Protein AF-0000000065851166 (afdb_homodimer)

Solvent-accessible surface area (backbone atoms only — not comparable to full-atom values): 39689 Å² total; per-residue (Å²): 59,77,72,37,70,45,63,75,75,49,73,90,66,58,62,66,61,54,51,53,50,52,52,52,53,46,41,70,78,36,70,85,60,76,69,40,72,22,47,58,90,43,50,52,59,39,34,54,67,64,26,40,52,44,27,40,51,43,46,51,33,34,47,31,71,89,57,38,64,26,63,63,56,50,53,36,58,65,70,40,29,44,48,44,17,49,72,75,43,70,59,75,41,55,41,88,27,42,36,40,34,63,24,42,58,40,47,52,36,51,50,41,39,62,51,31,57,68,35,28,37,31,33,48,14,39,22,55,58,49,59,59,54,30,37,36,61,32,36,42,67,40,78,44,74,16,53,26,41,82,92,53,74,50,45,64,51,78,67,86,89,60,85,52,40,31,39,45,43,54,41,27,21,52,52,44,8,41,68,62,42,56,68,58,49,47,52,53,42,52,50,25,56,75,66,42,17,35,36,42,36,35,29,49,35,24,73,40,52,73,56,85,80,43,62,62,48,72,66,78,44,72,75,27,40,58,25,40,32,42,34,24,37,32,28,68,61,59,42,27,42,19,57,42,35,18,34,35,37,41,34,86,68,20,50,32,69,87,62,51,50,48,42,60,54,48,52,53,48,41,66,44,36,40,72,37,45,34,49,38,60,48,54,13,44,44,52,45,52,68,40,61,87,68,43,68,59,47,54,50,27,47,50,38,16,50,49,44,52,51,21,41,43,72,20,68,36,53,75,38,45,19,76,31,21,54,19,30,24,30,47,50,64,80,89,55,55,68,91,42,47,45,56,48,37,33,71,76,53,30,30,39,47,32,50,19,50,68,33,24,80,60,13,58,53,31,33,28,40,31,22,34,51,48,66,69,53,45,54,51,50,29,55,46,39,54,70,47,40,57,72,61,51,57,57,67,78,99,58,76,72,37,70,46,63,77,74,48,73,90,68,57,61,66,61,54,50,52,50,52,52,50,52,47,40,71,76,38,70,85,58,77,69,42,71,23,47,58,90,42,52,51,61,39,34,54,68,64,26,41,51,44,27,40,51,43,45,52,33,34,48,32,70,88,59,37,64,24,62,61,56,50,53,36,58,66,70,42,29,45,50,44,18,49,73,76,43,71,59,77,43,54,40,89,27,41,37,40,33,62,24,41,59,40,46,52,36,49,51,40,39,62,50,31,56,68,34,29,37,30,34,49,15,38,21,57,58,49,60,59,55,29,36,35,61,34,37,42,66,40,77,43,75,17,53,27,41,81,92,53,73,49,45,63,50,76,69,87,90,56,83,53,38,32,38,46,43,53,42,27,22,50,51,44,7,41,67,62,41,58,68,59,48,47,53,53,42,52,50,25,57,75,67,40,16,35,35,43,36,35,29,48,36,25,75,42,54,73,55,84,82,42,61,60,48,72,68,78,43,73,74,27,42,58,27,40,33,42,35,25,36,32,28,68,60,60,40,28,41,19,56,42,35,18,35,34,38,41,32,86,68,20,49,31,70,87,63,50,50,48,42,60,54,48,53,52,48,40,68,43,37,40,71,37,45,32,49,36,59,48,54,14,44,44,52,46,52,69,40,61,87,69,42,68,59,48,54,52,27,46,51,37,16,50,50,45,51,51,22,40,43,70,20,69,35,51,76,38,45,19,76,30,22,52,20,30,24,30,47,52,64,81,87,56,55,66,90,40,46,44,56,49,36,33,71,74,54,30,30,40,48,34,50,19,50,68,33,26,80,60,14,58,51,31,33,28,41,31,22,33,52,47,66,69,53,46,54,52,50,27,53,48,38,55,71,46,40,57,72,61,51,59,55,68,76,101

Organism: Chlamydia felis (strain Fe/C-56) (NCBI:txid264202)

pLDDT: mean 94.86, std 7.56, range [35.22, 98.94]

Radius of gyration: 27.45 Å; Cα contacts (8 Å, |Δi|>4): 1729; chains: 2; bounding box: 53×73×80 Å

InterPro domains:
  IPR004839 Aminotransferase, class I/classII, large domain [PF00155] (35-385)
  IPR015421 Pyridoxal phosphate-dependent transferase, major domain [G3DSA:3.40.640.10] (44-289)
  IPR015422 Pyridoxal phosphate-dependent transferase, small domain [G3DSA:3.90.1150.10] (28-384)
  IPR015424 Pyridoxal phosphate-dependent transferase [SSF53383] (14-385)
  IPR019942 LL-diaminopimelate aminotransferase/aminotransferase ALD1 [MF_01642] (2-388)
  IPR019942 LL-diaminopimelate aminotransferase/aminotransferase ALD1 [PTHR43144] (2-387)
  IPR019942 LL-diaminopimelate aminotransferase/aminotransferase ALD1 [TIGR03542] (1-388)

Sequence (796 aa):
MRRNSNFSSLETNYLFSSIRQKIRSFREKHPEISIIDLSIGDTTQPLHASVIDTFSTSVRKLGNPKTYRGYGPELGLPALKEKLSEVCYRGKVSPEEIFISDGAKTDIFRLFSLFGPGKTIAVQDPSYPAYIDAAILAGARKIVKLPCTKETDFFPVIPQEENIDIFCLCSPNNPTGTVLNREQLKELIDYANSHGSIILFDAAYSAFISDPSLPTSIFEIPEARFCAIEINSFSKSLGFAGVRLGWNIVPKDLKYSDGSLIIRDWERFLCTTFNGASLPVQEAAIAGASLFPNLEAISKYRYNSSLLREALQKAEFVVHGGEHAPYLWVEVPSMIPDEDFFDFFLYQYHIAITPGKGFGSCGTGYVRFSSLGKSENIVAACQRLSQTSVYDRTVLSLMRRNSNFSSLETNYLFSSIRQKIRSFREKHPEISIIDLSIGDTTQPLHASVIDTFSTSVRKLGNPKTYRGYGPELGLPALKEKLSEVCYRGKVSPEEIFISDGAKTDIFRLFSLFGPGKTIAVQDPSYPAYIDAAILAGARKIVKLPCTKETDFFPVIPQEENIDIFCLCSPNNPTGTVLNREQLKELIDYANSHGSIILFDAAYSAFISDPSLPTSIFEIPEARFCAIEINSFSKSLGFAGVRLGWNIVPKDLKYSDGSLIIRDWERFLCTTFNGASLPVQEAAIAGASLFPNLEAISKYRYNSSLLREALQKAEFVVHGGEHAPYLWVEVPSMIPDEDFFDFFLYQYHIAITPGKGFGSCGTGYVRFSSLGKSENIVAACQRLSQTSVYDRTVLSL

Structure (mmCIF, N/CA/C/O backbone):
data_AF-0000000065851166-model_v1
#
loop_
_entity.id
_entity.type
_entity.pdbx_description
1 polymer 'LL-diaminopimelate aminotransferase'
#
loop_
_atom_site.group_PDB
_atom_site.id
_atom_site.type_symbol
_atom_site.label_atom_id
_atom_site.label_alt_id
_atom_site.label_comp_id
_atom_site.label_asym_id
_atom_site.label_entity_id
_atom_site.label_seq_id
_atom_site.pdbx_PDB_ins_code
_atom_site.Cartn_x
_atom_site.Cartn_y
_atom_site.Cartn_z
_atom_site.occupancy
_atom_site.B_iso_or_equiv
_atom_site.auth_seq_id
_atom_site.auth_comp_id
_atom_site.auth_asym_id
_atom_site.auth_atom_id
_atom_site.pdbx_PDB_model_num
ATOM 1 N N . MET A 1 1 ? 21 -13.086 10.359 1 92.12 1 MET A N 1
ATOM 2 C CA . MET A 1 1 ? 20.953 -11.938 9.461 1 92.12 1 MET A CA 1
ATOM 3 C C . MET A 1 1 ? 21.234 -10.648 10.211 1 92.12 1 MET A C 1
ATOM 5 O O . MET A 1 1 ? 20.766 -10.453 11.336 1 92.12 1 MET A O 1
ATOM 9 N N . ARG A 1 2 ? 22 -9.766 9.57 1 94.56 2 ARG A N 1
ATOM 10 C CA . ARG A 1 2 ? 22.312 -8.469 10.164 1 94.56 2 ARG A CA 1
ATOM 11 C C . ARG A 1 2 ? 21.125 -7.512 10.031 1 94.56 2 ARG A C 1
ATOM 13 O O . ARG A 1 2 ? 20.469 -7.469 8.992 1 94.56 2 ARG A O 1
ATOM 20 N N . ARG A 1 3 ? 20.875 -6.723 11.047 1 97.06 3 ARG A N 1
ATOM 21 C CA . ARG A 1 3 ? 19.812 -5.723 11.078 1 97.06 3 ARG A CA 1
ATOM 22 C C . ARG A 1 3 ? 20.141 -4.562 10.133 1 97.06 3 ARG A C 1
ATOM 24 O O . ARG A 1 3 ? 21.297 -4.172 9.992 1 97.06 3 ARG A O 1
ATOM 31 N N . ASN A 1 4 ? 19.156 -4.082 9.422 1 96.25 4 ASN A N 1
ATOM 32 C CA . ASN A 1 4 ? 19.266 -2.881 8.602 1 96.25 4 ASN A CA 1
ATOM 33 C C . ASN A 1 4 ? 19.719 -1.681 9.422 1 96.25 4 ASN A C 1
ATOM 35 O O . ASN A 1 4 ? 19 -1.229 10.32 1 96.25 4 ASN A O 1
ATOM 39 N N . SER A 1 5 ? 20.812 -1.098 9.117 1 94.25 5 SER A N 1
ATOM 40 C CA . SER A 1 5 ? 21.438 -0.049 9.914 1 94.25 5 SER A CA 1
ATOM 41 C C . SER A 1 5 ? 20.625 1.241 9.867 1 94.25 5 SER A C 1
ATOM 43 O O . SER A 1 5 ? 20.812 2.127 10.703 1 94.25 5 SER A O 1
ATOM 45 N N . ASN A 1 6 ? 19.734 1.383 8.906 1 94.06 6 ASN A N 1
ATOM 46 C CA . ASN A 1 6 ? 18.922 2.59 8.797 1 94.06 6 ASN A CA 1
ATOM 47 C C . ASN A 1 6 ? 18.047 2.787 10.031 1 94.06 6 ASN A C 1
ATOM 49 O O . ASN A 1 6 ? 17.703 3.918 10.383 1 94.06 6 ASN A O 1
ATOM 53 N N . PHE A 1 7 ? 17.656 1.714 10.719 1 93.5 7 PHE A N 1
ATOM 54 C CA . PHE A 1 7 ? 16.766 1.79 11.867 1 93.5 7 PHE A CA 1
ATOM 55 C C . PHE A 1 7 ? 17.469 2.471 13.047 1 93.5 7 PHE A C 1
ATOM 57 O O . PHE A 1 7 ? 16.812 3.012 13.938 1 93.5 7 PHE A O 1
ATOM 64 N N . SER A 1 8 ? 18.766 2.387 13.062 1 90.81 8 SER A N 1
ATOM 65 C CA . SER A 1 8 ? 19.531 2.992 14.148 1 90.81 8 SER A CA 1
ATOM 66 C C . SER A 1 8 ? 19.438 4.512 14.109 1 90.81 8 SER A C 1
ATOM 68 O O . SER A 1 8 ? 19.688 5.184 15.109 1 90.81 8 SER A O 1
ATOM 70 N N . SER A 1 9 ? 19.047 5.043 12.945 1 89.44 9 SER A N 1
ATOM 71 C CA . SER A 1 9 ? 18.969 6.492 12.773 1 89.44 9 SER A CA 1
ATOM 72 C C . SER A 1 9 ? 17.578 7.016 13.062 1 89.44 9 SER A C 1
ATOM 74 O O . SER A 1 9 ? 17.328 8.227 13 1 89.44 9 SER A O 1
ATOM 76 N N . LEU A 1 10 ? 16.641 6.168 13.414 1 90.44 10 LEU A N 1
ATOM 77 C CA . LEU A 1 10 ? 15.273 6.582 13.703 1 90.44 10 LEU A CA 1
ATOM 78 C C . LEU A 1 10 ? 15.133 7.004 15.156 1 90.44 10 LEU A C 1
ATOM 80 O O . LEU A 1 10 ? 15.742 6.41 16.047 1 90.44 10 LEU A O 1
ATOM 84 N N . GLU A 1 11 ? 14.305 8.047 15.305 1 81.12 11 GLU A N 1
ATOM 85 C CA . GLU 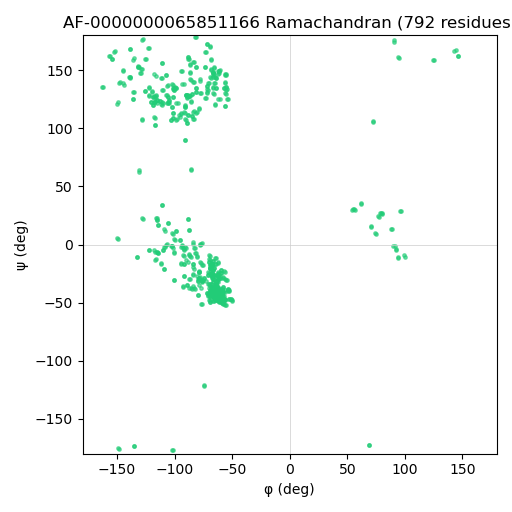A 1 11 ? 13.914 8.359 16.672 1 81.12 11 GLU A CA 1
ATOM 86 C C . GLU A 1 11 ? 13.07 7.242 17.281 1 81.12 11 GLU A C 1
ATOM 88 O O . GLU A 1 11 ? 12.375 6.523 16.547 1 81.12 11 GLU A O 1
ATOM 93 N N . THR A 1 12 ? 13.109 7.125 18.484 1 72 12 THR A N 1
ATOM 94 C CA . THR A 1 12 ? 12.531 5.984 19.188 1 72 12 THR A CA 1
ATOM 95 C C . THR A 1 12 ? 11.016 5.965 19.031 1 72 12 THR A C 1
ATOM 97 O O . THR A 1 12 ? 10.422 4.902 18.812 1 72 12 THR A O 1
ATOM 100 N N . ASN A 1 13 ? 10.484 7.148 19.25 1 67.62 13 ASN A N 1
ATOM 101 C CA . ASN A 1 13 ? 9.023 7.109 19.188 1 67.62 13 ASN A CA 1
ATOM 102 C C . ASN A 1 13 ? 8.492 8 18.062 1 67.62 13 ASN A C 1
ATOM 104 O O . ASN A 1 13 ? 9.07 9.039 17.766 1 67.62 13 ASN A O 1
ATOM 108 N N . TYR A 1 14 ? 7.43 7.379 17.641 1 72.5 14 TYR A N 1
ATOM 109 C CA . TYR A 1 14 ? 6.688 8.172 16.656 1 72.5 14 TYR A CA 1
ATOM 110 C C . TYR A 1 14 ? 5.812 9.203 17.359 1 72.5 14 TYR A C 1
ATOM 112 O O . TYR A 1 14 ? 5.102 8.891 18.312 1 72.5 14 TYR A O 1
ATOM 120 N N . LEU A 1 15 ? 5.832 10.398 16.984 1 75.5 15 LEU A N 1
ATOM 121 C CA . LEU A 1 15 ? 5.234 11.57 17.625 1 75.5 15 LEU A CA 1
ATOM 122 C C . LEU A 1 15 ? 3.771 11.312 17.969 1 75.5 15 LEU A C 1
ATOM 124 O O . LEU A 1 15 ? 3.375 11.414 19.125 1 75.5 15 LEU A O 1
ATOM 128 N N . PHE A 1 16 ? 3.025 10.812 17.062 1 76.88 16 PHE A N 1
ATOM 129 C CA . PHE A 1 16 ? 1.581 10.711 17.234 1 76.88 16 PHE A CA 1
ATOM 130 C C . PHE A 1 16 ? 1.224 9.523 18.109 1 76.88 16 PHE A C 1
ATOM 132 O O . PHE A 1 16 ? 0.216 9.547 18.828 1 76.88 16 PHE A O 1
ATOM 139 N N . SER A 1 17 ? 2.047 8.539 18.062 1 74.81 17 SER A N 1
ATOM 140 C CA . SER A 1 17 ? 1.85 7.422 18.984 1 74.81 17 SER A CA 1
ATOM 141 C C . SER A 1 17 ? 2.053 7.855 20.438 1 74.81 17 SER A C 1
ATOM 143 O O . SER A 1 17 ? 1.299 7.449 21.328 1 74.81 17 SER A O 1
ATOM 145 N N . SER A 1 18 ? 2.988 8.711 20.656 1 78.31 18 SER A N 1
ATOM 146 C CA . SER A 1 18 ? 3.264 9.227 22 1 78.31 18 SER A CA 1
ATOM 147 C C . SER A 1 18 ? 2.117 10.102 22.5 1 78.31 18 SER A C 1
ATOM 149 O O . SER A 1 18 ? 1.749 10.031 23.672 1 78.31 18 SER A O 1
ATOM 151 N N . ILE A 1 19 ? 1.548 10.82 21.625 1 83.75 19 ILE A N 1
ATOM 152 C CA . ILE A 1 19 ? 0.436 11.695 21.969 1 83.75 19 ILE A CA 1
ATOM 153 C C . ILE A 1 19 ? -0.783 10.859 22.344 1 83.75 19 ILE A C 1
ATOM 155 O O . ILE A 1 19 ? -1.428 11.117 23.375 1 83.75 19 ILE A O 1
ATOM 159 N N . ARG A 1 20 ? -1.018 9.836 21.594 1 81.38 20 ARG A N 1
ATOM 160 C CA . ARG A 1 20 ? -2.145 8.953 21.875 1 81.38 20 ARG A CA 1
ATOM 161 C C . ARG A 1 20 ? -1.987 8.273 23.234 1 81.38 20 ARG A C 1
ATOM 163 O O . ARG A 1 20 ? -2.959 8.133 23.984 1 81.38 20 ARG A O 1
ATOM 170 N N . GLN A 1 21 ? -0.791 7.949 23.531 1 81.56 21 GLN A N 1
ATOM 171 C CA . GLN A 1 21 ? -0.518 7.301 24.812 1 81.56 21 GLN A CA 1
ATOM 172 C C . GLN A 1 21 ? -0.736 8.266 25.969 1 81.56 21 GLN A C 1
ATOM 174 O O . GLN A 1 21 ? -1.275 7.875 27.016 1 81.56 21 GLN A O 1
ATOM 179 N N . LYS A 1 22 ? -0.372 9.445 25.812 1 85.12 22 LYS A N 1
ATOM 180 C CA . LYS A 1 22 ? -0.544 10.445 26.859 1 85.12 22 LYS A CA 1
ATOM 181 C C . LYS A 1 22 ? -2.021 10.742 27.094 1 85.12 22 LYS A C 1
ATOM 183 O O . LYS A 1 22 ? -2.453 10.883 28.234 1 85.12 22 LYS A O 1
ATOM 188 N N . ILE A 1 23 ? -2.746 10.805 26.031 1 89.44 23 ILE A N 1
ATOM 189 C CA . ILE A 1 23 ? -4.18 11.055 26.125 1 89.44 23 ILE A CA 1
ATOM 190 C C . ILE A 1 23 ? -4.859 9.891 26.844 1 89.44 23 ILE A C 1
ATOM 192 O O . ILE A 1 23 ? -5.672 10.102 27.75 1 89.44 23 ILE A O 1
ATOM 196 N N . ARG A 1 24 ? -4.469 8.695 26.453 1 88.94 24 ARG A N 1
ATOM 197 C CA . ARG A 1 24 ? -5.039 7.5 27.078 1 88.94 24 ARG A CA 1
ATOM 198 C C . ARG A 1 24 ? -4.742 7.473 28.562 1 88.94 24 ARG A C 1
ATOM 200 O O . ARG A 1 24 ? -5.633 7.211 29.375 1 88.94 24 ARG A O 1
ATOM 207 N N . SER A 1 25 ? -3.539 7.727 28.938 1 89.94 25 SER A N 1
ATOM 208 C CA . SER A 1 25 ? -3.127 7.75 30.328 1 89.94 25 SER A CA 1
ATOM 209 C C . SER A 1 25 ? -3.906 8.797 31.125 1 89.94 25 SER A C 1
ATOM 211 O O . SER A 1 25 ? -4.32 8.547 32.25 1 89.94 25 SER A O 1
ATOM 213 N N . PHE A 1 26 ? -4.078 9.914 30.594 1 90.56 26 PHE A N 1
ATOM 214 C CA . PHE A 1 26 ? -4.824 10.984 31.25 1 90.56 26 PHE A CA 1
ATOM 215 C C . PHE A 1 26 ? -6.277 10.586 31.469 1 90.56 26 PHE A C 1
ATOM 217 O O . PHE A 1 26 ? -6.832 10.797 32.562 1 90.56 26 PHE A O 1
ATOM 224 N N . ARG A 1 27 ? -6.836 9.984 30.422 1 92.06 27 ARG A N 1
ATOM 225 C CA . ARG A 1 27 ? -8.227 9.547 30.516 1 92.06 27 ARG A CA 1
ATOM 226 C C . ARG A 1 27 ? -8.398 8.5 31.609 1 92.06 27 ARG A C 1
ATOM 228 O O . ARG A 1 27 ? -9.406 8.484 32.312 1 92.06 27 ARG A O 1
ATOM 235 N N . GLU A 1 28 ? -7.48 7.652 31.703 1 93.12 28 GLU A N 1
ATOM 236 C CA . GLU A 1 28 ? -7.523 6.609 32.719 1 93.12 28 GLU A CA 1
ATOM 237 C C . GLU A 1 28 ? -7.434 7.207 34.125 1 93.12 28 GLU A C 1
ATOM 239 O O . GLU A 1 28 ? -8.117 6.75 35.062 1 93.12 28 GLU A O 1
ATOM 244 N N . LYS A 1 29 ? -6.621 8.188 34.312 1 92.38 29 LYS A N 1
ATOM 245 C CA . LYS A 1 29 ? -6.391 8.812 35.594 1 92.38 29 LYS A CA 1
ATOM 246 C C . LYS A 1 29 ? -7.52 9.781 35.969 1 92.38 29 LYS A C 1
ATOM 248 O O . LYS A 1 29 ? -7.805 10.016 37.125 1 92.38 29 LYS A O 1
ATOM 253 N N . HIS A 1 30 ? -8.141 10.32 34.906 1 92.75 30 HIS A N 1
ATOM 254 C CA . HIS A 1 30 ? -9.188 11.312 35.094 1 92.75 30 HIS A CA 1
ATOM 255 C C . HIS A 1 30 ? -10.43 10.984 34.281 1 92.75 30 HIS A C 1
ATOM 257 O O . HIS A 1 30 ? -10.844 11.773 33.406 1 92.75 30 HIS A O 1
ATOM 263 N N . PRO A 1 31 ? -11.086 9.883 34.531 1 91.81 31 PRO A N 1
ATOM 264 C CA . PRO A 1 31 ? -12.219 9.422 33.719 1 91.81 31 PRO A CA 1
ATOM 265 C C . PRO A 1 31 ? -13.391 10.398 33.75 1 91.81 31 PRO A C 1
ATOM 267 O O . PRO A 1 31 ? -14.25 10.359 32.875 1 91.81 31 PRO A O 1
ATOM 270 N N . GLU A 1 32 ? -13.414 11.281 34.656 1 90.94 32 GLU A N 1
ATOM 271 C CA . GLU A 1 32 ? -14.516 12.227 34.781 1 90.94 32 GLU A CA 1
ATOM 272 C C . GLU A 1 32 ? -14.336 13.422 33.844 1 90.94 32 GLU A C 1
ATOM 274 O O . GLU A 1 32 ? -15.289 14.172 33.594 1 90.94 32 GLU A O 1
ATOM 279 N N . ILE A 1 33 ? -13.18 13.648 33.438 1 90.94 33 ILE A N 1
ATOM 280 C CA . ILE A 1 33 ? -12.875 14.797 32.594 1 90.94 33 ILE A CA 1
ATOM 281 C C . ILE A 1 33 ? -13.062 14.422 31.109 1 90.94 33 ILE A C 1
ATOM 283 O O . ILE A 1 33 ? -12.531 13.406 30.656 1 90.94 33 ILE A O 1
ATOM 287 N N . SER A 1 34 ? -13.836 15.234 30.406 1 92.75 34 SER A N 1
ATOM 288 C CA . SER A 1 34 ? -14.016 15.047 28.984 1 92.75 34 SER A CA 1
ATOM 289 C C . SER A 1 34 ? -12.938 15.781 28.188 1 92.75 34 SER A C 1
ATOM 291 O O . SER A 1 34 ? -12.914 17.016 28.156 1 92.75 34 SER A O 1
ATOM 293 N N . ILE A 1 35 ? -12.109 15.023 27.594 1 94.81 35 ILE A N 1
ATOM 294 C CA . ILE A 1 35 ? -11.016 15.602 26.812 1 94.81 35 ILE A CA 1
ATOM 295 C C . ILE A 1 35 ? -11.469 15.812 25.375 1 94.81 35 ILE A C 1
ATOM 297 O O . ILE A 1 35 ? -12.117 14.945 24.781 1 94.81 35 ILE A O 1
ATOM 301 N N . ILE A 1 36 ? -11.266 17 24.891 1 95.88 36 ILE A N 1
ATOM 302 C CA . ILE A 1 36 ? -11.453 17.281 23.469 1 95.88 36 ILE A CA 1
ATOM 303 C C . ILE A 1 36 ? -10.133 17.062 22.719 1 95.88 36 ILE A C 1
ATOM 305 O O . ILE A 1 36 ? -9.164 17.797 22.953 1 95.88 36 ILE A O 1
ATOM 309 N N . ASP A 1 37 ? -10.062 16.078 21.859 1 95.44 37 ASP A N 1
ATOM 310 C CA . ASP A 1 37 ? -8.828 15.727 21.156 1 95.44 37 ASP A CA 1
ATOM 311 C C . ASP A 1 37 ? -8.711 16.5 19.844 1 95.44 37 ASP A C 1
ATOM 313 O O . ASP A 1 37 ? -9.367 16.156 18.859 1 95.44 37 ASP A O 1
ATOM 317 N N . LEU A 1 38 ? -7.891 17.469 19.812 1 97.12 38 LEU A N 1
ATOM 318 C CA . LEU A 1 38 ? -7.594 18.234 18.609 1 97.12 38 LEU A CA 1
ATOM 319 C C . LEU A 1 38 ? -6.141 18.062 18.188 1 97.12 38 LEU A C 1
ATOM 321 O O . LEU A 1 38 ? -5.551 18.953 17.562 1 97.12 38 LEU A O 1
ATOM 325 N N . SER A 1 39 ? -5.527 16.922 18.641 1 94.25 39 SER A N 1
ATOM 326 C CA . SER A 1 39 ? -4.105 16.688 18.406 1 94.25 39 SER A CA 1
ATOM 327 C C . SER A 1 39 ? -3.879 16 17.062 1 94.25 39 SER A C 1
ATOM 329 O O . SER A 1 39 ? -2.809 16.141 16.453 1 94.25 39 SER A O 1
ATOM 331 N N . ILE A 1 40 ? -4.82 15.188 16.562 1 87.12 40 ILE A N 1
ATOM 332 C CA . ILE A 1 40 ? -4.57 14.344 15.398 1 87.12 40 ILE A CA 1
ATOM 333 C C . ILE A 1 40 ? -5.395 14.844 14.211 1 87.12 40 ILE A C 1
ATOM 335 O O . ILE A 1 40 ? -6.523 15.312 14.383 1 87.12 40 ILE A O 1
ATOM 339 N N . GLY A 1 41 ? -4.812 14.758 13.102 1 91.31 41 GLY A N 1
ATOM 340 C CA . GLY A 1 41 ? -5.465 15.164 11.859 1 91.31 41 GLY A CA 1
ATOM 341 C C . GLY A 1 41 ? -6.316 14.07 11.25 1 91.31 41 GLY A C 1
ATOM 342 O O . GLY A 1 41 ? -6.062 13.633 10.125 1 91.31 41 GLY A O 1
ATOM 343 N N . ASP A 1 42 ? -7.379 13.656 11.961 1 94.19 42 ASP A N 1
ATOM 344 C CA . ASP A 1 42 ? -8.297 12.641 11.453 1 94.19 42 ASP A CA 1
ATOM 345 C C . ASP A 1 42 ? -9.633 13.266 11.047 1 94.19 42 ASP A C 1
ATOM 347 O O . ASP A 1 42 ? -10.078 14.242 11.656 1 94.19 42 ASP A O 1
ATOM 351 N N . THR A 1 43 ? -10.242 12.781 10.07 1 97.5 43 THR A N 1
ATOM 352 C CA . THR A 1 43 ? -11.492 13.336 9.57 1 97.5 43 THR A CA 1
ATOM 353 C C . THR A 1 43 ? -12.672 12.844 10.406 1 97.5 43 THR A C 1
ATOM 355 O O . THR A 1 43 ? -12.609 11.773 11 1 97.5 43 THR A O 1
ATOM 358 N N . THR A 1 44 ? -13.734 13.656 10.453 1 97.38 44 THR A N 1
ATOM 359 C CA . THR A 1 44 ? -14.867 13.328 11.312 1 97.38 44 THR A CA 1
ATOM 360 C C . THR A 1 44 ? -16.188 13.484 10.555 1 97.38 44 THR A C 1
ATOM 362 O O . THR A 1 44 ? -17.25 13.117 11.062 1 97.38 44 THR A O 1
ATOM 365 N N . GLN A 1 45 ? -16.141 14.078 9.367 1 97.69 45 GLN A N 1
ATOM 366 C CA . GLN A 1 45 ? -17.344 14.227 8.562 1 97.69 45 GLN A CA 1
ATOM 367 C C . GLN A 1 45 ? -17.625 12.969 7.754 1 97.69 45 GLN A C 1
ATOM 369 O O . GLN A 1 45 ? -16.703 12.352 7.207 1 97.69 45 GLN A O 1
ATOM 374 N N . PRO A 1 46 ? -18.922 12.578 7.66 1 97.94 46 PRO A N 1
ATOM 375 C CA . PRO A 1 46 ? -19.266 11.398 6.871 1 97.94 46 PRO A CA 1
ATOM 376 C C . PRO A 1 46 ? -19.047 11.602 5.375 1 97.94 46 PRO A C 1
ATOM 378 O O . PRO A 1 46 ? -18.969 12.742 4.91 1 97.94 46 PRO A O 1
ATOM 381 N N . LEU A 1 47 ? -18.906 10.508 4.652 1 98.5 47 LEU A N 1
ATOM 382 C CA . LEU A 1 47 ? -18.797 10.586 3.201 1 98.5 47 LEU A CA 1
ATOM 383 C C . LEU A 1 47 ? -20.109 11.086 2.582 1 98.5 47 LEU A C 1
ATOM 385 O O . LEU A 1 47 ? -21.188 10.828 3.113 1 98.5 47 LEU A O 1
ATOM 389 N N . HIS A 1 48 ? -19.984 11.781 1.514 1 98.25 48 HIS A N 1
ATOM 390 C CA . HIS A 1 48 ? -21.141 12.297 0.791 1 98.25 48 HIS A CA 1
ATOM 391 C C . HIS A 1 48 ? -22.031 11.164 0.302 1 98.25 48 HIS A C 1
ATOM 393 O O . HIS A 1 48 ? -21.547 10.094 -0.075 1 98.25 48 HIS A O 1
ATOM 399 N N . ALA A 1 49 ? -23.344 11.383 0.189 1 98.06 49 ALA A N 1
ATOM 400 C CA . ALA A 1 49 ? -24.328 10.375 -0.171 1 98.06 49 ALA A CA 1
ATOM 401 C C . ALA A 1 49 ? -24.031 9.773 -1.54 1 98.06 49 ALA A C 1
ATOM 403 O O . ALA A 1 49 ? -24.172 8.562 -1.736 1 98.06 49 ALA A O 1
ATOM 404 N N . SER A 1 50 ? -23.656 10.586 -2.51 1 98.25 50 SER A N 1
ATOM 405 C CA . SER A 1 50 ? -23.359 10.094 -3.852 1 98.25 50 SER A CA 1
ATOM 406 C C . SER A 1 50 ? -22.156 9.148 -3.846 1 98.25 50 SER A C 1
ATOM 408 O O . SER A 1 50 ? -22.109 8.203 -4.629 1 98.25 50 SER A O 1
ATOM 410 N N . VAL A 1 51 ? -21.172 9.406 -3.014 1 98.75 51 VAL A N 1
ATOM 411 C CA . VAL A 1 51 ? -20 8.555 -2.859 1 98.75 51 VAL A CA 1
ATOM 412 C C . VAL A 1 51 ? -20.406 7.207 -2.271 1 98.75 51 VAL A C 1
ATOM 414 O O . VAL A 1 51 ? -20.031 6.156 -2.787 1 98.75 51 VAL A O 1
ATOM 417 N N . ILE A 1 52 ? -21.25 7.258 -1.227 1 98.81 52 ILE A N 1
ATOM 418 C CA . ILE A 1 52 ? -21.719 6.051 -0.556 1 98.81 52 ILE A CA 1
ATOM 419 C C . ILE A 1 52 ? -22.516 5.191 -1.532 1 98.81 52 ILE A C 1
ATOM 421 O O . ILE A 1 52 ? -22.344 3.975 -1.597 1 98.81 52 ILE A O 1
ATOM 425 N N . ASP A 1 53 ? -23.391 5.816 -2.287 1 98.69 53 ASP A N 1
ATOM 426 C CA . ASP A 1 53 ? -24.234 5.102 -3.238 1 98.69 53 ASP A CA 1
ATOM 427 C C . ASP A 1 53 ? -23.391 4.395 -4.297 1 98.69 53 ASP A C 1
ATOM 429 O O . ASP A 1 53 ? -23.594 3.211 -4.574 1 98.69 53 ASP A O 1
ATOM 433 N N . THR A 1 54 ? -22.469 5.102 -4.875 1 98.81 54 THR A N 1
ATOM 434 C CA . THR A 1 54 ? -21.594 4.535 -5.902 1 98.81 54 THR A CA 1
ATOM 435 C C . THR A 1 54 ? -20.703 3.44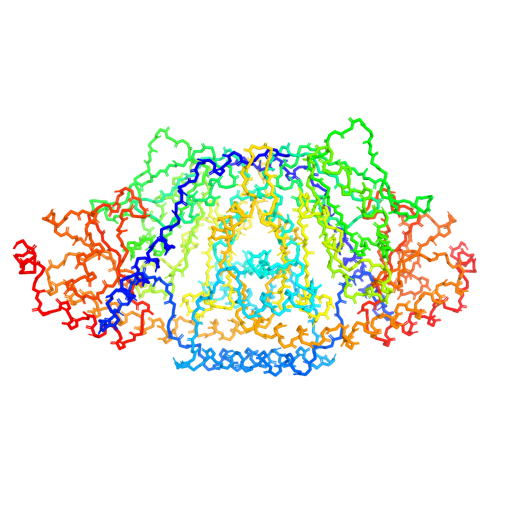1 -5.312 1 98.81 54 THR A C 1
ATOM 437 O O . THR A 1 54 ? -20.5 2.4 -5.941 1 98.81 54 THR A O 1
ATOM 440 N N . PHE A 1 55 ? -20.188 3.695 -4.125 1 98.81 55 PHE A N 1
ATOM 441 C CA . PHE A 1 55 ? -19.375 2.715 -3.42 1 98.81 55 PHE A CA 1
ATOM 442 C C . PHE A 1 55 ? -20.141 1.418 -3.209 1 98.81 55 PHE A C 1
ATOM 444 O O . PHE A 1 55 ? -19.672 0.34 -3.574 1 98.81 55 PHE A O 1
ATOM 451 N N . SER A 1 56 ? -21.328 1.527 -2.664 1 98.62 56 SER A N 1
ATOM 452 C CA . SER A 1 56 ? -22.188 0.372 -2.385 1 98.62 56 SER A CA 1
ATOM 453 C C . SER A 1 56 ? -22.531 -0.378 -3.666 1 98.62 56 SER A C 1
ATOM 455 O O . SER A 1 56 ? -22.531 -1.611 -3.689 1 98.62 56 SER A O 1
ATOM 457 N N . THR A 1 57 ? -22.844 0.363 -4.703 1 98.62 57 THR A N 1
ATOM 458 C CA . THR A 1 57 ? -23.156 -0.247 -5.992 1 98.62 57 THR A CA 1
ATOM 459 C C . THR A 1 57 ? -21.953 -1.026 -6.523 1 98.62 57 THR A C 1
ATOM 461 O O . THR A 1 57 ? -22.109 -2.143 -7.023 1 98.62 57 THR A O 1
ATOM 464 N N . SER A 1 58 ? -20.812 -0.447 -6.426 1 98.69 58 SER A N 1
ATOM 465 C CA . SER A 1 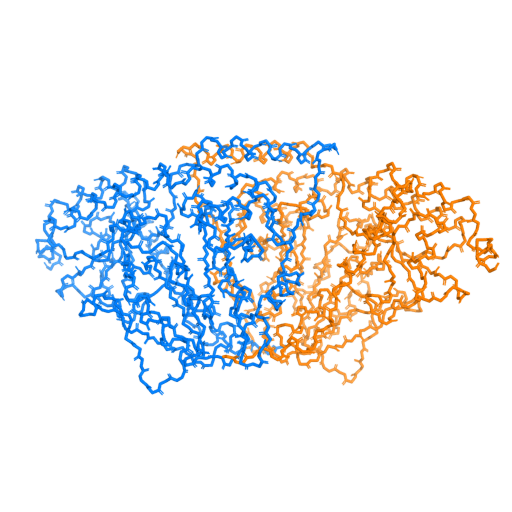58 ? -19.594 -1.092 -6.898 1 98.69 58 SER A CA 1
ATOM 466 C C . SER A 1 58 ? -19.312 -2.373 -6.121 1 98.69 58 SER A C 1
ATOM 468 O O . SER A 1 58 ? -18.859 -3.365 -6.695 1 98.69 58 SER A O 1
ATOM 470 N N . VAL A 1 59 ? -19.531 -2.348 -4.82 1 98.75 59 VAL A N 1
ATOM 471 C CA . VAL A 1 59 ? -19.359 -3.535 -3.992 1 98.75 59 VAL A CA 1
ATOM 472 C C . VAL A 1 59 ? -20.328 -4.629 -4.445 1 98.75 59 VAL A C 1
ATOM 474 O O . VAL A 1 59 ? -19.938 -5.789 -4.586 1 98.75 59 VAL A O 1
ATOM 477 N N . ARG A 1 60 ? -21.531 -4.289 -4.727 1 98.44 60 ARG A N 1
ATOM 478 C CA . ARG A 1 60 ? -22.531 -5.262 -5.137 1 98.44 60 ARG A CA 1
ATOM 479 C C . ARG A 1 60 ? -22.172 -5.914 -6.465 1 98.44 60 ARG A C 1
ATOM 481 O O . ARG A 1 60 ? -22.453 -7.094 -6.684 1 98.44 60 ARG A O 1
ATOM 488 N N . LYS A 1 61 ? -21.547 -5.156 -7.348 1 98.38 61 LYS A N 1
ATOM 489 C CA . LYS A 1 61 ? -21.078 -5.703 -8.625 1 98.38 61 LYS A CA 1
ATOM 490 C C . LYS A 1 61 ? -20.141 -6.887 -8.406 1 98.38 61 LYS A C 1
ATOM 492 O O . LYS A 1 61 ? -20.094 -7.809 -9.219 1 98.38 61 LYS A O 1
ATOM 497 N N . LEU A 1 62 ? -19.422 -6.926 -7.316 1 98.56 62 LEU A N 1
ATOM 498 C CA . LEU A 1 62 ? -18.422 -7.957 -7.043 1 98.56 62 LEU A CA 1
ATOM 499 C C . LEU A 1 62 ? -19.094 -9.266 -6.641 1 98.56 62 LEU A C 1
ATOM 501 O O . LEU A 1 62 ? -18.453 -10.32 -6.648 1 98.56 62 LEU A O 1
ATOM 505 N N . GLY A 1 63 ? -20.359 -9.188 -6.25 1 98.06 63 GLY A N 1
ATOM 506 C CA . GLY A 1 63 ? -21.094 -10.375 -5.832 1 98.06 63 GLY A CA 1
ATOM 507 C C . GLY A 1 63 ? -21.875 -11.023 -6.957 1 98.06 63 GLY A C 1
ATOM 508 O O . GLY A 1 63 ? -22.5 -12.07 -6.766 1 98.06 63 GLY A O 1
ATOM 509 N N . ASN A 1 64 ? -21.859 -10.414 -8.141 1 97.44 64 ASN A N 1
ATOM 510 C CA . ASN A 1 64 ? -22.578 -10.883 -9.32 1 97.44 64 ASN A CA 1
ATOM 511 C C . ASN A 1 64 ? -21.625 -11.508 -10.344 1 97.44 64 ASN A C 1
ATOM 513 O O . ASN A 1 64 ? -20.703 -10.844 -10.836 1 97.44 64 ASN A O 1
ATOM 517 N N . PRO A 1 65 ? -21.859 -12.797 -10.719 1 95.25 65 PRO A N 1
ATOM 518 C CA . PRO A 1 65 ? -20.969 -13.469 -11.656 1 95.25 65 PRO A CA 1
ATOM 519 C C . PRO A 1 65 ? -20.828 -12.727 -12.984 1 95.25 65 PRO A C 1
ATOM 521 O O . PRO A 1 65 ? -19.797 -12.812 -13.648 1 95.25 65 PRO A O 1
ATOM 524 N N . LYS A 1 66 ? -21.781 -11.883 -13.383 1 95.75 66 LYS A N 1
ATOM 525 C CA . LYS A 1 66 ? -21.781 -11.195 -14.664 1 95.75 66 LYS A CA 1
ATOM 526 C C . LYS A 1 66 ? -20.938 -9.922 -14.602 1 95.75 66 LYS A C 1
ATOM 528 O O . LYS A 1 66 ? -20.422 -9.469 -15.625 1 95.75 66 LYS A O 1
ATOM 533 N N . THR A 1 67 ? -20.797 -9.367 -13.383 1 97.12 67 THR A N 1
ATOM 534 C CA . THR A 1 67 ? -20.125 -8.07 -13.297 1 97.12 67 THR A CA 1
ATOM 535 C C . THR A 1 67 ? -18.859 -8.172 -12.461 1 97.12 67 THR A C 1
ATOM 537 O O . THR A 1 67 ? -18.078 -7.223 -12.391 1 97.12 67 THR A O 1
ATOM 540 N N . TYR A 1 68 ? -18.641 -9.32 -11.906 1 97.12 68 TYR A N 1
ATOM 541 C CA . TYR A 1 68 ? -17.453 -9.523 -11.086 1 97.12 68 TYR A CA 1
ATOM 542 C C . TYR A 1 68 ? -16.188 -9.203 -11.867 1 97.12 68 TYR A C 1
ATOM 544 O O . TYR A 1 68 ? -16.094 -9.516 -13.062 1 97.12 68 TYR A O 1
ATOM 552 N N . ARG A 1 69 ? -15.266 -8.547 -11.133 1 94.25 69 ARG A N 1
ATOM 553 C CA . ARG A 1 69 ? -13.938 -8.273 -11.672 1 94.25 69 ARG A CA 1
ATOM 554 C C . ARG A 1 69 ? -12.859 -8.57 -10.633 1 94.25 69 ARG A C 1
ATOM 556 O O . ARG A 1 69 ? -12.977 -8.156 -9.477 1 94.25 69 ARG A O 1
ATOM 563 N N . GLY A 1 70 ? -11.82 -9.336 -11.086 1 95.5 70 GLY A N 1
ATOM 564 C CA . GLY A 1 70 ? -10.641 -9.516 -10.258 1 95.5 70 GLY A CA 1
ATOM 565 C C . GLY A 1 70 ? -9.742 -8.289 -10.219 1 95.5 70 GLY A C 1
ATOM 566 O O . GLY A 1 70 ? -10.211 -7.188 -9.93 1 95.5 70 GLY A O 1
ATOM 567 N N . TYR A 1 71 ? -8.531 -8.484 -10.625 1 93.25 71 TYR A N 1
ATOM 568 C CA . TYR A 1 71 ? -7.574 -7.383 -10.641 1 93.25 71 TYR A CA 1
ATOM 569 C C . TYR A 1 71 ? -8 -6.297 -11.617 1 93.25 71 TYR A C 1
ATOM 571 O O . TYR A 1 71 ? -8.586 -6.586 -12.664 1 93.25 71 TYR A O 1
ATOM 579 N N . GLY A 1 72 ? -7.789 -5.07 -11.336 1 89.75 72 GLY A N 1
ATOM 580 C CA . GLY A 1 72 ? -7.961 -3.938 -12.227 1 89.75 72 GLY A CA 1
ATOM 581 C C . GLY A 1 72 ? -6.652 -3.432 -12.805 1 89.75 72 GLY A C 1
ATOM 582 O O . GLY A 1 72 ? -5.605 -4.059 -12.633 1 89.75 72 GLY A O 1
ATOM 583 N N . PRO A 1 73 ? -6.793 -2.377 -13.547 1 91.12 73 PRO A N 1
ATOM 584 C CA . PRO A 1 73 ? -5.551 -1.776 -14.039 1 91.12 73 PRO A CA 1
ATOM 585 C C . PRO A 1 73 ? -4.598 -1.38 -12.914 1 91.12 73 PRO A C 1
ATOM 587 O O . PRO A 1 73 ? -5.008 -0.726 -11.953 1 91.12 73 PRO A O 1
ATOM 590 N N . GLU A 1 74 ? -3.361 -1.69 -13.062 1 89.5 74 GLU A N 1
ATOM 591 C CA . GLU A 1 74 ? -2.367 -1.554 -12 1 89.5 74 GLU A CA 1
ATOM 592 C C . GLU A 1 74 ? -2.123 -0.087 -11.656 1 89.5 74 GLU A C 1
ATOM 594 O O . GLU A 1 74 ? -1.818 0.245 -10.508 1 89.5 74 GLU A O 1
ATOM 599 N N . LEU A 1 75 ? -2.309 0.78 -12.641 1 96.62 75 LEU A N 1
ATOM 600 C CA . LEU A 1 75 ? -1.915 2.168 -12.422 1 96.62 75 LEU A CA 1
ATOM 601 C C . LEU A 1 75 ? -3.135 3.041 -12.141 1 96.62 75 LEU A C 1
ATOM 603 O O . LEU A 1 75 ? -3.01 4.258 -12 1 96.62 75 LEU A O 1
ATOM 607 N N . GLY A 1 76 ? -4.324 2.439 -12.172 1 98.06 76 GLY A N 1
ATOM 608 C CA . GLY A 1 76 ? -5.555 3.146 -11.844 1 98.06 76 GLY A CA 1
ATOM 609 C C . GLY A 1 76 ? -6.602 3.07 -12.938 1 98.06 76 GLY A C 1
ATOM 610 O O . GLY A 1 76 ? -6.27 2.854 -14.102 1 98.06 76 GLY A O 1
ATOM 611 N N . LEU A 1 77 ? -7.836 3.277 -12.594 1 98.5 77 LEU A N 1
ATOM 612 C CA . LEU A 1 77 ? -8.93 3.32 -13.562 1 98.5 77 LEU A CA 1
ATOM 613 C C . LEU A 1 77 ? -8.781 4.523 -14.492 1 98.5 77 LEU A C 1
ATOM 615 O O . LEU A 1 77 ? -8.625 5.656 -14.031 1 98.5 77 LEU A O 1
ATOM 619 N N . PRO A 1 78 ? -8.867 4.277 -15.781 1 98.31 78 PRO A N 1
ATOM 620 C CA . PRO A 1 78 ? -8.758 5.395 -16.719 1 98.31 78 PRO A CA 1
ATOM 621 C C . PRO A 1 78 ? -9.781 6.492 -16.453 1 98.31 78 PRO A C 1
ATOM 623 O O . PRO A 1 78 ? -9.453 7.68 -16.5 1 98.31 78 PRO A O 1
ATOM 626 N N . ALA A 1 79 ? -10.969 6.129 -16.109 1 98.69 79 ALA A N 1
ATOM 627 C CA . ALA A 1 79 ? -12.031 7.102 -15.859 1 98.69 79 ALA A CA 1
ATOM 628 C C . ALA A 1 79 ? -11.664 8.016 -14.688 1 98.69 79 ALA A C 1
ATOM 630 O O . ALA A 1 79 ? -11.961 9.211 -14.719 1 98.69 79 ALA A O 1
ATOM 631 N N . LEU A 1 80 ? -11.062 7.477 -13.648 1 98.81 80 LEU A N 1
ATOM 632 C CA . LEU A 1 80 ? -10.656 8.289 -12.508 1 98.81 80 LEU A CA 1
ATOM 633 C C . LEU A 1 80 ? -9.523 9.234 -12.891 1 98.81 80 LEU A C 1
ATOM 635 O O . LEU A 1 80 ? -9.539 10.414 -12.516 1 98.81 80 LEU A O 1
ATOM 639 N N . LYS A 1 81 ? -8.531 8.727 -13.641 1 98.88 81 LYS A N 1
ATOM 640 C CA . LYS A 1 81 ? -7.418 9.555 -14.094 1 98.88 81 LYS A CA 1
ATOM 641 C C . LYS A 1 81 ? -7.914 10.719 -14.945 1 98.88 81 LYS A C 1
ATOM 643 O O . LYS A 1 81 ? -7.469 11.859 -14.773 1 98.88 81 LYS A O 1
ATOM 648 N N . GLU A 1 82 ? -8.844 10.43 -15.812 1 98.81 82 GLU A N 1
ATOM 649 C CA . GLU A 1 82 ? -9.422 11.461 -16.672 1 98.81 82 GLU A CA 1
ATOM 650 C C . GLU A 1 82 ? -10.164 12.508 -15.844 1 98.81 82 GLU A C 1
ATOM 652 O O . GLU A 1 82 ? -10.031 13.711 -16.078 1 98.81 82 GLU A O 1
ATOM 657 N N . LYS A 1 83 ? -10.961 12.055 -14.938 1 98.69 83 LYS A N 1
ATOM 658 C CA . LYS A 1 83 ? -11.719 12.969 -14.078 1 98.69 83 LYS A CA 1
ATOM 659 C C . LYS A 1 83 ? -10.789 13.883 -13.289 1 98.69 83 LYS A C 1
ATOM 661 O O . LYS A 1 83 ? -11.031 15.086 -13.195 1 98.69 83 LYS A O 1
ATOM 666 N N . LEU A 1 84 ? -9.727 13.336 -12.734 1 98.62 84 LEU A N 1
ATOM 667 C CA . LEU A 1 84 ? -8.773 14.125 -11.969 1 98.62 84 LEU A CA 1
ATOM 668 C C . LEU A 1 84 ? -8.07 15.148 -12.867 1 98.62 84 LEU A C 1
ATOM 670 O O . LEU A 1 84 ? -7.883 16.297 -12.469 1 98.62 84 LEU A O 1
ATOM 674 N N . SER A 1 85 ? -7.648 14.711 -14.055 1 98.75 85 SER A N 1
ATOM 675 C CA . SER A 1 85 ? -7.035 15.625 -15.008 1 98.75 85 SER A CA 1
ATOM 676 C C . SER A 1 85 ? -7.922 16.844 -15.258 1 98.75 85 SER A C 1
ATOM 678 O O . SER A 1 85 ? -7.434 17.969 -15.312 1 98.75 85 SER A O 1
ATOM 680 N N . GLU A 1 86 ? -9.172 16.578 -15.328 1 98.06 86 GLU A N 1
ATOM 681 C CA . GLU A 1 86 ? -10.148 17.625 -15.633 1 98.06 86 GLU A CA 1
ATOM 682 C C . GLU A 1 86 ? -10.398 18.516 -14.422 1 98.06 86 GLU A C 1
ATOM 684 O O . GLU A 1 86 ? -10.211 19.734 -14.484 1 98.06 86 GLU A O 1
ATOM 689 N N . VAL A 1 87 ? -10.695 17.953 -13.266 1 97.12 87 VAL A N 1
ATOM 690 C CA . VAL A 1 87 ? -11.289 18.734 -12.18 1 97.12 87 VAL A CA 1
ATOM 691 C C . VAL A 1 87 ? -10.195 19.281 -11.273 1 97.12 87 VAL A C 1
ATOM 693 O O . VAL A 1 87 ? -10.352 20.359 -10.672 1 97.12 87 VAL A O 1
ATOM 696 N N . CYS A 1 88 ? -9.055 18.609 -11.203 1 97 88 CYS A N 1
ATOM 697 C CA . CYS A 1 88 ? -8.008 19.031 -10.289 1 97 88 CYS A CA 1
ATOM 698 C C . CYS A 1 88 ? -6.922 19.812 -11.023 1 97 88 CYS A C 1
ATOM 700 O O . CYS A 1 88 ? -6.285 20.688 -10.445 1 97 88 CYS A O 1
ATOM 702 N N . TYR A 1 89 ? -6.73 19.453 -12.297 1 97.81 89 TYR A N 1
ATOM 703 C CA . TYR A 1 89 ? -5.555 20 -12.961 1 97.81 89 TYR A CA 1
ATOM 704 C C . TYR A 1 89 ? -5.949 20.781 -14.203 1 97.81 89 TYR A C 1
ATOM 706 O O . TYR A 1 89 ? -5.094 21.344 -14.891 1 97.81 89 TYR A O 1
ATOM 714 N N . ARG A 1 90 ? -7.234 20.812 -14.609 1 96.56 90 ARG A N 1
ATOM 715 C CA . ARG A 1 90 ? -7.797 21.594 -15.703 1 96.56 90 ARG A CA 1
ATOM 716 C C . ARG A 1 90 ? -7.059 21.312 -17.016 1 96.56 90 ARG A C 1
ATOM 718 O O . ARG A 1 90 ? -6.715 22.25 -17.75 1 96.56 90 ARG A O 1
ATOM 725 N N . GLY A 1 91 ? -6.586 20.109 -17.109 1 96.19 91 GLY A N 1
ATOM 726 C CA . GLY A 1 91 ? -5.969 19.672 -18.359 1 96.19 91 GLY A CA 1
ATOM 727 C C . GLY A 1 91 ? -4.469 19.906 -18.391 1 96.19 91 GLY A C 1
ATOM 728 O O . GLY A 1 91 ? -3.797 19.516 -19.359 1 96.19 91 GLY A O 1
ATOM 729 N N . LYS A 1 92 ? -3.865 20.531 -17.422 1 97.19 92 LYS A N 1
ATOM 730 C CA . LYS A 1 92 ? -2.432 20.812 -17.391 1 97.19 92 LYS A CA 1
ATOM 731 C C . LYS A 1 92 ? -1.624 19.531 -17.172 1 97.19 92 LYS A C 1
ATOM 733 O O . LYS A 1 92 ? -0.43 19.484 -17.484 1 97.19 92 LYS A O 1
ATOM 738 N N . VAL A 1 93 ? -2.252 18.578 -16.547 1 98.38 93 VAL A N 1
ATOM 739 C CA . VAL A 1 93 ? -1.688 17.234 -16.359 1 98.38 93 VAL A CA 1
ATOM 740 C C . VAL A 1 93 ? -2.494 16.219 -17.156 1 98.38 93 VAL A C 1
ATOM 742 O O . VAL A 1 93 ? -3.717 16.141 -17.016 1 98.38 93 VAL A O 1
ATOM 745 N N . SER A 1 94 ? -1.858 15.469 -18.031 1 98.62 94 SER A N 1
ATOM 746 C CA . SER A 1 94 ? -2.566 14.445 -18.797 1 98.62 94 SER A CA 1
ATOM 747 C C . SER A 1 94 ? -2.906 13.242 -17.938 1 98.62 94 SER A C 1
ATOM 749 O O . SER A 1 94 ? -2.191 12.938 -16.969 1 98.62 94 SER A O 1
ATOM 751 N N . PRO A 1 95 ? -3.982 12.508 -18.281 1 98.75 95 PRO A N 1
ATOM 752 C CA . PRO A 1 95 ? -4.332 11.305 -17.516 1 98.75 95 PRO A CA 1
ATOM 753 C C . PRO A 1 95 ? -3.18 10.305 -17.438 1 98.75 95 PRO A C 1
ATOM 755 O O . PRO A 1 95 ? -3.047 9.586 -16.438 1 98.75 95 PRO A O 1
ATOM 758 N N . GLU A 1 96 ? -2.307 10.242 -18.438 1 98.38 96 GLU A N 1
ATOM 759 C CA . GLU A 1 96 ? -1.188 9.305 -18.469 1 98.38 96 GLU A CA 1
ATOM 760 C C . GLU A 1 96 ? -0.146 9.641 -17.406 1 98.38 96 GLU A C 1
ATOM 762 O O . GLU A 1 96 ? 0.675 8.797 -17.047 1 98.38 96 GLU A O 1
ATOM 767 N N . GLU A 1 97 ? -0.181 10.875 -16.922 1 98.88 97 GLU A N 1
ATOM 768 C CA . GLU A 1 97 ? 0.779 11.336 -15.922 1 98.88 97 GLU A CA 1
ATOM 769 C C . GLU A 1 97 ? 0.249 11.117 -14.508 1 98.88 97 GLU A C 1
ATOM 771 O O . GLU A 1 97 ? 0.944 11.398 -13.531 1 98.88 97 GLU A O 1
ATOM 776 N N . ILE A 1 98 ? -1.01 10.641 -14.43 1 98.94 98 ILE A N 1
ATOM 777 C CA . ILE A 1 98 ? -1.667 10.453 -13.141 1 98.94 98 ILE A CA 1
ATOM 778 C C . ILE A 1 98 ? -1.625 8.984 -12.75 1 98.94 98 ILE A C 1
ATOM 780 O O . ILE A 1 98 ? -2.021 8.117 -13.523 1 98.94 98 ILE A O 1
ATOM 784 N N . PHE A 1 99 ? -1.146 8.664 -11.57 1 98.94 99 PHE A N 1
ATOM 785 C CA . PHE A 1 99 ? -1.063 7.309 -11.031 1 98.94 99 PHE A CA 1
ATOM 786 C C . PHE A 1 99 ? -1.889 7.184 -9.758 1 98.94 99 PHE A C 1
ATOM 788 O O . PHE A 1 99 ? -1.638 7.887 -8.781 1 98.94 99 PHE A O 1
ATOM 795 N N . ILE A 1 100 ? -2.895 6.266 -9.781 1 98.88 100 ILE A N 1
ATOM 796 C CA . ILE A 1 100 ? -3.744 6.051 -8.609 1 98.88 100 ILE A CA 1
ATOM 797 C C . ILE A 1 100 ? -3.041 5.125 -7.625 1 98.88 100 ILE A C 1
ATOM 799 O O . ILE A 1 100 ? -2.42 4.137 -8.023 1 98.88 100 ILE A O 1
ATOM 803 N N . SER A 1 101 ? -3.088 5.512 -6.359 1 98.12 101 SER A N 1
ATOM 804 C CA . SER A 1 101 ? -2.381 4.758 -5.332 1 98.12 101 SER A CA 1
ATOM 805 C C . SER A 1 101 ? -3.252 4.562 -4.094 1 98.12 101 SER A C 1
ATOM 807 O O . SER A 1 101 ? -4.453 4.828 -4.125 1 98.12 101 SER A O 1
ATOM 809 N N . ASP A 1 102 ? -2.65 4 -3.016 1 97.19 102 ASP A N 1
ATOM 810 C CA . ASP A 1 102 ? -3.393 3.705 -1.794 1 97.19 102 ASP A CA 1
ATOM 811 C C . ASP A 1 102 ? -3.125 4.758 -0.722 1 97.19 102 ASP A C 1
ATOM 813 O O . ASP A 1 102 ? -3.459 4.562 0.448 1 97.19 102 ASP A O 1
ATOM 817 N N . GLY A 1 103 ? -2.416 5.883 -1.147 1 97.31 103 GLY A N 1
ATOM 818 C CA . GLY A 1 103 ? -2.279 6.965 -0.188 1 97.31 103 GLY A CA 1
ATOM 819 C C . GLY A 1 103 ? -0.958 7.703 -0.305 1 97.31 103 GLY A C 1
ATOM 820 O O . GLY A 1 103 ? 0.027 7.145 -0.797 1 97.31 103 GLY A O 1
ATOM 821 N N . ALA A 1 104 ? -0.93 8.883 0.264 1 97.81 104 ALA A N 1
ATOM 822 C CA . ALA A 1 104 ? 0.218 9.773 0.141 1 97.81 104 ALA A CA 1
ATOM 823 C C . ALA A 1 104 ? 1.413 9.25 0.928 1 97.81 104 ALA A C 1
ATOM 825 O O . ALA A 1 104 ? 2.549 9.297 0.45 1 97.81 104 ALA A O 1
ATOM 826 N N . LYS A 1 105 ? 1.223 8.758 2.18 1 96.81 105 LYS A N 1
ATOM 827 C CA . LYS A 1 105 ? 2.322 8.25 2.992 1 96.81 105 LYS A CA 1
ATOM 828 C C . LYS A 1 105 ? 3.051 7.109 2.281 1 96.81 105 LYS A C 1
ATOM 830 O O . LYS A 1 105 ? 4.281 7.082 2.248 1 96.81 105 LYS A O 1
ATOM 835 N N . THR A 1 106 ? 2.271 6.18 1.69 1 97.94 106 THR A N 1
ATOM 836 C CA . THR A 1 106 ? 2.857 5.066 0.951 1 97.94 106 THR A CA 1
ATOM 837 C C . THR A 1 106 ? 3.611 5.57 -0.277 1 97.94 106 THR A C 1
ATOM 839 O O . THR A 1 106 ? 4.695 5.074 -0.592 1 97.94 106 THR A O 1
ATOM 842 N N . ASP A 1 107 ? 3.062 6.555 -0.948 1 98.44 107 ASP A N 1
ATOM 8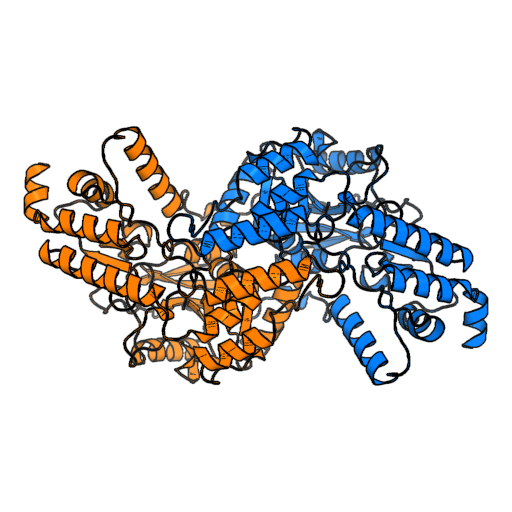43 C CA . ASP A 1 107 ? 3.697 7.105 -2.143 1 98.44 107 ASP A CA 1
ATOM 844 C C . ASP A 1 107 ? 5.031 7.766 -1.8 1 98.44 107 ASP A C 1
ATOM 846 O O . ASP A 1 107 ? 5.988 7.684 -2.57 1 98.44 107 ASP A O 1
ATOM 850 N N . ILE A 1 108 ? 5.09 8.43 -0.668 1 98.62 108 ILE A N 1
ATOM 851 C CA . ILE A 1 108 ? 6.324 9.078 -0.239 1 98.62 108 ILE A CA 1
ATOM 852 C C . ILE A 1 108 ? 7.434 8.047 -0.089 1 98.62 108 ILE A C 1
ATOM 854 O O . ILE A 1 108 ? 8.523 8.211 -0.643 1 98.62 108 ILE A O 1
ATOM 858 N N . PHE A 1 109 ? 7.113 6.957 0.599 1 98.62 109 PHE A N 1
ATOM 859 C CA . PHE A 1 109 ? 8.117 5.914 0.768 1 98.62 109 PHE A CA 1
ATOM 860 C C . PHE A 1 109 ? 8.477 5.289 -0.574 1 98.62 109 PHE A C 1
ATOM 862 O O . PHE A 1 109 ? 9.656 5.031 -0.846 1 98.62 109 PHE A O 1
ATOM 869 N N . ARG A 1 110 ? 7.492 5.027 -1.444 1 98.56 110 ARG A N 1
ATOM 870 C CA . ARG A 1 110 ? 7.742 4.426 -2.75 1 98.56 110 ARG A CA 1
ATOM 871 C C . ARG A 1 110 ? 8.617 5.328 -3.611 1 98.56 110 ARG A C 1
ATOM 873 O O . ARG A 1 110 ? 9.516 4.852 -4.312 1 98.56 110 ARG A O 1
ATOM 880 N N . LEU A 1 111 ? 8.367 6.613 -3.566 1 98.81 111 LEU A N 1
ATOM 881 C CA . LEU A 1 111 ? 9.133 7.543 -4.379 1 98.81 111 LEU A CA 1
ATOM 882 C C . LEU A 1 111 ? 10.57 7.66 -3.865 1 98.81 111 LEU A C 1
ATOM 884 O O . LEU A 1 111 ? 11.516 7.707 -4.652 1 98.81 111 LEU A O 1
ATOM 888 N N . PHE A 1 112 ? 10.75 7.719 -2.504 1 98.62 112 PHE A N 1
ATOM 889 C CA . PHE A 1 112 ? 12.102 7.676 -1.969 1 98.62 112 PHE A CA 1
ATOM 890 C C . PHE A 1 112 ? 12.82 6.406 -2.412 1 98.62 112 PHE A C 1
ATOM 892 O O . PHE A 1 112 ? 14 6.449 -2.775 1 98.62 112 PHE A O 1
ATOM 899 N N . SER A 1 113 ? 12.109 5.285 -2.408 1 98.38 113 SER A N 1
ATOM 900 C CA . SER A 1 113 ? 12.688 4.008 -2.828 1 98.38 113 SER A CA 1
ATOM 901 C C . SER A 1 113 ? 13.016 4.012 -4.316 1 98.38 113 SER A C 1
ATOM 903 O O . SER A 1 113 ? 14.023 3.439 -4.738 1 98.38 113 SER A O 1
ATOM 905 N N . LEU A 1 114 ? 12.133 4.629 -5.145 1 98.44 114 LEU A N 1
ATOM 906 C CA . LEU A 1 114 ? 12.375 4.785 -6.574 1 98.44 114 LEU A CA 1
ATOM 907 C C . LEU A 1 114 ? 13.734 5.422 -6.828 1 98.44 114 LEU A C 1
ATOM 909 O O . LEU A 1 114 ? 14.508 4.938 -7.664 1 98.44 114 LEU A O 1
ATOM 913 N N . PHE A 1 115 ? 14 6.477 -6.094 1 98.31 115 PHE A N 1
ATOM 914 C CA . PHE A 1 115 ? 15.219 7.242 -6.328 1 98.31 115 PHE A CA 1
ATOM 915 C C . PHE A 1 115 ? 16.422 6.543 -5.711 1 98.31 115 PHE A C 1
ATOM 917 O O . PHE A 1 115 ? 17.562 6.789 -6.117 1 98.31 115 PHE A O 1
ATOM 924 N N . GLY A 1 116 ? 16.219 5.695 -4.695 1 96.75 116 GLY A N 1
ATOM 925 C CA . GLY A 1 116 ? 17.266 4.84 -4.176 1 96.75 116 GLY A CA 1
ATOM 926 C C . GLY A 1 116 ? 18.047 5.48 -3.047 1 96.75 116 GLY A C 1
ATOM 927 O O . GLY A 1 116 ? 17.812 6.641 -2.695 1 96.75 116 GLY A O 1
ATOM 928 N N . PRO A 1 117 ? 18.969 4.754 -2.439 1 96.44 117 PRO A N 1
ATOM 929 C CA . PRO A 1 117 ? 19.75 5.227 -1.297 1 96.44 117 PRO A CA 1
ATOM 930 C C . PRO A 1 117 ? 20.812 6.254 -1.691 1 96.44 117 PRO A C 1
ATOM 932 O O . PRO A 1 117 ? 21.062 6.465 -2.881 1 96.44 117 PRO A O 1
ATOM 935 N N . GLY A 1 118 ? 21.344 6.922 -0.757 1 96.5 118 GLY A N 1
ATOM 936 C CA . GLY A 1 118 ? 22.5 7.785 -0.97 1 96.5 118 GLY A CA 1
ATOM 937 C C . GLY A 1 118 ? 22.109 9.195 -1.382 1 96.5 118 GLY A C 1
ATOM 938 O O . GLY A 1 118 ? 22.969 9.969 -1.829 1 96.5 118 GLY A O 1
ATOM 939 N N . LYS A 1 119 ? 20.844 9.562 -1.238 1 97.81 119 LYS A N 1
ATOM 940 C CA . LYS A 1 119 ? 20.391 10.883 -1.645 1 97.81 119 LYS A CA 1
ATOM 941 C C . LYS A 1 119 ? 20.422 11.859 -0.475 1 97.81 119 LYS A C 1
ATOM 943 O O . LYS A 1 119 ? 20.312 11.461 0.685 1 97.81 119 LYS A O 1
ATOM 948 N N . THR A 1 120 ? 20.641 13.086 -0.772 1 98.19 120 THR A N 1
ATOM 949 C CA . THR A 1 120 ? 20.422 14.18 0.167 1 98.19 120 THR A CA 1
ATOM 950 C C . THR A 1 120 ? 19 14.727 0.037 1 98.19 120 THR A C 1
ATOM 952 O O . THR A 1 120 ? 18.609 15.219 -1.024 1 98.19 120 THR A O 1
ATOM 955 N N . ILE A 1 121 ? 18.25 14.625 1.1 1 98.31 121 ILE A N 1
ATOM 956 C CA . ILE A 1 121 ? 16.844 14.992 1.089 1 98.31 121 ILE A CA 1
ATOM 957 C C . ILE A 1 121 ? 16.609 16.188 2.014 1 98.31 121 ILE A C 1
ATOM 959 O O . ILE A 1 121 ? 17.031 16.172 3.176 1 98.31 121 ILE A O 1
ATOM 963 N N . ALA A 1 122 ? 16.047 17.234 1.473 1 98.56 122 ALA A N 1
ATOM 964 C CA . ALA A 1 122 ? 15.688 18.406 2.266 1 98.56 122 ALA A CA 1
ATOM 965 C C . ALA A 1 122 ? 14.203 18.391 2.631 1 98.56 122 ALA A C 1
ATOM 967 O O . ALA A 1 122 ? 13.359 18.078 1.797 1 98.56 122 ALA A O 1
ATOM 968 N N . VAL A 1 123 ? 13.906 18.672 3.855 1 98.38 123 VAL A N 1
ATOM 969 C CA . VAL A 1 123 ? 12.531 18.75 4.336 1 98.38 123 VAL A CA 1
ATOM 970 C C . VAL A 1 123 ? 12.312 20.062 5.07 1 98.38 123 VAL A C 1
ATOM 972 O O . VAL A 1 123 ? 13.25 20.641 5.633 1 98.38 123 VAL A O 1
ATOM 975 N N . GLN A 1 124 ? 11.109 20.547 5.039 1 98.5 124 GLN A N 1
ATOM 976 C CA . GLN A 1 124 ? 10.758 21.703 5.844 1 98.5 124 GLN A CA 1
ATOM 977 C C . GLN A 1 124 ? 10.93 21.422 7.332 1 98.5 124 GLN A C 1
ATOM 979 O O . GLN A 1 124 ? 10.805 20.266 7.766 1 98.5 124 GLN A O 1
ATOM 984 N N . ASP A 1 125 ? 11.25 22.406 8.062 1 98.38 125 ASP A N 1
ATOM 985 C CA . ASP A 1 125 ? 11.266 22.375 9.516 1 98.38 125 ASP A CA 1
ATOM 986 C C . ASP A 1 125 ? 10.469 23.547 10.094 1 98.38 125 ASP A C 1
ATOM 988 O O . ASP A 1 125 ? 10.914 24.703 10.039 1 98.38 125 ASP A O 1
ATOM 992 N N . PRO A 1 126 ? 9.273 23.297 10.68 1 97.62 126 PRO A N 1
ATOM 993 C CA . PRO A 1 126 ? 8.711 22 11.055 1 97.62 126 PRO A CA 1
ATOM 994 C C . PRO A 1 126 ? 8.023 21.297 9.883 1 97.62 126 PRO A C 1
ATOM 996 O O . PRO A 1 126 ? 7.695 21.938 8.883 1 97.62 126 PRO A O 1
ATOM 999 N N . SER A 1 127 ? 7.91 20 9.961 1 96 127 SER A N 1
ATOM 1000 C CA . SER A 1 127 ? 7.246 19.234 8.914 1 96 127 SER A CA 1
ATOM 1001 C C . SER A 1 127 ? 6.629 17.953 9.469 1 96 127 SER A C 1
ATOM 1003 O O . SER A 1 127 ? 6.879 17.594 10.625 1 96 127 SER A O 1
ATOM 1005 N N . TYR A 1 128 ? 5.805 17.344 8.719 1 94.88 128 TYR A N 1
ATOM 1006 C CA . TYR A 1 128 ? 5.258 16.016 8.992 1 94.88 128 TYR A CA 1
ATOM 1007 C C . TYR A 1 128 ? 6.371 15.008 9.219 1 94.88 128 TYR A C 1
ATOM 1009 O O . TYR A 1 128 ? 7.246 14.828 8.367 1 94.88 128 TYR A O 1
ATOM 1017 N N . PRO A 1 129 ? 6.41 14.289 10.305 1 92.75 129 PRO A N 1
ATOM 1018 C CA . PRO A 1 129 ? 7.551 13.461 10.703 1 92.75 129 PRO A CA 1
ATOM 1019 C C . PRO A 1 129 ? 7.789 12.297 9.742 1 92.75 129 PRO A C 1
ATOM 1021 O O . PRO A 1 129 ? 8.922 11.82 9.609 1 92.75 129 PRO A O 1
ATOM 1024 N N . ALA A 1 130 ? 6.832 11.852 9.086 1 92.06 130 ALA A N 1
ATOM 1025 C CA . ALA A 1 130 ? 6.957 10.688 8.219 1 92.06 130 ALA A CA 1
ATOM 1026 C C . ALA A 1 130 ? 7.953 10.945 7.09 1 92.06 130 ALA A C 1
ATOM 1028 O O . ALA A 1 130 ? 8.562 10.008 6.566 1 92.06 130 ALA A O 1
ATOM 1029 N N . TYR A 1 131 ? 8.141 12.211 6.695 1 97.31 131 TYR A N 1
ATOM 1030 C CA . TYR A 1 131 ? 9.102 12.523 5.641 1 97.31 131 TYR A CA 1
ATOM 1031 C C . TYR A 1 131 ? 10.508 12.086 6.039 1 97.31 131 TYR A C 1
ATOM 1033 O O . TYR A 1 131 ? 11.195 11.406 5.273 1 97.31 131 TYR A O 1
ATOM 1041 N N . ILE A 1 132 ? 10.852 12.453 7.262 1 96.62 132 ILE A N 1
ATOM 1042 C CA . ILE A 1 132 ? 12.195 12.18 7.754 1 96.62 132 ILE A CA 1
ATOM 1043 C C . ILE A 1 132 ? 12.375 10.68 7.961 1 96.62 132 ILE A C 1
ATOM 1045 O O . ILE A 1 132 ? 13.352 10.094 7.484 1 96.62 132 ILE A O 1
ATOM 1049 N N . ASP A 1 133 ? 11.453 10.062 8.625 1 96.06 133 ASP A N 1
ATOM 1050 C CA . ASP A 1 133 ? 11.555 8.641 8.93 1 96.06 133 ASP A CA 1
ATOM 1051 C C . ASP A 1 133 ? 11.586 7.805 7.648 1 96.06 133 ASP A C 1
ATOM 1053 O O . ASP A 1 133 ? 12.367 6.855 7.535 1 96.06 133 ASP A O 1
ATOM 1057 N N . ALA A 1 134 ? 10.719 8.109 6.68 1 97.44 134 ALA A N 1
ATOM 1058 C CA . ALA A 1 134 ? 10.688 7.375 5.414 1 97.44 134 ALA A CA 1
ATOM 1059 C C . ALA A 1 134 ? 11.984 7.559 4.637 1 97.44 134 ALA A C 1
ATOM 1061 O O . ALA A 1 134 ? 12.477 6.621 4.008 1 97.44 134 ALA A O 1
ATOM 1062 N N . ALA A 1 135 ? 12.523 8.766 4.645 1 97.94 135 ALA A N 1
ATOM 1063 C CA . ALA A 1 135 ? 13.789 9.031 3.975 1 97.94 135 ALA A CA 1
ATOM 1064 C C . ALA A 1 135 ? 14.914 8.188 4.562 1 97.94 135 ALA A C 1
ATOM 1066 O O . ALA A 1 135 ? 15.727 7.617 3.826 1 97.94 135 ALA A O 1
ATOM 1067 N N . ILE A 1 136 ? 14.922 8.133 5.895 1 97.38 136 ILE A N 1
ATOM 1068 C CA . ILE A 1 136 ? 15.93 7.336 6.59 1 97.38 136 ILE A CA 1
ATOM 1069 C C . ILE A 1 136 ? 15.797 5.867 6.195 1 97.38 136 ILE A C 1
ATOM 1071 O O . ILE A 1 136 ? 16.781 5.223 5.836 1 97.38 136 ILE A O 1
ATOM 1075 N N . LEU A 1 137 ? 14.617 5.367 6.18 1 97.06 137 LEU A N 1
ATOM 1076 C CA . LEU A 1 137 ? 14.367 3.963 5.871 1 97.06 137 LEU A CA 1
ATOM 1077 C C . LEU A 1 137 ? 14.719 3.652 4.418 1 97.06 137 LEU A C 1
ATOM 1079 O O . LEU A 1 137 ? 15.117 2.531 4.098 1 97.06 137 LEU A O 1
ATOM 1083 N N . ALA A 1 138 ? 14.586 4.664 3.52 1 97.19 138 ALA A N 1
ATOM 1084 C CA . ALA A 1 138 ? 14.914 4.48 2.107 1 97.19 138 ALA A CA 1
ATOM 1085 C C . ALA A 1 138 ? 16.406 4.621 1.869 1 97.19 138 ALA A C 1
ATOM 1087 O O . ALA A 1 138 ? 16.891 4.438 0.746 1 97.19 138 ALA A O 1
ATOM 1088 N N . GLY A 1 139 ? 17.172 5.035 2.92 1 97.06 139 GLY A N 1
ATOM 1089 C CA . GLY A 1 139 ? 18.625 5.047 2.828 1 97.06 139 GLY A CA 1
ATOM 1090 C C . GLY A 1 139 ? 19.188 6.406 2.463 1 97.06 139 GLY A C 1
ATOM 1091 O O . GLY A 1 139 ? 20.25 6.5 1.845 1 97.06 139 GLY A O 1
ATOM 1092 N N . ALA A 1 140 ? 18.5 7.48 2.834 1 97.31 140 ALA A N 1
ATOM 1093 C CA . ALA A 1 140 ? 19.031 8.82 2.594 1 97.31 140 ALA A CA 1
ATOM 1094 C C . ALA A 1 140 ? 20.406 8.977 3.211 1 97.31 140 ALA A C 1
ATOM 1096 O O . ALA A 1 140 ? 20.656 8.523 4.332 1 97.31 140 ALA A O 1
ATOM 1097 N N . ARG A 1 141 ? 21.297 9.547 2.506 1 96.31 141 ARG A N 1
ATOM 1098 C CA . ARG A 1 141 ? 22.641 9.828 3.014 1 96.31 141 ARG A CA 1
ATOM 1099 C C . ARG A 1 141 ? 22.609 10.961 4.035 1 96.31 141 ARG A C 1
ATOM 1101 O O . ARG A 1 141 ? 23.328 10.914 5.039 1 96.31 141 ARG A O 1
ATOM 1108 N N . LYS A 1 142 ? 21.812 11.961 3.705 1 96.94 142 LYS A N 1
ATOM 1109 C CA . LYS A 1 142 ? 21.734 13.156 4.535 1 96.94 142 LYS A CA 1
ATOM 1110 C C . LYS A 1 142 ? 20.328 13.766 4.473 1 96.94 142 LYS A C 1
ATOM 1112 O O . LYS A 1 142 ? 19.703 13.789 3.41 1 96.94 142 LYS A O 1
ATOM 1117 N N . ILE A 1 143 ? 19.859 14.203 5.609 1 97.12 143 ILE A N 1
ATOM 1118 C CA . ILE A 1 143 ? 18.625 14.961 5.695 1 97.12 143 ILE A CA 1
ATOM 1119 C C . ILE A 1 143 ? 18.922 16.406 6.074 1 97.12 143 ILE A C 1
ATOM 1121 O O . ILE A 1 143 ? 19.547 16.672 7.105 1 97.12 143 ILE A O 1
ATOM 1125 N N . VAL A 1 144 ? 18.547 17.312 5.234 1 97.88 144 VAL A N 1
ATOM 1126 C CA . VAL A 1 144 ? 18.719 18.734 5.477 1 97.88 144 VAL A CA 1
ATOM 1127 C C . VAL A 1 144 ? 17.391 19.359 5.914 1 97.88 144 VAL A C 1
ATOM 1129 O O . VAL A 1 144 ? 16.406 19.312 5.176 1 97.88 144 VAL A O 1
ATOM 1132 N N . LYS A 1 145 ? 17.391 19.891 7.117 1 97.5 145 LYS A N 1
ATOM 1133 C CA . LYS A 1 145 ? 16.203 20.594 7.605 1 97.5 145 LYS A CA 1
ATOM 1134 C C . LYS A 1 145 ? 16.203 22.062 7.164 1 97.5 145 LYS A C 1
ATOM 1136 O O . LYS A 1 145 ? 17.188 22.781 7.391 1 97.5 145 LYS A O 1
ATOM 1141 N N . LEU A 1 146 ? 15.172 22.453 6.484 1 98.44 146 LEU A N 1
ATOM 1142 C CA . LEU A 1 146 ? 15.023 23.828 6.012 1 98.44 146 LEU A CA 1
ATOM 1143 C C . LEU A 1 146 ? 14.188 24.656 6.98 1 98.44 146 LEU A C 1
ATOM 1145 O O . LEU A 1 146 ? 12.969 24.484 7.051 1 98.44 146 LEU A O 1
ATOM 1149 N N . PRO A 1 147 ? 14.758 25.578 7.672 1 98.38 147 PRO A N 1
ATOM 1150 C CA . PRO A 1 147 ? 13.984 26.375 8.633 1 98.38 147 PRO A CA 1
ATOM 1151 C C . PRO A 1 147 ? 12.852 27.156 7.969 1 98.38 147 PRO A C 1
ATOM 1153 O O . PRO A 1 147 ? 13.078 27.844 6.969 1 98.38 147 PRO A O 1
ATOM 1156 N N . CYS A 1 148 ? 11.719 26.984 8.414 1 98.25 148 CYS A N 1
ATOM 1157 C CA . CYS A 1 148 ? 10.523 27.75 8.078 1 98.25 148 CYS A CA 1
ATOM 1158 C C . CYS A 1 148 ? 9.969 28.469 9.297 1 98.25 148 CYS A C 1
ATOM 1160 O O . CYS A 1 148 ? 9.234 27.875 10.094 1 98.25 148 CYS A O 1
ATOM 1162 N N . THR A 1 149 ? 10.203 29.75 9.398 1 97.56 149 THR A N 1
ATOM 1163 C CA . THR A 1 149 ? 9.867 30.516 10.594 1 97.56 149 THR A CA 1
ATOM 1164 C C . THR A 1 149 ? 8.93 31.672 10.258 1 97.56 149 THR A C 1
ATOM 1166 O O . THR A 1 149 ? 8.688 31.953 9.078 1 97.56 149 THR A O 1
ATOM 1169 N N . LYS A 1 150 ? 8.398 32.281 11.328 1 96.69 150 LYS A N 1
ATOM 1170 C CA . LYS A 1 150 ? 7.527 33.438 11.133 1 96.69 150 LYS A CA 1
ATOM 1171 C C . LYS A 1 150 ? 8.281 34.562 10.461 1 96.69 150 LYS A C 1
ATOM 1173 O O . LYS A 1 150 ? 7.699 35.344 9.695 1 96.69 150 LYS A O 1
ATOM 1178 N N . GLU A 1 151 ? 9.594 34.656 10.672 1 97 151 GLU A N 1
ATOM 1179 C CA . GLU A 1 151 ? 10.414 35.719 10.102 1 97 151 GLU A CA 1
ATOM 1180 C C . GLU A 1 151 ? 10.516 35.594 8.586 1 97 151 GLU A C 1
ATOM 1182 O O . GLU A 1 151 ? 10.703 36.562 7.883 1 97 151 GLU A O 1
ATOM 1187 N N . THR A 1 152 ? 10.328 34.406 8.047 1 96.88 152 THR A N 1
ATOM 1188 C CA . THR A 1 152 ? 10.406 34.156 6.613 1 96.88 152 THR A CA 1
ATOM 1189 C C . THR A 1 152 ? 9.023 33.875 6.031 1 96.88 152 THR A C 1
ATOM 1191 O O . THR A 1 152 ? 8.906 33.312 4.945 1 96.88 152 THR A O 1
ATOM 1194 N N . ASP A 1 153 ? 8 34.156 6.801 1 95.94 153 ASP A N 1
ATOM 1195 C CA . ASP A 1 153 ? 6.633 33.781 6.43 1 95.94 153 ASP A CA 1
ATOM 1196 C C . ASP A 1 153 ? 6.516 32.281 6.129 1 95.94 153 ASP A C 1
ATOM 1198 O O . ASP A 1 153 ? 5.832 31.891 5.184 1 95.94 153 ASP A O 1
ATOM 1202 N N . PHE A 1 154 ? 7.367 31.531 6.801 1 97.12 154 PHE A N 1
ATOM 1203 C CA . PHE A 1 154 ? 7.395 30.078 6.797 1 97.12 154 PHE A CA 1
ATOM 1204 C C . PHE A 1 154 ? 7.871 29.547 5.445 1 97.12 154 PHE A C 1
ATOM 1206 O O . PHE A 1 154 ? 7.617 28.391 5.102 1 97.12 154 PHE A O 1
ATOM 1213 N N . PHE A 1 155 ? 8.5 30.422 4.609 1 97.81 155 PHE A N 1
ATOM 1214 C CA . PHE A 1 155 ? 9.234 29.969 3.434 1 97.81 155 PHE A CA 1
ATOM 1215 C C . PHE A 1 155 ? 10.531 29.281 3.836 1 97.81 155 PHE A C 1
ATOM 1217 O O . PHE A 1 155 ? 11.234 29.75 4.734 1 97.81 155 PHE A O 1
ATOM 1224 N N . PRO A 1 156 ? 10.82 28.109 3.225 1 98 156 PRO A N 1
ATOM 1225 C CA . PRO A 1 156 ? 12.023 27.391 3.639 1 98 156 PRO A CA 1
ATOM 1226 C C . PRO A 1 156 ? 13.305 28.141 3.283 1 98 156 PRO A C 1
ATOM 1228 O O . PRO A 1 156 ? 13.438 28.656 2.17 1 98 156 PRO A O 1
ATOM 1231 N N . VAL A 1 157 ? 14.227 28.203 4.195 1 97.19 157 VAL A N 1
ATOM 1232 C CA . VAL A 1 157 ? 15.555 28.75 3.943 1 97.19 157 VAL A CA 1
ATOM 1233 C C . VAL A 1 157 ? 16.453 27.672 3.334 1 97.19 157 VAL A C 1
ATOM 1235 O O . VAL A 1 157 ? 16.781 26.688 3.996 1 97.19 157 VAL A O 1
ATOM 1238 N N . ILE A 1 158 ? 16.844 27.875 2.104 1 94.25 158 ILE A N 1
ATOM 1239 C CA . ILE A 1 158 ? 17.672 26.891 1.397 1 94.25 158 ILE A CA 1
ATOM 1240 C C . ILE A 1 158 ? 19.141 27.188 1.66 1 94.25 158 ILE A C 1
ATOM 1242 O O . ILE A 1 158 ? 19.625 28.297 1.432 1 94.25 158 ILE A O 1
ATOM 1246 N N . PRO A 1 159 ? 19.828 26.156 2.115 1 93.06 159 PRO A N 1
ATOM 1247 C CA . PRO A 1 159 ? 21.25 26.391 2.348 1 93.06 159 PRO A CA 1
ATOM 1248 C C . PRO A 1 159 ? 22.031 26.594 1.053 1 93.06 159 PRO A C 1
ATOM 1250 O O . PRO A 1 159 ? 21.75 25.938 0.048 1 93.06 159 PRO A O 1
ATOM 1253 N N . GLN A 1 160 ? 23 27.422 1.01 1 88.62 160 GLN A N 1
ATOM 1254 C CA . GLN A 1 160 ? 23.766 27.781 -0.185 1 88.62 160 GLN A CA 1
ATOM 1255 C C . GLN A 1 160 ? 24.812 26.719 -0.503 1 88.62 160 GLN A C 1
ATOM 1257 O O . GLN A 1 160 ? 25.125 26.484 -1.671 1 88.62 160 GLN A O 1
ATOM 1262 N N . GLU A 1 161 ? 25.344 26.062 0.443 1 88.88 161 GLU A N 1
ATOM 1263 C CA . GLU A 1 161 ? 26.516 25.203 0.217 1 88.88 161 GLU A CA 1
ATOM 1264 C C . GLU A 1 161 ? 26.125 23.734 0.23 1 88.88 161 GLU A C 1
ATOM 1266 O O . GLU A 1 161 ? 26.984 22.859 0.341 1 88.88 161 GLU A O 1
ATOM 1271 N N . GLU A 1 162 ? 24.891 23.469 0.059 1 91.44 162 GLU A N 1
ATOM 1272 C CA . GLU A 1 162 ? 24.453 22.078 0.123 1 91.44 162 GLU A CA 1
ATOM 1273 C C . GLU A 1 162 ? 23.797 21.641 -1.182 1 91.44 162 GLU A C 1
ATOM 1275 O O . GLU A 1 162 ? 22.906 22.328 -1.691 1 91.44 162 GLU A O 1
ATOM 1280 N N . ASN A 1 163 ? 24.359 20.594 -1.745 1 94 163 ASN A N 1
ATOM 1281 C CA . ASN A 1 163 ? 23.688 20 -2.893 1 94 163 ASN A CA 1
ATOM 1282 C C . ASN A 1 163 ? 22.516 19.125 -2.461 1 94 163 ASN A C 1
ATOM 1284 O O . ASN A 1 163 ? 22.719 18.109 -1.773 1 94 163 ASN A O 1
ATOM 1288 N N . ILE A 1 164 ? 21.344 19.469 -2.84 1 97.56 164 ILE A N 1
ATOM 1289 C CA . ILE A 1 164 ? 20.109 18.766 -2.467 1 97.56 164 ILE A CA 1
ATOM 1290 C C . ILE A 1 164 ? 19.594 17.953 -3.66 1 97.56 164 ILE A C 1
ATOM 1292 O O . ILE A 1 164 ? 19.422 18.5 -4.75 1 97.56 164 ILE A O 1
ATOM 1296 N N . ASP A 1 165 ? 19.406 16.609 -3.457 1 98.25 165 ASP A N 1
ATOM 1297 C CA . ASP A 1 165 ? 18.859 15.781 -4.52 1 98.25 165 ASP A CA 1
ATOM 1298 C C . ASP A 1 165 ? 17.344 15.922 -4.598 1 98.25 165 ASP A C 1
ATOM 1300 O O . ASP A 1 165 ? 16.781 16.016 -5.691 1 98.25 165 ASP A O 1
ATOM 1304 N N . ILE A 1 166 ? 16.672 15.922 -3.443 1 98.69 166 ILE A N 1
ATOM 1305 C CA . ILE A 1 166 ? 15.211 15.914 -3.385 1 98.69 166 ILE A CA 1
ATOM 1306 C C . ILE A 1 166 ? 14.727 16.906 -2.33 1 98.69 166 ILE A C 1
ATOM 1308 O O . ILE A 1 166 ? 15.219 16.906 -1.198 1 98.69 166 ILE A O 1
ATOM 1312 N N . PHE A 1 167 ? 13.875 17.828 -2.701 1 98.5 167 PHE A N 1
ATOM 1313 C CA . PHE A 1 167 ? 13.094 18.641 -1.772 1 98.5 167 PHE A CA 1
ATOM 1314 C C . PHE A 1 167 ? 11.758 17.969 -1.475 1 98.5 167 PHE A C 1
ATOM 1316 O O . PHE A 1 167 ? 10.977 17.688 -2.391 1 98.5 167 PHE A O 1
ATOM 1323 N N . CYS A 1 168 ? 11.484 17.656 -0.263 1 98.19 168 CYS A N 1
ATOM 1324 C CA . CYS A 1 168 ? 10.156 17.234 0.158 1 98.19 168 CYS A CA 1
ATOM 1325 C C . CYS A 1 168 ? 9.391 18.391 0.789 1 98.19 168 CYS A C 1
ATOM 1327 O O . CYS A 1 168 ? 9.672 18.781 1.921 1 98.19 168 CYS A O 1
ATOM 1329 N N . LEU A 1 169 ? 8.414 18.906 0.073 1 98 169 LEU A N 1
ATOM 1330 C CA . LEU A 1 169 ? 7.68 20.094 0.473 1 98 169 LEU A CA 1
ATOM 1331 C C . LEU A 1 169 ? 6.188 19.812 0.587 1 98 169 LEU A C 1
ATOM 1333 O O . LEU A 1 169 ? 5.625 19.078 -0.24 1 98 169 LEU A O 1
ATOM 1337 N N . CYS A 1 170 ? 5.672 20.266 1.595 1 98.56 170 CYS A N 1
ATOM 1338 C CA . CYS A 1 170 ? 4.238 20.141 1.824 1 98.56 170 CYS A CA 1
ATOM 1339 C C . CYS A 1 170 ? 3.572 21.516 1.877 1 98.56 170 CYS A C 1
ATOM 1341 O O . CYS A 1 170 ? 3.977 22.375 2.658 1 98.56 170 CYS A O 1
ATOM 1343 N N . SER A 1 171 ? 2.615 21.75 1.058 1 98.38 171 SER A N 1
ATOM 1344 C CA . SER A 1 171 ? 1.846 23 1.013 1 98.38 171 SER A CA 1
ATOM 1345 C C . SER A 1 171 ? 0.418 22.75 0.539 1 98.38 171 SER A C 1
ATOM 1347 O O . SER A 1 171 ? 0.205 22.266 -0.577 1 98.38 171 SER A O 1
ATOM 1349 N N . PRO A 1 172 ? -0.609 23.078 1.313 1 98.25 172 PRO A N 1
ATOM 1350 C CA . PRO A 1 172 ? -0.526 23.625 2.672 1 98.25 172 PRO A CA 1
ATOM 1351 C C . PRO A 1 172 ? 0.278 22.719 3.613 1 98.25 172 PRO A C 1
ATOM 1353 O O . PRO A 1 172 ? 0.21 21.5 3.514 1 98.25 172 PRO A O 1
ATOM 1356 N N . ASN A 1 173 ? 0.979 23.359 4.523 1 98.5 173 ASN A N 1
ATOM 1357 C CA . ASN A 1 173 ? 1.978 22.656 5.32 1 98.5 173 ASN A CA 1
ATOM 1358 C C . ASN A 1 173 ? 1.361 22.047 6.574 1 98.5 173 ASN A C 1
ATOM 1360 O O . ASN A 1 173 ? 0.526 22.672 7.23 1 98.5 173 ASN A O 1
ATOM 1364 N N . ASN A 1 174 ? 1.553 20.828 6.84 1 97.81 174 ASN A N 1
ATOM 1365 C CA . ASN A 1 174 ? 1.465 20.219 8.156 1 97.81 174 ASN A CA 1
ATOM 1366 C C . ASN A 1 174 ? 2.811 20.234 8.875 1 97.81 174 ASN A C 1
ATOM 1368 O O . ASN A 1 174 ? 3.758 19.562 8.453 1 97.81 174 ASN A O 1
ATOM 1372 N N . PRO A 1 175 ? 2.973 21.031 9.867 1 97.94 175 PRO A N 1
ATOM 1373 C CA . PRO A 1 175 ? 1.93 21.328 10.852 1 97.94 175 PRO A CA 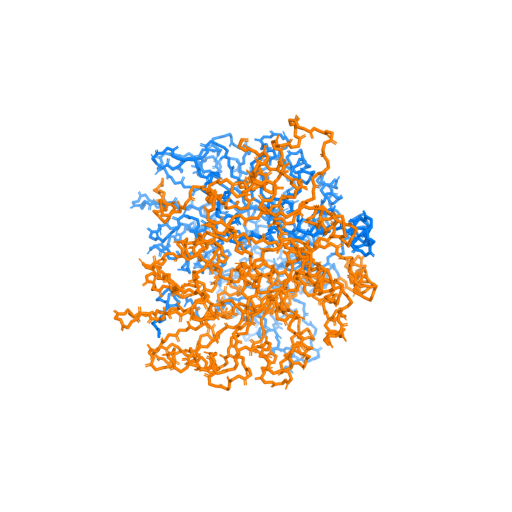1
ATOM 1374 C C . PRO A 1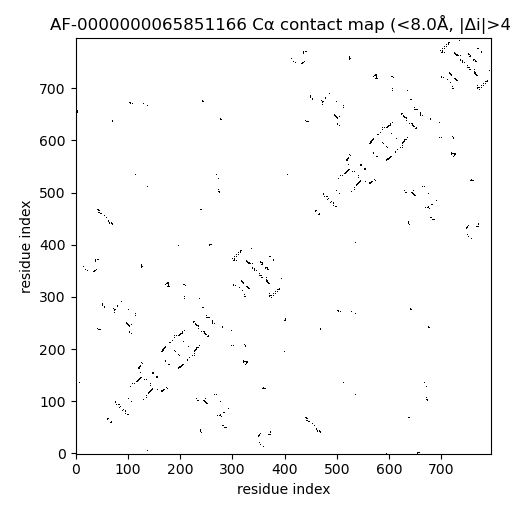 175 ? 1.473 22.797 10.789 1 97.94 175 PRO A C 1
ATOM 1376 O O . PRO A 1 175 ? 0.471 23.156 11.406 1 97.94 175 PRO A O 1
ATOM 1379 N N . THR A 1 176 ? 2.074 23.656 10.047 1 98.31 176 THR A N 1
ATOM 1380 C CA . THR A 1 176 ? 1.932 25.094 10.25 1 98.31 176 THR A CA 1
ATOM 1381 C C . THR A 1 176 ? 0.61 25.594 9.672 1 98.31 176 THR A C 1
ATOM 1383 O O . THR A 1 176 ? 0.146 26.688 10.023 1 98.31 176 THR A O 1
ATOM 1386 N N . GLY A 1 177 ? 0.109 24.844 8.734 1 98 177 GLY A N 1
ATOM 1387 C CA . GLY A 1 177 ? -1.117 25.266 8.078 1 98 177 GLY A CA 1
ATOM 1388 C C . GLY A 1 177 ? -0.905 26.406 7.105 1 98 177 GLY A C 1
ATOM 1389 O O . GLY A 1 177 ? -1.868 26.969 6.57 1 98 177 GLY A O 1
ATOM 1390 N N . THR A 1 178 ? 0.306 26.75 6.824 1 97.56 178 THR A N 1
ATOM 1391 C CA . THR A 1 178 ? 0.619 27.828 5.898 1 97.56 178 THR A CA 1
ATOM 1392 C C . THR A 1 178 ? 0.694 27.312 4.465 1 97.56 178 THR A C 1
ATOM 1394 O O . THR A 1 178 ? 0.835 26.109 4.242 1 97.56 178 THR A O 1
ATOM 1397 N N . VAL A 1 179 ? 0.55 28.25 3.494 1 98 179 VAL A N 1
ATOM 1398 C CA . VAL A 1 179 ? 0.547 27.906 2.074 1 98 179 VAL A CA 1
ATOM 1399 C C . VAL A 1 179 ? 1.597 28.734 1.34 1 98 179 VAL A C 1
ATOM 1401 O O . VAL A 1 179 ? 1.739 29.938 1.596 1 98 179 VAL A O 1
ATOM 1404 N N . LEU A 1 180 ? 2.379 28.094 0.559 1 98 180 LEU A N 1
ATOM 1405 C CA . LEU A 1 180 ? 3.299 28.812 -0.319 1 98 180 LEU A CA 1
ATOM 1406 C C . LEU A 1 180 ? 2.545 29.5 -1.457 1 98 180 LEU A C 1
ATOM 1408 O O . LEU A 1 180 ? 1.71 28.875 -2.115 1 98 180 LEU A O 1
ATOM 1412 N N . ASN A 1 181 ? 2.795 30.75 -1.685 1 97.75 181 ASN A N 1
ATOM 1413 C CA . ASN A 1 181 ? 2.166 31.438 -2.809 1 97.75 181 ASN A CA 1
ATOM 1414 C C . ASN A 1 181 ? 2.898 31.156 -4.117 1 97.75 181 ASN A C 1
ATOM 1416 O O . ASN A 1 181 ? 3.887 30.422 -4.137 1 97.75 181 ASN A O 1
ATOM 1420 N N . ARG A 1 182 ? 2.4 31.703 -5.191 1 97.94 182 ARG A N 1
ATOM 1421 C CA . ARG A 1 182 ? 2.91 31.422 -6.531 1 97.94 182 ARG A CA 1
ATOM 1422 C C . ARG A 1 182 ? 4.375 31.828 -6.652 1 97.94 182 ARG A C 1
ATOM 1424 O O . ARG A 1 182 ? 5.184 31.094 -7.215 1 97.94 182 ARG A O 1
ATOM 1431 N N . GLU A 1 183 ? 4.75 32.969 -6.152 1 97.88 183 GLU A N 1
ATOM 1432 C CA . GLU A 1 183 ? 6.117 33.5 -6.25 1 97.88 183 GLU A CA 1
ATOM 1433 C C . GLU A 1 183 ? 7.086 32.625 -5.453 1 97.88 183 GLU A C 1
ATOM 1435 O O . GLU A 1 183 ? 8.188 32.344 -5.918 1 97.88 183 GLU A O 1
ATOM 1440 N N . GLN A 1 184 ? 6.66 32.281 -4.312 1 97.5 184 GLN A N 1
ATOM 1441 C CA . GLN A 1 184 ? 7.477 31.422 -3.457 1 97.5 184 GLN A CA 1
ATOM 1442 C C . GLN A 1 184 ? 7.719 30.062 -4.113 1 97.5 184 GLN A C 1
ATOM 1444 O O . GLN A 1 184 ? 8.852 29.578 -4.137 1 97.5 184 GLN A O 1
ATOM 1449 N N . LEU A 1 185 ? 6.684 29.453 -4.664 1 98.12 185 LEU A N 1
ATOM 1450 C CA . LEU A 1 185 ? 6.828 28.172 -5.348 1 98.12 185 LEU A CA 1
ATOM 1451 C C . LEU A 1 185 ? 7.746 28.297 -6.555 1 98.12 185 LEU A C 1
ATOM 1453 O O . LEU A 1 185 ? 8.57 27.406 -6.816 1 98.12 185 LEU A O 1
ATOM 1457 N N . LYS A 1 186 ? 7.574 29.375 -7.262 1 98.31 186 LYS A N 1
ATOM 1458 C CA . LYS A 1 186 ? 8.414 29.594 -8.43 1 98.31 186 LYS A CA 1
ATOM 1459 C C . LYS A 1 186 ? 9.891 29.672 -8.047 1 98.31 186 LYS A C 1
ATOM 1461 O O . LYS A 1 186 ? 10.75 29.156 -8.75 1 98.31 186 LYS A O 1
ATOM 1466 N N . GLU A 1 187 ? 10.164 30.344 -6.957 1 97.62 187 GLU A N 1
ATOM 1467 C CA . GLU A 1 187 ? 11.539 30.438 -6.48 1 97.62 187 GLU A CA 1
ATOM 1468 C C . GLU A 1 187 ? 12.125 29.047 -6.215 1 97.62 187 GLU A C 1
ATOM 1470 O O . GLU A 1 187 ? 13.266 28.781 -6.602 1 97.62 187 GLU A O 1
ATOM 1475 N N . LEU A 1 188 ? 11.359 28.188 -5.602 1 98 188 LEU A N 1
ATOM 1476 C CA . LEU A 1 188 ? 11.797 26.828 -5.309 1 98 188 LEU A CA 1
ATOM 1477 C C . LEU A 1 188 ? 11.984 26.031 -6.594 1 98 188 LEU A C 1
ATOM 1479 O O . LEU A 1 188 ? 12.953 25.281 -6.73 1 98 188 LEU A O 1
ATOM 1483 N N . ILE A 1 189 ? 11.078 26.188 -7.539 1 98.62 189 ILE A N 1
ATOM 1484 C CA . ILE A 1 189 ? 11.109 25.5 -8.82 1 98.62 189 ILE A CA 1
ATOM 1485 C C . ILE A 1 189 ? 12.344 25.922 -9.609 1 98.62 189 ILE A C 1
ATOM 1487 O O . ILE A 1 189 ? 13.07 25.078 -10.148 1 98.62 189 ILE A O 1
ATOM 1491 N N . ASP A 1 190 ? 12.57 27.234 -9.602 1 98.12 190 ASP A N 1
ATOM 1492 C CA . ASP A 1 190 ? 13.742 27.75 -10.305 1 98.12 190 ASP A CA 1
ATOM 1493 C C . ASP A 1 190 ? 15.031 27.203 -9.695 1 98.12 190 ASP A C 1
ATOM 1495 O O . ASP A 1 190 ? 15.945 26.812 -10.422 1 98.12 190 ASP A O 1
ATOM 1499 N N . TYR A 1 191 ? 15.102 27.172 -8.406 1 97 191 TYR A N 1
ATOM 1500 C CA . TYR A 1 191 ? 16.266 26.609 -7.73 1 97 191 TYR A CA 1
ATOM 1501 C C . TYR A 1 191 ? 16.469 25.156 -8.125 1 97 191 TYR A C 1
ATOM 1503 O O . TYR A 1 191 ? 17.562 24.75 -8.492 1 97 191 TYR A O 1
ATOM 1511 N N . ALA A 1 192 ? 15.398 24.344 -8.031 1 98.06 192 ALA A N 1
ATOM 1512 C CA . ALA A 1 192 ? 15.477 22.906 -8.312 1 98.06 192 ALA A CA 1
ATOM 1513 C C . ALA A 1 192 ? 15.93 22.656 -9.75 1 98.06 192 ALA A C 1
ATOM 1515 O O . ALA A 1 192 ? 16.812 21.828 -9.992 1 98.06 192 ALA A O 1
ATOM 1516 N N . ASN A 1 193 ? 15.367 23.406 -10.672 1 98.19 193 ASN A N 1
ATOM 1517 C CA . ASN A 1 193 ? 15.734 23.25 -12.078 1 98.19 193 ASN A CA 1
ATOM 1518 C C . ASN A 1 193 ? 17.203 23.609 -12.312 1 98.19 193 ASN A C 1
ATOM 1520 O O . ASN A 1 193 ? 17.891 22.922 -13.055 1 98.19 193 ASN A O 1
ATOM 1524 N N . SER A 1 194 ? 17.641 24.656 -11.688 1 96.81 194 SER A N 1
ATOM 1525 C CA . SER A 1 194 ? 19 25.125 -11.898 1 96.81 194 SER A CA 1
ATOM 1526 C C . SER A 1 194 ? 20.031 24.188 -11.273 1 96.81 194 SER A C 1
ATOM 1528 O O . SER A 1 194 ? 21.172 24.094 -11.734 1 96.81 194 SER A O 1
ATOM 1530 N N . HIS A 1 195 ? 19.609 23.422 -10.273 1 96.69 195 HIS A N 1
ATOM 1531 C CA . HIS A 1 195 ? 20.562 22.609 -9.531 1 96.69 195 HIS A CA 1
ATOM 1532 C C . HIS A 1 195 ? 20.359 21.125 -9.828 1 96.69 195 HIS A C 1
ATOM 1534 O O . HIS A 1 195 ? 21.094 20.281 -9.312 1 96.69 195 HIS A O 1
ATOM 1540 N N . GLY A 1 196 ? 19.312 20.812 -10.609 1 96.94 196 GLY A N 1
ATOM 1541 C CA . GLY A 1 196 ? 19.047 19.422 -10.945 1 96.94 196 GLY A CA 1
ATOM 1542 C C . GLY A 1 196 ? 18.391 18.656 -9.812 1 96.94 196 GLY A C 1
ATOM 1543 O O . GLY A 1 196 ? 18.594 17.438 -9.68 1 96.94 196 GLY A O 1
ATOM 1544 N N . SER A 1 197 ? 17.688 19.359 -8.883 1 98.12 197 SER A N 1
ATOM 1545 C CA . SER A 1 197 ? 16.953 18.734 -7.781 1 98.12 197 SER A CA 1
ATOM 1546 C C . SER A 1 197 ? 15.547 18.344 -8.203 1 98.12 197 SER A C 1
ATOM 1548 O O . SER A 1 197 ? 15.008 18.891 -9.164 1 98.12 197 SER A O 1
ATOM 1550 N N . ILE A 1 198 ? 15 17.406 -7.539 1 98.75 198 ILE A N 1
ATOM 1551 C CA . ILE A 1 198 ? 13.602 17.031 -7.715 1 98.75 198 ILE A CA 1
ATOM 1552 C C . ILE A 1 198 ? 12.789 17.5 -6.516 1 98.75 198 ILE A C 1
ATOM 1554 O O . ILE A 1 198 ? 13.227 17.391 -5.371 1 98.75 198 ILE A O 1
ATOM 1558 N N . ILE A 1 199 ? 11.617 18.062 -6.785 1 98.81 199 ILE A N 1
ATOM 1559 C CA . ILE A 1 199 ? 10.688 18.453 -5.73 1 98.81 199 ILE A CA 1
ATOM 1560 C C . ILE A 1 199 ? 9.578 17.406 -5.605 1 98.81 199 ILE A C 1
ATOM 1562 O O . ILE A 1 199 ? 8.82 17.188 -6.555 1 98.81 199 ILE A O 1
ATOM 1566 N N . LEU A 1 200 ? 9.539 16.719 -4.539 1 98.88 200 LEU A N 1
ATOM 1567 C CA . LEU A 1 200 ? 8.344 15.984 -4.145 1 98.88 200 LEU A CA 1
ATOM 1568 C C . LEU A 1 200 ? 7.367 16.906 -3.41 1 98.88 200 LEU A C 1
ATOM 1570 O O . LEU A 1 200 ? 7.621 17.297 -2.27 1 98.88 200 LEU A O 1
ATOM 1574 N N . PHE A 1 201 ? 6.301 17.25 -4.039 1 98.88 201 PHE A N 1
ATOM 1575 C CA . PHE A 1 201 ? 5.348 18.234 -3.537 1 98.88 201 PHE A CA 1
ATOM 1576 C C . PHE A 1 201 ? 4.105 17.547 -2.98 1 98.88 201 PHE A C 1
ATOM 1578 O O . PHE A 1 201 ? 3.285 17.031 -3.738 1 98.88 201 PHE A O 1
ATOM 1585 N N . ASP A 1 202 ? 3.967 17.531 -1.68 1 98.75 202 ASP A N 1
ATOM 1586 C CA . ASP A 1 202 ? 2.816 16.938 -0.998 1 98.75 202 ASP A CA 1
ATOM 1587 C C . ASP A 1 202 ? 1.662 17.938 -0.918 1 98.75 202 ASP A C 1
ATOM 1589 O O . ASP A 1 202 ? 1.721 18.906 -0.156 1 98.75 202 ASP A O 1
ATOM 1593 N N . ALA A 1 203 ? 0.633 17.656 -1.661 1 98.69 203 ALA A N 1
ATOM 1594 C CA . ALA A 1 203 ? -0.526 18.547 -1.763 1 98.69 203 ALA A CA 1
ATOM 1595 C C . ALA A 1 203 ? -1.748 17.922 -1.09 1 98.69 203 ALA A C 1
ATOM 1597 O O . ALA A 1 203 ? -2.881 18.141 -1.521 1 98.69 203 ALA A O 1
ATOM 1598 N N . ALA A 1 204 ? -1.557 17.188 -0.031 1 97.81 204 ALA A N 1
ATOM 1599 C CA . ALA A 1 204 ? -2.609 16.438 0.643 1 97.81 204 ALA A CA 1
ATOM 1600 C C . ALA A 1 204 ? -3.723 17.359 1.129 1 97.81 204 ALA A C 1
ATOM 1602 O O . ALA A 1 204 ? -4.867 16.922 1.293 1 97.81 204 ALA A O 1
ATOM 1603 N N . TYR A 1 205 ? -3.432 18.672 1.311 1 98.19 205 TYR A N 1
ATOM 1604 C CA . TYR A 1 205 ? -4.406 19.578 1.899 1 98.19 205 TYR A CA 1
ATOM 1605 C C . TYR A 1 205 ? -4.855 20.625 0.884 1 98.19 205 TYR A C 1
ATOM 1607 O O . TYR A 1 205 ? -5.477 21.625 1.249 1 98.19 205 TYR A O 1
ATOM 1615 N N . SER A 1 206 ? -4.602 20.391 -0.392 1 97.88 206 SER A N 1
ATOM 1616 C CA . SER A 1 206 ? -4.855 21.391 -1.426 1 97.88 206 SER A CA 1
ATOM 1617 C C . SER A 1 206 ? -6.34 21.75 -1.5 1 97.88 206 SER A C 1
ATOM 1619 O O . SER A 1 206 ? -6.695 22.875 -1.846 1 97.88 206 SER A O 1
ATOM 1621 N N . ALA A 1 207 ? -7.195 20.875 -1.092 1 97.44 207 ALA A N 1
ATOM 1622 C CA . ALA A 1 207 ? -8.641 21.078 -1.165 1 97.44 207 ALA A CA 1
ATOM 1623 C C . ALA A 1 207 ? -9.078 22.188 -0.199 1 97.44 207 ALA A C 1
ATOM 1625 O O . ALA A 1 207 ? -10.172 22.734 -0.332 1 97.44 207 ALA A O 1
ATOM 1626 N N . PHE A 1 208 ? -8.258 22.5 0.754 1 97.94 208 PHE A N 1
ATOM 1627 C CA . PHE A 1 208 ? -8.625 23.484 1.769 1 97.94 208 PHE A CA 1
ATOM 1628 C C . PHE A 1 208 ? -8.359 24.906 1.273 1 97.94 208 PHE A C 1
ATOM 1630 O O . PHE A 1 208 ? -8.82 25.875 1.873 1 97.94 208 PHE A O 1
ATOM 1637 N N . ILE A 1 209 ? -7.566 25.031 0.222 1 97.81 209 ILE A N 1
ATOM 1638 C CA . ILE A 1 209 ? -7.227 26.344 -0.29 1 97.81 209 ILE A CA 1
ATOM 1639 C C . ILE A 1 209 ? -8.477 27.031 -0.835 1 97.81 209 ILE A C 1
ATOM 1641 O O . ILE A 1 209 ? -9.125 26.516 -1.746 1 97.81 209 ILE A O 1
ATOM 1645 N N . SER A 1 210 ? -8.797 28.125 -0.296 1 91.62 210 SER A N 1
ATOM 1646 C CA . SER A 1 210 ? -10.008 28.828 -0.693 1 91.62 210 SER A CA 1
ATOM 1647 C C . SER A 1 210 ? -9.672 30.094 -1.477 1 91.62 210 SER A C 1
ATOM 1649 O O . SER A 1 210 ? -10.516 30.625 -2.213 1 91.62 210 SER A O 1
ATOM 1651 N N . ASP A 1 211 ? -8.477 30.609 -1.329 1 95.88 211 ASP A N 1
ATOM 1652 C CA . ASP A 1 211 ? -8.008 31.781 -2.049 1 95.88 211 ASP A CA 1
ATOM 1653 C C . ASP A 1 211 ? -7.559 31.422 -3.463 1 95.88 211 ASP A C 1
ATOM 1655 O O . ASP A 1 211 ? -6.562 30.719 -3.643 1 95.88 211 ASP A O 1
ATOM 1659 N N . PRO A 1 212 ? -8.242 31.906 -4.43 1 94.62 212 PRO A N 1
ATOM 1660 C CA . PRO A 1 212 ? -7.934 31.531 -5.809 1 94.62 212 PRO A CA 1
ATOM 1661 C C . PRO A 1 212 ? -6.551 32 -6.254 1 94.62 212 PRO A C 1
ATOM 1663 O O . PRO A 1 212 ? -6.039 31.547 -7.281 1 94.62 212 PRO A O 1
ATOM 1666 N N . SER A 1 213 ? -5.957 32.938 -5.535 1 96.81 213 SER A N 1
ATOM 1667 C CA . SER A 1 213 ? -4.637 33.438 -5.902 1 96.81 213 SER A CA 1
ATOM 1668 C C . SER A 1 213 ? -3.541 32.469 -5.484 1 96.81 213 SER A C 1
ATOM 1670 O O . SER A 1 213 ? -2.402 32.562 -5.941 1 96.81 213 SER A O 1
ATOM 1672 N N . LEU A 1 214 ? -3.855 31.531 -4.629 1 97.94 214 LEU A N 1
ATOM 1673 C CA . LEU A 1 214 ? -2.896 30.547 -4.148 1 97.94 214 LEU A CA 1
ATOM 1674 C C . LEU A 1 214 ? -2.945 29.281 -5 1 97.94 214 LEU A C 1
ATOM 1676 O O . LEU A 1 214 ? -4.023 28.828 -5.391 1 97.94 214 LEU A O 1
ATOM 1680 N N . PRO A 1 215 ? -1.813 28.734 -5.309 1 97.88 215 PRO A N 1
ATOM 1681 C CA . PRO A 1 215 ? -1.816 27.531 -6.125 1 97.88 215 PRO A CA 1
ATOM 1682 C C . PRO A 1 215 ? -2.312 26.297 -5.355 1 97.88 215 PRO A C 1
ATOM 1684 O O . PRO A 1 215 ? -1.912 26.078 -4.211 1 97.88 215 PRO A O 1
ATOM 1687 N N . THR A 1 216 ? -3.143 25.531 -6.004 1 97.5 216 THR A N 1
ATOM 1688 C CA . THR A 1 216 ? -3.604 24.266 -5.422 1 97.5 216 THR A CA 1
ATOM 1689 C C . THR A 1 216 ? -2.74 23.109 -5.895 1 97.5 216 THR A C 1
ATOM 1691 O O . THR A 1 216 ? -2.789 22.016 -5.32 1 97.5 216 THR A O 1
ATOM 1694 N N . SER A 1 217 ? -1.979 23.312 -6.949 1 98.44 217 SER A N 1
ATOM 1695 C CA . SER A 1 217 ? -1.039 22.344 -7.5 1 98.44 217 SER A CA 1
ATOM 1696 C C . SER A 1 217 ? 0.268 23.016 -7.914 1 98.44 217 SER A C 1
ATOM 1698 O O . SER A 1 217 ? 0.264 24.141 -8.414 1 98.44 217 SER A O 1
ATOM 1700 N N . ILE A 1 218 ? 1.352 22.328 -7.73 1 98.81 218 ILE A N 1
ATOM 1701 C CA . ILE A 1 218 ? 2.646 22.859 -8.125 1 98.81 218 ILE A CA 1
ATOM 1702 C C . ILE A 1 218 ? 2.699 23 -9.648 1 98.81 218 ILE A C 1
ATOM 1704 O O . ILE A 1 218 ? 3.428 23.859 -10.172 1 98.81 218 ILE A O 1
ATOM 1708 N N . PHE A 1 219 ? 1.851 22.297 -10.375 1 98.75 219 PHE A N 1
ATOM 1709 C CA . PHE A 1 219 ? 1.885 22.266 -11.836 1 98.75 219 PHE A CA 1
ATOM 1710 C C . PHE A 1 219 ? 1.13 23.469 -12.406 1 98.75 219 PHE A C 1
ATOM 1712 O O . PHE A 1 219 ? 1.041 23.609 -13.625 1 98.75 219 PHE A O 1
ATOM 1719 N N . GLU A 1 220 ? 0.607 24.312 -11.57 1 98.06 220 GLU A N 1
ATOM 1720 C CA . GLU A 1 220 ? 0.128 25.625 -12.023 1 98.06 220 GLU A CA 1
ATOM 1721 C C . GLU A 1 220 ? 1.287 26.516 -12.445 1 98.06 220 GLU A C 1
ATOM 1723 O O . GLU A 1 220 ? 1.082 27.531 -13.125 1 98.06 220 GLU A O 1
ATOM 1728 N N . ILE A 1 221 ? 2.477 26.234 -11.984 1 98.25 221 ILE A N 1
ATOM 1729 C CA . ILE A 1 221 ? 3.695 26.859 -12.484 1 98.25 221 ILE A CA 1
ATOM 1730 C C . ILE A 1 221 ? 4.328 25.984 -13.562 1 98.25 221 ILE A C 1
ATOM 1732 O O . ILE A 1 221 ? 4.852 24.906 -13.266 1 98.25 221 ILE A O 1
ATOM 1736 N N . PRO A 1 222 ? 4.383 26.359 -14.75 1 97.38 222 PRO A N 1
ATOM 1737 C CA . PRO A 1 222 ? 4.711 25.5 -15.898 1 97.38 222 PRO A CA 1
ATOM 1738 C C . PRO A 1 222 ? 6.074 24.828 -15.758 1 97.38 222 PRO A C 1
ATOM 1740 O O . PRO A 1 222 ? 6.234 23.656 -16.125 1 97.38 222 PRO A O 1
ATOM 1743 N N . GLU A 1 223 ? 7.062 25.516 -15.188 1 98.56 223 GLU A N 1
ATOM 1744 C CA . GLU A 1 223 ? 8.43 25.016 -15.109 1 98.56 223 GLU A CA 1
ATOM 1745 C C . GLU A 1 223 ? 8.523 23.844 -14.141 1 98.56 223 GLU A C 1
ATOM 1747 O O . GLU A 1 223 ? 9.516 23.109 -14.141 1 98.56 223 GLU A O 1
ATOM 1752 N N . ALA A 1 224 ? 7.434 23.625 -13.398 1 98.88 224 ALA A N 1
ATOM 1753 C CA . ALA A 1 224 ? 7.43 22.562 -12.398 1 98.88 224 ALA A CA 1
ATOM 1754 C C . ALA A 1 224 ? 7.504 21.188 -13.062 1 98.88 224 ALA A C 1
ATOM 1756 O O . ALA A 1 224 ? 8.023 20.234 -12.477 1 98.88 224 ALA A O 1
ATOM 1757 N N . ARG A 1 225 ? 7.004 21.047 -14.336 1 98.62 225 ARG A N 1
ATOM 1758 C CA . ARG A 1 225 ? 6.918 19.75 -15.008 1 98.62 225 ARG A CA 1
ATOM 1759 C C . ARG A 1 225 ? 8.305 19.172 -15.25 1 98.62 225 ARG A C 1
ATOM 1761 O O . ARG A 1 225 ? 8.445 17.969 -15.484 1 98.62 225 ARG A O 1
ATOM 1768 N N . PHE A 1 226 ? 9.391 19.969 -15.07 1 98.75 226 PHE A N 1
ATOM 1769 C CA . PHE A 1 226 ? 10.75 19.516 -15.359 1 98.75 226 PHE A CA 1
ATOM 1770 C C . PHE A 1 226 ? 11.477 19.141 -14.07 1 98.75 226 PHE A C 1
ATOM 1772 O O . PHE A 1 226 ? 12.602 18.656 -14.109 1 98.75 226 PHE A O 1
ATOM 1779 N N . CYS A 1 227 ? 10.789 19.344 -12.867 1 98.81 227 CYS A N 1
ATOM 1780 C CA . CYS A 1 227 ? 11.562 19.078 -11.656 1 98.81 227 CYS A CA 1
ATOM 1781 C C . CYS A 1 227 ? 10.664 18.578 -10.531 1 98.81 227 CYS A C 1
ATOM 1783 O O . CYS A 1 227 ? 11.133 18.359 -9.414 1 98.81 227 CYS A O 1
ATOM 1785 N N . ALA A 1 228 ? 9.328 18.344 -10.789 1 98.94 228 ALA A N 1
ATOM 1786 C CA . ALA A 1 228 ? 8.469 18.078 -9.641 1 98.94 228 ALA A CA 1
ATOM 1787 C C . ALA A 1 228 ? 7.641 16.812 -9.852 1 98.94 228 ALA A C 1
ATOM 1789 O O . ALA A 1 228 ? 7.312 16.453 -10.984 1 98.94 228 ALA A O 1
ATOM 1790 N N . ILE A 1 229 ? 7.375 16.141 -8.812 1 98.94 229 ILE A N 1
ATOM 1791 C CA . ILE A 1 229 ? 6.348 15.117 -8.633 1 98.94 229 ILE A CA 1
ATOM 1792 C C . ILE A 1 229 ? 5.359 15.562 -7.555 1 98.94 229 ILE A C 1
ATOM 1794 O O . ILE A 1 229 ? 5.766 16.016 -6.48 1 98.94 229 ILE A O 1
ATOM 1798 N N . GLU A 1 230 ? 4.105 15.562 -7.863 1 98.94 230 GLU A N 1
ATOM 1799 C CA . GLU A 1 230 ? 3.096 15.938 -6.879 1 98.94 230 GLU A CA 1
ATOM 1800 C C . GLU A 1 230 ? 2.43 14.711 -6.273 1 98.94 230 GLU A C 1
ATOM 1802 O O . GLU A 1 230 ? 2.1 13.758 -6.984 1 98.94 230 GLU A O 1
ATOM 1807 N N . ILE A 1 231 ? 2.297 14.672 -4.992 1 98.88 231 ILE A N 1
ATOM 1808 C CA . ILE A 1 231 ? 1.629 13.617 -4.23 1 98.88 231 ILE A CA 1
ATOM 1809 C C . ILE A 1 231 ? 0.332 14.164 -3.633 1 98.88 231 ILE A C 1
ATOM 1811 O O . ILE A 1 231 ? 0.315 15.25 -3.057 1 98.88 231 ILE A O 1
ATOM 1815 N N . ASN A 1 232 ? -0.726 13.422 -3.787 1 98.62 232 ASN A N 1
ATOM 1816 C CA . ASN A 1 232 ? -2.018 13.852 -3.256 1 98.62 232 ASN A CA 1
ATOM 1817 C C . ASN A 1 232 ? -2.77 12.688 -2.615 1 98.62 232 ASN A C 1
ATOM 1819 O O . ASN A 1 232 ? -2.32 11.539 -2.676 1 98.62 232 ASN A O 1
ATOM 1823 N N . SER A 1 233 ? -3.838 13.023 -1.902 1 97.38 233 SER A N 1
ATOM 1824 C CA . SER A 1 233 ? -4.629 12.062 -1.139 1 97.38 233 SER A CA 1
ATOM 1825 C C . SER A 1 233 ? -6.109 12.43 -1.151 1 97.38 233 SER A C 1
ATOM 1827 O O . SER A 1 233 ? -6.461 13.609 -1.208 1 97.38 233 SER A O 1
ATOM 1829 N N . PHE A 1 234 ? -6.973 11.422 -1.062 1 98.38 234 PHE A N 1
ATOM 1830 C CA . PHE A 1 234 ? -8.406 11.664 -0.901 1 98.38 234 PHE A CA 1
ATOM 1831 C C . PHE A 1 234 ? -8.797 11.609 0.571 1 98.38 234 PHE A C 1
ATOM 1833 O O . PHE A 1 234 ? -9.977 11.742 0.908 1 98.38 234 PHE A O 1
ATOM 1840 N N . SER A 1 235 ? -7.832 11.438 1.462 1 97.94 235 SER A N 1
ATOM 1841 C CA . SER A 1 235 ? -8.133 11.242 2.877 1 97.94 235 SER A CA 1
ATOM 1842 C C . SER A 1 235 ? -8.883 12.438 3.453 1 97.94 235 SER A C 1
ATOM 1844 O O . SER A 1 235 ? -9.883 12.266 4.156 1 97.94 235 SER A O 1
ATOM 1846 N N . LYS A 1 236 ? -8.359 13.648 3.133 1 97.44 236 LYS A N 1
ATOM 1847 C CA . LYS A 1 236 ? -8.961 14.828 3.746 1 97.44 236 LYS A CA 1
ATOM 1848 C C . LYS A 1 236 ? -10.055 15.414 2.855 1 97.44 236 LYS A C 1
ATOM 1850 O O . LYS A 1 236 ? -11.094 15.859 3.35 1 97.44 236 LYS A O 1
ATOM 1855 N N . SER A 1 237 ? -9.867 15.359 1.574 1 97.19 237 SER A N 1
ATOM 1856 C CA . SER A 1 237 ? -10.812 15.977 0.65 1 97.19 237 SER A CA 1
ATOM 1857 C C . SER A 1 237 ? -12.133 15.219 0.626 1 97.19 237 SER A C 1
ATOM 1859 O O . SER A 1 237 ? -13.203 15.805 0.802 1 97.19 237 SER A O 1
ATOM 1861 N N . LEU A 1 238 ? -12.07 13.891 0.51 1 98.06 238 LEU A N 1
ATOM 1862 C CA . LEU A 1 238 ? -13.289 13.109 0.371 1 98.06 238 LEU A CA 1
ATOM 1863 C C . LEU A 1 238 ? -13.57 12.305 1.637 1 98.06 238 LEU A C 1
ATOM 1865 O O . LEU A 1 238 ? -14.57 11.586 1.717 1 98.06 238 LEU A O 1
ATOM 1869 N N . GLY A 1 239 ? -12.664 12.398 2.635 1 98.12 239 GLY A N 1
ATOM 1870 C CA . GLY A 1 239 ? -12.836 11.617 3.846 1 98.12 239 GLY A CA 1
ATOM 1871 C C . GLY A 1 239 ? -12.422 10.164 3.684 1 98.12 239 GLY A C 1
ATOM 1872 O O . GLY A 1 239 ? -12.914 9.289 4.395 1 98.12 239 GLY A O 1
ATOM 1873 N N . PHE A 1 240 ? -11.5 9.852 2.771 1 98.5 240 PHE A N 1
ATOM 1874 C CA . PHE A 1 240 ? -11.109 8.477 2.469 1 98.5 240 PHE A CA 1
ATOM 1875 C C . PHE A 1 240 ? -9.984 8.016 3.389 1 98.5 240 PHE A C 1
ATOM 1877 O O . PHE A 1 240 ? -9.211 7.129 3.033 1 98.5 240 PHE A O 1
ATOM 1884 N N . ALA A 1 241 ? -9.852 8.688 4.555 1 97.19 241 ALA A N 1
ATOM 1885 C CA . ALA A 1 241 ? -8.797 8.297 5.488 1 97.19 241 ALA A CA 1
ATOM 1886 C C . ALA A 1 241 ? -8.875 6.812 5.816 1 97.19 241 ALA A C 1
ATOM 1888 O O . ALA A 1 241 ? -7.855 6.121 5.848 1 97.19 241 ALA A O 1
ATOM 1889 N N . GLY A 1 242 ? -10.086 6.266 5.977 1 97.44 242 GLY A N 1
ATOM 1890 C CA . GLY A 1 242 ? -10.266 4.883 6.383 1 97.44 242 GLY A CA 1
ATOM 1891 C C . GLY A 1 242 ? -10.414 3.93 5.211 1 97.44 242 GLY A C 1
ATOM 1892 O O . GLY A 1 242 ? -10.438 2.711 5.395 1 97.44 242 GLY A O 1
ATOM 1893 N N . VAL A 1 243 ? -10.562 4.418 3.963 1 97.75 243 VAL A N 1
ATOM 1894 C CA . VAL A 1 243 ? -10.773 3.514 2.838 1 97.75 243 VAL A CA 1
ATOM 1895 C C . VAL A 1 243 ? -9.555 3.525 1.928 1 97.75 243 VAL A C 1
ATOM 1897 O O . VAL A 1 243 ? -9.367 2.621 1.11 1 97.75 243 VAL A O 1
ATOM 1900 N N . ARG A 1 244 ? -8.68 4.496 2.035 1 97.88 244 ARG A N 1
ATOM 1901 C CA . ARG A 1 244 ? -7.32 4.566 1.502 1 97.88 244 ARG A CA 1
ATOM 1902 C C . ARG A 1 244 ? -7.336 4.75 -0.012 1 97.88 244 ARG A C 1
ATOM 1904 O O . ARG A 1 244 ? -7.527 3.787 -0.757 1 97.88 244 ARG A O 1
ATOM 1911 N N . LEU A 1 245 ? -7.035 5.859 -0.503 1 98.75 245 LEU A N 1
ATOM 1912 C CA . LEU A 1 245 ? -6.859 6.168 -1.919 1 98.75 245 LEU A CA 1
ATOM 1913 C C . LEU A 1 245 ? -6.113 7.484 -2.1 1 98.75 245 LEU A C 1
ATOM 1915 O O . LEU A 1 245 ? -6.348 8.445 -1.36 1 98.75 245 LEU A O 1
ATOM 1919 N N . GLY A 1 246 ? -5.207 7.535 -2.932 1 98.5 246 GLY A N 1
ATOM 1920 C CA . GLY A 1 246 ? -4.469 8.727 -3.312 1 98.5 246 GLY A CA 1
ATOM 1921 C C . GLY A 1 246 ? -4.012 8.711 -4.758 1 98.5 246 GLY A C 1
ATOM 1922 O O . GLY A 1 246 ? -4.453 7.867 -5.543 1 98.5 246 GLY A O 1
ATOM 1923 N N . TRP A 1 247 ? -3.283 9.688 -5.145 1 98.88 247 TRP A N 1
ATOM 1924 C CA . TRP A 1 247 ? -2.697 9.711 -6.484 1 98.88 247 TRP A CA 1
ATOM 1925 C C . TRP A 1 247 ? -1.437 10.57 -6.512 1 98.88 247 TRP A C 1
ATOM 1927 O O . TRP A 1 247 ? -1.168 11.32 -5.574 1 98.88 247 TRP A O 1
ATOM 1937 N N . ASN A 1 248 ? -0.627 10.375 -7.441 1 98.88 248 ASN A N 1
ATOM 1938 C CA . ASN A 1 248 ? 0.54 11.211 -7.691 1 98.88 248 ASN A CA 1
ATOM 1939 C C . ASN A 1 248 ? 0.699 11.523 -9.172 1 98.88 248 ASN A C 1
ATOM 1941 O O . ASN A 1 248 ? 0.065 10.891 -10.023 1 98.88 248 ASN A O 1
ATOM 1945 N N . ILE A 1 249 ? 1.423 12.57 -9.453 1 98.94 249 ILE A N 1
ATOM 1946 C CA . ILE A 1 249 ? 1.68 13.023 -10.812 1 98.94 249 ILE A CA 1
ATOM 1947 C C . ILE A 1 249 ? 3.17 12.906 -11.125 1 98.94 249 ILE A C 1
ATOM 1949 O O . ILE A 1 249 ? 4.004 13.492 -10.43 1 98.94 249 ILE A O 1
ATOM 1953 N N . VAL A 1 250 ? 3.529 12.18 -12.117 1 98.94 250 VAL A N 1
ATOM 1954 C CA . VAL A 1 250 ? 4.883 12.141 -12.664 1 98.94 250 VAL A CA 1
ATOM 1955 C C . VAL A 1 250 ? 4.867 12.633 -14.109 1 98.94 250 VAL A C 1
ATOM 1957 O O . VAL A 1 250 ? 4.402 11.922 -15.008 1 98.94 250 VAL A O 1
ATOM 1960 N N . PRO A 1 251 ? 5.395 13.781 -14.367 1 98.88 251 PRO A N 1
ATOM 1961 C CA . PRO A 1 251 ? 5.332 14.359 -15.711 1 98.88 251 PRO A CA 1
ATOM 1962 C C . PRO A 1 251 ? 6.137 13.555 -16.734 1 98.88 251 PRO A C 1
ATOM 1964 O O . PRO A 1 251 ? 7.211 13.047 -16.422 1 98.88 251 PRO A O 1
ATOM 1967 N N . LYS A 1 252 ? 5.68 13.555 -17.984 1 98.5 252 LYS A N 1
ATOM 1968 C CA . LYS A 1 252 ? 6.367 12.914 -19.109 1 98.5 252 LYS A CA 1
ATOM 1969 C C . LYS A 1 252 ? 7.676 13.625 -19.438 1 98.5 252 LYS A C 1
ATOM 1971 O O . LYS A 1 252 ? 8.555 13.055 -20.078 1 98.5 252 LYS A O 1
ATOM 1976 N N . ASP A 1 253 ? 7.828 14.852 -18.938 1 98.5 253 ASP A N 1
ATOM 1977 C CA . ASP A 1 253 ? 8.984 15.688 -19.25 1 98.5 253 ASP A CA 1
ATOM 1978 C C . ASP A 1 253 ? 10.094 15.492 -18.219 1 98.5 253 ASP A C 1
ATOM 1980 O O . ASP A 1 253 ? 11.227 15.922 -18.438 1 98.5 253 ASP A O 1
ATOM 1984 N N . LEU A 1 254 ? 9.812 14.945 -17.094 1 98.81 254 LEU A N 1
ATOM 1985 C CA . LEU A 1 254 ? 10.758 14.836 -15.992 1 98.81 254 LEU A CA 1
ATOM 1986 C C . LEU A 1 254 ? 11.82 13.773 -16.281 1 98.81 254 LEU A C 1
ATOM 1988 O O . LEU A 1 254 ? 11.484 12.625 -16.594 1 98.81 254 LEU A O 1
ATOM 1992 N N . LYS A 1 255 ? 13.086 14.164 -16.188 1 98.56 255 LYS A N 1
ATOM 1993 C CA . LYS A 1 255 ? 14.188 13.281 -16.578 1 98.56 255 LYS A CA 1
ATOM 1994 C C . LYS A 1 255 ? 15.258 13.234 -15.492 1 98.56 255 LYS A C 1
ATOM 1996 O O . LYS A 1 255 ? 15.406 14.188 -14.719 1 98.56 255 LYS A O 1
ATOM 2001 N N . TYR A 1 256 ? 15.953 12.133 -15.453 1 98.06 256 TYR A N 1
ATOM 2002 C CA . TYR A 1 256 ? 17.219 12.07 -14.727 1 98.06 256 TYR A CA 1
ATOM 2003 C C . TYR A 1 256 ? 18.312 12.844 -15.453 1 98.06 256 TYR A C 1
ATOM 2005 O O . TYR A 1 256 ? 18.094 13.32 -16.578 1 98.06 256 TYR A O 1
ATOM 2013 N N . SER A 1 257 ? 19.469 12.969 -14.773 1 97.25 257 SER A N 1
ATOM 2014 C CA . SER A 1 257 ? 20.594 13.688 -15.367 1 97.25 257 SER A CA 1
ATOM 2015 C C . SER A 1 257 ? 21.078 13.008 -16.641 1 97.25 257 SER A C 1
ATOM 2017 O O . SER A 1 257 ? 21.609 13.664 -17.531 1 97.25 257 SER A O 1
ATOM 2019 N N . ASP A 1 258 ? 20.828 11.68 -16.828 1 97.06 258 ASP A N 1
ATOM 2020 C CA . ASP A 1 258 ? 21.312 10.953 -18 1 97.06 258 ASP A CA 1
ATOM 2021 C C . ASP A 1 258 ? 20.281 10.992 -19.125 1 97.06 258 ASP A C 1
ATOM 2023 O O . ASP A 1 258 ? 20.469 10.359 -20.172 1 97.06 258 ASP A O 1
ATOM 2027 N N . GLY A 1 259 ? 19.172 11.594 -18.891 1 97.5 259 GLY A N 1
ATOM 2028 C CA . GLY A 1 259 ? 18.172 11.797 -19.922 1 97.5 259 GLY A CA 1
ATOM 2029 C C . GLY A 1 259 ? 17.047 10.789 -19.875 1 97.5 259 GLY A C 1
ATOM 2030 O O . GLY A 1 259 ? 16.016 10.969 -20.531 1 97.5 259 GLY A O 1
ATOM 2031 N N . SER A 1 260 ? 17.172 9.773 -19.078 1 97.25 260 SER A N 1
ATOM 2032 C CA . SER A 1 260 ? 16.109 8.781 -18.969 1 97.25 260 SER A CA 1
ATOM 2033 C C . SER A 1 260 ? 14.867 9.367 -18.297 1 97.25 260 SER A C 1
ATOM 2035 O O . SER A 1 260 ? 14.977 10.281 -17.469 1 97.25 260 SER A O 1
ATOM 2037 N N . LEU A 1 261 ? 13.75 8.859 -18.641 1 98.12 261 LEU A N 1
ATOM 2038 C CA . LEU A 1 261 ? 12.477 9.375 -18.156 1 98.12 261 LEU A CA 1
ATOM 2039 C C . LEU A 1 261 ? 12.117 8.758 -16.797 1 98.12 261 LEU A C 1
ATOM 2041 O O . LEU A 1 261 ? 12.078 7.535 -16.656 1 98.12 261 LEU A O 1
ATOM 2045 N N . ILE A 1 262 ? 11.797 9.57 -15.867 1 98.69 262 ILE A N 1
ATOM 2046 C CA . ILE A 1 262 ? 11.453 9.117 -14.523 1 98.69 262 ILE A CA 1
ATOM 2047 C C . ILE A 1 262 ? 10.117 8.367 -14.555 1 98.69 262 ILE A C 1
ATOM 2049 O O . ILE A 1 262 ? 9.938 7.379 -13.844 1 98.69 262 ILE A O 1
ATOM 2053 N N . ILE A 1 263 ? 9.188 8.797 -15.438 1 98.69 263 ILE A N 1
ATOM 2054 C CA . ILE A 1 263 ? 7.852 8.219 -15.516 1 98.69 263 ILE A CA 1
ATOM 2055 C C . ILE A 1 263 ? 7.949 6.746 -15.898 1 98.69 263 ILE A C 1
ATOM 2057 O O . ILE A 1 263 ? 7.152 5.922 -15.445 1 98.69 263 ILE A O 1
ATOM 2061 N N . ARG A 1 264 ? 8.898 6.312 -16.672 1 96.62 264 ARG A N 1
ATOM 2062 C CA . ARG A 1 264 ? 9.078 4.922 -17.078 1 96.62 264 ARG A CA 1
ATOM 2063 C C . ARG A 1 264 ? 9.516 4.062 -15.898 1 96.62 264 ARG A C 1
ATOM 2065 O O . ARG A 1 264 ? 9 2.959 -15.703 1 96.62 264 ARG A O 1
ATOM 2072 N N . ASP A 1 265 ? 10.461 4.59 -15.148 1 97.38 265 ASP A N 1
ATOM 2073 C CA . ASP A 1 265 ? 10.906 3.873 -13.961 1 97.38 265 ASP A CA 1
ATOM 2074 C C . ASP A 1 265 ? 9.789 3.779 -12.922 1 97.38 265 ASP A C 1
ATOM 2076 O O . ASP A 1 265 ? 9.656 2.764 -12.242 1 97.38 265 ASP A O 1
ATOM 2080 N N . TRP A 1 266 ? 9 4.836 -12.828 1 98.19 266 TRP A N 1
ATOM 2081 C CA . TRP A 1 266 ? 7.898 4.832 -11.875 1 98.19 266 TRP A CA 1
ATOM 2082 C C . TRP A 1 266 ? 6.863 3.773 -12.234 1 98.19 266 TRP A C 1
ATOM 2084 O O . TRP A 1 266 ? 6.402 3.021 -11.375 1 98.19 266 TRP A O 1
ATOM 2094 N N . GLU A 1 267 ? 6.492 3.699 -13.5 1 96 267 GLU A N 1
ATOM 2095 C CA . GLU A 1 267 ? 5.57 2.672 -13.977 1 96 267 GLU A CA 1
ATOM 2096 C C . GLU A 1 267 ? 6.094 1.273 -13.656 1 96 267 GLU A C 1
ATOM 2098 O O . GLU A 1 267 ? 5.355 0.432 -13.141 1 96 267 GLU A O 1
ATOM 2103 N N . ARG A 1 268 ? 7.371 1.057 -13.953 1 94 268 ARG A N 1
ATOM 2104 C CA . ARG A 1 268 ? 7.988 -0.237 -13.688 1 94 268 ARG A CA 1
ATOM 2105 C C . ARG A 1 268 ? 7.992 -0.548 -12.195 1 94 268 ARG A C 1
ATOM 2107 O O . ARG A 1 268 ? 7.684 -1.67 -11.789 1 94 268 ARG A O 1
ATOM 2114 N N . PHE A 1 269 ? 8.352 0.442 -11.398 1 96.75 269 PHE A N 1
ATOM 2115 C CA . PHE A 1 269 ? 8.398 0.291 -9.945 1 96.75 269 PHE A CA 1
ATOM 2116 C C . PHE A 1 269 ? 7.035 -0.115 -9.398 1 96.75 269 PHE A C 1
ATOM 2118 O O . PHE A 1 269 ? 6.93 -1.071 -8.633 1 96.75 269 PHE A O 1
ATOM 2125 N N . LEU A 1 270 ? 5.996 0.614 -9.828 1 96.19 270 LEU A N 1
ATOM 2126 C CA . LEU A 1 270 ? 4.648 0.339 -9.336 1 96.19 270 LEU A CA 1
ATOM 2127 C C . LEU A 1 270 ? 4.176 -1.037 -9.797 1 96.19 270 LEU A C 1
ATOM 2129 O O . LEU A 1 270 ? 3.643 -1.812 -8.992 1 96.19 270 LEU A O 1
ATOM 2133 N N . CYS A 1 271 ? 4.395 -1.397 -10.969 1 92.69 271 CYS A N 1
ATOM 2134 C CA . CYS A 1 271 ? 3.943 -2.68 -11.5 1 92.69 271 CYS A CA 1
ATOM 2135 C C . CYS A 1 271 ? 4.66 -3.836 -10.812 1 92.69 271 CYS A C 1
ATOM 2137 O O . CYS A 1 271 ? 4.152 -4.957 -10.781 1 92.69 271 CYS A O 1
ATOM 2139 N N . THR A 1 272 ? 5.812 -3.523 -10.242 1 93.81 272 THR A N 1
ATOM 2140 C CA . THR A 1 272 ? 6.594 -4.551 -9.555 1 93.81 272 THR A CA 1
ATOM 2141 C C . THR A 1 272 ? 6.195 -4.645 -8.086 1 93.81 272 THR A C 1
ATOM 2143 O O . THR A 1 272 ? 6.191 -5.734 -7.508 1 93.81 272 THR A O 1
ATOM 2146 N N . THR A 1 273 ? 5.844 -3.51 -7.473 1 95.81 273 THR A N 1
ATOM 2147 C CA . THR A 1 273 ? 5.77 -3.477 -6.016 1 95.81 273 THR A CA 1
ATOM 2148 C C . THR A 1 273 ? 4.336 -3.229 -5.555 1 95.81 273 THR A C 1
ATOM 2150 O O . THR A 1 273 ? 4.047 -3.268 -4.359 1 95.81 273 THR A O 1
ATOM 2153 N N . PHE A 1 274 ? 3.471 -2.971 -6.492 1 94.25 274 PHE A N 1
ATOM 2154 C CA . PHE A 1 274 ? 2.086 -2.592 -6.227 1 94.25 274 PHE A CA 1
ATOM 2155 C C . PHE A 1 274 ? 1.142 -3.279 -7.207 1 94.25 274 PHE A C 1
ATOM 2157 O O . PHE A 1 274 ? 1.504 -3.523 -8.359 1 94.25 274 PHE A O 1
ATOM 2164 N N . ASN A 1 275 ? -0.052 -3.688 -6.809 1 91.94 275 ASN A N 1
ATOM 2165 C CA . ASN A 1 275 ? -0.993 -4.402 -7.668 1 91.94 275 ASN A CA 1
ATOM 2166 C C . ASN A 1 275 ? -2.26 -3.584 -7.91 1 91.94 275 ASN A C 1
ATOM 2168 O O . ASN A 1 275 ? -3.318 -4.145 -8.195 1 91.94 275 ASN A O 1
ATOM 2172 N N . GLY A 1 276 ? -2.135 -2.275 -7.715 1 95.25 276 GLY A N 1
ATOM 2173 C CA . GLY A 1 276 ? -3.27 -1.406 -7.977 1 95.25 276 GLY A CA 1
ATOM 2174 C C . GLY A 1 276 ? -4.102 -1.12 -6.742 1 95.25 276 GLY A C 1
ATOM 2175 O O . GLY A 1 276 ? -4.027 -1.856 -5.754 1 95.25 276 GLY A O 1
ATOM 2176 N N . ALA A 1 277 ? -4.895 -0.044 -6.836 1 97.75 277 ALA A N 1
ATOM 2177 C CA . ALA A 1 277 ? -5.773 0.352 -5.738 1 97.75 277 ALA A CA 1
ATOM 2178 C C . ALA A 1 277 ? -7.125 -0.349 -5.836 1 97.75 277 ALA A C 1
ATOM 2180 O O . ALA A 1 277 ? -7.473 -0.89 -6.887 1 97.75 277 ALA A O 1
ATOM 2181 N N . SER A 1 278 ? -7.863 -0.392 -4.781 1 98.25 278 SER A N 1
ATOM 2182 C CA . SER A 1 278 ? -9.172 -1.029 -4.699 1 98.25 278 SER A CA 1
ATOM 2183 C C . SER A 1 278 ? -10.133 -0.469 -5.746 1 98.25 278 SER A C 1
ATOM 2185 O O . SER A 1 278 ? -10.336 0.745 -5.816 1 98.25 278 SER A O 1
ATOM 2187 N N . LEU A 1 279 ? -10.797 -1.35 -6.504 1 98.38 279 LEU A N 1
ATOM 2188 C CA . LEU A 1 279 ? -11.672 -0.946 -7.598 1 98.38 279 LEU A CA 1
ATOM 2189 C C . LEU A 1 279 ? -12.898 -0.205 -7.062 1 98.38 279 LEU A C 1
ATOM 2191 O O . LEU A 1 279 ? -13.211 0.894 -7.527 1 98.38 279 LEU A O 1
ATOM 2195 N N . PRO A 1 280 ? -13.578 -0.732 -6.059 1 98.69 280 PRO A N 1
ATOM 2196 C CA . PRO A 1 280 ? -14.766 -0.013 -5.594 1 98.69 280 PRO A CA 1
ATOM 2197 C C . PRO A 1 280 ? -14.43 1.354 -5 1 98.69 280 PRO A C 1
ATOM 2199 O O . PRO A 1 280 ? -15.227 2.289 -5.109 1 98.69 280 PRO A O 1
ATOM 2202 N N . VAL A 1 281 ? -13.281 1.481 -4.34 1 98.75 281 VAL A N 1
ATOM 2203 C CA . VAL A 1 281 ? -12.883 2.768 -3.777 1 98.75 281 VAL A CA 1
ATOM 2204 C C . VAL A 1 281 ? -12.625 3.768 -4.902 1 98.75 281 VAL A C 1
ATOM 2206 O O . VAL A 1 281 ? -12.984 4.941 -4.797 1 98.75 281 VAL A O 1
ATOM 2209 N N . GLN A 1 282 ? -11.977 3.322 -5.984 1 98.81 282 GLN A N 1
ATOM 2210 C CA . GLN A 1 282 ? -11.711 4.195 -7.121 1 98.81 282 GLN A CA 1
ATOM 2211 C C . GLN A 1 282 ? -13.008 4.668 -7.77 1 98.81 282 GLN A C 1
ATOM 2213 O O . GLN A 1 282 ? -13.133 5.836 -8.141 1 98.81 282 GLN A O 1
ATOM 2218 N N . GLU A 1 283 ? -13.953 3.746 -7.938 1 98.75 283 GLU A N 1
ATOM 2219 C CA . GLU A 1 283 ? -15.242 4.133 -8.508 1 98.75 283 GLU A CA 1
ATOM 2220 C C . GLU A 1 283 ? -15.945 5.16 -7.621 1 98.75 283 GLU A C 1
ATOM 2222 O O . GLU A 1 283 ? -16.531 6.125 -8.125 1 98.75 283 GLU A O 1
ATOM 2227 N N . ALA A 1 284 ? -15.883 4.93 -6.344 1 98.88 284 ALA A N 1
ATOM 2228 C CA . ALA A 1 284 ? -16.438 5.906 -5.406 1 98.88 284 ALA A CA 1
ATOM 2229 C C . ALA A 1 284 ? -15.75 7.258 -5.555 1 98.88 284 ALA A C 1
ATOM 2231 O O . ALA A 1 284 ? -16.406 8.305 -5.457 1 98.88 284 ALA A O 1
ATOM 2232 N N . ALA A 1 285 ? -14.484 7.23 -5.773 1 98.88 285 ALA A N 1
ATOM 2233 C CA . ALA A 1 285 ? -13.711 8.469 -5.914 1 98.88 285 ALA A CA 1
ATOM 2234 C C . ALA A 1 285 ? -14.117 9.227 -7.172 1 98.88 285 ALA A C 1
ATOM 2236 O O . ALA A 1 285 ? -14.055 10.453 -7.211 1 98.88 285 ALA A O 1
ATOM 2237 N N . ILE A 1 286 ? -14.516 8.492 -8.219 1 98.75 286 ILE A N 1
ATOM 2238 C CA . ILE A 1 286 ? -15.008 9.156 -9.422 1 98.75 286 ILE A CA 1
ATOM 2239 C C . ILE A 1 286 ? -16.234 10 -9.086 1 98.75 286 ILE A C 1
ATOM 2241 O O . ILE A 1 286 ? -16.312 11.164 -9.484 1 98.75 286 ILE A O 1
ATOM 2245 N N . ALA A 1 287 ? -17.156 9.422 -8.297 1 98.44 287 ALA A N 1
ATOM 2246 C CA . ALA A 1 287 ? -18.312 10.172 -7.84 1 98.44 287 ALA A CA 1
ATOM 2247 C C . ALA A 1 287 ? -17.906 11.359 -6.969 1 98.44 287 ALA A C 1
ATOM 2249 O O . ALA A 1 287 ? -18.438 12.461 -7.113 1 98.44 287 ALA A O 1
ATOM 2250 N N . GLY A 1 288 ? -16.953 11.117 -6.098 1 98.38 288 GLY A N 1
ATOM 2251 C CA . GLY A 1 288 ? -16.469 12.18 -5.223 1 98.38 288 GLY A CA 1
ATOM 2252 C C . GLY A 1 288 ? -15.805 13.312 -5.973 1 98.38 288 GLY A C 1
ATOM 2253 O O . GLY A 1 288 ? -15.992 14.484 -5.633 1 98.38 288 GLY A O 1
ATOM 2254 N N . ALA A 1 289 ? -15.031 12.938 -6.945 1 97.5 289 ALA A N 1
ATOM 2255 C CA . ALA A 1 289 ? -14.297 13.93 -7.723 1 97.5 289 ALA A CA 1
ATOM 2256 C C . ALA A 1 289 ? -15.25 14.875 -8.453 1 97.5 289 ALA A C 1
ATOM 2258 O O . ALA A 1 289 ? -14.914 16.031 -8.703 1 97.5 289 ALA A O 1
ATOM 2259 N N . SER A 1 290 ? -16.375 14.438 -8.719 1 96.31 290 SER A N 1
ATOM 2260 C CA . SER A 1 290 ? -17.359 15.25 -9.414 1 96.31 290 SER A CA 1
ATOM 2261 C C . SER A 1 290 ? -17.875 16.375 -8.523 1 96.31 290 SER A C 1
ATOM 2263 O O . SER A 1 290 ? -18.516 17.312 -9 1 96.31 290 SER A O 1
ATOM 2265 N N . LEU A 1 291 ? -17.594 16.312 -7.25 1 96.5 291 LEU A N 1
ATOM 2266 C CA . LEU A 1 291 ? -18.062 17.312 -6.289 1 96.5 291 LEU A CA 1
ATOM 2267 C C . LEU A 1 291 ? -17.047 18.438 -6.164 1 96.5 291 LEU A C 1
ATOM 2269 O O . LEU A 1 291 ? -17.344 19.484 -5.574 1 96.5 291 LEU A O 1
ATOM 2273 N N . PHE A 1 292 ? -15.836 18.266 -6.668 1 93.62 292 PHE A N 1
ATOM 2274 C CA . PHE A 1 292 ? -14.812 19.297 -6.609 1 93.62 292 PHE A CA 1
ATOM 2275 C C . PHE A 1 292 ? -15.211 20.5 -7.449 1 93.62 292 PHE A C 1
ATOM 2277 O O . PHE A 1 292 ? -15.844 20.359 -8.5 1 93.62 292 PHE A O 1
ATOM 2284 N N . PRO A 1 293 ? -14.969 21.641 -6.969 1 90.56 293 PRO A N 1
ATOM 2285 C CA . PRO A 1 293 ? -14.172 21.922 -5.773 1 90.56 293 PRO A CA 1
ATOM 2286 C C . PRO A 1 293 ? -15.031 22.188 -4.543 1 90.56 293 PRO A C 1
ATOM 2288 O O . PRO A 1 293 ? -14.516 22.609 -3.502 1 90.56 293 PRO A O 1
ATOM 2291 N N . ASN A 1 294 ? -16.375 22.047 -4.691 1 91.88 294 ASN A N 1
ATOM 2292 C CA . ASN A 1 294 ? -17.297 22.375 -3.6 1 91.88 294 ASN A CA 1
ATOM 2293 C C . ASN A 1 294 ? -17.562 21.141 -2.729 1 91.88 294 ASN A C 1
ATOM 2295 O O . ASN A 1 294 ? -18.594 20.469 -2.896 1 91.88 294 ASN A O 1
ATOM 2299 N N . LEU A 1 295 ? -16.781 20.953 -1.755 1 95.69 295 LEU A N 1
ATOM 2300 C CA . LEU A 1 295 ? -16.906 19.828 -0.851 1 95.69 295 LEU A CA 1
ATOM 2301 C C . LEU A 1 295 ? -17.484 20.266 0.492 1 95.69 295 LEU A C 1
ATOM 2303 O O . LEU A 1 295 ? -16.875 21.047 1.208 1 95.69 295 LEU A O 1
ATOM 2307 N N . GLU A 1 296 ? -18.562 19.688 0.841 1 96.19 296 GLU A N 1
ATOM 2308 C CA . GLU A 1 296 ? -19.266 20.078 2.061 1 96.19 296 GLU A CA 1
ATOM 2309 C C . GLU A 1 296 ? -18.406 19.844 3.295 1 96.19 296 GLU A C 1
ATOM 2311 O O . GLU A 1 296 ? -18.359 20.688 4.195 1 96.19 296 GLU A O 1
ATOM 2316 N N . ALA A 1 297 ? -17.766 18.734 3.344 1 97 297 ALA A N 1
ATOM 2317 C CA . ALA A 1 297 ? -16.922 18.422 4.492 1 97 297 ALA A CA 1
ATOM 2318 C C . ALA A 1 297 ? -15.82 19.453 4.668 1 97 297 ALA A C 1
ATOM 2320 O O . ALA A 1 297 ? -15.523 19.891 5.785 1 97 297 ALA A O 1
ATOM 2321 N N . ILE A 1 298 ? -15.234 19.906 3.574 1 97.75 298 ILE A N 1
ATOM 2322 C CA . ILE A 1 298 ? -14.156 20.891 3.609 1 97.75 298 ILE A CA 1
ATOM 2323 C C . ILE A 1 298 ? -14.695 22.219 4.113 1 97.75 298 ILE A C 1
ATOM 2325 O O . ILE A 1 298 ? -14.039 22.891 4.918 1 97.75 298 ILE A O 1
ATOM 2329 N N . SER A 1 299 ? -15.844 22.547 3.633 1 97 299 SER A N 1
ATOM 2330 C CA . SER A 1 299 ? -16.469 23.781 4.098 1 97 299 SER A CA 1
ATOM 2331 C C . SER A 1 299 ? -16.703 23.75 5.605 1 97 299 SER A C 1
ATOM 2333 O O . SER A 1 299 ? -16.484 24.75 6.293 1 97 299 SER A O 1
ATOM 2335 N N . LYS A 1 300 ? -17.109 22.688 6.105 1 97.44 300 LYS A N 1
ATOM 2336 C CA . LYS A 1 300 ? -17.344 22.531 7.539 1 97.44 300 LYS A CA 1
ATOM 2337 C C . LYS A 1 300 ? -16.047 22.625 8.32 1 97.44 300 LYS A C 1
ATOM 2339 O O . LYS A 1 300 ? -15.984 23.281 9.367 1 97.44 300 LYS A O 1
ATOM 2344 N N . TYR A 1 301 ? -15.023 21.969 7.836 1 98.06 301 TYR A N 1
ATOM 2345 C CA . TYR A 1 301 ? -13.727 22.016 8.508 1 98.06 301 TYR A CA 1
ATOM 2346 C C . TYR A 1 301 ? -13.148 23.422 8.477 1 98.06 301 TYR A C 1
ATOM 2348 O O . TYR A 1 301 ? -12.508 23.859 9.438 1 98.06 301 TYR A O 1
ATOM 2356 N N . ARG A 1 302 ? -13.367 24.141 7.375 1 97.5 302 ARG A N 1
ATOM 2357 C CA . ARG A 1 302 ? -12.922 25.531 7.297 1 97.5 302 ARG A CA 1
ATOM 2358 C C . ARG A 1 302 ? -13.648 26.391 8.32 1 97.5 302 ARG A C 1
ATOM 2360 O O . ARG A 1 302 ? -13.039 27.281 8.93 1 97.5 302 ARG A O 1
ATOM 2367 N N . TYR A 1 303 ? -14.883 26.141 8.453 1 97.94 303 TYR A N 1
ATOM 2368 C CA . TYR A 1 303 ? -15.648 26.875 9.453 1 97.94 303 TYR A CA 1
ATOM 2369 C C . TYR A 1 303 ? -15.141 26.562 10.859 1 97.94 303 TYR A C 1
ATOM 2371 O O . TYR A 1 303 ? -14.945 27.469 11.664 1 97.94 303 TYR A O 1
ATOM 2379 N N . ASN A 1 304 ? -14.906 25.266 11.148 1 98.5 304 ASN A N 1
ATOM 2380 C CA . ASN A 1 304 ? -14.289 24.875 12.406 1 98.5 304 ASN A CA 1
ATOM 2381 C C . ASN A 1 304 ? -13 25.656 12.664 1 98.5 304 ASN A C 1
ATOM 2383 O O . ASN A 1 304 ? -12.773 26.141 13.773 1 98.5 304 ASN A O 1
ATOM 2387 N N . SER A 1 305 ? -12.227 25.703 11.633 1 98.44 305 SER A N 1
ATOM 2388 C CA . SER A 1 305 ? -10.93 26.359 11.742 1 98.44 305 SER A CA 1
ATOM 2389 C C . SER A 1 305 ? -11.086 27.844 12.055 1 98.44 305 SER A C 1
ATOM 2391 O O . SER A 1 305 ? -10.336 28.391 12.859 1 98.44 305 SER A O 1
ATOM 2393 N N . SER A 1 306 ? -12.016 28.469 11.414 1 98.06 306 SER A N 1
ATOM 2394 C CA . SER A 1 306 ? -12.266 29.875 11.648 1 98.06 306 SER A CA 1
ATOM 2395 C C . SER A 1 306 ? -12.711 30.141 13.086 1 98.06 306 SER A C 1
ATOM 2397 O O . SER A 1 306 ? -12.297 31.109 13.711 1 98.06 306 SER A O 1
ATOM 2399 N N . LEU A 1 307 ? -13.531 29.281 13.625 1 98.19 307 LEU A N 1
ATOM 2400 C CA . LEU A 1 307 ? -13.992 29.391 15 1 98.19 307 LEU A CA 1
ATOM 2401 C C . LEU A 1 307 ? -12.828 29.25 15.977 1 98.19 307 LEU A C 1
ATOM 2403 O O . LEU A 1 307 ? -12.688 30.031 16.906 1 98.19 307 LEU A O 1
ATOM 2407 N N . LEU A 1 308 ? -12.039 28.25 15.742 1 98.06 308 LEU A N 1
ATOM 2408 C CA . LEU A 1 308 ? -10.898 27.984 16.609 1 98.06 308 LEU A CA 1
ATOM 2409 C C . LEU A 1 308 ? -9.906 29.141 16.578 1 98.06 308 LEU A C 1
ATOM 2411 O O . LEU A 1 308 ? -9.359 29.531 17.609 1 98.06 308 LEU A O 1
ATOM 2415 N N . ARG A 1 309 ? -9.648 29.594 15.383 1 97.69 309 ARG A N 1
ATOM 2416 C CA . ARG A 1 309 ? -8.727 30.719 15.211 1 97.69 309 ARG A CA 1
ATOM 2417 C C . ARG A 1 309 ? -9.195 31.938 15.992 1 97.69 309 ARG A C 1
ATOM 2419 O O . ARG A 1 309 ? -8.406 32.562 16.703 1 97.69 309 ARG A O 1
ATOM 2426 N N . GLU A 1 310 ? -10.438 32.281 15.898 1 97.06 310 GLU A N 1
ATOM 2427 C CA . GLU A 1 310 ? -11.008 33.406 16.609 1 97.06 310 GLU A CA 1
ATOM 2428 C C . GLU A 1 310 ? -10.914 33.219 18.125 1 97.06 310 GLU A C 1
ATOM 2430 O O . GLU A 1 310 ? -10.531 34.156 18.844 1 97.06 310 GLU A O 1
ATOM 2435 N N . ALA A 1 311 ? -11.25 32.062 18.578 1 97 311 ALA A N 1
ATOM 2436 C CA . ALA A 1 311 ? -11.211 31.766 20 1 97 311 ALA A CA 1
ATOM 2437 C C . ALA A 1 311 ? -9.789 31.875 20.547 1 97 311 ALA A C 1
ATOM 2439 O O . ALA A 1 311 ? -9.57 32.406 21.641 1 97 311 ALA A O 1
ATOM 2440 N N . LEU A 1 312 ? -8.859 31.328 19.828 1 96.94 312 LEU A N 1
ATOM 2441 C CA . LEU A 1 312 ? -7.457 31.391 20.234 1 96.94 312 LEU A CA 1
ATOM 2442 C C . LEU A 1 312 ? -6.965 32.844 20.266 1 96.94 312 LEU A C 1
ATOM 2444 O O . LEU A 1 312 ? -6.25 33.219 21.203 1 96.94 312 LEU A O 1
ATOM 2448 N N . GLN A 1 313 ? -7.352 33.594 19.312 1 95.19 313 GLN A N 1
ATOM 2449 C CA . GLN A 1 313 ? -6.965 35 19.281 1 95.19 313 GLN A CA 1
ATOM 2450 C C . GLN A 1 313 ? -7.598 35.781 20.438 1 95.19 313 GLN A C 1
ATOM 2452 O O . GLN A 1 313 ? -6.949 36.625 21.062 1 95.19 313 GLN A O 1
ATOM 2457 N N . LYS A 1 314 ? -8.812 35.469 20.719 1 93.88 314 LYS A N 1
ATOM 2458 C CA . LYS A 1 314 ? -9.484 36.094 21.859 1 93.88 314 LYS A CA 1
ATOM 2459 C C . LYS A 1 314 ? -8.773 35.75 23.172 1 93.88 314 LYS A C 1
ATOM 2461 O O . LYS A 1 314 ? -8.734 36.562 24.094 1 93.88 314 LYS A O 1
ATOM 2466 N N . ALA A 1 315 ? -8.312 34.562 23.203 1 92.5 315 ALA A N 1
ATOM 2467 C CA . ALA A 1 315 ? -7.562 34.125 24.375 1 92.5 315 ALA A CA 1
ATOM 2468 C C . ALA A 1 315 ? -6.148 34.688 24.375 1 92.5 315 ALA A C 1
ATOM 2470 O O . ALA A 1 315 ? -5.324 34.344 25.219 1 92.5 315 ALA A O 1
ATOM 2471 N N . GLU A 1 316 ? -5.805 35.469 23.359 1 91.75 316 GLU A N 1
ATOM 2472 C CA . GLU A 1 316 ? -4.578 36.25 23.234 1 91.75 316 GLU A CA 1
ATOM 2473 C C . GLU A 1 316 ? -3.408 35.375 22.781 1 91.75 316 GLU A C 1
ATOM 2475 O O . GLU A 1 316 ? -2.258 35.656 23.141 1 91.75 316 GLU A O 1
ATOM 2480 N N . PHE A 1 317 ? -3.707 34.344 22.094 1 94.44 317 PHE A N 1
ATOM 2481 C CA . PHE A 1 317 ? -2.668 33.594 21.406 1 94.44 317 PHE A CA 1
ATOM 2482 C C . PHE A 1 317 ? -2.406 34.188 20.031 1 94.44 317 PHE A C 1
ATOM 2484 O O . PHE A 1 317 ? -3.303 34.781 19.422 1 94.44 317 PHE A O 1
ATOM 2491 N N . VAL A 1 318 ? -1.171 34.094 19.609 1 96.06 318 VAL A N 1
ATOM 2492 C CA . VAL A 1 318 ? -0.842 34.406 18.219 1 96.06 318 VAL A CA 1
ATOM 2493 C C . VAL A 1 318 ? -1.027 33.156 17.359 1 96.06 318 VAL A C 1
ATOM 2495 O O . VAL A 1 318 ? -0.488 32.094 17.672 1 96.06 318 VAL A O 1
ATOM 2498 N N . VAL A 1 319 ? -1.804 33.281 16.25 1 97.88 319 VAL A N 1
ATOM 2499 C CA . VAL A 1 319 ? -2.184 32.125 15.469 1 97.88 319 VAL A CA 1
ATOM 2500 C C . VAL A 1 319 ? -1.712 32.281 14.031 1 97.88 319 VAL A C 1
ATOM 2502 O O . VAL A 1 319 ? -1.938 33.344 13.414 1 97.88 319 VAL A O 1
ATOM 2505 N N . HIS A 1 320 ? -1.013 31.312 13.5 1 97.81 320 HIS A N 1
ATOM 2506 C CA . HIS A 1 320 ? -0.659 31.188 12.094 1 97.81 320 HIS A CA 1
ATOM 2507 C C . HIS A 1 320 ? -1.399 30.016 11.445 1 97.81 320 HIS A C 1
ATOM 2509 O O . HIS A 1 320 ? -1.807 29.078 12.133 1 97.81 320 HIS A O 1
ATOM 2515 N N . GLY A 1 321 ? -1.561 30.094 10.125 1 96.62 321 GLY A N 1
ATOM 2516 C CA . GLY A 1 321 ? -2.264 29.016 9.438 1 96.62 321 GLY A CA 1
ATOM 2517 C C . GLY A 1 321 ? -3.746 28.969 9.766 1 96.62 321 GLY A C 1
ATOM 2518 O O . GLY A 1 321 ? -4.289 29.922 10.336 1 96.62 321 GLY A O 1
ATOM 2519 N N . GLY A 1 322 ? -4.422 27.953 9.312 1 96.44 322 GLY A N 1
ATOM 2520 C CA . GLY A 1 322 ? -5.824 27.703 9.625 1 96.44 322 GLY A CA 1
ATOM 2521 C C . GLY A 1 322 ? -6.77 28.266 8.578 1 96.44 322 GLY A C 1
ATOM 2522 O O . GLY A 1 322 ? -7.945 27.891 8.531 1 96.44 322 GLY A O 1
ATOM 2523 N N . GLU A 1 323 ? -6.258 29.062 7.715 1 95.94 323 GLU A N 1
ATOM 2524 C CA . GLU A 1 323 ? -7.121 29.672 6.707 1 95.94 323 GLU A CA 1
ATOM 2525 C C . GLU A 1 323 ? -7.285 28.766 5.492 1 95.94 323 GLU A C 1
ATOM 2527 O O . GLU A 1 323 ? -8.367 28.688 4.906 1 95.94 323 GLU A O 1
ATOM 2532 N N . HIS A 1 324 ? -6.23 28.078 5.117 1 96.88 324 HIS A N 1
ATOM 2533 C CA . HIS A 1 324 ? -6.215 27.266 3.906 1 96.88 324 HIS A CA 1
ATOM 2534 C C . HIS A 1 324 ? -5.754 25.828 4.203 1 96.88 324 HIS A C 1
ATOM 2536 O O . HIS A 1 324 ? -5.246 25.141 3.316 1 96.88 324 HIS A O 1
ATOM 2542 N N . ALA A 1 325 ? -5.871 25.422 5.422 1 97.44 325 ALA A N 1
ATOM 2543 C CA . ALA A 1 325 ? -5.52 24.109 5.953 1 97.44 325 ALA A CA 1
ATOM 2544 C C . ALA A 1 325 ? -6.301 23.797 7.227 1 97.44 325 ALA A C 1
ATOM 2546 O O . ALA A 1 325 ? -6.848 24.703 7.859 1 97.44 325 ALA A O 1
ATOM 2547 N N . PRO A 1 326 ? -6.359 22.609 7.598 1 98.12 326 PRO A N 1
ATOM 2548 C CA . PRO A 1 326 ? -7.105 22.281 8.82 1 98.12 326 PRO A CA 1
ATOM 2549 C C . PRO A 1 326 ? -6.254 22.391 10.078 1 98.12 326 PRO A C 1
ATOM 2551 O O . PRO A 1 326 ? -6.629 21.875 11.133 1 98.12 326 PRO A O 1
ATOM 2554 N N . TYR A 1 327 ? -5.082 22.984 9.992 1 98.56 327 TYR A N 1
ATOM 2555 C CA . TYR A 1 327 ? -4.164 23.062 11.125 1 98.56 327 TYR A CA 1
ATOM 2556 C C . TYR A 1 327 ? -3.873 24.5 11.5 1 98.56 327 TYR A C 1
ATOM 2558 O O . TYR A 1 327 ? -3.676 25.359 10.617 1 98.56 327 TYR A O 1
ATOM 2566 N N . LEU A 1 328 ? -3.98 24.766 12.742 1 98.69 328 LEU A N 1
ATOM 2567 C CA . LEU A 1 328 ? -3.615 26.062 13.305 1 98.69 328 LEU A CA 1
ATOM 2568 C C . LEU A 1 328 ? -2.305 25.969 14.078 1 98.69 328 LEU A C 1
ATOM 2570 O O . LEU A 1 328 ? -2.143 25.094 14.93 1 98.69 328 LEU A O 1
ATOM 2574 N N . TRP A 1 329 ? -1.424 26.797 13.734 1 98.62 329 TRP A N 1
ATOM 2575 C CA . TRP A 1 329 ? -0.096 26.891 14.328 1 98.62 329 TRP A CA 1
ATOM 2576 C C . TRP A 1 329 ? -0.025 28.047 15.328 1 98.62 329 TRP A C 1
ATOM 2578 O O . TRP A 1 329 ? 0.005 29.203 14.93 1 98.62 329 TRP A O 1
ATOM 2588 N N . VAL A 1 330 ? 0.051 27.719 16.641 1 98.06 330 VAL A N 1
ATOM 2589 C CA . VAL A 1 330 ? -0.219 28.688 17.688 1 98.06 330 VAL A CA 1
ATOM 2590 C C . VAL A 1 330 ? 1.047 28.922 18.516 1 98.06 330 VAL A C 1
ATOM 2592 O O . VAL A 1 330 ? 1.662 27.969 19 1 98.06 330 VAL A O 1
ATOM 2595 N N . GLU A 1 331 ? 1.426 30.188 18.688 1 96.38 331 GLU A N 1
ATOM 2596 C CA . GLU A 1 331 ? 2.533 30.547 19.562 1 96.38 331 GLU A CA 1
ATOM 2597 C C . GLU A 1 331 ? 2.115 30.516 21.016 1 96.38 331 GLU A C 1
ATOM 2599 O O . GLU A 1 331 ? 1.081 31.062 21.391 1 96.38 331 GLU A O 1
ATOM 2604 N N . VAL A 1 332 ? 2.9 29.875 21.75 1 92.44 332 VAL A N 1
ATOM 2605 C CA . VAL A 1 332 ? 2.648 29.828 23.188 1 92.44 332 VAL A CA 1
ATOM 2606 C C . VAL A 1 332 ? 3.576 30.797 23.906 1 92.44 332 VAL A C 1
ATOM 2608 O O . VAL A 1 332 ? 4.77 30.859 23.609 1 92.44 332 VAL A O 1
ATOM 2611 N N . PRO A 1 333 ? 2.988 31.516 24.797 1 89.38 333 PRO A N 1
ATOM 2612 C CA . PRO A 1 333 ? 3.812 32.5 25.516 1 89.38 333 PRO A CA 1
ATOM 2613 C C . PRO A 1 333 ? 5.016 31.844 26.203 1 89.38 333 PRO A C 1
ATOM 2615 O O . PRO A 1 333 ? 4.91 30.734 26.734 1 89.38 333 PRO A O 1
ATOM 2618 N N . SER A 1 334 ? 6.121 32.531 26.297 1 86.62 334 SER A N 1
ATOM 2619 C CA . SER A 1 334 ? 7.422 32.031 26.734 1 86.62 334 SER A CA 1
ATOM 2620 C C . SER A 1 334 ? 7.406 31.656 28.203 1 86.62 334 SER A C 1
ATOM 2622 O O . SER A 1 334 ? 8.289 30.938 28.672 1 86.62 334 SER A O 1
ATOM 2624 N N . MET A 1 335 ? 6.469 32.094 28.906 1 84.81 335 MET A N 1
ATOM 2625 C CA . MET A 1 335 ? 6.402 31.781 30.328 1 84.81 335 MET A CA 1
ATOM 2626 C C . MET A 1 335 ? 6.082 30.312 30.562 1 84.81 335 MET A C 1
ATOM 2628 O O . MET A 1 335 ? 6.289 29.781 31.656 1 84.81 335 MET A O 1
ATOM 2632 N N . ILE A 1 336 ? 5.535 29.688 29.594 1 86.62 336 ILE A N 1
ATOM 2633 C CA . ILE A 1 336 ? 5.27 28.25 29.656 1 86.62 336 ILE A CA 1
ATOM 2634 C C . ILE A 1 336 ? 6.379 27.484 28.953 1 86.62 336 ILE A C 1
ATOM 2636 O O . ILE A 1 336 ? 6.625 27.703 27.766 1 86.62 336 ILE A O 1
ATOM 2640 N N . PRO A 1 337 ? 7.062 26.578 29.656 1 88.81 337 PRO A N 1
ATOM 2641 C CA . PRO A 1 337 ? 8.102 25.797 29 1 88.81 337 PRO A CA 1
ATOM 2642 C C . PRO A 1 337 ? 7.543 24.844 27.938 1 88.81 337 PRO A C 1
ATOM 2644 O O . PRO A 1 337 ? 6.473 24.266 28.125 1 88.81 337 PRO A O 1
ATOM 2647 N N . ASP A 1 338 ? 8.273 24.656 26.844 1 88.19 338 ASP A N 1
ATOM 2648 C CA . ASP A 1 338 ? 7.859 23.859 25.703 1 88.19 338 ASP A CA 1
ATOM 2649 C C . ASP A 1 338 ? 7.445 22.453 26.141 1 88.19 338 ASP A C 1
ATOM 2651 O O . ASP A 1 338 ? 6.469 21.891 25.625 1 88.19 338 ASP A O 1
ATOM 2655 N N . GLU A 1 339 ? 8.18 21.938 27.109 1 86.69 339 GLU A N 1
ATOM 2656 C CA . GLU A 1 339 ? 7.949 20.562 27.578 1 86.69 339 GLU A CA 1
ATOM 2657 C C . GLU A 1 339 ? 6.594 20.438 28.266 1 86.69 339 GLU A C 1
ATOM 2659 O O . GLU A 1 339 ? 6.062 19.328 28.391 1 86.69 339 GLU A O 1
ATOM 2664 N N . ASP A 1 340 ? 6.012 21.594 28.594 1 90.31 340 ASP A N 1
ATOM 2665 C CA . ASP A 1 340 ? 4.777 21.578 29.375 1 90.31 340 ASP A CA 1
ATOM 2666 C C . ASP A 1 340 ? 3.576 21.938 28.5 1 90.31 340 ASP A C 1
ATOM 2668 O O . ASP A 1 340 ? 2.441 21.969 28.984 1 90.31 340 ASP A O 1
ATOM 2672 N N . PHE A 1 341 ? 3.814 22.188 27.25 1 90.31 341 PHE A N 1
ATOM 2673 C CA . PHE A 1 341 ? 2.744 22.688 26.406 1 90.31 341 PHE A CA 1
ATOM 2674 C C . PHE A 1 341 ? 1.557 21.734 26.391 1 90.31 341 PHE A C 1
ATOM 2676 O O . PHE A 1 341 ? 0.412 22.172 26.562 1 90.31 341 PHE A O 1
ATOM 2683 N N . PHE A 1 342 ? 1.854 20.5 26.203 1 90.19 342 PHE A N 1
ATOM 2684 C CA . PHE A 1 342 ? 0.786 19.516 26.125 1 90.19 342 PHE A CA 1
ATOM 2685 C C . PHE A 1 342 ? -0.009 19.484 27.438 1 90.19 342 PHE A C 1
ATOM 2687 O O . PHE A 1 342 ? -1.239 19.562 27.406 1 90.19 342 PHE A O 1
ATOM 2694 N N . ASP A 1 343 ? 0.702 19.391 28.531 1 89.5 343 ASP A N 1
ATOM 2695 C CA . ASP A 1 343 ? 0.063 19.328 29.844 1 89.5 343 ASP A CA 1
ATOM 2696 C C . ASP A 1 343 ? -0.717 20.594 30.141 1 89.5 343 ASP A C 1
ATOM 2698 O O . ASP A 1 343 ? -1.793 20.547 30.734 1 89.5 343 ASP A O 1
ATOM 2702 N N . PHE A 1 344 ? -0.152 21.672 29.797 1 90.25 344 PHE A N 1
ATOM 2703 C CA . PHE A 1 344 ? -0.81 22.953 30.016 1 90.25 344 PHE A CA 1
ATOM 2704 C C . PHE A 1 344 ? -2.191 22.984 29.375 1 90.25 344 PHE A C 1
ATOM 2706 O O . PHE A 1 344 ? -3.191 23.25 30.047 1 90.25 344 PHE A O 1
ATOM 2713 N N . PHE A 1 345 ? -2.299 22.656 28.109 1 93 345 PHE A N 1
ATOM 2714 C CA . PHE A 1 345 ? -3.572 22.703 27.406 1 93 345 PHE A CA 1
ATOM 2715 C C . PHE A 1 345 ? -4.504 21.594 27.906 1 93 345 PHE A C 1
ATOM 2717 O O . PHE A 1 345 ? -5.719 21.797 27.984 1 93 345 PHE A O 1
ATOM 2724 N N . LEU A 1 346 ? -3.924 20.438 28.188 1 91.88 346 LEU A N 1
ATOM 2725 C CA . LEU A 1 346 ? -4.723 19.312 28.656 1 91.88 346 LEU A CA 1
ATOM 2726 C C . LEU A 1 346 ? -5.328 19.609 30.031 1 91.88 346 LEU A C 1
ATOM 2728 O O . LEU A 1 346 ? -6.516 19.359 30.25 1 91.88 346 LEU A O 1
ATOM 2732 N N . TYR A 1 347 ? -4.562 20.172 30.938 1 88.06 347 TYR A N 1
ATOM 2733 C CA . TYR A 1 347 ? -5.016 20.375 32.312 1 88.06 347 TYR A CA 1
ATOM 2734 C C . TYR A 1 347 ? -5.828 21.656 32.438 1 88.06 347 TYR A C 1
ATOM 2736 O O . TYR A 1 347 ? -6.793 21.719 33.188 1 88.06 347 TYR A O 1
ATOM 2744 N N . GLN A 1 348 ? -5.453 22.672 31.703 1 87.88 348 GLN A N 1
ATOM 2745 C CA . GLN A 1 348 ? -6.102 23.969 31.859 1 87.88 348 GLN A CA 1
ATOM 2746 C C . GLN A 1 348 ? -7.375 24.047 31.016 1 87.88 348 GLN A C 1
ATOM 2748 O O . GLN A 1 348 ? -8.359 24.672 31.438 1 87.88 348 GLN A O 1
ATOM 2753 N N . TYR A 1 349 ? -7.281 23.453 29.844 1 91.19 349 TYR A N 1
ATOM 2754 C CA . TYR A 1 349 ? -8.406 23.609 28.938 1 91.19 349 TYR A CA 1
ATOM 2755 C C . TYR A 1 349 ? -9.07 22.266 28.656 1 91.19 349 TYR A C 1
ATOM 2757 O O . TYR A 1 349 ? -10.156 22.219 28.078 1 91.19 349 TYR A O 1
ATOM 2765 N N . HIS A 1 350 ? -8.484 21.172 29 1 93.81 350 HIS A N 1
ATOM 2766 C CA . HIS A 1 350 ? -8.945 19.828 28.688 1 93.81 350 HIS A CA 1
ATOM 2767 C C . HIS A 1 350 ? -8.992 19.594 27.172 1 93.81 350 HIS A C 1
ATOM 2769 O O . HIS A 1 350 ? -9.953 19.016 26.656 1 93.81 350 HIS A O 1
ATOM 2775 N N . ILE A 1 351 ? -8.039 20.203 26.562 1 95.56 351 ILE A N 1
ATOM 2776 C CA . ILE A 1 351 ? -7.852 20.062 25.109 1 95.56 351 ILE A CA 1
ATOM 2777 C C . ILE A 1 351 ? -6.5 19.406 24.828 1 95.56 351 ILE A C 1
ATOM 2779 O O . ILE A 1 351 ? -5.477 19.812 25.375 1 95.56 351 ILE A O 1
ATOM 2783 N N . ALA A 1 352 ? -6.527 18.344 24.062 1 95.94 352 ALA A N 1
ATOM 2784 C CA . ALA A 1 352 ? -5.277 17.734 23.609 1 95.94 352 ALA A CA 1
ATOM 2785 C C . ALA A 1 352 ? -4.789 18.359 22.312 1 95.94 352 ALA A C 1
ATOM 2787 O O . ALA A 1 352 ? -5.559 18.531 21.359 1 95.94 352 ALA A O 1
ATOM 2788 N N . ILE A 1 353 ? -3.574 18.781 22.312 1 96.5 353 ILE A N 1
ATOM 2789 C CA . ILE A 1 353 ? -2.934 19.375 21.141 1 96.5 353 ILE A CA 1
ATOM 2790 C C . ILE A 1 353 ? -1.612 18.656 20.859 1 96.5 353 ILE A C 1
ATOM 2792 O O . ILE A 1 353 ? -1.252 17.703 21.562 1 96.5 353 ILE A O 1
ATOM 2796 N N . THR A 1 354 ? -0.91 19 19.797 1 95.94 354 THR A N 1
ATOM 2797 C CA . THR A 1 354 ? 0.407 18.453 19.5 1 95.94 354 THR A CA 1
ATOM 2798 C C . THR A 1 354 ? 1.489 19.516 19.672 1 95.94 354 THR A C 1
ATOM 2800 O O . THR A 1 354 ? 1.46 20.547 19 1 95.94 354 THR A O 1
ATOM 2803 N N . PRO A 1 355 ? 2.447 19.266 20.531 1 95.62 355 PRO A N 1
ATOM 2804 C CA . PRO A 1 355 ? 3.557 20.219 20.672 1 95.62 355 PRO A CA 1
ATOM 2805 C C . PRO A 1 355 ? 4.387 20.344 19.391 1 95.62 355 PRO A C 1
ATOM 2807 O O . PRO A 1 355 ? 4.723 19.344 18.766 1 95.62 355 PRO A O 1
ATOM 2810 N N . GLY A 1 356 ? 4.68 21.531 19.047 1 96.44 356 GLY A N 1
ATOM 2811 C CA . GLY A 1 356 ? 5.352 21.828 17.781 1 96.44 356 GLY A CA 1
ATOM 2812 C C . GLY A 1 356 ? 6.738 21.219 17.688 1 96.44 356 GLY A C 1
ATOM 2813 O O . GLY A 1 356 ? 7.199 20.875 16.609 1 96.44 356 GLY A O 1
ATOM 2814 N N . LYS A 1 357 ? 7.41 21.047 18.844 1 93.31 357 LYS A N 1
ATOM 2815 C CA . LYS A 1 357 ? 8.758 20.5 18.875 1 93.31 357 LYS A CA 1
ATOM 2816 C C . LYS A 1 357 ? 8.805 19.109 18.266 1 93.31 357 LYS A C 1
ATOM 2818 O O . LYS A 1 357 ? 9.844 18.688 17.75 1 93.31 357 LYS A O 1
ATOM 2823 N N . GLY A 1 358 ? 7.684 18.422 18.281 1 92.62 358 GLY A N 1
ATOM 2824 C CA . GLY A 1 358 ? 7.602 17.094 17.719 1 92.62 358 GLY A CA 1
ATOM 2825 C C . GLY A 1 358 ? 7.699 17.078 16.203 1 92.62 358 GLY A C 1
ATOM 2826 O O . GLY A 1 358 ? 7.957 16.031 15.602 1 92.62 358 GLY A O 1
ATOM 2827 N N . PHE A 1 359 ? 7.547 18.219 15.539 1 96.06 359 PHE A N 1
ATOM 2828 C CA . PHE A 1 359 ? 7.562 18.312 14.086 1 96.06 359 PHE A CA 1
ATOM 2829 C C . PHE A 1 359 ? 8.914 18.797 13.586 1 96.06 359 PHE A C 1
ATOM 2831 O O . PHE A 1 359 ? 9.156 18.859 12.383 1 96.06 359 PHE A O 1
ATOM 2838 N N . GLY A 1 360 ? 9.781 19.188 14.492 1 95.38 360 GLY A N 1
ATOM 2839 C CA . GLY A 1 360 ? 11.086 19.734 14.164 1 95.38 360 GLY A CA 1
ATOM 2840 C C . GLY A 1 360 ? 11.531 20.828 15.102 1 95.38 360 GLY A C 1
ATOM 2841 O O . GLY A 1 360 ? 10.719 21.359 15.867 1 95.38 360 GLY A O 1
ATOM 2842 N N . SER A 1 361 ? 12.758 21.203 15.062 1 95.75 361 SER A N 1
ATOM 2843 C CA . SER A 1 361 ? 13.336 22.172 15.992 1 95.75 361 SER A CA 1
ATOM 2844 C C . SER A 1 361 ? 12.688 23.547 15.844 1 95.75 361 SER A C 1
ATOM 2846 O O . SER A 1 361 ? 12.523 24.266 16.828 1 95.75 361 SER A O 1
ATOM 2848 N N . CYS A 1 362 ? 12.258 23.859 14.641 1 97.31 362 CYS A N 1
ATOM 2849 C CA . CYS A 1 362 ? 11.625 25.156 14.414 1 97.31 362 CYS A CA 1
ATOM 2850 C C . CYS A 1 362 ? 10.188 25.156 14.914 1 97.31 362 CYS A C 1
ATOM 2852 O O . CYS A 1 362 ? 9.492 26.172 14.836 1 97.31 362 CYS A O 1
ATOM 2854 N N . GLY A 1 363 ? 9.758 24.062 15.438 1 96.94 363 GLY A N 1
ATOM 2855 C CA . GLY A 1 363 ? 8.445 23.984 16.062 1 96.94 363 GLY A CA 1
ATOM 2856 C C . GLY A 1 363 ? 8.453 24.375 17.516 1 96.94 363 GLY A C 1
ATOM 2857 O O . GLY A 1 363 ? 7.395 24.484 18.141 1 96.94 363 GLY A O 1
ATOM 2858 N N . THR A 1 364 ? 9.617 24.578 18.109 1 95.88 364 THR A N 1
ATOM 2859 C CA . THR A 1 364 ? 9.719 25.047 19.484 1 95.88 364 THR A CA 1
ATOM 2860 C C . THR A 1 364 ? 8.953 26.344 19.688 1 95.88 364 THR A C 1
ATOM 2862 O O . THR A 1 364 ? 9.047 27.25 18.859 1 95.88 364 THR A O 1
ATOM 2865 N N . GLY A 1 365 ? 8.195 26.359 20.75 1 96.25 365 GLY A N 1
ATOM 2866 C CA . GLY A 1 365 ? 7.422 27.562 21.047 1 96.25 365 GLY A CA 1
ATOM 2867 C C . GLY A 1 365 ? 6.035 27.547 20.438 1 96.25 365 GLY A C 1
ATOM 2868 O O . GLY A 1 365 ? 5.246 28.469 20.656 1 96.25 365 GLY A O 1
ATOM 2869 N N . TYR A 1 366 ? 5.75 26.469 19.719 1 97.94 366 TYR A N 1
ATOM 2870 C CA . TYR A 1 366 ? 4.465 26.391 19.031 1 97.94 366 TYR A CA 1
ATOM 2871 C C . TYR A 1 366 ? 3.711 25.125 19.406 1 97.94 366 TYR A C 1
ATOM 2873 O O . TYR A 1 366 ? 4.309 24.172 19.906 1 97.94 366 TYR A O 1
ATOM 2881 N N . VAL A 1 367 ? 2.375 25.109 19.203 1 97.62 367 VAL A N 1
ATOM 2882 C CA . VAL A 1 367 ? 1.534 23.906 19.234 1 97.62 367 VAL A CA 1
ATOM 2883 C C . VAL A 1 367 ? 0.627 23.891 18 1 97.62 367 VAL A C 1
ATOM 2885 O O . VAL A 1 367 ? 0.351 24.938 17.406 1 97.62 367 VAL A O 1
ATOM 2888 N N . ARG A 1 368 ? 0.236 22.719 17.594 1 98.31 368 ARG A N 1
ATOM 2889 C CA . ARG A 1 368 ? -0.692 22.578 16.484 1 98.31 368 ARG A CA 1
ATOM 2890 C C . ARG A 1 368 ? -2.076 22.156 16.969 1 98.31 368 ARG A C 1
ATOM 2892 O O . ARG A 1 368 ? -2.207 21.219 17.766 1 98.31 368 ARG A O 1
ATOM 2899 N N . PHE A 1 369 ? -3.102 22.859 16.562 1 98.25 369 PHE A N 1
ATOM 2900 C CA . PHE A 1 369 ? -4.5 22.484 16.703 1 98.25 369 PHE A CA 1
ATOM 2901 C C . PHE A 1 369 ? -5.055 21.938 15.391 1 98.25 369 PHE A C 1
ATOM 2903 O O . PHE A 1 369 ? -4.773 22.5 14.328 1 98.25 369 PHE A O 1
ATOM 2910 N N . SER A 1 370 ? -5.805 20.906 15.438 1 98.25 370 SER A N 1
ATOM 2911 C CA . SER A 1 370 ? -6.504 20.391 14.266 1 98.25 370 SER A CA 1
ATOM 2912 C C . SER A 1 370 ? -7.965 20.844 14.258 1 98.25 370 SER A C 1
ATOM 2914 O O . SER A 1 370 ? -8.633 20.812 15.289 1 98.25 370 SER A O 1
ATOM 2916 N N . SER A 1 371 ? -8.461 21.281 13.164 1 98.38 371 SER A N 1
ATOM 2917 C CA . SER A 1 371 ? -9.859 21.688 13.031 1 98.38 371 SER A CA 1
ATOM 2918 C C . SER A 1 371 ? -10.703 20.578 12.414 1 98.38 371 SER A C 1
ATOM 2920 O O . SER A 1 371 ? -11.844 20.812 12.008 1 98.38 371 SER A O 1
ATOM 2922 N N . LEU A 1 372 ? -10.156 19.359 12.305 1 98.06 372 LEU A N 1
ATOM 2923 C CA . LEU A 1 372 ? -10.82 18.234 11.648 1 98.06 372 LEU A CA 1
ATOM 2924 C C . LEU A 1 372 ? -11.797 17.562 12.602 1 98.06 372 LEU A C 1
ATOM 2926 O O . LEU A 1 372 ? -12.508 16.625 12.203 1 98.06 372 LEU A O 1
ATOM 2930 N N . GLY A 1 373 ? -11.875 18.016 13.852 1 95.81 373 GLY A N 1
ATOM 2931 C CA . GLY A 1 373 ? -12.766 17.422 14.828 1 95.81 373 GLY A CA 1
ATOM 2932 C C . GLY A 1 373 ? -14.234 17.672 14.531 1 95.81 373 GLY A C 1
ATOM 2933 O O . GLY A 1 373 ? -14.562 18.469 13.641 1 95.81 373 GLY A O 1
ATOM 2934 N N . LYS A 1 374 ? -15.094 17 15.258 1 95.19 374 LYS A N 1
ATOM 2935 C CA . LYS A 1 374 ? -16.531 17.234 15.156 1 95.19 374 LYS A CA 1
ATOM 2936 C C . LYS A 1 374 ? -16.859 18.672 15.547 1 95.19 374 LYS A C 1
ATOM 2938 O O . LYS A 1 374 ? -16.25 19.234 16.453 1 95.19 374 LYS A O 1
ATOM 2943 N N . SER A 1 375 ? -17.875 19.188 14.906 1 94.88 375 SER A N 1
ATOM 2944 C CA . SER A 1 375 ? -18.266 20.562 15.133 1 94.88 375 SER A CA 1
ATOM 2945 C C . SER A 1 375 ? -18.609 20.812 16.594 1 94.88 375 SER A C 1
ATOM 2947 O O . SER A 1 375 ? -18.25 21.859 17.156 1 94.88 375 SER A O 1
ATOM 2949 N N . GLU A 1 376 ? -19.219 19.906 17.219 1 96.06 376 GLU A N 1
ATOM 2950 C CA . GLU A 1 376 ? -19.594 20.062 18.625 1 96.06 376 GLU A CA 1
ATOM 2951 C C . GLU A 1 376 ? -18.375 20.156 19.516 1 96.06 376 GLU A C 1
ATOM 2953 O O . GLU A 1 376 ? -18.359 20.922 20.484 1 96.06 376 GLU A O 1
ATOM 2958 N N . ASN A 1 377 ? -17.375 19.375 19.188 1 96.25 377 ASN A N 1
ATOM 2959 C CA . ASN A 1 377 ? -16.141 19.422 19.953 1 96.25 377 ASN A CA 1
ATOM 2960 C C . ASN A 1 377 ? -15.391 20.734 19.734 1 96.25 377 ASN A C 1
ATOM 2962 O O . ASN A 1 377 ? -14.805 21.281 20.672 1 96.25 377 ASN A O 1
ATOM 2966 N N . ILE A 1 378 ? -15.453 21.25 18.531 1 97.75 378 ILE A N 1
ATOM 2967 C CA . ILE A 1 378 ? -14.805 22.516 18.203 1 97.75 378 ILE A CA 1
ATOM 2968 C C . ILE A 1 378 ? -15.469 23.641 18.969 1 97.75 378 ILE A C 1
ATOM 2970 O O . ILE A 1 378 ? -14.781 24.469 19.578 1 97.75 378 ILE A O 1
ATOM 2974 N N . VAL A 1 379 ? -16.734 23.656 18.969 1 97.5 379 VAL A N 1
ATOM 2975 C CA . VAL A 1 379 ? -17.484 24.688 19.672 1 97.5 379 VAL A CA 1
ATOM 2976 C C . VAL A 1 379 ? -17.172 24.625 21.172 1 97.5 379 VAL A C 1
ATOM 2978 O O . VAL A 1 379 ? -16.938 25.656 21.812 1 97.5 379 VAL A O 1
ATOM 2981 N N . ALA A 1 380 ? -17.141 23.422 21.703 1 96.81 380 ALA A N 1
ATOM 2982 C CA . ALA A 1 380 ? -16.812 23.234 23.109 1 96.81 380 ALA A CA 1
ATOM 2983 C C . ALA A 1 380 ? -15.398 23.719 23.406 1 96.81 380 ALA A C 1
ATOM 2985 O O . ALA A 1 380 ? -15.156 24.344 24.453 1 96.81 380 ALA A O 1
ATOM 2986 N N . ALA A 1 381 ? -14.484 23.422 22.562 1 97.38 381 ALA A N 1
ATOM 2987 C CA . ALA A 1 381 ? -13.109 23.875 22.719 1 97.38 381 ALA A CA 1
ATOM 2988 C C . ALA A 1 381 ? -13.031 25.391 22.719 1 97.38 381 ALA A C 1
ATOM 2990 O O . ALA A 1 381 ? -12.305 25.984 23.516 1 97.38 381 ALA A O 1
ATOM 2991 N N . CYS A 1 382 ? -13.742 26 21.828 1 97.38 382 CYS A N 1
ATOM 2992 C CA . CYS A 1 382 ? -13.766 27.453 21.734 1 97.38 382 CYS A CA 1
ATOM 2993 C C . CYS A 1 382 ? -14.289 28.078 23.031 1 97.38 382 CYS A C 1
ATOM 2995 O O . CYS A 1 382 ? -13.758 29.078 23.5 1 97.38 382 CYS A O 1
ATOM 2997 N N . GLN A 1 383 ? -15.266 27.453 23.562 1 95.62 383 GLN A N 1
ATOM 2998 C CA . GLN A 1 383 ? -15.828 27.922 24.828 1 95.62 383 GLN A CA 1
ATOM 2999 C C . GLN A 1 383 ? -14.797 27.844 25.953 1 95.62 383 GLN A C 1
ATOM 3001 O O . GLN A 1 383 ? -14.672 28.766 26.75 1 95.62 383 GLN A O 1
ATOM 3006 N N . ARG A 1 384 ? -14.086 26.828 25.969 1 94.19 384 ARG A N 1
ATOM 3007 C CA . ARG A 1 384 ? -13.086 26.641 27 1 94.19 384 ARG A CA 1
ATOM 3008 C C . ARG A 1 384 ? -11.945 27.641 26.859 1 94.19 384 ARG A C 1
ATOM 3010 O O . ARG A 1 384 ? -11.438 28.156 27.844 1 94.19 384 ARG A O 1
ATOM 3017 N N . LEU A 1 385 ? -11.578 27.859 25.672 1 93.81 385 LEU A N 1
ATOM 3018 C CA . LEU A 1 385 ? -10.461 28.75 25.391 1 93.81 385 LEU A CA 1
ATOM 3019 C C . LEU A 1 385 ? -10.828 30.203 25.688 1 93.81 385 LEU A C 1
ATOM 3021 O O . LEU A 1 385 ? -9.984 30.984 26.141 1 93.81 385 LEU A O 1
ATOM 3025 N N . SER A 1 386 ? -12.047 30.516 25.453 1 88.12 386 SER A N 1
ATOM 3026 C CA . SER A 1 386 ? -12.477 31.906 25.547 1 88.12 386 SER A CA 1
ATOM 3027 C C . SER A 1 386 ? -12.742 32.312 27 1 88.12 386 SER A C 1
ATOM 3029 O O . SER A 1 386 ? -12.867 33.5 27.297 1 88.12 386 SER A O 1
ATOM 3031 N N . GLN A 1 387 ? -12.75 31.391 27.859 1 81.81 387 GLN A N 1
ATOM 3032 C CA . GLN A 1 387 ? -13.109 31.703 29.234 1 81.81 387 GLN A CA 1
ATOM 3033 C C . GLN A 1 387 ? -11.969 32.406 29.969 1 81.81 387 GLN A C 1
ATOM 3035 O O . GLN A 1 387 ? -12.203 33.188 30.891 1 81.81 387 GLN A O 1
ATOM 3040 N N . THR A 1 388 ? -10.828 32.125 29.656 1 75.5 388 THR A N 1
ATOM 3041 C CA . THR A 1 388 ? -9.719 32.719 30.391 1 75.5 388 THR A CA 1
ATOM 3042 C C . THR A 1 388 ? -8.539 33 29.453 1 75.5 388 THR A C 1
ATOM 3044 O O . THR A 1 388 ? -8.219 32.156 28.609 1 75.5 388 THR A O 1
ATOM 3047 N N . SER A 1 389 ? -8.039 34.125 29.75 1 76.69 389 SER A N 1
ATOM 3048 C CA . SER A 1 389 ? -6.812 34.469 29.031 1 76.69 389 SER A CA 1
ATOM 3049 C C . SER A 1 389 ? -5.672 33.531 29.438 1 76.69 389 SER A C 1
ATOM 3051 O O . SER A 1 389 ? -5.641 33.031 30.562 1 76.69 389 SER A O 1
ATOM 3053 N N . VAL A 1 390 ? -4.812 33.219 28.516 1 77.19 390 VAL A N 1
ATOM 3054 C CA . VAL A 1 390 ? -3.668 32.344 28.781 1 77.19 390 VAL A CA 1
ATOM 3055 C C . VAL A 1 390 ? -2.826 32.938 29.906 1 77.19 390 VAL A C 1
ATOM 3057 O O . VAL A 1 390 ? -2.24 32.219 30.703 1 77.19 390 VAL A O 1
ATOM 3060 N N . TYR A 1 391 ? -2.811 34.219 30.062 1 74.44 391 TYR A N 1
ATOM 3061 C CA . TYR A 1 391 ? -2.014 34.875 31.094 1 74.44 391 TYR A CA 1
ATOM 3062 C C . TYR A 1 391 ? -2.664 34.719 32.469 1 74.44 391 TYR A C 1
ATOM 3064 O O . TYR A 1 391 ? -1.979 34.75 33.469 1 74.44 391 TYR A O 1
ATOM 3072 N N . ASP A 1 392 ? -3.971 34.688 32.406 1 69.38 392 ASP A N 1
ATOM 3073 C CA . ASP A 1 392 ? -4.684 34.469 33.656 1 69.38 392 ASP A CA 1
ATOM 3074 C C . ASP A 1 392 ? -4.562 33.031 34.156 1 69.38 392 ASP A C 1
ATOM 3076 O O . ASP A 1 392 ? -4.578 32.781 35.344 1 69.38 392 ASP A O 1
ATOM 3080 N N . ARG A 1 393 ? -4.449 32.125 33.281 1 63.59 393 ARG A N 1
ATOM 3081 C CA . ARG A 1 393 ? -4.355 30.719 33.625 1 63.59 393 ARG A CA 1
ATOM 3082 C C . ARG A 1 393 ? -2.957 30.359 34.094 1 63.59 393 ARG A C 1
ATOM 3084 O O . ARG A 1 393 ? -2.797 29.469 34.969 1 63.59 393 ARG A O 1
ATOM 3091 N N . THR A 1 394 ? -1.969 30.938 33.562 1 57.84 394 THR A N 1
ATOM 3092 C CA . THR A 1 394 ? -0.595 30.641 33.969 1 57.84 394 THR A CA 1
ATOM 3093 C C . THR A 1 394 ? -0.324 31.109 35.406 1 57.84 394 THR A C 1
ATOM 3095 O O . THR A 1 394 ? 0.5 30.531 36.094 1 57.84 394 THR A O 1
ATOM 3098 N N . VAL A 1 395 ? -1.113 32.094 35.781 1 50 395 VAL A N 1
ATOM 3099 C CA . VAL A 1 395 ? -0.99 32.625 37.156 1 50 395 VAL A CA 1
ATOM 3100 C C . VAL A 1 395 ? -1.602 31.625 38.156 1 50 395 VAL A C 1
ATOM 3102 O O . VAL A 1 395 ? -1.08 31.453 39.25 1 50 395 VAL A O 1
ATOM 3105 N N . LEU A 1 396 ? -2.527 30.922 37.656 1 44.94 396 LEU A N 1
ATOM 3106 C CA . LEU A 1 396 ? -3.209 30.031 38.594 1 44.94 396 LEU A CA 1
ATOM 3107 C C . LEU A 1 396 ? -2.396 28.766 38.844 1 44.94 396 LEU A C 1
ATOM 3109 O O . LEU A 1 396 ? -2.58 28.078 39.844 1 44.94 396 LEU A O 1
ATOM 3113 N N . SER A 1 397 ? -1.622 28.328 37.875 1 43.19 397 SER A N 1
ATOM 3114 C CA . SER A 1 397 ? -0.873 27.094 38 1 43.19 397 SER A CA 1
ATOM 3115 C C . SER A 1 397 ? 0.458 27.312 38.688 1 43.19 397 SER A C 1
ATOM 3117 O O . SER A 1 397 ? 1.202 26.359 38.938 1 43.19 397 SER A O 1
ATOM 3119 N N . LEU A 1 398 ? 0.899 28.547 38.906 1 35.22 398 LEU A N 1
ATOM 3120 C CA . LEU A 1 398 ? 2.008 28.828 39.812 1 35.22 398 LEU A CA 1
ATOM 3121 C C . LEU A 1 398 ? 1.512 28.984 41.25 1 35.22 398 LEU A C 1
ATOM 3123 O O . LEU A 1 398 ? 0.455 29.578 41.5 1 35.22 398 LEU A O 1
ATOM 3127 N N . MET B 1 1 ? 19.5 14.914 -10.992 1 92.19 1 MET B N 1
ATOM 3128 C CA . MET B 1 1 ? 19.578 13.773 -10.086 1 92.19 1 MET B CA 1
ATOM 3129 C C . MET B 1 1 ? 20 12.516 -10.836 1 92.19 1 MET B C 1
ATOM 3131 O O . MET B 1 1 ? 19.547 12.273 -11.953 1 92.19 1 MET B O 1
ATOM 3135 N N . ARG B 1 2 ? 20.844 11.719 -10.188 1 94.56 2 ARG B N 1
ATOM 3136 C CA . ARG B 1 2 ? 21.281 10.461 -10.781 1 94.56 2 ARG B CA 1
ATOM 3137 C C . ARG B 1 2 ? 20.203 9.391 -10.641 1 94.56 2 ARG B C 1
ATOM 3139 O O . ARG B 1 2 ? 19.562 9.281 -9.602 1 94.56 2 ARG B O 1
ATOM 3146 N N . ARG B 1 3 ? 20.047 8.562 -11.656 1 97.19 3 ARG B N 1
ATOM 3147 C CA . ARG B 1 3 ? 19.094 7.461 -11.68 1 97.19 3 ARG B CA 1
ATOM 3148 C C . ARG B 1 3 ? 19.531 6.344 -10.742 1 97.19 3 ARG B C 1
ATOM 3150 O O . ARG B 1 3 ? 20.719 6.074 -10.594 1 97.19 3 ARG B O 1
ATOM 3157 N N . ASN B 1 4 ? 18.578 5.77 -10.016 1 96.31 4 ASN B N 1
ATOM 3158 C CA . ASN B 1 4 ? 18.828 4.59 -9.195 1 96.31 4 ASN B CA 1
ATOM 3159 C C . ASN B 1 4 ? 19.406 3.441 -10.016 1 96.31 4 ASN B C 1
ATOM 3161 O O . ASN B 1 4 ? 18.734 2.916 -10.914 1 96.31 4 ASN B O 1
ATOM 3165 N N . SER B 1 5 ? 20.562 2.98 -9.711 1 94.38 5 SER B N 1
ATOM 3166 C CA . SER B 1 5 ? 21.297 2.006 -10.508 1 94.38 5 SER B CA 1
ATOM 3167 C C . SER B 1 5 ? 20.625 0.635 -10.461 1 94.38 5 SER B C 1
ATOM 3169 O O . SER B 1 5 ? 20.906 -0.227 -11.297 1 94.38 5 SER B O 1
ATOM 3171 N N . ASN B 1 6 ? 19.75 0.397 -9.5 1 94.19 6 ASN B N 1
ATOM 3172 C CA . ASN B 1 6 ? 19.062 -0.889 -9.391 1 94.19 6 ASN B CA 1
ATOM 3173 C C . ASN B 1 6 ? 18.219 -1.178 -10.625 1 94.19 6 ASN B C 1
ATOM 3175 O O . ASN B 1 6 ? 18 -2.338 -10.977 1 94.19 6 ASN B O 1
ATOM 3179 N N . PHE B 1 7 ? 17.719 -0.148 -11.305 1 93.62 7 PHE B N 1
ATOM 3180 C CA . PHE B 1 7 ? 16.844 -0.316 -12.453 1 93.62 7 PHE B CA 1
ATOM 3181 C C . PHE B 1 7 ? 17.594 -0.923 -13.625 1 93.62 7 PHE B C 1
ATOM 3183 O O . PHE B 1 7 ? 17 -1.536 -14.516 1 93.62 7 PHE B O 1
ATOM 3190 N N . SER B 1 8 ? 18.891 -0.71 -13.648 1 90.88 8 SER B N 1
ATOM 3191 C CA . SER B 1 8 ? 19.703 -1.235 -14.742 1 90.88 8 SER B CA 1
ATOM 3192 C C . SER B 1 8 ? 19.766 -2.758 -14.695 1 90.88 8 SER B C 1
ATOM 3194 O O . SER B 1 8 ? 20.078 -3.4 -15.703 1 90.88 8 SER B O 1
ATOM 3196 N N . SER B 1 9 ? 19.438 -3.336 -13.539 1 89.5 9 SER B N 1
ATOM 3197 C CA . SER B 1 9 ? 19.516 -4.781 -13.367 1 89.5 9 SER B CA 1
ATOM 3198 C C . SER B 1 9 ? 18.188 -5.449 -13.656 1 89.5 9 SER B C 1
ATOM 3200 O O . SER B 1 9 ? 18.062 -6.676 -13.594 1 89.5 9 SER B O 1
ATOM 3202 N N . LEU B 1 10 ? 17.156 -4.703 -13.984 1 90.5 10 LEU B N 1
ATOM 3203 C CA . LEU B 1 10 ? 15.844 -5.254 -14.266 1 90.5 10 LEU B CA 1
ATOM 3204 C C . LEU B 1 10 ? 15.734 -5.688 -15.727 1 90.5 10 LEU B C 1
ATOM 3206 O O . LEU B 1 10 ? 16.281 -5.027 -16.609 1 90.5 10 LEU B O 1
ATOM 3210 N N . GLU B 1 11 ? 15.039 -6.809 -15.875 1 81.12 11 GLU B N 1
ATOM 3211 C CA . GLU B 1 11 ? 14.68 -7.156 -17.25 1 81.12 11 GLU B CA 1
ATOM 3212 C C . GLU B 1 11 ? 13.711 -6.137 -17.844 1 81.12 11 GLU B C 1
ATOM 3214 O O . GLU B 1 11 ? 12.938 -5.512 -17.109 1 81.12 11 GLU B O 1
ATOM 3219 N N . THR B 1 12 ? 13.75 -6 -19.047 1 71.44 12 THR B N 1
ATOM 3220 C CA . THR B 1 12 ? 13.047 -4.93 -19.75 1 71.44 12 THR B CA 1
ATOM 3221 C C . THR B 1 12 ? 11.539 -5.086 -19.609 1 71.44 12 THR B C 1
ATOM 3223 O O . THR B 1 12 ? 10.82 -4.105 -19.391 1 71.44 12 THR B O 1
ATOM 3226 N N . ASN B 1 13 ? 11.164 -6.328 -19.859 1 66.81 13 ASN B N 1
ATOM 3227 C CA . ASN B 1 13 ? 9.711 -6.457 -19.812 1 66.81 13 ASN B CA 1
ATOM 3228 C C . ASN B 1 13 ? 9.266 -7.387 -18.688 1 66.81 13 ASN B C 1
ATOM 3230 O O . ASN B 1 13 ? 9.953 -8.359 -18.359 1 66.81 13 ASN B O 1
ATOM 3234 N N . TYR B 1 14 ? 8.141 -6.875 -18.266 1 72.31 14 TYR B N 1
ATOM 3235 C CA . TYR B 1 14 ? 7.484 -7.73 -17.281 1 72.31 14 TYR B CA 1
ATOM 3236 C C . TYR B 1 14 ? 6.715 -8.852 -17.969 1 72.31 14 TYR B C 1
ATOM 3238 O O . TYR B 1 14 ? 5.973 -8.617 -18.922 1 72.31 14 TYR B O 1
AT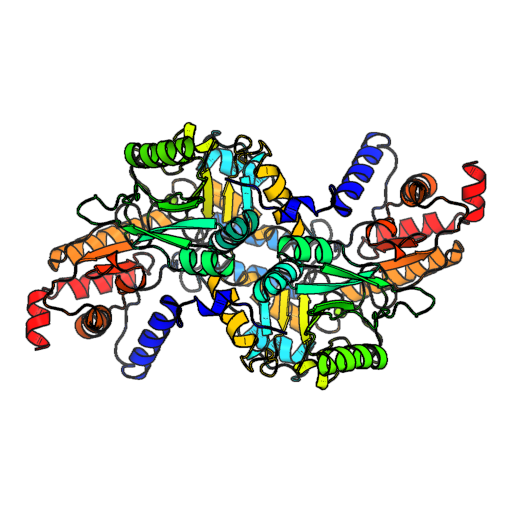OM 3246 N N . LEU B 1 15 ? 6.852 -10.039 -17.578 1 75.5 15 LEU B N 1
ATOM 3247 C CA . LEU B 1 15 ? 6.375 -11.266 -18.203 1 75.5 15 LEU B CA 1
ATOM 3248 C C . LEU B 1 15 ? 4.891 -11.156 -18.547 1 75.5 15 LEU B C 1
ATOM 3250 O O . LEU B 1 15 ? 4.508 -11.297 -19.703 1 75.5 15 LEU B O 1
ATOM 3254 N N . PHE B 1 16 ? 4.102 -10.734 -17.641 1 76.56 16 PHE B N 1
ATOM 3255 C CA . PHE B 1 16 ? 2.654 -10.781 -17.812 1 76.56 16 PHE B CA 1
ATOM 3256 C C . PHE B 1 16 ? 2.178 -9.641 -18.703 1 76.56 16 PHE B C 1
ATOM 3258 O O . PHE B 1 16 ? 1.176 -9.766 -19.406 1 76.56 16 PHE B O 1
ATOM 3265 N N . SER B 1 17 ? 2.891 -8.57 -18.656 1 74.56 17 SER B N 1
ATOM 3266 C CA . SER B 1 17 ? 2.582 -7.48 -19.578 1 74.56 17 SER B CA 1
ATOM 3267 C C . SER B 1 17 ? 2.822 -7.895 -21.031 1 74.56 17 SER B C 1
ATOM 3269 O O . SER B 1 17 ? 2.025 -7.574 -21.906 1 74.56 17 SER B O 1
ATOM 3271 N N . SER B 1 18 ? 3.848 -8.656 -21.266 1 78.06 18 SER B N 1
ATOM 3272 C CA . SER B 1 18 ? 4.168 -9.148 -22.594 1 78.06 18 SER B CA 1
ATOM 3273 C C . SER B 1 18 ? 3.113 -10.133 -23.094 1 78.06 18 SER B C 1
ATOM 3275 O O . SER B 1 18 ? 2.732 -10.109 -24.266 1 78.06 18 SER B O 1
ATOM 3277 N N . ILE B 1 19 ? 2.617 -10.898 -22.203 1 83.81 19 ILE B N 1
ATOM 3278 C CA . ILE B 1 19 ? 1.597 -11.883 -22.531 1 83.81 19 ILE B CA 1
ATOM 3279 C C . ILE B 1 19 ? 0.299 -11.172 -22.922 1 83.81 19 ILE B C 1
ATOM 3281 O O . ILE B 1 19 ? -0.322 -11.5 -23.922 1 83.81 19 ILE B O 1
ATOM 3285 N N . ARG B 1 20 ? -0.027 -10.18 -22.156 1 81.56 20 ARG B N 1
ATOM 3286 C CA . ARG B 1 20 ? -1.239 -9.414 -22.438 1 81.56 20 ARG B CA 1
ATOM 3287 C C . ARG B 1 20 ? -1.157 -8.727 -23.797 1 81.56 20 ARG B C 1
ATOM 3289 O O . ARG B 1 20 ? -2.141 -8.688 -24.531 1 81.56 20 ARG B O 1
ATOM 3296 N N . GLN B 1 21 ? -0.006 -8.273 -24.094 1 81.5 21 GLN B N 1
ATOM 3297 C CA . GLN B 1 21 ? 0.194 -7.602 -25.375 1 81.5 21 GLN B CA 1
ATOM 3298 C C . GLN B 1 21 ? 0.067 -8.586 -26.547 1 81.5 21 GLN B C 1
ATOM 3300 O O . GLN B 1 21 ? -0.518 -8.258 -27.578 1 81.5 21 GLN B O 1
ATOM 3305 N N . LYS B 1 22 ? 0.553 -9.734 -26.375 1 85.25 22 LYS B N 1
ATOM 3306 C CA . LYS B 1 22 ? 0.478 -10.75 -27.422 1 85.25 22 LYS B CA 1
ATOM 3307 C C . LYS B 1 22 ? -0.964 -11.195 -27.656 1 85.25 22 LYS B C 1
ATOM 3309 O O . LYS B 1 22 ? -1.387 -11.375 -28.797 1 85.25 22 LYS B O 1
ATOM 3314 N N . ILE B 1 23 ? -1.672 -11.336 -26.578 1 89.56 23 ILE B N 1
ATOM 3315 C CA . ILE B 1 23 ? -3.074 -11.734 -26.672 1 89.56 23 ILE B CA 1
ATOM 3316 C C . ILE B 1 23 ? -3.869 -10.648 -27.391 1 89.56 23 ILE B C 1
ATOM 3318 O O . ILE B 1 23 ? -4.66 -10.938 -28.297 1 89.56 23 ILE B O 1
ATOM 3322 N N . ARG B 1 24 ? -3.611 -9.406 -26.984 1 89.12 24 ARG B N 1
ATOM 3323 C CA . ARG B 1 24 ? -4.305 -8.289 -27.609 1 89.12 24 ARG B CA 1
ATOM 3324 C C . ARG B 1 24 ? -4.02 -8.227 -29.109 1 89.12 24 ARG B C 1
ATOM 3326 O O . ARG B 1 24 ? -4.938 -8.062 -29.922 1 89.12 24 ARG B O 1
ATOM 3333 N N . SER B 1 25 ? -2.795 -8.359 -29.469 1 90.06 25 SER B N 1
ATOM 3334 C CA . SER B 1 25 ? -2.391 -8.344 -30.875 1 90.06 25 SER B CA 1
ATOM 3335 C C . SER B 1 25 ? -3.059 -9.469 -31.656 1 90.06 25 SER B C 1
ATOM 3337 O O . SER B 1 25 ? -3.506 -9.266 -32.781 1 90.06 25 SER B O 1
ATOM 3339 N N . PHE B 1 26 ? -3.119 -10.602 -31.141 1 90.75 26 PHE B N 1
ATOM 3340 C CA . PHE B 1 26 ? -3.75 -11.742 -31.781 1 90.75 26 PHE B CA 1
ATOM 3341 C C . PHE B 1 26 ? -5.238 -11.492 -31.984 1 90.75 26 PHE B C 1
ATOM 3343 O O . PHE B 1 26 ? -5.773 -11.773 -33.062 1 90.75 26 PHE B O 1
ATOM 3350 N N . ARG B 1 27 ? -5.848 -10.953 -30.953 1 92.19 27 ARG B N 1
ATOM 3351 C CA . ARG B 1 27 ? -7.273 -10.656 -31.031 1 92.19 27 ARG B CA 1
ATOM 3352 C C . ARG B 1 27 ? -7.562 -9.633 -32.125 1 92.19 27 ARG B C 1
ATOM 3354 O O . ARG B 1 27 ? -8.57 -9.734 -32.812 1 92.19 27 ARG B O 1
ATOM 3361 N N . GLU B 1 28 ? -6.738 -8.688 -32.219 1 93.06 28 GLU B N 1
ATOM 3362 C CA . GLU B 1 28 ? -6.898 -7.66 -33.25 1 93.06 28 GLU B CA 1
ATOM 3363 C C . GLU B 1 28 ? -6.754 -8.242 -34.656 1 93.06 28 GLU B C 1
ATOM 3365 O O . GLU B 1 28 ? -7.484 -7.863 -35.562 1 93.06 28 GLU B O 1
ATOM 3370 N N . LYS B 1 29 ? -5.844 -9.133 -34.844 1 92.69 29 LYS B N 1
ATOM 3371 C CA . LYS B 1 29 ? -5.559 -9.734 -36.156 1 92.69 29 LYS B CA 1
ATOM 3372 C C . LYS B 1 29 ? -6.582 -10.805 -36.5 1 92.69 29 LYS B C 1
ATOM 3374 O O . LYS B 1 29 ? -6.852 -11.062 -37.656 1 92.69 29 LYS B O 1
ATOM 3379 N N . HIS B 1 30 ? -7.133 -11.43 -35.406 1 92.81 30 HIS B N 1
ATOM 3380 C CA . HIS B 1 30 ? -8.07 -12.523 -35.625 1 92.81 30 HIS B CA 1
ATOM 3381 C C . HIS B 1 30 ? -9.336 -12.328 -34.781 1 92.81 30 HIS B C 1
ATOM 3383 O O . HIS B 1 30 ? -9.648 -13.156 -33.906 1 92.81 30 HIS B O 1
ATOM 3389 N N . PRO B 1 31 ? -10.094 -11.297 -35.031 1 91.94 31 PRO B N 1
ATOM 3390 C CA . PRO B 1 31 ? -11.266 -10.953 -34.219 1 91.94 31 PRO B CA 1
ATOM 3391 C C . PRO B 1 31 ? -12.336 -12.047 -34.25 1 91.94 31 PRO B C 1
ATOM 3393 O O . PRO B 1 31 ? -13.188 -12.094 -33.344 1 91.94 31 PRO B O 1
ATOM 3396 N N . GLU B 1 32 ? -12.266 -12.945 -35.156 1 91.06 32 GLU B N 1
ATOM 3397 C CA . GLU B 1 32 ? -13.266 -14 -35.281 1 91.06 32 GLU B CA 1
ATOM 3398 C C . GLU B 1 32 ? -12.961 -15.172 -34.344 1 91.06 32 GLU B C 1
ATOM 3400 O O . GLU B 1 32 ? -13.828 -16.016 -34.094 1 91.06 32 GLU B O 1
ATOM 3405 N N . ILE B 1 33 ? -11.789 -15.266 -33.906 1 91 33 ILE B N 1
ATOM 3406 C CA . ILE B 1 33 ? -11.359 -16.375 -33.062 1 91 33 ILE B CA 1
ATOM 3407 C C . ILE B 1 33 ? -11.586 -16.016 -31.609 1 91 33 ILE B C 1
ATOM 3409 O O . ILE B 1 33 ? -11.156 -14.953 -31.156 1 91 33 ILE B O 1
ATOM 3413 N N . SER B 1 34 ? -12.25 -16.906 -30.891 1 92.75 34 SER B N 1
ATOM 3414 C CA . SER B 1 34 ? -12.445 -16.734 -29.469 1 92.75 34 SER B CA 1
ATOM 3415 C C . SER B 1 34 ? -11.289 -17.344 -28.672 1 92.75 34 SER B C 1
ATOM 3417 O O . SER B 1 34 ? -11.125 -18.578 -28.641 1 92.75 34 SER B O 1
ATOM 3419 N N . ILE B 1 35 ? -10.547 -16.5 -28.078 1 94.81 35 ILE B N 1
ATOM 3420 C CA . ILE B 1 35 ? -9.398 -16.953 -27.312 1 94.81 35 ILE B CA 1
ATOM 3421 C C . ILE B 1 35 ? -9.82 -17.219 -25.859 1 94.81 35 ILE B C 1
ATOM 3423 O O . ILE B 1 35 ? -10.562 -16.422 -25.266 1 94.81 35 ILE B O 1
ATOM 3427 N N . ILE B 1 36 ? -9.492 -18.375 -25.375 1 96 36 ILE B N 1
ATOM 3428 C CA . ILE B 1 36 ? -9.641 -18.656 -23.953 1 96 36 ILE B CA 1
ATOM 3429 C C . ILE B 1 36 ? -8.344 -18.312 -23.219 1 96 36 ILE B C 1
ATOM 3431 O O . ILE B 1 36 ? -7.309 -18.953 -23.453 1 96 36 ILE B O 1
ATOM 3435 N N . ASP B 1 37 ? -8.375 -17.328 -22.359 1 95.5 37 ASP B N 1
ATOM 3436 C CA . ASP B 1 37 ? -7.188 -16.859 -21.656 1 95.5 37 ASP B CA 1
ATOM 3437 C C . ASP B 1 37 ? -6.984 -17.609 -20.344 1 95.5 37 ASP B C 1
ATOM 3439 O O . ASP B 1 37 ? -7.668 -17.328 -19.359 1 95.5 37 ASP B O 1
ATOM 3443 N N . LEU B 1 38 ? -6.059 -18.484 -20.328 1 97.19 38 LEU B N 1
ATOM 3444 C CA . LEU B 1 38 ? -5.684 -19.219 -19.125 1 97.19 38 LEU B CA 1
ATOM 3445 C C . LEU B 1 38 ? -4.254 -18.891 -18.703 1 97.19 38 LEU B C 1
ATOM 3447 O O . LEU B 1 38 ? -3.576 -19.719 -18.094 1 97.19 38 LEU B O 1
ATOM 3451 N N . SER B 1 39 ? -3.766 -17.703 -19.156 1 94.25 39 SER B N 1
ATOM 3452 C CA . SER B 1 39 ? -2.377 -17.312 -18.922 1 94.25 39 SER B CA 1
ATOM 3453 C C . SER B 1 39 ? -2.217 -16.609 -17.578 1 94.25 39 SER B C 1
ATOM 3455 O O . SER B 1 39 ? -1.14 -16.641 -16.969 1 94.25 39 SER B O 1
ATOM 3457 N N . ILE B 1 40 ? -3.24 -15.898 -17.078 1 87.19 40 ILE B N 1
ATOM 3458 C CA . ILE B 1 40 ? -3.072 -15.039 -15.906 1 87.19 40 ILE B CA 1
ATOM 3459 C C . ILE B 1 40 ? -3.84 -15.625 -14.719 1 87.19 40 ILE B C 1
ATOM 3461 O O . ILE B 1 40 ? -4.918 -16.203 -14.891 1 87.19 40 ILE B O 1
ATOM 3465 N N . GLY B 1 41 ? -3.264 -15.477 -13.617 1 91.38 41 GLY B N 1
ATOM 3466 C CA . GLY B 1 41 ? -3.865 -15.953 -12.383 1 91.38 41 GLY B CA 1
ATOM 3467 C C . GLY B 1 41 ? -4.82 -14.945 -11.766 1 91.38 41 GLY B C 1
ATOM 3468 O O . GLY B 1 41 ? -4.609 -14.492 -10.641 1 91.38 41 GLY B O 1
ATOM 3469 N N . ASP B 1 42 ? -5.926 -14.648 -12.469 1 94.19 42 ASP B N 1
ATOM 3470 C CA . ASP B 1 42 ? -6.949 -13.742 -11.961 1 94.19 42 ASP B CA 1
ATOM 3471 C C . ASP B 1 42 ? -8.211 -14.5 -11.555 1 94.19 42 ASP B C 1
ATOM 3473 O O . ASP B 1 42 ? -8.547 -15.516 -12.156 1 94.19 42 ASP B O 1
ATOM 3477 N N . THR B 1 43 ? -8.867 -14.078 -10.57 1 97.44 43 THR B N 1
ATOM 3478 C CA . THR B 1 43 ? -10.047 -14.766 -10.07 1 97.44 43 THR B CA 1
ATOM 3479 C C . THR B 1 43 ? -11.273 -14.398 -10.898 1 97.44 43 THR B C 1
ATOM 3481 O O . THR B 1 43 ? -11.328 -13.32 -11.5 1 97.44 43 THR B O 1
ATOM 3484 N N . THR B 1 44 ? -12.25 -15.312 -10.945 1 97.38 44 THR B N 1
ATOM 3485 C CA . THR B 1 44 ? -13.414 -15.102 -11.797 1 97.38 44 THR B CA 1
ATOM 3486 C C . THR B 1 44 ? -14.703 -15.391 -11.039 1 97.38 44 THR B C 1
ATOM 3488 O O . THR B 1 44 ? -15.797 -15.141 -11.547 1 97.38 44 THR B O 1
ATOM 3491 N N . GLN B 1 45 ? -14.594 -15.984 -9.852 1 97.62 45 GLN B N 1
ATOM 3492 C CA . GLN B 1 45 ? -15.773 -16.266 -9.047 1 97.62 45 GLN B CA 1
ATOM 3493 C C . GLN B 1 45 ? -16.188 -15.031 -8.242 1 97.62 45 GLN B C 1
ATOM 3495 O O . GLN B 1 45 ? -15.336 -14.328 -7.695 1 97.62 45 GLN B O 1
ATOM 3500 N N . PRO B 1 46 ? -17.516 -14.781 -8.141 1 97.94 46 PRO B N 1
ATOM 3501 C CA . PRO B 1 46 ? -17.969 -13.641 -7.352 1 97.94 46 PRO B CA 1
ATOM 3502 C C . PRO B 1 46 ? -17.734 -13.82 -5.855 1 97.94 46 PRO B C 1
ATOM 3504 O O . PRO B 1 46 ? -17.531 -14.953 -5.391 1 97.94 46 PRO B O 1
ATOM 3507 N N . LEU B 1 47 ? -17.719 -12.719 -5.141 1 98.5 47 LEU B N 1
ATOM 3508 C CA . LEU B 1 47 ? -17.594 -12.781 -3.688 1 98.5 47 LEU B CA 1
ATOM 3509 C C . LEU B 1 47 ? -18.828 -13.414 -3.062 1 98.5 47 LEU B C 1
ATOM 3511 O O . LEU B 1 47 ? -19.938 -13.273 -3.592 1 98.5 47 LEU B O 1
ATOM 3515 N N . HIS B 1 48 ? -18.641 -14.094 -2 1 98.25 48 HIS B N 1
ATOM 3516 C CA . HIS B 1 48 ? -19.734 -14.719 -1.271 1 98.25 48 HIS B CA 1
ATOM 3517 C C . HIS B 1 48 ? -20.734 -13.688 -0.779 1 98.25 48 HIS B C 1
ATOM 3519 O O . HIS B 1 48 ? -20.344 -12.578 -0.403 1 98.25 48 HIS B O 1
ATOM 3525 N N . ALA B 1 49 ? -22.016 -14.047 -0.651 1 98.12 49 ALA B N 1
ATOM 3526 C CA . ALA B 1 49 ? -23.109 -13.148 -0.285 1 98.12 49 ALA B CA 1
ATOM 3527 C C . ALA B 1 49 ? -22.859 -12.516 1.082 1 98.12 49 ALA B C 1
ATOM 3529 O O . ALA B 1 49 ? -23.125 -11.328 1.28 1 98.12 49 ALA B O 1
ATOM 3530 N N . SER B 1 50 ? -22.391 -13.273 2.041 1 98.25 50 SER B N 1
ATOM 3531 C CA . SER B 1 50 ? -22.141 -12.75 3.383 1 98.25 50 SER B CA 1
ATOM 3532 C C . SER B 1 50 ? -21.047 -11.688 3.371 1 98.25 50 SER B C 1
ATOM 3534 O O . SER B 1 50 ? -21.094 -10.742 4.156 1 98.25 50 SER B O 1
ATOM 3536 N N . VAL B 1 51 ? -20.047 -11.852 2.535 1 98.75 51 VAL B N 1
ATOM 3537 C CA . VAL B 1 51 ? -18.969 -10.883 2.375 1 98.75 51 VAL B CA 1
ATOM 3538 C C . VAL B 1 51 ? -19.516 -9.586 1.791 1 98.75 51 VAL B C 1
ATOM 3540 O O . VAL B 1 51 ? -19.25 -8.5 2.307 1 98.75 51 VAL B O 1
ATOM 3543 N N . ILE B 1 52 ? -20.359 -9.719 0.746 1 98.81 52 ILE B N 1
ATOM 3544 C CA . ILE B 1 52 ? -20.953 -8.562 0.077 1 98.81 52 ILE B CA 1
ATOM 3545 C C . ILE B 1 52 ? -21.844 -7.797 1.057 1 98.81 52 ILE B C 1
ATOM 3547 O O . ILE B 1 52 ? -21.781 -6.566 1.12 1 98.81 52 ILE B O 1
ATOM 3551 N N . ASP B 1 53 ? -22.625 -8.516 1.817 1 98.69 53 ASP B N 1
ATOM 3552 C CA . ASP B 1 53 ? -23.531 -7.887 2.77 1 98.69 53 ASP B CA 1
ATOM 3553 C C . ASP B 1 53 ? -22.766 -7.094 3.828 1 98.69 53 ASP B C 1
ATOM 3555 O O . ASP B 1 53 ? -23.094 -5.941 4.105 1 98.69 53 ASP B O 1
ATOM 3559 N N . THR B 1 54 ? -21.781 -7.703 4.398 1 98.81 54 THR B N 1
ATOM 3560 C CA . THR B 1 54 ? -20.969 -7.047 5.422 1 98.81 54 THR B CA 1
ATOM 3561 C C . THR B 1 54 ? -20.203 -5.867 4.832 1 98.81 54 THR B C 1
ATOM 3563 O O . THR B 1 54 ? -20.094 -4.809 5.461 1 98.81 54 THR B O 1
ATOM 3566 N N . PHE B 1 55 ? -19.656 -6.062 3.635 1 98.81 55 PHE B N 1
ATOM 3567 C CA . PHE B 1 55 ? -18.953 -5.004 2.928 1 98.81 55 PHE B CA 1
ATOM 3568 C C . PHE B 1 55 ? -19.859 -3.795 2.719 1 98.81 55 PHE B C 1
ATOM 3570 O O . PHE B 1 55 ? -19.5 -2.674 3.08 1 98.81 55 PHE B O 1
ATOM 3577 N N . SER B 1 56 ? -21.031 -4.023 2.184 1 98.62 56 SER B N 1
ATOM 3578 C CA . SER B 1 56 ? -22 -2.963 1.907 1 98.62 56 SER B CA 1
ATOM 3579 C C . SER B 1 56 ? -22.422 -2.254 3.189 1 98.62 56 SER B C 1
ATOM 3581 O O . SER B 1 56 ? -22.547 -1.028 3.213 1 98.62 56 SER B O 1
ATOM 3583 N N . THR B 1 57 ? -22.641 -3.023 4.227 1 98.62 57 THR B N 1
ATOM 3584 C CA . THR B 1 57 ? -23.016 -2.449 5.52 1 98.62 57 THR B CA 1
ATOM 3585 C C . THR B 1 57 ? -21.906 -1.549 6.047 1 98.62 57 THR B C 1
ATOM 3587 O O . THR B 1 57 ? -22.172 -0.455 6.547 1 98.62 57 THR B O 1
ATOM 3590 N N . SER B 1 58 ? -20.703 -2.006 5.945 1 98.69 58 SER B N 1
ATOM 3591 C CA . SER B 1 58 ? -19.562 -1.235 6.414 1 98.69 58 SER B CA 1
ATOM 3592 C C . SER B 1 58 ? -19.406 0.068 5.641 1 98.69 58 SER B C 1
ATOM 3594 O O . SER B 1 58 ? -19.062 1.102 6.211 1 98.69 58 SER B O 1
ATOM 3596 N N . VAL B 1 59 ? -19.641 0.016 4.336 1 98.75 59 VAL B N 1
ATOM 3597 C CA . VAL B 1 59 ? -19.594 1.216 3.508 1 98.75 59 VAL B CA 1
ATOM 3598 C C . VAL B 1 59 ? -20.672 2.201 3.963 1 98.75 59 VAL B C 1
ATOM 3600 O O . VAL B 1 59 ? -20.406 3.398 4.098 1 98.75 59 VAL B O 1
ATOM 3603 N N . ARG B 1 60 ? -21.828 1.737 4.254 1 98.44 60 ARG B N 1
ATOM 3604 C CA . ARG B 1 60 ? -22.938 2.6 4.668 1 98.44 60 ARG B CA 1
ATOM 3605 C C . ARG B 1 60 ? -22.625 3.283 5.996 1 98.44 60 ARG B C 1
ATOM 3607 O O . ARG B 1 60 ? -23.031 4.43 6.219 1 98.44 60 ARG B O 1
ATOM 3614 N N . LYS B 1 61 ? -21.906 2.598 6.879 1 98.38 61 LYS B N 1
ATOM 3615 C CA . LYS B 1 61 ? -21.5 3.189 8.148 1 98.38 61 LYS B CA 1
ATOM 3616 C C . LYS B 1 61 ? -20.688 4.461 7.926 1 98.38 61 LYS B C 1
ATOM 3618 O O . LYS B 1 61 ? -20.75 5.391 8.734 1 98.38 61 LYS B O 1
ATOM 3623 N N . LEU B 1 62 ? -20 4.57 6.836 1 98.56 62 LEU B N 1
ATOM 3624 C CA . LEU B 1 62 ? -19.109 5.699 6.555 1 98.56 62 LEU B CA 1
ATOM 3625 C C . LEU B 1 62 ? -19.922 6.93 6.156 1 98.56 62 LEU B C 1
ATOM 3627 O O . LEU B 1 62 ? -19.391 8.047 6.16 1 98.56 62 LEU B O 1
ATOM 3631 N N . GLY B 1 63 ? -21.172 6.723 5.77 1 98.06 63 GLY B N 1
ATOM 3632 C CA . GLY B 1 63 ? -22.016 7.832 5.352 1 98.06 63 GLY B CA 1
ATOM 3633 C C . GLY B 1 63 ? -22.875 8.391 6.477 1 98.06 63 GLY B C 1
ATOM 3634 O O . GLY B 1 63 ? -23.609 9.352 6.285 1 98.06 63 GLY B O 1
ATOM 3635 N N . ASN B 1 64 ? -22.781 7.773 7.656 1 97.5 64 ASN B N 1
ATOM 3636 C CA . ASN B 1 64 ? -23.531 8.164 8.836 1 97.5 64 ASN B CA 1
ATOM 3637 C C . ASN B 1 64 ? -22.656 8.883 9.859 1 97.5 64 ASN B C 1
ATOM 3639 O O . ASN B 1 64 ? -21.688 8.328 10.344 1 97.5 64 ASN B O 1
ATOM 3643 N N . PRO B 1 65 ? -23.031 10.148 10.227 1 95.31 65 PRO B N 1
ATOM 3644 C CA . PRO B 1 65 ? -22.219 10.922 11.164 1 95.31 65 PRO B CA 1
ATOM 3645 C C . PRO B 1 65 ? -22 10.195 12.492 1 95.31 65 PRO B C 1
ATOM 3647 O O . PRO B 1 65 ? -20.984 10.398 13.156 1 95.31 65 PRO B O 1
ATOM 3650 N N . LYS B 1 66 ? -22.859 9.258 12.883 1 95.81 66 LYS B N 1
ATOM 3651 C CA . LYS B 1 66 ? -22.781 8.578 14.172 1 95.81 66 LYS B CA 1
ATOM 3652 C C . LYS B 1 66 ? -21.797 7.406 14.109 1 95.81 66 LYS B C 1
ATOM 3654 O O . LYS B 1 66 ? -21.234 7.012 15.133 1 95.81 66 LYS B O 1
ATOM 3659 N N . THR B 1 67 ? -21.609 6.859 12.898 1 97.25 67 THR B N 1
ATOM 3660 C CA . THR B 1 67 ? -20.812 5.641 12.805 1 97.25 67 THR B CA 1
ATOM 3661 C C . THR B 1 67 ? -19.547 5.879 11.977 1 97.25 67 THR B C 1
ATOM 3663 O O . THR B 1 67 ? -18.672 5.016 11.906 1 97.25 67 THR B O 1
ATOM 3666 N N . TYR B 1 68 ? -19.453 7.035 11.406 1 97.19 68 TYR B N 1
ATOM 3667 C CA . TYR B 1 68 ? -18.297 7.355 10.586 1 97.19 68 TYR B CA 1
ATOM 3668 C C . TYR B 1 68 ? -17 7.176 11.367 1 97.19 68 TYR B C 1
ATOM 3670 O O . TYR B 1 68 ? -16.938 7.504 12.555 1 97.19 68 TYR B O 1
ATOM 3678 N N . ARG B 1 69 ? -16.016 6.602 10.641 1 94.38 69 ARG B N 1
ATOM 3679 C CA . ARG B 1 69 ? -14.672 6.477 11.172 1 94.38 69 ARG B CA 1
ATOM 3680 C C . ARG B 1 69 ? -13.633 6.879 10.125 1 94.38 69 ARG B C 1
ATOM 3682 O O . ARG B 1 69 ? -13.703 6.449 8.977 1 94.38 69 ARG B O 1
ATOM 3689 N N . GLY B 1 70 ? -12.68 7.766 10.578 1 95.56 70 GLY B N 1
ATOM 3690 C CA . GLY B 1 70 ? -11.531 8.062 9.742 1 95.56 70 GLY B CA 1
ATOM 3691 C C . GLY B 1 70 ? -10.508 6.938 9.711 1 95.56 70 GLY B C 1
ATOM 3692 O O . GLY B 1 70 ? -10.859 5.789 9.422 1 95.56 70 GLY B O 1
ATOM 3693 N N . TYR B 1 71 ? -9.32 7.254 10.109 1 93.31 71 TYR B N 1
ATOM 3694 C CA . TYR B 1 71 ? -8.25 6.266 10.117 1 93.31 71 TYR B CA 1
ATOM 3695 C C . TYR B 1 71 ? -8.555 5.141 11.102 1 93.31 71 TYR B C 1
ATOM 3697 O O . TYR B 1 71 ? -9.164 5.371 12.148 1 93.31 71 TYR B O 1
ATOM 3705 N N . GLY B 1 72 ? -8.219 3.953 10.82 1 89.81 72 GLY B N 1
ATOM 3706 C CA . GLY B 1 72 ? -8.266 2.811 11.719 1 89.81 72 GLY B CA 1
ATOM 3707 C C . GLY B 1 72 ? -6.91 2.441 12.281 1 89.81 72 GLY B C 1
ATOM 3708 O O . GLY B 1 72 ? -5.934 3.168 12.094 1 89.81 72 GLY B O 1
ATOM 3709 N N . PRO B 1 73 ? -6.93 1.378 13.031 1 91.19 73 PRO B N 1
ATOM 3710 C CA . PRO B 1 73 ? -5.633 0.909 13.516 1 91.19 73 PRO B CA 1
ATOM 3711 C C . PRO B 1 73 ? -4.648 0.614 12.391 1 91.19 73 PRO B C 1
ATOM 3713 O O . PRO B 1 73 ? -5 -0.07 11.422 1 91.19 73 PRO B O 1
ATOM 3716 N N . GLU B 1 74 ? -3.447 1.045 12.531 1 89.75 74 GLU B N 1
ATOM 3717 C CA . GLU B 1 74 ? -2.451 1.012 11.461 1 89.75 74 GLU B CA 1
ATOM 3718 C C . GLU B 1 74 ? -2.057 -0.422 11.117 1 89.75 74 GLU B C 1
ATOM 3720 O O . GLU B 1 74 ? -1.72 -0.723 9.977 1 89.75 74 GLU B O 1
ATOM 3725 N N . LEU B 1 75 ? -2.154 -1.306 12.102 1 96.62 75 LEU B N 1
ATOM 3726 C CA . LEU B 1 75 ? -1.62 -2.645 11.883 1 96.62 75 LEU B CA 1
ATOM 3727 C C . LEU B 1 75 ? -2.744 -3.639 11.609 1 96.62 75 LEU B C 1
ATOM 3729 O O . LEU B 1 75 ? -2.496 -4.84 11.469 1 96.62 75 LEU B O 1
ATOM 3733 N N . GLY B 1 76 ? -3.99 -3.162 11.641 1 98.06 76 GLY B N 1
ATOM 3734 C CA . GLY B 1 76 ? -5.141 -3.992 11.312 1 98.06 76 GLY B CA 1
ATOM 3735 C C . GLY B 1 76 ? -6.184 -4.02 12.414 1 98.06 76 GLY B C 1
ATOM 3736 O O . GLY B 1 76 ? -5.875 -3.773 13.578 1 98.06 76 GLY B O 1
ATOM 3737 N N . LEU B 1 77 ? -7.391 -4.355 12.078 1 98.5 77 LEU B N 1
ATOM 3738 C CA . LEU B 1 77 ? -8.469 -4.512 13.055 1 98.5 77 LEU B CA 1
ATOM 3739 C C . LEU B 1 77 ? -8.195 -5.691 13.977 1 98.5 77 LEU B C 1
ATOM 3741 O O . LEU B 1 77 ? -7.926 -6.801 13.516 1 98.5 77 LEU B O 1
ATOM 3745 N N . PRO B 1 78 ? -8.312 -5.457 15.273 1 98.31 78 PRO B N 1
ATOM 3746 C CA . PRO B 1 78 ? -8.086 -6.559 16.219 1 98.31 78 PRO B CA 1
ATOM 3747 C C . PRO B 1 78 ? -8.984 -7.762 15.938 1 98.31 78 PRO B C 1
ATOM 3749 O O . PRO B 1 78 ? -8.531 -8.906 15.992 1 98.31 78 PRO B O 1
ATOM 3752 N N . ALA B 1 79 ? -10.203 -7.523 15.609 1 98.69 79 ALA B N 1
ATOM 3753 C CA . ALA B 1 79 ? -11.156 -8.602 15.359 1 98.69 79 ALA B CA 1
ATOM 3754 C C . ALA B 1 79 ? -10.703 -9.477 14.195 1 98.69 79 ALA B C 1
ATOM 3756 O O . ALA B 1 79 ? -10.875 -10.695 14.219 1 98.69 79 ALA B O 1
ATOM 3757 N N . LEU B 1 80 ? -10.164 -8.875 13.141 1 98.81 80 LEU B N 1
ATOM 3758 C CA . LEU B 1 80 ? -9.68 -9.648 12 1 98.81 80 LEU B CA 1
ATOM 3759 C C . LEU B 1 80 ? -8.453 -10.469 12.383 1 98.81 80 LEU B C 1
ATOM 3761 O O . LEU B 1 80 ? -8.352 -11.641 12.016 1 98.81 80 LEU B O 1
ATOM 3765 N N . LYS B 1 81 ? -7.516 -9.859 13.125 1 98.88 81 LYS B N 1
ATOM 3766 C CA . LYS B 1 81 ? -6.32 -10.562 13.578 1 98.88 81 LYS B CA 1
ATOM 3767 C C . LYS B 1 81 ? -6.688 -11.773 14.43 1 98.88 81 LYS B C 1
ATOM 3769 O O . LYS B 1 81 ? -6.125 -12.859 14.258 1 98.88 81 LYS B O 1
ATOM 3774 N N . GLU B 1 82 ? -7.645 -11.57 15.305 1 98.81 82 GLU B N 1
ATOM 3775 C CA . GLU B 1 82 ? -8.109 -12.664 16.156 1 98.81 82 GLU B CA 1
ATOM 3776 C C . GLU B 1 82 ? -8.742 -13.781 15.336 1 98.81 82 GLU B C 1
ATOM 3778 O O . GLU B 1 82 ? -8.477 -14.961 15.57 1 98.81 82 GLU B O 1
ATOM 3783 N N . LYS B 1 83 ? -9.586 -13.414 14.43 1 98.69 83 LYS B N 1
ATOM 3784 C CA . LYS B 1 83 ? -10.25 -14.398 13.578 1 98.69 83 LYS B CA 1
ATOM 3785 C C . LYS B 1 83 ? -9.227 -15.211 12.789 1 98.69 83 LYS B C 1
ATOM 3787 O O . LYS B 1 83 ? -9.344 -16.438 12.688 1 98.69 83 LYS B O 1
ATOM 3792 N N . LEU B 1 84 ? -8.219 -14.562 12.227 1 98.56 84 LEU B N 1
ATOM 3793 C CA . LEU B 1 84 ? -7.191 -15.25 11.461 1 98.56 84 LEU B CA 1
ATOM 3794 C C . LEU B 1 84 ? -6.391 -16.188 12.352 1 98.56 84 LEU B C 1
ATOM 3796 O O . LEU B 1 84 ? -6.082 -17.328 11.953 1 98.56 84 LEU B O 1
ATOM 3800 N N . SER B 1 85 ? -6.012 -15.703 13.547 1 98.75 85 SER B N 1
ATOM 3801 C CA . SER B 1 85 ? -5.305 -16.562 14.5 1 98.75 85 SER B CA 1
ATOM 3802 C C . SER B 1 85 ? -6.059 -17.859 14.75 1 98.75 85 SER B C 1
ATOM 3804 O O . SER B 1 85 ? -5.457 -18.938 14.797 1 98.75 85 SER B O 1
ATOM 3806 N N . GLU B 1 86 ? -7.336 -17.734 14.812 1 98.06 86 GLU B N 1
ATOM 3807 C CA . GLU B 1 86 ? -8.195 -18.875 15.117 1 98.06 86 GLU B CA 1
ATOM 3808 C C . GLU B 1 86 ? -8.352 -19.781 13.906 1 98.06 86 GLU B C 1
ATOM 3810 O O . GLU B 1 86 ? -8.039 -20.969 13.977 1 98.06 86 GLU B O 1
ATOM 3815 N N . VAL B 1 87 ? -8.703 -19.25 12.758 1 97.06 87 VAL B N 1
ATOM 3816 C CA . VAL B 1 87 ? -9.219 -20.094 11.672 1 97.06 87 VAL B CA 1
ATOM 3817 C C . VAL B 1 87 ? -8.078 -20.531 10.766 1 97.06 87 VAL B C 1
ATOM 3819 O O . VAL B 1 87 ? -8.125 -21.609 10.164 1 97.06 87 VAL B O 1
ATOM 3822 N N . CYS B 1 88 ? -7.012 -19.734 10.703 1 96.94 88 CYS B N 1
ATOM 3823 C CA . CYS B 1 88 ? -5.926 -20.047 9.781 1 96.94 88 CYS B CA 1
ATOM 3824 C C . CYS B 1 88 ? -4.766 -20.703 10.516 1 96.94 88 CYS B C 1
ATOM 3826 O O . CYS B 1 88 ? -4.039 -21.516 9.938 1 96.94 88 CYS B O 1
ATOM 3828 N N . TYR B 1 89 ? -4.609 -20.328 11.789 1 97.81 89 TYR B N 1
ATOM 3829 C CA . TYR B 1 89 ? -3.381 -20.75 12.453 1 97.81 89 TYR B CA 1
ATOM 3830 C C . TYR B 1 89 ? -3.691 -21.562 13.695 1 97.81 89 TYR B C 1
ATOM 3832 O O . TYR B 1 89 ? -2.777 -22.016 14.391 1 97.81 89 TYR B O 1
ATOM 3840 N N . ARG B 1 90 ? -4.965 -21.719 14.109 1 96.5 90 ARG B N 1
ATOM 3841 C CA . ARG B 1 90 ? -5.445 -22.562 15.211 1 96.5 90 ARG B CA 1
ATOM 3842 C C . ARG B 1 90 ? -4.742 -22.203 16.516 1 96.5 90 ARG B C 1
ATOM 3844 O O . ARG B 1 90 ? -4.301 -23.094 17.25 1 96.5 90 ARG B O 1
ATOM 3851 N N . GLY B 1 91 ? -4.383 -20.953 16.609 1 96.06 91 GLY B N 1
ATOM 3852 C CA . GLY B 1 91 ? -3.812 -20.453 17.844 1 96.06 91 GLY B CA 1
ATOM 3853 C C . GLY B 1 91 ? -2.299 -20.531 17.891 1 96.06 91 GLY B C 1
ATOM 3854 O O . GLY B 1 91 ? -1.669 -20.078 18.844 1 96.06 91 GLY B O 1
ATOM 3855 N N . LYS B 1 92 ? -1.637 -21.094 16.906 1 97.19 92 LYS B N 1
ATOM 3856 C CA . LYS B 1 92 ? -0.182 -21.219 16.891 1 97.19 92 LYS B CA 1
ATOM 3857 C C . LYS B 1 92 ? 0.489 -19.875 16.672 1 97.19 92 LYS B C 1
ATOM 3859 O O . LYS B 1 92 ? 1.672 -19.703 16.969 1 97.19 92 LYS B O 1
ATOM 3864 N N . VAL B 1 93 ? -0.231 -18.984 16.031 1 98.38 93 VAL B N 1
ATOM 3865 C CA . VAL B 1 93 ? 0.19 -17.594 15.836 1 98.38 93 VAL B CA 1
ATOM 3866 C C . VAL B 1 93 ? -0.716 -16.672 16.625 1 98.38 93 VAL B C 1
ATOM 3868 O O . VAL B 1 93 ? -1.941 -16.703 16.5 1 98.38 93 VAL B O 1
ATOM 3871 N N . SER B 1 94 ? -0.165 -15.844 17.516 1 98.62 94 SER B N 1
ATOM 3872 C CA . SER B 1 94 ? -0.977 -14.906 18.266 1 98.62 94 SER B CA 1
ATOM 3873 C C . SER B 1 94 ? -1.442 -13.742 17.406 1 98.62 94 SER B C 1
ATOM 3875 O O . SER B 1 94 ? -0.766 -13.367 16.438 1 98.62 94 SER B O 1
ATOM 3877 N N . PRO B 1 95 ? -2.586 -13.133 17.75 1 98.75 95 PRO B N 1
ATOM 3878 C CA . PRO B 1 95 ? -3.061 -11.969 17 1 98.75 95 PRO B CA 1
ATOM 3879 C C . PRO B 1 95 ? -2.02 -10.859 16.906 1 98.75 95 PRO B C 1
ATOM 3881 O O . PRO B 1 95 ? -1.963 -10.133 15.906 1 98.75 95 PRO B O 1
ATOM 3884 N N . GLU B 1 96 ? -1.151 -10.711 17.891 1 98.38 96 GLU B N 1
ATOM 3885 C CA . GLU B 1 96 ? -0.137 -9.656 17.938 1 98.38 96 GLU B CA 1
ATOM 3886 C C . GLU B 1 96 ? 0.932 -9.891 16.859 1 98.38 96 GLU B C 1
ATOM 3888 O O . GLU B 1 96 ? 1.658 -8.969 16.5 1 98.38 96 GLU B O 1
ATOM 3893 N N . GLU B 1 97 ? 1.024 -11.125 16.375 1 98.88 97 GLU B N 1
ATOM 3894 C CA . GLU B 1 97 ? 2.023 -11.477 15.383 1 98.88 97 GLU B CA 1
ATOM 3895 C C . GLU B 1 97 ? 1.47 -11.32 13.969 1 98.88 97 GLU B C 1
ATOM 3897 O O . GLU B 1 97 ? 2.188 -11.523 12.984 1 98.88 97 GLU B O 1
ATOM 3902 N N . ILE B 1 98 ? 0.166 -10.977 13.883 1 98.94 98 ILE B N 1
ATOM 3903 C CA . ILE B 1 98 ? -0.511 -10.859 12.602 1 98.94 98 ILE B CA 1
ATOM 3904 C C . ILE B 1 98 ? -0.625 -9.391 12.203 1 98.94 98 ILE B C 1
ATOM 3906 O O . ILE B 1 98 ? -1.108 -8.57 12.984 1 98.94 98 ILE B O 1
ATOM 3910 N N . PHE B 1 99 ? -0.185 -9.023 11.031 1 98.94 99 PHE B N 1
ATOM 3911 C CA . PHE B 1 99 ? -0.244 -7.668 10.5 1 98.94 99 PHE B CA 1
ATOM 3912 C C . PHE B 1 99 ? -1.08 -7.625 9.219 1 98.94 99 PHE B C 1
ATOM 3914 O O . PHE B 1 99 ? -0.759 -8.305 8.242 1 98.94 99 PHE B O 1
ATOM 3921 N N . ILE B 1 100 ? -2.18 -6.82 9.242 1 98.88 100 ILE B N 1
ATOM 3922 C CA . ILE B 1 100 ? -3.051 -6.699 8.078 1 98.88 100 ILE B CA 1
ATOM 3923 C C . ILE B 1 100 ? -2.451 -5.707 7.086 1 98.88 100 ILE B C 1
ATOM 3925 O O . ILE B 1 100 ? -1.936 -4.656 7.484 1 98.88 100 ILE B O 1
ATOM 3929 N N . SER B 1 101 ? -2.461 -6.094 5.824 1 98.12 101 SER B N 1
ATOM 3930 C CA . SER B 1 101 ? -1.841 -5.27 4.789 1 98.12 101 SER B CA 1
ATOM 3931 C C . SER B 1 101 ? -2.732 -5.168 3.557 1 98.12 101 SER B C 1
ATOM 3933 O O . SER B 1 101 ? -3.902 -5.555 3.598 1 98.12 101 SER B O 1
ATOM 3935 N N . ASP B 1 102 ? -2.193 -4.543 2.48 1 97.19 102 ASP B N 1
ATOM 3936 C CA . ASP B 1 102 ? -2.971 -4.332 1.264 1 97.19 102 ASP B CA 1
ATOM 3937 C C . ASP B 1 102 ? -2.594 -5.348 0.188 1 97.19 102 ASP B C 1
ATOM 3939 O O . ASP B 1 102 ? -2.949 -5.184 -0.981 1 97.19 102 ASP B O 1
ATOM 3943 N N . GLY B 1 103 ? -1.778 -6.391 0.611 1 97.25 103 GLY B N 1
ATOM 3944 C CA . GLY B 1 103 ? -1.527 -7.453 -0.35 1 97.25 103 GLY B CA 1
ATOM 3945 C C . GLY B 1 103 ? -0.137 -8.047 -0.232 1 97.25 103 GLY B C 1
ATOM 3946 O O . GLY B 1 103 ? 0.784 -7.395 0.262 1 97.25 103 GLY B O 1
ATOM 3947 N N . ALA B 1 104 ? 0.018 -9.219 -0.81 1 97.81 104 ALA B N 1
ATOM 3948 C CA . ALA B 1 104 ? 1.252 -9.984 -0.687 1 97.81 104 ALA B CA 1
ATOM 3949 C C . ALA B 1 104 ? 2.387 -9.336 -1.474 1 97.81 104 ALA B C 1
ATOM 3951 O O . ALA B 1 104 ? 3.521 -9.266 -0.998 1 97.81 104 ALA B O 1
ATOM 3952 N N . LYS B 1 105 ? 2.145 -8.875 -2.723 1 96.88 105 LYS B N 1
ATOM 3953 C CA . LYS B 1 105 ? 3.186 -8.25 -3.537 1 96.88 105 LYS B CA 1
ATOM 3954 C C . LYS B 1 105 ? 3.791 -7.043 -2.826 1 96.88 105 LYS B C 1
ATOM 3956 O O . LYS B 1 105 ? 5.012 -6.883 -2.793 1 96.88 105 LYS B O 1
ATOM 3961 N N . THR B 1 106 ? 2.922 -6.195 -2.229 1 97.94 106 THR B N 1
ATOM 3962 C CA . THR B 1 106 ? 3.387 -5.031 -1.488 1 97.94 106 THR B CA 1
ATOM 3963 C C . THR B 1 106 ? 4.191 -5.453 -0.261 1 97.94 106 THR B C 1
ATOM 3965 O O . THR B 1 106 ? 5.215 -4.848 0.055 1 97.94 106 THR B O 1
ATOM 3968 N N . ASP B 1 107 ? 3.75 -6.484 0.402 1 98.44 107 ASP B N 1
ATOM 3969 C CA . ASP B 1 107 ? 4.441 -6.969 1.594 1 98.44 107 ASP B CA 1
ATOM 3970 C C . ASP B 1 107 ? 5.836 -7.488 1.248 1 98.44 107 ASP B C 1
ATOM 3972 O O . ASP B 1 107 ? 6.781 -7.305 2.018 1 98.44 107 ASP B O 1
ATOM 3976 N N . ILE B 1 108 ? 5.961 -8.141 0.118 1 98.62 108 ILE B N 1
ATOM 3977 C CA . ILE B 1 108 ? 7.25 -8.664 -0.313 1 98.62 108 ILE B CA 1
ATOM 3978 C C . ILE B 1 108 ? 8.25 -7.516 -0.465 1 98.62 108 ILE B C 1
ATOM 3980 O O . ILE B 1 108 ? 9.352 -7.566 0.085 1 98.62 108 ILE B O 1
ATOM 3984 N N . PHE B 1 109 ? 7.812 -6.469 -1.15 1 98.56 109 PHE B N 1
ATOM 3985 C CA . PHE B 1 109 ? 8.695 -5.324 -1.324 1 98.56 109 PHE B CA 1
ATOM 3986 C C . PHE B 1 109 ? 9 -4.664 0.016 1 98.56 109 PHE B C 1
ATOM 3988 O O . PHE B 1 109 ? 10.141 -4.281 0.284 1 98.56 109 PHE B O 1
ATOM 3995 N N . ARG B 1 110 ? 7.996 -4.508 0.888 1 98.56 110 ARG B N 1
ATOM 3996 C CA . ARG B 1 110 ? 8.188 -3.881 2.193 1 98.56 110 ARG B CA 1
ATOM 3997 C C . ARG B 1 110 ? 9.156 -4.688 3.051 1 98.56 110 ARG B C 1
ATOM 3999 O O . ARG B 1 110 ? 10 -4.121 3.748 1 98.56 110 ARG B O 1
ATOM 4006 N N . LEU B 1 111 ? 9.039 -5.992 3 1 98.81 111 LEU B N 1
ATOM 4007 C CA . LEU B 1 111 ? 9.906 -6.84 3.811 1 98.81 111 LEU B CA 1
ATOM 4008 C C . LEU B 1 111 ? 11.336 -6.805 3.291 1 98.81 111 LEU B C 1
ATOM 4010 O O . LEU B 1 111 ? 12.281 -6.75 4.078 1 98.81 111 LEU B O 1
ATOM 4014 N N . PHE B 1 112 ? 11.516 -6.844 1.934 1 98.62 112 PHE B N 1
ATOM 4015 C CA . PHE B 1 112 ? 12.859 -6.656 1.393 1 98.62 112 PHE B CA 1
ATOM 4016 C C . PHE B 1 112 ? 13.438 -5.32 1.835 1 98.62 112 PHE B C 1
ATOM 4018 O O . PHE B 1 112 ? 14.617 -5.238 2.197 1 98.62 112 PHE B O 1
ATOM 4025 N N . SER B 1 113 ? 12.625 -4.277 1.837 1 98.38 113 SER B N 1
ATOM 4026 C CA . SER B 1 113 ? 13.062 -2.949 2.254 1 98.38 113 SER B CA 1
ATOM 4027 C C . SER B 1 113 ? 13.391 -2.918 3.742 1 98.38 113 SER B C 1
ATOM 4029 O O . SER B 1 113 ? 14.336 -2.242 4.16 1 98.38 113 SER B O 1
ATOM 4031 N N . LEU B 1 114 ? 12.586 -3.629 4.574 1 98.44 114 LEU B N 1
ATOM 4032 C CA . LEU B 1 114 ? 12.852 -3.76 6 1 98.44 114 LEU B CA 1
ATOM 4033 C C . LEU B 1 114 ? 14.273 -4.25 6.25 1 98.44 114 LEU B C 1
ATOM 4035 O O . LEU B 1 114 ? 14.984 -3.693 7.082 1 98.44 114 LEU B O 1
ATOM 4039 N N . PHE B 1 115 ? 14.633 -5.266 5.508 1 98.31 115 PHE B N 1
ATOM 4040 C CA . PHE B 1 115 ? 15.93 -5.902 5.738 1 98.31 115 PHE B CA 1
ATOM 4041 C C . PHE B 1 115 ? 17.047 -5.082 5.121 1 98.31 115 PHE B C 1
ATOM 4043 O O . PHE B 1 115 ? 18.219 -5.211 5.52 1 98.31 115 PHE B O 1
ATOM 4050 N N . GLY B 1 116 ? 16.75 -4.258 4.105 1 96.75 116 GLY B N 1
ATOM 4051 C CA . GLY B 1 116 ? 17.719 -3.299 3.582 1 96.75 116 GLY B CA 1
ATOM 4052 C C . GLY B 1 116 ? 18.562 -3.855 2.449 1 96.75 116 GLY B C 1
ATOM 4053 O O . GLY B 1 116 ? 18.438 -5.035 2.104 1 96.75 116 GLY B O 1
ATOM 4054 N N . PRO B 1 117 ? 19.375 -3.039 1.845 1 96.44 117 PRO B N 1
ATOM 4055 C CA . PRO B 1 117 ? 20.203 -3.428 0.699 1 96.44 117 PRO B CA 1
ATOM 4056 C C . PRO B 1 117 ? 21.375 -4.336 1.092 1 96.44 117 PRO B C 1
ATOM 4058 O O . PRO B 1 117 ? 21.641 -4.516 2.281 1 96.44 117 PRO B O 1
ATOM 4061 N N . GLY B 1 118 ? 21.969 -4.949 0.16 1 96.5 118 GLY B N 1
ATOM 4062 C CA . GLY B 1 118 ? 23.203 -5.684 0.372 1 96.5 118 GLY B CA 1
ATOM 4063 C C . GLY B 1 118 ? 22.969 -7.129 0.786 1 96.5 118 GLY B C 1
ATOM 4064 O O . GLY B 1 118 ? 23.906 -7.805 1.232 1 96.5 118 GLY B O 1
ATOM 4065 N N . LYS B 1 119 ? 21.75 -7.629 0.642 1 97.81 119 LYS B N 1
ATOM 4066 C CA . LYS B 1 119 ? 21.438 -8.992 1.049 1 97.81 119 LYS B CA 1
ATOM 4067 C C . LYS B 1 119 ? 21.562 -9.961 -0.121 1 97.81 119 LYS B C 1
ATOM 4069 O O . LYS B 1 119 ? 21.422 -9.57 -1.28 1 97.81 119 LYS B O 1
ATOM 4074 N N . THR B 1 120 ? 21.906 -11.164 0.167 1 98.12 120 THR B N 1
ATOM 4075 C CA . THR B 1 120 ? 21.797 -12.273 -0.774 1 98.12 120 THR B CA 1
ATOM 4076 C C . THR B 1 120 ? 20.438 -12.961 -0.641 1 98.12 120 THR B C 1
ATOM 4078 O O . THR B 1 120 ? 20.109 -13.492 0.42 1 98.12 120 THR B O 1
ATOM 4081 N N . ILE B 1 121 ? 19.688 -12.938 -1.701 1 98.31 121 ILE B N 1
ATOM 4082 C CA . ILE B 1 121 ? 18.328 -13.453 -1.688 1 98.31 121 ILE B CA 1
ATOM 4083 C C . ILE B 1 121 ? 18.219 -14.664 -2.609 1 98.31 121 ILE B C 1
ATOM 4085 O O . ILE B 1 121 ? 18.625 -14.602 -3.771 1 98.31 121 ILE B O 1
ATOM 4089 N N . ALA B 1 122 ? 17.766 -15.758 -2.064 1 98.56 122 ALA B N 1
ATOM 4090 C CA . ALA B 1 122 ? 17.531 -16.969 -2.855 1 98.56 122 ALA B CA 1
ATOM 4091 C C . ALA B 1 122 ? 16.047 -17.109 -3.219 1 98.56 122 ALA B C 1
ATOM 4093 O O . ALA B 1 122 ? 15.172 -16.875 -2.383 1 98.56 122 ALA B O 1
ATOM 4094 N N . VAL B 1 123 ? 15.773 -17.422 -4.441 1 98.31 123 VAL B N 1
ATOM 4095 C CA . VAL B 1 123 ? 14.414 -17.641 -4.918 1 98.31 123 VAL B CA 1
ATOM 4096 C C . VAL B 1 123 ? 14.336 -18.969 -5.652 1 98.31 123 VAL B C 1
ATOM 4098 O O . VAL B 1 123 ? 15.328 -19.438 -6.219 1 98.31 123 VAL B O 1
ATOM 4101 N N . GLN B 1 124 ? 13.195 -19.562 -5.621 1 98.44 124 GLN B N 1
ATOM 4102 C CA . GLN B 1 124 ? 12.961 -20.766 -6.426 1 98.44 124 GLN B CA 1
ATOM 4103 C C . GLN B 1 124 ? 13.102 -20.453 -7.914 1 98.44 124 GLN B C 1
ATOM 4105 O O . GLN B 1 124 ? 12.859 -19.328 -8.352 1 98.44 124 GLN B O 1
ATOM 4110 N N . ASP B 1 125 ? 13.516 -21.391 -8.641 1 98.38 125 ASP B N 1
ATOM 4111 C CA . ASP B 1 125 ? 13.531 -21.375 -10.094 1 98.38 125 ASP B CA 1
ATOM 4112 C C . ASP B 1 125 ? 12.859 -22.625 -10.672 1 98.38 125 ASP B C 1
ATOM 4114 O O . ASP B 1 125 ? 13.422 -23.719 -10.617 1 98.38 125 ASP B O 1
ATOM 4118 N N . PRO B 1 126 ? 11.641 -22.5 -11.25 1 97.62 126 PRO B N 1
ATOM 4119 C CA . PRO B 1 126 ? 10.953 -21.266 -11.625 1 97.62 126 PRO B CA 1
ATOM 4120 C C . PRO B 1 126 ? 10.195 -20.641 -10.453 1 97.62 126 PRO B C 1
ATOM 4122 O O . PRO B 1 126 ? 9.938 -21.297 -9.453 1 97.62 126 PRO B O 1
ATOM 4125 N N . SER B 1 127 ? 9.938 -19.359 -10.523 1 95.94 127 SER B N 1
ATOM 4126 C CA . SER B 1 127 ? 9.195 -18.672 -9.477 1 95.94 127 SER B CA 1
ATOM 4127 C C . SER B 1 127 ? 8.453 -17.453 -10.039 1 95.94 127 SER B C 1
ATOM 4129 O O . SER B 1 127 ? 8.672 -17.062 -11.18 1 95.94 127 SER B O 1
ATOM 4131 N N . TYR B 1 128 ? 7.559 -16.938 -9.289 1 94.81 128 TYR B N 1
ATOM 4132 C CA . TYR B 1 128 ? 6.875 -15.68 -9.562 1 94.81 128 TYR B CA 1
ATOM 4133 C C . TYR B 1 128 ? 7.879 -14.555 -9.789 1 94.81 128 TYR B C 1
ATOM 4135 O O . TYR B 1 128 ? 8.734 -14.297 -8.938 1 94.81 128 TYR B O 1
ATOM 4143 N N . PRO B 1 129 ? 7.848 -13.836 -10.867 1 92.69 129 PRO B N 1
ATOM 4144 C CA . PRO B 1 129 ? 8.891 -12.891 -11.266 1 92.69 129 PRO B CA 1
ATOM 4145 C C . PRO B 1 129 ? 9.016 -11.711 -10.312 1 92.69 129 PRO B C 1
ATOM 4147 O O . PRO B 1 129 ? 10.086 -11.117 -10.188 1 92.69 129 PRO B O 1
ATOM 4150 N N . ALA B 1 130 ? 8.008 -11.375 -9.641 1 91.94 130 ALA B N 1
ATOM 4151 C CA . ALA B 1 130 ? 8.016 -10.203 -8.773 1 91.94 130 ALA B CA 1
ATOM 4152 C C . ALA B 1 130 ? 9.039 -10.359 -7.648 1 91.94 130 ALA B C 1
ATOM 4154 O O . ALA B 1 130 ? 9.539 -9.367 -7.121 1 91.94 130 ALA B O 1
ATOM 4155 N N . TYR B 1 131 ? 9.367 -11.602 -7.262 1 97.25 131 TYR B N 1
ATOM 4156 C CA . TYR B 1 131 ? 10.352 -11.805 -6.207 1 97.25 131 TYR B CA 1
ATOM 4157 C C . TYR B 1 131 ? 11.703 -11.227 -6.609 1 97.25 131 TYR B C 1
ATOM 4159 O O . TYR B 1 131 ? 12.32 -10.484 -5.844 1 97.25 131 TYR B O 1
ATOM 4167 N N . ILE B 1 132 ? 12.086 -11.555 -7.832 1 96.62 132 ILE B N 1
ATOM 4168 C CA . ILE B 1 132 ? 13.391 -11.133 -8.328 1 96.62 132 ILE B CA 1
ATOM 4169 C C . ILE B 1 132 ? 13.406 -9.625 -8.531 1 96.62 132 ILE B C 1
ATOM 4171 O O . ILE B 1 132 ? 14.312 -8.938 -8.062 1 96.62 132 ILE B O 1
ATOM 4175 N N . ASP B 1 133 ? 12.422 -9.109 -9.195 1 96.12 133 ASP B N 1
ATOM 4176 C CA . ASP B 1 133 ? 12.375 -7.68 -9.5 1 96.12 133 ASP B CA 1
ATOM 4177 C C . ASP B 1 133 ? 12.32 -6.844 -8.227 1 96.12 133 ASP B C 1
ATOM 4179 O O . ASP B 1 133 ? 13 -5.82 -8.117 1 96.12 133 ASP B O 1
ATOM 4183 N N . ALA B 1 134 ? 11.5 -7.246 -7.246 1 97.44 134 ALA B N 1
ATOM 4184 C CA . ALA B 1 134 ? 11.391 -6.52 -5.984 1 97.44 134 ALA B CA 1
ATOM 4185 C C . ALA B 1 134 ? 12.703 -6.57 -5.211 1 97.44 134 ALA B C 1
ATOM 4187 O O . ALA B 1 134 ? 13.102 -5.582 -4.582 1 97.44 134 ALA B O 1
ATOM 4188 N N . ALA B 1 135 ? 13.367 -7.699 -5.223 1 97.94 135 ALA B N 1
ATOM 4189 C CA . ALA B 1 135 ? 14.656 -7.836 -4.555 1 97.94 135 ALA B CA 1
ATOM 4190 C C . ALA B 1 135 ? 15.688 -6.879 -5.152 1 97.94 135 ALA B C 1
ATOM 4192 O O . ALA B 1 135 ? 16.438 -6.23 -4.418 1 97.94 135 ALA B O 1
ATOM 4193 N N . ILE B 1 136 ? 15.68 -6.82 -6.484 1 97.38 136 ILE B N 1
ATOM 4194 C CA . ILE B 1 136 ? 16.594 -5.926 -7.18 1 97.38 136 ILE B CA 1
ATOM 4195 C C . ILE B 1 136 ? 16.312 -4.48 -6.785 1 97.38 136 ILE B C 1
ATOM 4197 O O . ILE B 1 136 ? 17.234 -3.736 -6.43 1 97.38 136 ILE B O 1
ATOM 4201 N N . LEU B 1 137 ? 15.086 -4.105 -6.762 1 97.12 137 LEU B N 1
ATOM 4202 C CA . LEU B 1 137 ? 14.695 -2.734 -6.453 1 97.12 137 LEU B CA 1
ATOM 4203 C C . LEU B 1 137 ? 15.016 -2.391 -5.004 1 97.12 137 LEU B C 1
ATOM 4205 O O . LEU B 1 137 ? 15.289 -1.233 -4.684 1 97.12 137 LEU B O 1
ATOM 4209 N N . ALA B 1 138 ? 14.992 -3.41 -4.105 1 97.19 138 ALA B N 1
ATOM 4210 C CA . ALA B 1 138 ? 15.305 -3.197 -2.695 1 97.19 138 ALA B CA 1
ATOM 4211 C C . ALA B 1 138 ? 16.812 -3.178 -2.463 1 97.19 138 ALA B C 1
ATOM 4213 O O . ALA B 1 138 ? 17.266 -2.951 -1.341 1 97.19 138 ALA B O 1
ATOM 4214 N N . GLY B 1 139 ? 17.609 -3.498 -3.518 1 97.12 139 GLY B N 1
ATOM 4215 C CA . GLY B 1 139 ? 19.062 -3.357 -3.432 1 97.12 139 GLY B CA 1
ATOM 4216 C C . GLY B 1 139 ? 19.766 -4.648 -3.064 1 97.12 139 GLY B C 1
ATOM 4217 O O . GLY B 1 139 ? 20.828 -4.629 -2.447 1 97.12 139 GLY B O 1
ATOM 4218 N N . ALA B 1 140 ? 19.172 -5.801 -3.424 1 97.38 140 ALA B N 1
ATOM 4219 C CA . ALA B 1 140 ? 19.844 -7.078 -3.182 1 97.38 140 ALA B CA 1
ATOM 4220 C C . ALA B 1 140 ? 21.234 -7.094 -3.809 1 97.38 140 ALA B C 1
ATOM 4222 O O . ALA B 1 140 ? 21.422 -6.621 -4.934 1 97.38 140 ALA B O 1
ATOM 4223 N N . ARG B 1 141 ? 22.172 -7.562 -3.111 1 96.31 141 ARG B N 1
ATOM 4224 C CA . ARG B 1 141 ? 23.531 -7.699 -3.625 1 96.31 141 ARG B CA 1
ATOM 4225 C C . ARG B 1 141 ? 23.625 -8.828 -4.648 1 96.31 141 ARG B C 1
ATOM 4227 O O . ARG B 1 141 ? 24.328 -8.711 -5.652 1 96.31 141 ARG B O 1
ATOM 4234 N N . LYS B 1 142 ? 22.953 -9.906 -4.312 1 96.94 142 LYS B N 1
ATOM 4235 C CA . LYS B 1 142 ? 22.984 -11.109 -5.141 1 96.94 142 LYS B CA 1
ATOM 4236 C C . LYS B 1 142 ? 21.656 -11.859 -5.07 1 96.94 142 LYS B C 1
ATOM 4238 O O . LYS B 1 142 ? 21.031 -11.953 -4.008 1 96.94 142 LYS B O 1
ATOM 4243 N N . ILE B 1 143 ? 21.234 -12.352 -6.211 1 97.12 143 ILE B N 1
ATOM 4244 C CA . ILE B 1 143 ? 20.062 -13.234 -6.289 1 97.12 143 ILE B CA 1
ATOM 4245 C C . ILE B 1 143 ? 20.516 -14.641 -6.676 1 97.12 143 ILE B C 1
ATOM 4247 O O . ILE B 1 143 ? 21.156 -14.836 -7.711 1 97.12 143 ILE B O 1
ATOM 4251 N N . VAL B 1 144 ? 20.234 -15.57 -5.836 1 97.88 144 VAL B N 1
ATOM 4252 C CA . VAL B 1 144 ? 20.562 -16.969 -6.078 1 97.88 144 VAL B CA 1
ATOM 4253 C C . VAL B 1 144 ? 19.312 -17.734 -6.512 1 97.88 144 VAL B C 1
ATOM 4255 O O . VAL B 1 144 ? 18.328 -17.781 -5.77 1 97.88 144 VAL B O 1
ATOM 4258 N N . LYS B 1 145 ? 19.359 -18.266 -7.719 1 97.5 145 LYS B N 1
ATOM 4259 C CA . LYS B 1 145 ? 18.25 -19.078 -8.203 1 97.5 145 LYS B CA 1
ATOM 4260 C C . LYS B 1 145 ? 18.406 -20.531 -7.762 1 97.5 145 LYS B C 1
ATOM 4262 O O . LYS B 1 145 ? 19.453 -21.156 -8 1 97.5 145 LYS B O 1
ATOM 4267 N N . LEU B 1 146 ? 17.422 -21.047 -7.086 1 98.38 146 LEU B N 1
ATOM 4268 C CA . LEU B 1 146 ? 17.438 -22.422 -6.609 1 98.38 146 LEU B CA 1
ATOM 4269 C C . LEU B 1 146 ? 16.688 -23.328 -7.578 1 98.38 146 LEU B C 1
ATOM 4271 O O . LEU B 1 146 ? 15.453 -23.281 -7.648 1 98.38 146 LEU B O 1
ATOM 4275 N N . PRO B 1 147 ? 17.344 -24.203 -8.266 1 98.38 147 PRO B N 1
ATOM 4276 C CA . PRO B 1 147 ? 16.656 -25.062 -9.219 1 98.38 147 PRO B CA 1
ATOM 4277 C C . PRO B 1 147 ? 15.617 -25.969 -8.555 1 98.38 147 PRO B C 1
ATOM 4279 O O . PRO B 1 147 ? 15.906 -26.625 -7.555 1 98.38 147 PRO B O 1
ATOM 4282 N N . CYS B 1 148 ? 14.461 -25.906 -9 1 98.19 148 CYS B N 1
ATOM 4283 C CA . CYS B 1 148 ? 13.352 -26.781 -8.656 1 98.19 148 CYS B CA 1
ATOM 4284 C C . CYS B 1 148 ? 12.875 -27.562 -9.875 1 98.19 148 CYS B C 1
ATOM 4286 O O . CYS B 1 148 ? 12.094 -27.047 -10.68 1 98.19 148 CYS B O 1
ATOM 4288 N N . THR B 1 149 ? 13.242 -28.828 -9.969 1 97.56 149 THR B N 1
ATOM 4289 C CA . THR B 1 149 ? 12.977 -29.625 -11.164 1 97.56 149 THR B CA 1
ATOM 4290 C C . THR B 1 149 ? 12.172 -30.859 -10.82 1 97.56 149 THR B C 1
ATOM 4292 O O . THR B 1 149 ? 11.961 -31.172 -9.648 1 97.56 149 THR B O 1
ATOM 4295 N N . LYS B 1 150 ? 11.695 -31.5 -11.898 1 96.69 150 LYS B N 1
ATOM 4296 C CA . LYS B 1 150 ? 10.953 -32.75 -11.695 1 96.69 150 LYS B CA 1
ATOM 4297 C C . LYS B 1 150 ? 11.82 -33.812 -11.031 1 96.69 150 LYS B C 1
ATOM 4299 O O . LYS B 1 150 ? 11.32 -34.625 -10.258 1 96.69 150 LYS B O 1
ATOM 4304 N N . GLU B 1 151 ? 13.141 -33.75 -11.242 1 97 151 GLU B N 1
ATOM 4305 C CA . GLU B 1 151 ? 14.062 -34.719 -10.68 1 97 151 GLU B CA 1
ATOM 4306 C C . GLU B 1 151 ? 14.148 -34.594 -9.156 1 97 151 GLU B C 1
ATOM 4308 O O . GLU B 1 151 ? 14.445 -35.562 -8.453 1 97 151 GLU B O 1
ATOM 4313 N N . THR B 1 152 ? 13.844 -33.438 -8.625 1 96.88 152 THR B N 1
ATOM 4314 C CA . THR B 1 152 ? 13.906 -33.188 -7.191 1 96.88 152 THR B CA 1
ATOM 4315 C C . THR B 1 152 ? 12.5 -33.062 -6.609 1 96.88 152 THR B C 1
ATOM 4317 O O . THR B 1 152 ? 12.328 -32.5 -5.52 1 96.88 152 THR B O 1
ATOM 4320 N N . ASP B 1 153 ? 11.508 -33.406 -7.371 1 95.88 153 ASP B N 1
ATOM 4321 C CA . ASP B 1 153 ? 10.109 -33.188 -7 1 95.88 153 ASP B CA 1
ATOM 4322 C C . ASP B 1 153 ? 9.836 -31.719 -6.699 1 95.88 153 ASP B C 1
ATOM 4324 O O . ASP B 1 153 ? 9.109 -31.391 -5.762 1 95.88 153 ASP B O 1
ATOM 4328 N N . PHE B 1 154 ? 10.609 -30.875 -7.379 1 97.06 154 PHE B N 1
ATOM 4329 C CA . PHE B 1 154 ? 10.484 -29.422 -7.371 1 97.06 154 PHE B CA 1
ATOM 4330 C C . PHE B 1 154 ? 10.914 -28.844 -6.023 1 97.06 154 PHE B C 1
ATOM 4332 O O . PHE B 1 154 ? 10.539 -27.734 -5.676 1 97.06 154 PHE B O 1
ATOM 4339 N N . PHE B 1 155 ? 11.617 -29.641 -5.184 1 97.75 155 PHE B N 1
ATOM 4340 C CA . PHE B 1 155 ? 12.312 -29.125 -4.008 1 97.75 155 PHE B CA 1
ATOM 4341 C C . PHE B 1 155 ? 13.531 -28.312 -4.414 1 97.75 155 PHE B C 1
ATOM 4343 O O . PHE B 1 155 ? 14.281 -28.703 -5.305 1 97.75 155 PHE B O 1
ATOM 4350 N N . PRO B 1 156 ? 13.703 -27.125 -3.816 1 97.94 156 PRO B N 1
ATOM 4351 C CA . PRO B 1 156 ? 14.828 -26.281 -4.23 1 97.94 156 PRO B CA 1
ATOM 4352 C C . PRO B 1 156 ? 16.188 -26.891 -3.877 1 97.94 156 PRO B C 1
ATOM 4354 O O . PRO B 1 156 ? 16.359 -27.391 -2.764 1 97.94 156 PRO B O 1
ATOM 4357 N N . VAL B 1 157 ? 17.094 -26.859 -4.777 1 97.06 157 VAL B N 1
ATOM 4358 C CA . VAL B 1 157 ? 18.484 -27.25 -4.523 1 97.06 157 VAL B CA 1
ATOM 4359 C C . VAL B 1 157 ? 19.25 -26.094 -3.918 1 97.06 157 VAL B C 1
ATOM 4361 O O . VAL B 1 157 ? 19.484 -25.078 -4.578 1 97.06 157 VAL B O 1
ATOM 4364 N N . ILE B 1 158 ? 19.672 -26.266 -2.689 1 94.12 158 ILE B N 1
ATOM 4365 C CA . ILE B 1 158 ? 20.391 -25.203 -1.985 1 94.12 158 ILE B CA 1
ATOM 4366 C C . ILE B 1 158 ? 21.891 -25.328 -2.248 1 94.12 158 ILE B C 1
ATOM 4368 O O . ILE B 1 158 ? 22.484 -26.391 -2.02 1 94.12 158 ILE B O 1
ATOM 4372 N N . PRO B 1 159 ? 22.453 -24.234 -2.711 1 92.81 159 PRO B N 1
ATOM 4373 C CA . PRO B 1 159 ? 23.891 -24.312 -2.943 1 92.81 159 PRO B CA 1
ATOM 4374 C C . PRO B 1 159 ? 24.688 -24.422 -1.648 1 92.81 159 PRO B C 1
ATOM 4376 O O . PRO B 1 159 ? 24.344 -23.797 -0.645 1 92.81 159 PRO B O 1
ATOM 4379 N N . GLN B 1 160 ? 25.734 -25.156 -1.599 1 88.31 160 GLN B N 1
ATOM 4380 C CA . GLN B 1 160 ? 26.531 -25.438 -0.405 1 88.31 160 GLN B CA 1
ATOM 4381 C C . GLN B 1 160 ? 27.469 -24.266 -0.094 1 88.31 160 GLN B C 1
ATOM 4383 O O . GLN B 1 160 ? 27.766 -24 1.072 1 88.31 160 GLN B O 1
ATOM 4388 N N . GLU B 1 161 ? 27.922 -23.562 -1.057 1 88.75 161 GLU B N 1
ATOM 4389 C CA . GLU B 1 161 ? 29 -22.594 -0.839 1 88.75 161 GLU B CA 1
ATOM 4390 C C . GLU B 1 161 ? 28.453 -21.156 -0.851 1 88.75 161 GLU B C 1
ATOM 4392 O O . GLU B 1 161 ? 29.219 -20.203 -0.965 1 88.75 161 GLU B O 1
ATOM 4397 N N . GLU B 1 162 ? 27.219 -21.016 -0.679 1 91.31 162 GLU B N 1
ATOM 4398 C CA . GLU B 1 162 ? 26.625 -19.688 -0.74 1 91.31 162 GLU B CA 1
ATOM 4399 C C . GLU B 1 162 ? 25.938 -19.328 0.567 1 91.31 162 GLU B C 1
ATOM 4401 O O . GLU B 1 162 ? 25.125 -20.109 1.077 1 91.31 162 GLU B O 1
ATOM 4406 N N . ASN B 1 163 ? 26.391 -18.219 1.13 1 93.88 163 ASN B N 1
ATOM 4407 C CA . ASN B 1 163 ? 25.656 -17.703 2.281 1 93.88 163 ASN B CA 1
ATOM 4408 C C . ASN B 1 163 ? 24.406 -16.953 1.854 1 93.88 163 ASN B C 1
ATOM 4410 O O . ASN B 1 163 ? 24.5 -15.93 1.169 1 93.88 163 ASN B O 1
ATOM 4414 N N . ILE B 1 164 ? 23.266 -17.438 2.229 1 97.56 164 ILE B N 1
ATOM 4415 C CA . ILE B 1 164 ? 21.984 -16.859 1.861 1 97.56 164 ILE B CA 1
ATOM 4416 C C . ILE B 1 164 ? 21.391 -16.109 3.057 1 97.56 164 ILE B C 1
ATOM 4418 O O . ILE B 1 164 ? 21.281 -16.672 4.152 1 97.56 164 ILE B O 1
ATOM 4422 N N . ASP B 1 165 ? 21.062 -14.789 2.855 1 98.25 165 ASP B N 1
ATOM 4423 C CA . ASP B 1 165 ? 20.438 -14.016 3.924 1 98.25 165 ASP B CA 1
ATOM 4424 C C . ASP B 1 165 ? 18.938 -14.32 4.004 1 98.25 165 ASP B C 1
ATOM 4426 O O . ASP B 1 165 ? 18.391 -14.469 5.098 1 98.25 165 ASP B O 1
ATOM 4430 N N . ILE B 1 166 ? 18.266 -14.391 2.848 1 98.69 166 ILE B N 1
ATOM 4431 C CA . ILE B 1 166 ? 16.812 -14.539 2.795 1 98.69 166 ILE B CA 1
ATOM 4432 C C . ILE B 1 166 ? 16.438 -15.578 1.744 1 98.69 166 ILE B C 1
ATOM 4434 O O . ILE B 1 166 ? 16.922 -15.531 0.609 1 98.69 166 ILE B O 1
ATOM 4438 N N . PHE B 1 167 ? 15.688 -16.578 2.125 1 98.5 167 PHE B N 1
ATOM 4439 C CA . PHE B 1 167 ? 14.992 -17.469 1.199 1 98.5 167 PHE B CA 1
ATOM 4440 C C . PHE B 1 167 ? 13.586 -16.953 0.905 1 98.5 167 PHE B C 1
ATOM 4442 O O . PHE B 1 167 ? 12.789 -16.75 1.821 1 98.5 167 PHE B O 1
ATOM 4449 N N . CYS B 1 168 ? 13.289 -16.656 -0.312 1 98.12 168 CYS B N 1
ATOM 4450 C CA . CYS B 1 168 ? 11.914 -16.375 -0.73 1 98.12 168 CYS B CA 1
ATOM 4451 C C . CYS B 1 168 ? 11.273 -17.609 -1.361 1 98.12 168 CYS B C 1
ATOM 4453 O O . CYS B 1 168 ? 11.594 -17.969 -2.494 1 98.12 168 CYS B O 1
ATOM 4455 N N . LEU B 1 169 ? 10.352 -18.219 -0.641 1 98 169 LEU B N 1
ATOM 4456 C CA . LEU B 1 169 ? 9.75 -19.484 -1.04 1 98 169 LEU B CA 1
ATOM 4457 C C . LEU B 1 169 ? 8.234 -19.344 -1.153 1 98 169 LEU B C 1
ATOM 4459 O O . LEU B 1 169 ? 7.602 -18.688 -0.325 1 98 169 LEU B O 1
ATOM 4463 N N . CYS B 1 170 ? 7.773 -19.859 -2.158 1 98.5 170 CYS B N 1
ATOM 4464 C CA . CYS B 1 170 ? 6.332 -19.875 -2.385 1 98.5 170 CYS B CA 1
ATOM 4465 C C . CYS B 1 170 ? 5.812 -21.312 -2.436 1 98.5 170 CYS B C 1
ATOM 4467 O O . CYS B 1 170 ? 6.309 -22.125 -3.217 1 98.5 170 CYS B O 1
ATOM 4469 N N . SER B 1 171 ? 4.891 -21.656 -1.619 1 98.38 171 SER B N 1
ATOM 4470 C CA . SER B 1 171 ? 4.254 -22.969 -1.573 1 98.38 171 SER B CA 1
ATOM 4471 C C . SER B 1 171 ? 2.809 -22.859 -1.092 1 98.38 171 SER B C 1
ATOM 4473 O O . SER B 1 171 ? 2.553 -22.406 0.025 1 98.38 171 SER B O 1
ATOM 4475 N N . PRO B 1 172 ? 1.819 -23.312 -1.857 1 98.25 172 PRO B N 1
ATOM 4476 C CA . PRO B 1 172 ? 1.956 -23.844 -3.217 1 98.25 172 PRO B CA 1
ATOM 4477 C C . PRO B 1 172 ? 2.66 -22.859 -4.16 1 98.25 172 PRO B C 1
ATOM 4479 O O . PRO B 1 172 ? 2.469 -21.656 -4.055 1 98.25 172 PRO B O 1
ATOM 4482 N N . ASN B 1 173 ? 3.41 -23.422 -5.078 1 98.5 173 ASN B N 1
ATOM 4483 C CA . ASN B 1 173 ? 4.328 -22.625 -5.879 1 98.5 173 ASN B CA 1
ATOM 4484 C C . ASN B 1 173 ? 3.646 -22.062 -7.129 1 98.5 173 ASN B C 1
ATOM 4486 O O . ASN B 1 173 ? 2.879 -22.781 -7.785 1 98.5 173 ASN B O 1
ATOM 4490 N N . ASN B 1 174 ? 3.705 -20.844 -7.395 1 97.81 174 ASN B N 1
ATOM 4491 C CA . ASN B 1 174 ? 3.549 -20.234 -8.719 1 97.81 174 ASN B CA 1
ATOM 4492 C C . ASN B 1 174 ? 4.887 -20.109 -9.438 1 97.81 174 ASN B C 1
ATOM 4494 O O . ASN B 1 174 ? 5.758 -19.344 -9.016 1 97.81 174 ASN B O 1
ATOM 4498 N N . PRO B 1 175 ? 5.129 -20.891 -10.422 1 97.94 175 PRO B N 1
ATOM 4499 C CA . PRO B 1 175 ? 4.125 -21.297 -11.398 1 97.94 175 PRO B CA 1
ATOM 4500 C C . PRO B 1 175 ? 3.826 -22.797 -11.336 1 97.94 175 PRO B C 1
ATOM 4502 O O . PRO B 1 175 ? 2.865 -23.266 -11.953 1 97.94 175 PRO B O 1
ATOM 4505 N N . THR B 1 176 ? 4.523 -23.609 -10.594 1 98.31 176 THR B N 1
ATOM 4506 C CA . THR B 1 176 ? 4.531 -25.047 -10.805 1 98.31 176 THR B CA 1
ATOM 4507 C C . THR B 1 176 ? 3.271 -25.688 -10.219 1 98.31 176 THR B C 1
ATOM 4509 O O . THR B 1 176 ? 2.926 -26.828 -10.57 1 98.31 176 THR B O 1
ATOM 4512 N N . GLY B 1 177 ? 2.691 -24.984 -9.289 1 98 177 GLY B N 1
ATOM 4513 C CA . GLY B 1 177 ? 1.521 -25.531 -8.633 1 98 177 GLY B CA 1
ATOM 4514 C C . GLY B 1 177 ? 1.856 -26.656 -7.656 1 98 177 GLY B C 1
ATOM 4515 O O . GLY B 1 177 ? 0.96 -27.312 -7.121 1 98 177 GLY B O 1
ATOM 4516 N N . THR B 1 178 ? 3.096 -26.859 -7.379 1 97.5 178 THR B N 1
ATOM 4517 C CA . THR B 1 178 ? 3.525 -27.906 -6.449 1 97.5 178 THR B CA 1
ATOM 4518 C C . THR B 1 178 ? 3.547 -27.375 -5.02 1 97.5 178 THR B C 1
ATOM 4520 O O . THR B 1 178 ? 3.561 -26.156 -4.797 1 97.5 178 THR B O 1
ATOM 4523 N N . VAL B 1 179 ? 3.506 -28.312 -4.047 1 98 179 VAL B N 1
ATOM 4524 C CA . VAL B 1 179 ? 3.469 -27.969 -2.627 1 98 179 VAL B CA 1
ATOM 4525 C C . VAL B 1 179 ? 4.602 -28.688 -1.893 1 98 179 VAL B C 1
ATOM 4527 O O . VAL B 1 179 ? 4.863 -29.875 -2.146 1 98 179 VAL B O 1
ATOM 4530 N N . LEU B 1 180 ? 5.324 -27.984 -1.11 1 97.94 180 LEU B N 1
ATOM 4531 C CA . LEU B 1 180 ? 6.312 -28.594 -0.234 1 97.94 180 LEU B CA 1
ATOM 4532 C C . LEU B 1 180 ? 5.633 -29.344 0.904 1 97.94 180 LEU B C 1
ATOM 4534 O O . LEU B 1 180 ? 4.734 -28.812 1.559 1 97.94 180 LEU B O 1
ATOM 4538 N N . ASN B 1 181 ? 6.023 -30.562 1.14 1 97.69 181 ASN B N 1
ATOM 4539 C CA . ASN B 1 181 ? 5.473 -31.312 2.266 1 97.69 181 ASN B CA 1
ATOM 4540 C C . ASN B 1 181 ? 6.176 -30.969 3.572 1 97.69 181 ASN B C 1
ATOM 4542 O O . ASN B 1 181 ? 7.082 -30.125 3.588 1 97.69 181 ASN B O 1
ATOM 4546 N N . ARG B 1 182 ? 5.746 -31.562 4.645 1 97.94 182 ARG B N 1
ATOM 4547 C CA . ARG B 1 182 ? 6.227 -31.234 5.98 1 97.94 182 ARG B CA 1
ATOM 4548 C C . ARG B 1 182 ? 7.727 -31.484 6.102 1 97.94 182 ARG B C 1
ATOM 4550 O O . ARG B 1 182 ? 8.453 -30.656 6.66 1 97.94 182 ARG B O 1
ATOM 4557 N N . GLU B 1 183 ? 8.211 -32.594 5.594 1 97.81 183 GLU B N 1
ATOM 4558 C CA . GLU B 1 183 ? 9.617 -32.969 5.688 1 97.81 183 GLU B CA 1
ATOM 4559 C C . GLU B 1 183 ? 10.492 -32 4.891 1 97.81 183 GLU B C 1
ATOM 4561 O O . GLU B 1 183 ? 11.562 -31.594 5.352 1 97.81 183 GLU B O 1
ATOM 4566 N N . GLN B 1 184 ? 10.031 -31.688 3.754 1 97.5 184 GLN B N 1
ATOM 4567 C CA . GLN B 1 184 ? 10.742 -30.75 2.898 1 97.5 184 GLN B CA 1
ATOM 4568 C C . GLN B 1 184 ? 10.852 -29.375 3.553 1 97.5 184 GLN B C 1
ATOM 4570 O O . GLN B 1 184 ? 11.922 -28.766 3.576 1 97.5 184 GLN B O 1
ATOM 4575 N N . LEU B 1 185 ? 9.758 -28.875 4.109 1 98.06 185 LEU B N 1
ATOM 4576 C CA . LEU B 1 185 ? 9.766 -27.578 4.789 1 98.06 185 LEU B CA 1
ATOM 4577 C C . LEU B 1 185 ? 10.695 -27.609 5.996 1 98.06 185 LEU B C 1
ATOM 4579 O O . LEU B 1 185 ? 11.43 -26.656 6.254 1 98.06 185 LEU B O 1
ATOM 4583 N N . LYS B 1 186 ? 10.648 -28.703 6.703 1 98.25 186 LYS B N 1
ATOM 4584 C CA . LYS B 1 186 ? 11.508 -28.844 7.871 1 98.25 186 LYS B CA 1
ATOM 4585 C C . LYS B 1 186 ? 12.984 -28.766 7.477 1 98.25 186 LYS B C 1
ATOM 4587 O O . LYS B 1 186 ? 13.789 -28.156 8.18 1 98.25 186 LYS B O 1
ATOM 4592 N N . GLU B 1 187 ? 13.32 -29.391 6.391 1 97.56 187 GLU B N 1
ATOM 4593 C CA . GLU B 1 187 ? 14.695 -29.344 5.906 1 97.56 187 GLU B CA 1
ATOM 4594 C C . GLU B 1 187 ? 15.141 -27.906 5.641 1 97.56 187 GLU B C 1
ATOM 4596 O O . GLU B 1 187 ? 16.234 -27.516 6.023 1 97.56 187 GLU B O 1
ATOM 4601 N N . LEU B 1 188 ? 14.281 -27.141 5.027 1 97.94 188 LEU B N 1
ATOM 4602 C CA . LEU B 1 188 ? 14.578 -25.734 4.734 1 97.94 188 LEU B CA 1
ATOM 4603 C C . LEU B 1 188 ? 14.68 -24.922 6.02 1 97.94 188 LEU B C 1
ATOM 4605 O O . LEU B 1 188 ? 15.57 -24.078 6.156 1 97.94 188 LEU B O 1
ATOM 4609 N N . ILE B 1 189 ? 13.805 -25.172 6.969 1 98.62 189 ILE B N 1
ATOM 4610 C CA . ILE B 1 189 ? 13.766 -24.484 8.25 1 98.62 189 ILE B CA 1
ATOM 4611 C C . ILE B 1 189 ? 15.047 -24.781 9.031 1 98.62 189 ILE B C 1
ATOM 4613 O O . ILE B 1 189 ? 15.672 -23.875 9.578 1 98.62 189 ILE B O 1
ATOM 4617 N N . ASP B 1 190 ? 15.398 -26.062 9.016 1 98.12 190 ASP B N 1
ATOM 4618 C CA . ASP B 1 190 ? 16.625 -26.453 9.711 1 98.12 190 ASP B CA 1
ATOM 4619 C C . ASP B 1 190 ? 17.844 -25.766 9.102 1 98.12 190 ASP B C 1
ATOM 4621 O O . ASP B 1 190 ? 18.719 -25.297 9.828 1 98.12 190 ASP B O 1
ATOM 4625 N N . TYR B 1 191 ? 17.906 -25.734 7.82 1 96.94 191 TYR B N 1
ATOM 4626 C CA . TYR B 1 191 ? 19 -25.047 7.141 1 96.94 191 TYR B CA 1
ATOM 4627 C C . TYR B 1 191 ? 19.047 -23.578 7.535 1 96.94 191 TYR B C 1
ATOM 4629 O O . TYR B 1 191 ? 20.109 -23.062 7.906 1 96.94 191 TYR B O 1
ATOM 4637 N N . ALA B 1 192 ? 17.906 -22.891 7.445 1 98.06 192 ALA B N 1
ATOM 4638 C CA . ALA B 1 192 ? 17.828 -21.453 7.73 1 98.06 192 ALA B CA 1
ATOM 4639 C C . ALA B 1 192 ? 18.266 -21.156 9.164 1 98.06 192 ALA B C 1
ATOM 4641 O O . ALA B 1 192 ? 19.047 -20.234 9.406 1 98.06 192 ALA B O 1
ATOM 4642 N N . ASN B 1 193 ? 17.781 -21.953 10.086 1 98.19 193 ASN B N 1
ATOM 4643 C CA . ASN B 1 193 ? 18.141 -21.781 11.492 1 98.19 193 ASN B CA 1
ATOM 4644 C C . ASN B 1 193 ? 19.625 -21.969 11.719 1 98.19 193 ASN B C 1
ATOM 4646 O O . ASN B 1 193 ? 20.25 -21.203 12.461 1 98.19 193 ASN B O 1
ATOM 4650 N N . SER B 1 194 ? 20.188 -22.969 11.094 1 96.75 194 SER B N 1
ATOM 4651 C CA . SER B 1 194 ? 21.594 -23.297 11.297 1 96.75 194 SER B CA 1
ATOM 4652 C C . SER B 1 194 ? 22.5 -22.25 10.68 1 96.75 194 SER B C 1
ATOM 4654 O O . SER B 1 194 ? 23.625 -22.047 11.133 1 96.75 194 SER B O 1
ATOM 4656 N N . HIS B 1 195 ? 22 -21.531 9.672 1 96.62 195 HIS B N 1
ATOM 4657 C CA . HIS B 1 195 ? 22.859 -20.625 8.93 1 96.62 195 HIS B CA 1
ATOM 4658 C C . HIS B 1 195 ? 22.5 -19.172 9.227 1 96.62 195 HIS B C 1
ATOM 4660 O O . HIS B 1 195 ? 23.141 -18.25 8.711 1 96.62 195 HIS B O 1
ATOM 4666 N N . GLY B 1 196 ? 21.438 -18.953 10.008 1 96.88 196 GLY B N 1
ATOM 4667 C CA . GLY B 1 196 ? 21.016 -17.609 10.344 1 96.88 196 GLY B CA 1
ATOM 4668 C C . GLY B 1 196 ? 20.281 -16.906 9.211 1 96.88 196 GLY B C 1
ATOM 4669 O O . GLY B 1 196 ? 20.359 -15.688 9.086 1 96.88 196 GLY B O 1
ATOM 4670 N N . SER B 1 197 ? 19.656 -17.688 8.281 1 98.06 197 SER B N 1
ATOM 4671 C CA . SER B 1 197 ? 18.859 -17.156 7.184 1 98.06 197 SER B CA 1
ATOM 4672 C C . SER B 1 197 ? 17.422 -16.922 7.613 1 98.06 197 SER B C 1
ATOM 4674 O O . SER B 1 197 ? 16.938 -17.516 8.578 1 98.06 197 SER B O 1
ATOM 4676 N N . ILE B 1 198 ? 16.781 -16.031 6.957 1 98.75 198 ILE B N 1
ATOM 4677 C CA . ILE B 1 198 ? 15.344 -15.812 7.137 1 98.75 198 ILE B CA 1
ATOM 4678 C C . ILE B 1 198 ? 14.578 -16.375 5.941 1 98.75 198 ILE B C 1
ATOM 4680 O O . ILE B 1 198 ? 15 -16.203 4.793 1 98.75 198 ILE B O 1
ATOM 4684 N N . ILE B 1 199 ? 13.477 -17.047 6.207 1 98.81 199 ILE B N 1
ATOM 4685 C CA . ILE B 1 199 ? 12.594 -17.531 5.156 1 98.81 199 ILE B CA 1
ATOM 4686 C C . ILE B 1 199 ? 11.383 -16.609 5.035 1 98.81 199 ILE B C 1
ATOM 4688 O O . ILE B 1 199 ? 10.609 -16.469 5.984 1 98.81 199 ILE B O 1
ATOM 4692 N N . LEU B 1 200 ? 11.266 -15.922 3.967 1 98.88 200 LEU B N 1
ATOM 4693 C CA . LEU B 1 200 ? 9.992 -15.328 3.574 1 98.88 200 LEU B CA 1
ATOM 4694 C C . LEU B 1 200 ? 9.117 -16.344 2.844 1 98.88 200 LEU B C 1
ATOM 4696 O O . LEU B 1 200 ? 9.406 -16.703 1.703 1 98.88 200 LEU B O 1
ATOM 4700 N N . PHE B 1 201 ? 8.102 -16.797 3.475 1 98.88 201 PHE B N 1
ATOM 4701 C CA . PHE B 1 201 ? 7.25 -17.875 2.973 1 98.88 201 PHE B CA 1
ATOM 4702 C C . PHE B 1 201 ? 5.945 -17.312 2.42 1 98.88 201 PHE B C 1
ATOM 4704 O O . PHE B 1 201 ? 5.074 -16.891 3.182 1 98.88 201 PHE B O 1
ATOM 4711 N N . ASP B 1 202 ? 5.797 -17.312 1.127 1 98.75 202 ASP B N 1
ATOM 4712 C CA . ASP B 1 202 ? 4.59 -16.844 0.449 1 98.75 202 ASP B CA 1
ATOM 4713 C C . ASP B 1 202 ? 3.545 -17.953 0.371 1 98.75 202 ASP B C 1
ATOM 4715 O O . ASP B 1 202 ? 3.699 -18.906 -0.397 1 98.75 202 ASP B O 1
ATOM 4719 N N . ALA B 1 203 ? 2.498 -17.781 1.114 1 98.62 203 ALA B N 1
ATOM 4720 C CA . ALA B 1 203 ? 1.439 -18.781 1.219 1 98.62 203 ALA B CA 1
ATOM 4721 C C . ALA B 1 203 ? 0.156 -18.297 0.553 1 98.62 203 ALA B C 1
ATOM 4723 O O . ALA B 1 203 ? -0.946 -18.641 0.989 1 98.62 203 ALA B O 1
ATOM 4724 N N . ALA B 1 204 ? 0.262 -17.547 -0.506 1 97.81 204 ALA B N 1
ATOM 4725 C CA . ALA B 1 204 ? -0.866 -16.906 -1.176 1 97.81 204 ALA B CA 1
ATOM 4726 C C . ALA B 1 204 ? -1.879 -17.938 -1.655 1 97.81 204 ALA B C 1
ATOM 4728 O O . ALA B 1 204 ? -3.062 -17.625 -1.816 1 97.81 204 ALA B O 1
ATOM 4729 N N . TYR B 1 205 ? -1.458 -19.219 -1.837 1 98.12 205 TYR B N 1
ATOM 4730 C CA . TYR B 1 205 ? -2.334 -20.219 -2.422 1 98.12 205 TYR B CA 1
ATOM 4731 C C . TYR B 1 205 ? -2.666 -21.312 -1.405 1 98.12 205 TYR B C 1
ATOM 4733 O O . TYR B 1 205 ? -3.176 -22.375 -1.769 1 98.12 205 TYR B O 1
ATOM 4741 N N . SER B 1 206 ? -2.434 -21.047 -0.125 1 97.81 206 SER B N 1
ATOM 4742 C CA . SER B 1 206 ? -2.574 -22.078 0.909 1 97.81 206 SER B CA 1
ATOM 4743 C C . SER B 1 206 ? -4.008 -22.578 0.988 1 97.81 206 SER B C 1
ATOM 4745 O O . SER B 1 206 ? -4.242 -23.75 1.332 1 97.81 206 SER B O 1
ATOM 4747 N N . ALA B 1 207 ? -4.965 -21.797 0.592 1 97.38 207 ALA B N 1
ATOM 4748 C CA . ALA B 1 207 ? -6.375 -22.172 0.67 1 97.38 207 ALA B CA 1
ATOM 4749 C C . ALA B 1 207 ? -6.699 -23.312 -0.296 1 97.38 207 ALA B C 1
ATOM 4751 O O . ALA B 1 207 ? -7.73 -23.969 -0.162 1 97.38 207 ALA B O 1
ATOM 4752 N N . PHE B 1 208 ? -5.852 -23.547 -1.254 1 97.94 208 PHE B N 1
ATOM 4753 C CA . PHE B 1 208 ? -6.109 -24.547 -2.27 1 97.94 208 PHE B CA 1
ATOM 4754 C C . PHE B 1 208 ? -5.691 -25.938 -1.775 1 97.94 208 PHE B C 1
ATOM 4756 O O . PHE B 1 208 ? -6.055 -26.953 -2.375 1 97.94 208 PHE B O 1
ATOM 4763 N N . ILE B 1 209 ? -4.879 -25.984 -0.73 1 97.81 209 ILE B N 1
ATOM 4764 C CA . ILE B 1 209 ? -4.398 -27.266 -0.22 1 97.81 209 ILE B CA 1
ATOM 4765 C C . ILE B 1 209 ? -5.574 -28.062 0.326 1 97.81 209 ILE B C 1
ATOM 4767 O O . ILE B 1 209 ? -6.27 -27.625 1.241 1 97.81 209 ILE B O 1
ATOM 4771 N N . SER B 1 210 ? -5.777 -29.188 -0.216 1 91.44 210 SER B N 1
ATOM 4772 C CA . SER B 1 210 ? -6.906 -30.016 0.179 1 91.44 210 SER B CA 1
ATOM 4773 C C . SER B 1 210 ? -6.441 -31.234 0.962 1 91.44 210 SER B C 1
ATOM 4775 O O . SER B 1 210 ? -7.227 -31.859 1.688 1 91.44 210 SER B O 1
ATOM 4777 N N . ASP B 1 211 ? -5.199 -31.609 0.825 1 95.75 211 ASP B N 1
ATOM 4778 C CA . ASP B 1 211 ? -4.605 -32.75 1.542 1 95.75 211 ASP B CA 1
ATOM 4779 C C . ASP B 1 211 ? -4.191 -32.344 2.955 1 95.75 211 ASP B C 1
ATOM 4781 O O . ASP B 1 211 ? -3.275 -31.531 3.131 1 95.75 211 ASP B O 1
ATOM 4785 N N . PRO B 1 212 ? -4.824 -32.875 3.928 1 94.56 212 PRO B N 1
ATOM 4786 C CA . PRO B 1 212 ? -4.547 -32.469 5.305 1 94.56 212 PRO B CA 1
ATOM 4787 C C . PRO B 1 212 ? -3.123 -32.812 5.742 1 94.56 212 PRO B C 1
ATOM 4789 O O . PRO B 1 212 ? -2.658 -32.281 6.77 1 94.56 212 PRO B O 1
ATOM 4792 N N . SER B 1 213 ? -2.438 -33.688 5.02 1 96.81 213 SER B N 1
ATOM 4793 C CA . SER B 1 213 ? -1.068 -34.031 5.383 1 96.81 213 SER B CA 1
ATOM 4794 C C . SER B 1 213 ? -0.086 -32.938 4.957 1 96.81 213 SER B C 1
ATOM 4796 O O . SER B 1 213 ? 1.06 -32.938 5.414 1 96.81 213 SER B O 1
ATOM 4798 N N . LEU B 1 214 ? -0.498 -32.062 4.105 1 97.88 214 LEU B N 1
ATOM 4799 C CA . LEU B 1 214 ? 0.35 -30.969 3.623 1 97.88 214 LEU B CA 1
ATOM 4800 C C . LEU B 1 214 ? 0.171 -29.719 4.477 1 97.88 214 LEU B C 1
ATOM 4802 O O . LEU B 1 214 ? -0.948 -29.391 4.875 1 97.88 214 LEU B O 1
ATOM 4806 N N . PRO B 1 215 ? 1.23 -29.062 4.781 1 97.81 215 PRO B N 1
ATOM 4807 C CA . PRO B 1 215 ? 1.103 -27.844 5.602 1 97.81 215 PRO B CA 1
ATOM 4808 C C . PRO B 1 215 ? 0.479 -26.688 4.836 1 97.81 215 PRO B C 1
ATOM 4810 O O . PRO B 1 215 ? 0.849 -26.422 3.689 1 97.81 215 PRO B O 1
ATOM 4813 N N . THR B 1 216 ? -0.425 -26 5.488 1 97.44 216 THR B N 1
ATOM 4814 C CA . THR B 1 216 ? -1.02 -24.797 4.91 1 97.44 216 THR B CA 1
ATOM 4815 C C . THR B 1 216 ? -0.28 -23.547 5.379 1 97.44 216 THR B C 1
ATOM 4817 O O . THR B 1 216 ? -0.446 -22.469 4.805 1 97.44 216 THR B O 1
ATOM 4820 N N . SER B 1 217 ? 0.507 -23.688 6.43 1 98.44 217 SER B N 1
ATOM 4821 C CA . SER B 1 217 ? 1.341 -22.609 6.977 1 98.44 217 SER B CA 1
ATOM 4822 C C . SER B 1 217 ? 2.711 -23.141 7.387 1 98.44 217 SER B C 1
ATOM 4824 O O . SER B 1 217 ? 2.826 -24.266 7.891 1 98.44 217 SER B O 1
ATOM 4826 N N . ILE B 1 218 ? 3.723 -22.344 7.199 1 98.81 218 ILE B N 1
ATOM 4827 C CA . ILE B 1 218 ? 5.07 -22.75 7.594 1 98.81 218 ILE B CA 1
ATOM 4828 C C . ILE B 1 218 ? 5.141 -22.875 9.109 1 98.81 218 ILE B C 1
ATOM 4830 O O . ILE B 1 218 ? 5.957 -23.641 9.633 1 98.81 218 ILE B O 1
ATOM 4834 N N . PHE B 1 219 ? 4.219 -22.25 9.844 1 98.75 219 PHE B N 1
ATOM 4835 C CA . PHE B 1 219 ? 4.258 -22.219 11.297 1 98.75 219 PHE B CA 1
ATOM 4836 C C . PHE B 1 219 ? 3.633 -23.484 11.875 1 98.75 219 PHE B C 1
ATOM 4838 O O . PHE B 1 219 ? 3.566 -23.656 13.102 1 98.75 219 PHE B O 1
ATOM 4845 N N . GLU B 1 220 ? 3.197 -24.406 11.039 1 98.06 220 GLU B N 1
ATOM 4846 C CA . GLU B 1 220 ? 2.857 -25.75 11.5 1 98.06 220 GLU B CA 1
ATOM 4847 C C . GLU B 1 220 ? 4.105 -26.516 11.914 1 98.06 220 GLU B C 1
ATOM 4849 O O . GLU B 1 220 ? 4.008 -27.547 12.586 1 98.06 220 GLU B O 1
ATOM 4854 N N . ILE B 1 221 ? 5.258 -26.109 11.453 1 98.19 221 ILE B N 1
ATOM 4855 C CA . ILE B 1 221 ? 6.539 -26.609 11.938 1 98.19 221 ILE B CA 1
ATOM 4856 C C . ILE B 1 221 ? 7.082 -25.688 13.016 1 98.19 221 ILE B C 1
ATOM 4858 O O . ILE B 1 221 ? 7.488 -24.547 12.727 1 98.19 221 ILE B O 1
ATOM 4862 N N . PRO B 1 222 ? 7.18 -26.047 14.203 1 97.31 222 PRO B N 1
ATOM 4863 C CA . PRO B 1 222 ? 7.418 -25.156 15.352 1 97.31 222 PRO B CA 1
ATOM 4864 C C . PRO B 1 222 ? 8.703 -24.344 15.211 1 97.31 222 PRO B C 1
ATOM 4866 O O . PRO B 1 222 ? 8.742 -23.172 15.578 1 97.31 222 PRO B O 1
ATOM 4869 N N . GLU B 1 223 ? 9.758 -24.938 14.633 1 98.5 223 GLU B N 1
ATOM 4870 C CA . GLU B 1 223 ? 11.062 -24.281 14.547 1 98.5 223 GLU B CA 1
ATOM 4871 C C . GLU B 1 223 ? 11.031 -23.109 13.57 1 98.5 223 GLU B C 1
ATOM 4873 O O . GLU B 1 223 ? 11.945 -22.281 13.57 1 98.5 223 GLU B O 1
ATOM 4878 N N . ALA B 1 224 ? 9.914 -23.016 12.836 1 98.88 224 ALA B N 1
ATOM 4879 C CA . ALA B 1 224 ? 9.797 -21.953 11.844 1 98.88 224 ALA B CA 1
ATOM 4880 C C . ALA B 1 224 ? 9.734 -20.578 12.5 1 98.88 224 ALA B C 1
ATOM 4882 O O . ALA B 1 224 ? 10.148 -19.578 11.914 1 98.88 224 ALA B O 1
ATOM 4883 N N . ARG B 1 225 ? 9.219 -20.484 13.781 1 98.62 225 ARG B N 1
ATOM 4884 C CA . ARG B 1 225 ? 9.008 -19.203 14.461 1 98.62 225 ARG B CA 1
ATOM 4885 C C . ARG B 1 225 ? 10.328 -18.484 14.695 1 98.62 225 ARG B C 1
ATOM 4887 O O . ARG B 1 225 ? 10.336 -17.266 14.938 1 98.62 225 ARG B O 1
ATOM 4894 N N . PHE B 1 226 ? 11.5 -19.172 14.5 1 98.75 226 PHE B N 1
ATOM 4895 C CA . PHE B 1 226 ? 12.797 -18.578 14.781 1 98.75 226 PHE B CA 1
ATOM 4896 C C . PHE B 1 226 ? 13.477 -18.141 13.492 1 98.75 226 PHE B C 1
ATOM 4898 O O . PHE B 1 226 ? 14.555 -17.531 13.523 1 98.75 226 PHE B O 1
ATOM 4905 N N . CYS B 1 227 ? 12.812 -18.391 12.297 1 98.81 227 CYS B N 1
ATOM 4906 C CA . CYS B 1 227 ? 13.555 -18.047 11.086 1 98.81 227 CYS B CA 1
ATOM 4907 C C . CYS B 1 227 ? 12.602 -17.656 9.961 1 98.81 227 CYS B C 1
ATOM 4909 O O . CYS B 1 227 ? 13.039 -17.391 8.836 1 98.81 227 CYS B O 1
ATOM 4911 N N . ALA B 1 228 ? 11.242 -17.547 10.219 1 98.94 228 ALA B N 1
ATOM 4912 C CA . ALA B 1 228 ? 10.352 -17.375 9.07 1 98.94 228 ALA B CA 1
ATOM 4913 C C . ALA B 1 228 ? 9.398 -16.203 9.281 1 98.94 228 ALA B C 1
ATOM 4915 O O . ALA B 1 228 ? 9.039 -15.891 10.422 1 98.94 228 ALA B O 1
ATOM 4916 N N . ILE B 1 229 ? 9.062 -15.57 8.25 1 98.94 229 ILE B N 1
ATOM 4917 C CA . ILE B 1 229 ? 7.934 -14.664 8.07 1 98.94 229 ILE B CA 1
ATOM 4918 C C . ILE B 1 229 ? 6.996 -15.211 6.996 1 98.94 229 ILE B C 1
ATOM 4920 O O . ILE B 1 229 ? 7.441 -15.617 5.922 1 98.94 229 ILE B O 1
ATOM 4924 N N . GLU B 1 230 ? 5.742 -15.336 7.312 1 98.94 230 GLU B N 1
ATOM 4925 C CA . GLU B 1 230 ? 4.773 -15.812 6.332 1 98.94 230 GLU B CA 1
ATOM 4926 C C . GLU B 1 230 ? 3.98 -14.664 5.727 1 98.94 230 GLU B C 1
ATOM 4928 O O . GLU B 1 230 ? 3.555 -13.75 6.438 1 98.94 230 GLU B O 1
ATOM 4933 N N . ILE B 1 231 ? 3.844 -14.641 4.449 1 98.88 231 ILE B N 1
ATOM 4934 C CA . ILE B 1 231 ? 3.066 -13.664 3.689 1 98.88 231 ILE B CA 1
ATOM 4935 C C . ILE B 1 231 ? 1.831 -14.344 3.096 1 98.88 231 ILE B C 1
ATOM 4937 O O . ILE B 1 231 ? 1.927 -15.43 2.52 1 98.88 231 ILE B O 1
ATOM 4941 N N . ASN B 1 232 ? 0.702 -13.719 3.248 1 98.56 232 ASN B N 1
ATOM 4942 C CA . ASN B 1 232 ? -0.54 -14.273 2.723 1 98.56 232 ASN B CA 1
ATOM 4943 C C . ASN B 1 232 ? -1.411 -13.195 2.08 1 98.56 232 ASN B C 1
ATOM 4945 O O . ASN B 1 232 ? -1.084 -12.008 2.141 1 98.56 232 ASN B O 1
ATOM 4949 N N . SER B 1 233 ? -2.443 -13.648 1.373 1 97.38 233 SER B N 1
ATOM 4950 C CA . SER B 1 233 ? -3.33 -12.781 0.61 1 97.38 233 SER B CA 1
ATOM 4951 C C . SER B 1 233 ? -4.766 -13.297 0.629 1 97.38 233 SER B C 1
ATOM 4953 O O . SER B 1 233 ? -4.992 -14.508 0.691 1 97.38 233 SER B O 1
ATOM 4955 N N . PHE B 1 234 ? -5.734 -12.383 0.548 1 98.38 234 PHE B N 1
ATOM 4956 C CA . PHE B 1 234 ? -7.129 -12.766 0.393 1 98.38 234 PHE B CA 1
ATOM 4957 C C . PHE B 1 234 ? -7.535 -12.758 -1.076 1 98.38 234 PHE B C 1
ATOM 4959 O O . PHE B 1 234 ? -8.695 -13.016 -1.408 1 98.38 234 PHE B O 1
ATOM 4966 N N . SER B 1 235 ? -6.598 -12.5 -1.974 1 97.94 235 SER B N 1
ATOM 4967 C CA . SER B 1 235 ? -6.922 -12.328 -3.387 1 97.94 235 SER B CA 1
ATOM 4968 C C . SER B 1 235 ? -7.543 -13.602 -3.965 1 97.94 235 SER B C 1
ATOM 4970 O O . SER B 1 235 ? -8.555 -13.539 -4.668 1 97.94 235 SER B O 1
ATOM 4972 N N . LYS B 1 236 ? -6.895 -14.742 -3.643 1 97.44 236 LYS B N 1
ATOM 4973 C CA . LYS B 1 236 ? -7.371 -15.977 -4.258 1 97.44 236 LYS B CA 1
ATOM 4974 C C . LYS B 1 236 ? -8.398 -16.672 -3.365 1 97.44 236 LYS B C 1
ATOM 4976 O O . LYS B 1 236 ? -9.383 -17.219 -3.859 1 97.44 236 LYS B O 1
ATOM 4981 N N . SER B 1 237 ? -8.211 -16.609 -2.088 1 97.12 237 SER B N 1
ATOM 4982 C CA . SER B 1 237 ? -9.086 -17.312 -1.162 1 97.12 237 SER B CA 1
ATOM 4983 C C . SER B 1 237 ? -10.477 -16.688 -1.137 1 97.12 237 SER B C 1
ATOM 4985 O O . SER B 1 237 ? -11.477 -17.391 -1.314 1 97.12 237 SER B O 1
ATOM 4987 N N . LEU B 1 238 ? -10.547 -15.367 -1.017 1 98 238 LEU B N 1
ATOM 4988 C CA . LEU B 1 238 ? -11.844 -14.711 -0.873 1 98 238 LEU B CA 1
ATOM 4989 C C . LEU B 1 238 ? -12.203 -13.945 -2.137 1 98 238 LEU B C 1
ATOM 4991 O O . LEU B 1 238 ? -13.273 -13.336 -2.213 1 98 238 LEU B O 1
ATOM 4995 N N . GLY B 1 239 ? -11.297 -13.938 -3.137 1 98.12 239 GLY B N 1
ATOM 4996 C CA . GLY B 1 239 ? -11.555 -13.18 -4.348 1 98.12 239 GLY B CA 1
ATOM 4997 C C . GLY B 1 239 ? -11.289 -11.695 -4.184 1 98.12 239 GLY B C 1
ATOM 4998 O O . GLY B 1 239 ? -11.875 -10.867 -4.895 1 98.12 239 GLY B O 1
ATOM 4999 N N . PHE B 1 240 ? -10.398 -11.281 -3.275 1 98.5 240 PHE B N 1
ATOM 5000 C CA . PHE B 1 240 ? -10.156 -9.875 -2.971 1 98.5 240 PHE B CA 1
ATOM 5001 C C . PHE B 1 240 ? -9.086 -9.297 -3.896 1 98.5 240 PHE B C 1
ATOM 5003 O O . PHE B 1 240 ? -8.414 -8.32 -3.547 1 98.5 240 PHE B O 1
ATOM 5010 N N . ALA B 1 241 ? -8.891 -9.953 -5.059 1 97.19 241 ALA B N 1
ATOM 5011 C CA . ALA B 1 241 ? -7.891 -9.453 -5.996 1 97.19 241 ALA B CA 1
ATOM 5012 C C . ALA B 1 241 ? -8.133 -7.98 -6.324 1 97.19 241 ALA B C 1
ATOM 5014 O O . ALA B 1 241 ? -7.199 -7.18 -6.355 1 97.19 241 ALA B O 1
ATOM 5015 N N . GLY B 1 242 ? -9.391 -7.57 -6.488 1 97.38 242 GLY B N 1
ATOM 5016 C CA . GLY B 1 242 ? -9.727 -6.215 -6.895 1 97.38 242 GLY B CA 1
ATOM 5017 C C . GLY B 1 242 ? -9.961 -5.281 -5.719 1 97.38 242 GLY B C 1
ATOM 5018 O O . GLY B 1 242 ? -10.109 -4.07 -5.902 1 97.38 242 GLY B O 1
ATOM 5019 N N . VAL B 1 243 ? -10.039 -5.789 -4.473 1 97.75 243 VAL B N 1
ATOM 5020 C CA . VAL B 1 243 ? -10.344 -4.91 -3.346 1 97.75 243 VAL B CA 1
ATOM 5021 C C . VAL B 1 243 ? -9.117 -4.793 -2.439 1 97.75 243 VAL B C 1
ATOM 5023 O O . VAL B 1 243 ? -9.031 -3.875 -1.62 1 97.75 243 VAL B O 1
ATOM 5026 N N . ARG B 1 244 ? -8.148 -5.664 -2.549 1 97.88 244 ARG B N 1
ATOM 5027 C CA . ARG B 1 244 ? -6.789 -5.59 -2.023 1 97.88 244 ARG B CA 1
ATOM 5028 C C . ARG B 1 244 ? -6.773 -5.77 -0.509 1 97.88 244 ARG B C 1
ATOM 5030 O O . ARG B 1 244 ? -7.055 -4.828 0.236 1 97.88 244 ARG B O 1
ATOM 5037 N N . LEU B 1 245 ? -6.371 -6.852 -0.022 1 98.75 245 LEU B N 1
ATOM 5038 C CA . LEU B 1 245 ? -6.156 -7.133 1.393 1 98.75 245 LEU B CA 1
ATOM 5039 C C . LEU B 1 245 ? -5.277 -8.367 1.573 1 98.75 245 LEU B C 1
ATOM 5041 O O . LEU B 1 245 ? -5.41 -9.344 0.834 1 98.75 245 LEU B O 1
ATOM 5045 N N . GLY B 1 246 ? -4.375 -8.328 2.406 1 98.5 246 GLY B N 1
ATOM 5046 C CA . GLY B 1 246 ? -3.518 -9.438 2.787 1 98.5 246 GLY B CA 1
ATOM 5047 C C . GLY B 1 246 ? -3.059 -9.375 4.23 1 98.5 246 GLY B C 1
ATOM 5048 O O . GLY B 1 246 ? -3.582 -8.578 5.02 1 98.5 246 GLY B O 1
ATOM 5049 N N . TRP B 1 247 ? -2.219 -10.273 4.617 1 98.88 247 TRP B N 1
ATOM 5050 C CA . TRP B 1 247 ? -1.63 -10.234 5.953 1 98.88 247 TRP B CA 1
ATOM 5051 C C . TRP B 1 247 ? -0.286 -10.953 5.977 1 98.88 247 TRP B C 1
ATOM 5053 O O . TRP B 1 247 ? 0.056 -11.672 5.039 1 98.88 247 TRP B O 1
ATOM 5063 N N . ASN B 1 248 ? 0.504 -10.672 6.906 1 98.88 248 ASN B N 1
ATOM 5064 C CA . ASN B 1 248 ? 1.752 -11.391 7.152 1 98.88 248 ASN B CA 1
ATOM 5065 C C . ASN B 1 248 ? 1.944 -11.688 8.633 1 98.88 248 ASN B C 1
ATOM 5067 O O . ASN B 1 248 ? 1.249 -11.117 9.484 1 98.88 248 ASN B O 1
ATOM 5071 N N . ILE B 1 249 ? 2.779 -12.633 8.906 1 98.94 249 ILE B N 1
ATOM 5072 C CA . ILE B 1 249 ? 3.086 -13.055 10.273 1 98.94 249 ILE B CA 1
ATOM 5073 C C . ILE B 1 249 ? 4.559 -12.789 10.578 1 98.94 249 ILE B C 1
ATOM 5075 O O . ILE B 1 249 ? 5.445 -13.289 9.883 1 98.94 249 ILE B O 1
ATOM 5079 N N . VAL B 1 250 ? 4.84 -12.039 11.57 1 98.94 250 VAL B N 1
ATOM 5080 C CA . VAL B 1 250 ? 6.184 -11.859 12.109 1 98.94 250 VAL B CA 1
ATOM 5081 C C . VAL B 1 250 ? 6.223 -12.344 13.555 1 98.94 250 VAL B C 1
ATOM 5083 O O . VAL B 1 250 ? 5.688 -11.688 14.453 1 98.94 250 VAL B O 1
ATOM 5086 N N . PRO B 1 251 ? 6.871 -13.422 13.812 1 98.88 251 PRO B N 1
ATOM 5087 C CA . PRO B 1 251 ? 6.875 -14 15.164 1 98.88 251 PRO B CA 1
ATOM 5088 C C . PRO B 1 251 ? 7.594 -13.117 16.188 1 98.88 251 PRO B C 1
ATOM 5090 O O . PRO B 1 251 ? 8.609 -12.5 15.852 1 98.88 251 PRO B O 1
ATOM 5093 N N . LYS B 1 252 ? 7.145 -13.164 17.438 1 98.5 252 LYS B N 1
ATOM 5094 C CA . LYS B 1 252 ? 7.762 -12.453 18.547 1 98.5 252 LYS B CA 1
ATOM 5095 C C . LYS B 1 252 ? 9.141 -13.023 18.859 1 98.5 252 LYS B C 1
ATOM 5097 O O . LYS B 1 252 ? 9.961 -12.367 19.516 1 98.5 252 LYS B O 1
ATOM 5102 N N . ASP B 1 253 ? 9.414 -14.227 18.359 1 98.5 253 ASP B N 1
ATOM 5103 C CA . ASP B 1 253 ? 10.656 -14.938 18.672 1 98.5 253 ASP B CA 1
ATOM 5104 C C . ASP B 1 253 ? 11.734 -14.633 17.641 1 98.5 253 ASP B C 1
ATOM 5106 O O . ASP B 1 253 ? 12.906 -14.938 17.844 1 98.5 253 ASP B O 1
ATOM 5110 N N . LEU B 1 254 ? 11.398 -14.125 16.516 1 98.81 254 LEU B N 1
ATOM 5111 C CA . LEU B 1 254 ? 12.32 -13.914 15.414 1 98.81 254 LEU B CA 1
ATOM 5112 C C . LEU B 1 254 ? 13.266 -12.75 15.703 1 98.81 254 LEU B C 1
ATOM 5114 O O . LEU B 1 254 ? 12.812 -11.641 16 1 98.81 254 LEU B O 1
ATOM 5118 N N . LYS B 1 255 ? 14.562 -13 15.594 1 98.56 255 LYS B N 1
ATOM 5119 C CA . LYS B 1 255 ? 15.562 -12.016 15.977 1 98.56 255 LYS B CA 1
ATOM 5120 C C . LYS B 1 255 ? 16.625 -11.852 14.883 1 98.56 255 LYS B C 1
ATOM 5122 O O . LYS B 1 255 ? 16.859 -12.781 14.109 1 98.56 255 LYS B O 1
ATOM 5127 N N . TYR B 1 256 ? 17.188 -10.688 14.852 1 98.06 256 TYR B N 1
ATOM 5128 C CA . TYR B 1 256 ? 18.438 -10.492 14.117 1 98.06 256 TYR B CA 1
ATOM 5129 C C . TYR B 1 256 ? 19.609 -11.148 14.844 1 98.06 256 TYR B C 1
ATOM 5131 O O . TYR B 1 256 ? 19.453 -11.641 15.969 1 98.06 256 TYR B O 1
ATOM 5139 N N . SER B 1 257 ? 20.781 -11.148 14.164 1 97.25 257 SER B N 1
ATOM 5140 C CA . SER B 1 257 ? 21.984 -11.742 14.75 1 97.25 257 SER B CA 1
ATOM 5141 C C . SER B 1 257 ? 22.391 -11.023 16.031 1 97.25 257 SER B C 1
ATOM 5143 O O . SER B 1 257 ? 22.984 -11.617 16.922 1 97.25 257 SER B O 1
ATOM 5145 N N . ASP B 1 258 ? 22 -9.727 16.203 1 97.06 258 ASP B N 1
ATOM 5146 C CA . ASP B 1 258 ? 22.406 -8.945 17.375 1 97.06 258 ASP B CA 1
ATOM 5147 C C . ASP B 1 258 ? 21.406 -9.094 18.5 1 97.06 258 ASP B C 1
ATOM 5149 O O . ASP B 1 258 ? 21.531 -8.445 19.547 1 97.06 258 ASP B O 1
ATOM 5153 N N . GLY B 1 259 ? 20.344 -9.812 18.266 1 97.5 259 GLY B N 1
ATOM 5154 C CA . GLY B 1 259 ? 19.391 -10.109 19.312 1 97.5 259 GLY B CA 1
ATOM 5155 C C . GLY B 1 259 ? 18.156 -9.227 19.266 1 97.5 259 GLY B C 1
ATOM 5156 O O . GLY B 1 259 ? 17.156 -9.508 19.922 1 97.5 259 GLY B O 1
ATOM 5157 N N . SER B 1 260 ? 18.172 -8.203 18.469 1 97.25 260 SER B N 1
ATOM 5158 C CA . SER B 1 260 ? 17.016 -7.32 18.359 1 97.25 260 SER B CA 1
ATOM 5159 C C . SER B 1 260 ? 15.836 -8.039 17.688 1 97.25 260 SER B C 1
ATOM 5161 O O . SER B 1 260 ? 16.031 -8.93 16.859 1 97.25 260 SER B O 1
ATOM 5163 N N . LEU B 1 261 ? 14.68 -7.656 18.047 1 98.12 261 LEU B N 1
ATOM 5164 C CA . LEU B 1 261 ? 13.461 -8.305 17.562 1 98.12 261 LEU B CA 1
ATOM 5165 C C . LEU B 1 261 ? 13.039 -7.73 16.219 1 98.12 261 LEU B C 1
ATOM 5167 O O . LEU B 1 261 ? 12.867 -6.516 16.078 1 98.12 261 LEU B O 1
ATOM 5171 N N . ILE B 1 262 ? 12.797 -8.57 15.289 1 98.75 262 ILE B N 1
ATOM 5172 C CA . ILE B 1 262 ? 12.406 -8.156 13.945 1 98.75 262 ILE B CA 1
ATOM 5173 C C . ILE B 1 262 ? 11 -7.559 13.984 1 98.75 262 ILE B C 1
ATOM 5175 O O . ILE B 1 262 ? 10.711 -6.598 13.266 1 98.75 262 ILE B O 1
ATOM 5179 N N . ILE B 1 263 ? 10.125 -8.078 14.875 1 98.75 263 ILE B N 1
ATOM 5180 C CA . ILE B 1 263 ? 8.734 -7.641 14.945 1 98.75 263 ILE B CA 1
ATOM 5181 C C . ILE B 1 263 ? 8.68 -6.168 15.336 1 98.75 263 ILE B C 1
ATOM 5183 O O . ILE B 1 263 ? 7.805 -5.43 14.883 1 98.75 263 ILE B O 1
ATOM 5187 N N . ARG B 1 264 ? 9.578 -5.629 16.109 1 96.69 264 ARG B N 1
ATOM 5188 C CA . ARG B 1 264 ? 9.617 -4.227 16.5 1 96.69 264 ARG B CA 1
ATOM 5189 C C . ARG B 1 264 ? 9.961 -3.326 15.32 1 96.69 264 ARG B C 1
ATOM 5191 O O . ARG B 1 264 ? 9.336 -2.283 15.133 1 96.69 264 ARG B O 1
ATOM 5198 N N . ASP B 1 265 ? 10.961 -3.76 14.578 1 97.44 265 ASP B N 1
ATOM 5199 C CA . ASP B 1 265 ? 11.32 -3.002 13.383 1 97.44 265 ASP B CA 1
ATOM 5200 C C . ASP B 1 265 ? 10.195 -3.021 12.352 1 97.44 265 ASP B C 1
ATOM 5202 O O . ASP B 1 265 ? 9.953 -2.025 11.672 1 97.44 265 ASP B O 1
ATOM 5206 N N . TRP B 1 266 ? 9.516 -4.156 12.258 1 98.25 266 TRP B N 1
ATOM 5207 C CA . TRP B 1 266 ? 8.414 -4.27 11.312 1 98.25 266 TRP B CA 1
ATOM 5208 C C . TRP B 1 266 ? 7.273 -3.322 11.68 1 98.25 266 TRP B C 1
ATOM 5210 O O . TRP B 1 266 ? 6.734 -2.623 10.82 1 98.25 266 TRP B O 1
ATOM 5220 N N . GLU B 1 267 ? 6.906 -3.281 12.945 1 96.06 267 GLU B N 1
ATOM 5221 C CA . GLU B 1 267 ? 5.887 -2.354 13.43 1 96.06 267 GLU B CA 1
ATOM 5222 C C . GLU B 1 267 ? 6.258 -0.909 13.102 1 96.06 267 GLU B C 1
ATOM 5224 O O . GLU B 1 267 ? 5.438 -0.15 12.586 1 96.06 267 GLU B O 1
ATOM 5229 N N . ARG B 1 268 ? 7.5 -0.559 13.391 1 94.06 268 ARG B N 1
ATOM 5230 C CA . ARG B 1 268 ? 7.98 0.793 13.125 1 94.06 268 ARG B CA 1
ATOM 5231 C C . ARG B 1 268 ? 7.945 1.104 11.633 1 94.06 268 ARG B C 1
ATOM 5233 O O . ARG B 1 268 ? 7.52 2.188 11.234 1 94.06 268 ARG B O 1
ATOM 5240 N N . PHE B 1 269 ? 8.406 0.154 10.836 1 96.88 269 PHE B N 1
ATOM 5241 C CA . PHE B 1 269 ? 8.43 0.31 9.391 1 96.88 269 PHE B CA 1
ATOM 5242 C C . PHE B 1 269 ? 7.031 0.574 8.844 1 96.88 269 PHE B C 1
ATOM 5244 O O . PHE B 1 269 ? 6.824 1.513 8.078 1 96.88 269 PHE B O 1
ATOM 5251 N N . LEU B 1 270 ? 6.066 -0.267 9.273 1 96.25 270 LEU B N 1
ATOM 5252 C CA . LEU B 1 270 ? 4.695 -0.135 8.797 1 96.25 270 LEU B CA 1
ATOM 5253 C C . LEU B 1 270 ? 4.082 1.185 9.25 1 96.25 270 LEU B C 1
ATOM 5255 O O . LEU B 1 270 ? 3.467 1.897 8.461 1 96.25 270 LEU B O 1
ATOM 5259 N N . CYS B 1 271 ? 4.27 1.574 10.422 1 92.75 271 CYS B N 1
ATOM 5260 C CA . CYS B 1 271 ? 3.689 2.805 10.953 1 92.75 271 CYS B CA 1
ATOM 5261 C C . CYS B 1 271 ? 4.277 4.027 10.258 1 92.75 271 CYS B C 1
ATOM 5263 O O . CYS B 1 271 ? 3.645 5.082 10.219 1 92.75 271 CYS B O 1
ATOM 5265 N N . THR B 1 272 ? 5.457 3.84 9.688 1 93.88 272 THR B N 1
ATOM 5266 C CA . THR B 1 272 ? 6.125 4.938 8.992 1 93.88 272 THR B CA 1
ATOM 5267 C C . THR B 1 272 ? 5.711 4.988 7.527 1 93.88 272 THR B C 1
ATOM 5269 O O . THR B 1 272 ? 5.598 6.066 6.945 1 93.88 272 THR B O 1
ATOM 5272 N N . THR B 1 273 ? 5.48 3.816 6.922 1 95.88 273 THR B N 1
ATOM 5273 C CA . THR B 1 273 ? 5.402 3.768 5.469 1 95.88 273 THR B CA 1
ATOM 5274 C C . THR B 1 273 ? 4.004 3.363 5.016 1 95.88 273 THR B C 1
ATOM 5276 O O . THR B 1 273 ? 3.709 3.371 3.816 1 95.88 273 THR B O 1
ATOM 5279 N N . PHE B 1 274 ? 3.18 3.018 5.953 1 94.38 274 PHE B N 1
ATOM 5280 C CA . PHE B 1 274 ? 1.844 2.492 5.695 1 94.38 274 PHE B CA 1
ATOM 5281 C C . PHE B 1 274 ? 0.833 3.078 6.676 1 94.38 274 PHE B C 1
ATOM 5283 O O . PHE B 1 274 ? 1.169 3.355 7.828 1 94.38 274 PHE B O 1
ATOM 5290 N N . ASN B 1 275 ? -0.392 3.361 6.289 1 91.81 275 ASN B N 1
ATOM 5291 C CA . ASN B 1 275 ? -1.4 3.979 7.145 1 91.81 275 ASN B CA 1
ATOM 5292 C C . ASN B 1 275 ? -2.578 3.039 7.391 1 91.81 275 ASN B C 1
ATOM 5294 O O . ASN B 1 275 ? -3.686 3.49 7.684 1 91.81 275 ASN B O 1
ATOM 5298 N N . GLY B 1 276 ? -2.324 1.761 7.195 1 95.31 276 GLY B N 1
ATOM 5299 C CA . GLY B 1 276 ? -3.369 0.784 7.457 1 95.31 276 GLY B CA 1
ATOM 5300 C C . GLY B 1 276 ? -4.164 0.412 6.223 1 95.31 276 GLY B C 1
ATOM 5301 O O . GLY B 1 276 ? -4.164 1.15 5.234 1 95.31 276 GLY B O 1
ATOM 5302 N N . ALA B 1 277 ? -4.844 -0.75 6.309 1 97.81 277 ALA B N 1
ATOM 5303 C CA . ALA B 1 277 ? -5.676 -1.234 5.211 1 97.81 277 ALA B CA 1
ATOM 5304 C C . ALA B 1 277 ? -7.094 -0.685 5.316 1 97.81 277 ALA B C 1
ATOM 5306 O O . ALA B 1 277 ? -7.496 -0.185 6.367 1 97.81 277 ALA B O 1
ATOM 5307 N N . SER B 1 278 ? -7.832 -0.713 4.262 1 98.31 278 SER B N 1
ATOM 5308 C CA . SER B 1 278 ? -9.203 -0.217 4.18 1 98.31 278 SER B CA 1
ATOM 5309 C C . SER B 1 278 ? -10.094 -0.874 5.227 1 98.31 278 SER B C 1
ATOM 5311 O O . SER B 1 278 ? -10.172 -2.102 5.301 1 98.31 278 SER B O 1
ATOM 5313 N N . LEU B 1 279 ? -10.836 -0.07 5.992 1 98.44 279 LEU B N 1
ATOM 5314 C CA . LEU B 1 279 ? -11.672 -0.562 7.09 1 98.44 279 LEU B CA 1
ATOM 5315 C C . LEU B 1 279 ? -12.812 -1.424 6.559 1 98.44 279 LEU B C 1
ATOM 5317 O O . LEU B 1 279 ? -13.008 -2.549 7.023 1 98.44 279 LEU B O 1
ATOM 5321 N N . PRO B 1 280 ? -13.547 -0.964 5.555 1 98.69 280 PRO B N 1
ATOM 5322 C CA . PRO B 1 280 ? -14.656 -1.804 5.094 1 98.69 280 PRO B CA 1
ATOM 5323 C C . PRO B 1 280 ? -14.18 -3.129 4.5 1 98.69 280 PRO B C 1
ATOM 5325 O O . PRO B 1 280 ? -14.875 -4.145 4.617 1 98.69 280 PRO B O 1
ATOM 5328 N N . VAL B 1 281 ? -13.023 -3.141 3.84 1 98.75 281 VAL B N 1
ATOM 5329 C CA . VAL B 1 281 ? -12.5 -4.379 3.275 1 98.75 281 VAL B CA 1
ATOM 5330 C C . VAL B 1 281 ? -12.133 -5.344 4.402 1 98.75 281 VAL B C 1
ATOM 5332 O O . VAL B 1 281 ? -12.375 -6.547 4.301 1 98.75 281 VAL B O 1
ATOM 5335 N N . GLN B 1 282 ? -11.523 -4.832 5.477 1 98.81 282 GLN B N 1
ATOM 5336 C CA . GLN B 1 282 ? -11.164 -5.676 6.613 1 98.81 282 GLN B CA 1
ATOM 5337 C C . GLN B 1 282 ? -12.406 -6.281 7.262 1 98.81 282 GLN B C 1
ATOM 5339 O O . GLN B 1 282 ? -12.406 -7.453 7.637 1 98.81 282 GLN B O 1
ATOM 5344 N N . GLU B 1 283 ? -13.445 -5.461 7.441 1 98.75 283 GLU B N 1
ATOM 5345 C CA . GLU B 1 283 ? -14.68 -5.984 8.016 1 98.75 283 GLU B CA 1
ATOM 5346 C C . GLU B 1 283 ? -15.281 -7.078 7.133 1 98.75 283 GLU B C 1
ATOM 5348 O O . GLU B 1 283 ? -15.75 -8.094 7.637 1 98.75 283 GLU B O 1
ATOM 5353 N N . ALA B 1 284 ? -15.258 -6.844 5.848 1 98.88 284 ALA B N 1
ATOM 5354 C CA . ALA B 1 284 ? -15.703 -7.867 4.914 1 98.88 284 ALA B CA 1
ATOM 5355 C C . ALA B 1 284 ? -14.883 -9.141 5.059 1 98.88 284 ALA B C 1
ATOM 5357 O O . ALA B 1 284 ? -15.422 -10.25 4.965 1 98.88 284 ALA B O 1
ATOM 5358 N N . ALA B 1 285 ? -13.617 -8.984 5.273 1 98.88 285 ALA B N 1
ATOM 5359 C CA . ALA B 1 285 ? -12.719 -10.133 5.414 1 98.88 285 ALA B CA 1
ATOM 5360 C C . ALA B 1 285 ? -13.039 -10.93 6.676 1 98.88 285 ALA B C 1
ATOM 5362 O O . ALA B 1 285 ? -12.844 -12.148 6.715 1 98.88 285 ALA B O 1
ATOM 5363 N N . ILE B 1 286 ? -13.508 -10.234 7.727 1 98.75 286 ILE B N 1
ATOM 5364 C CA . ILE B 1 286 ? -13.922 -10.945 8.93 1 98.75 286 ILE B CA 1
ATOM 5365 C C . ILE B 1 286 ? -15.055 -11.914 8.594 1 98.75 286 ILE B C 1
ATOM 5367 O O . ILE B 1 286 ? -15.016 -13.086 8.992 1 98.75 286 ILE B O 1
ATOM 5371 N N . ALA B 1 287 ? -16.031 -11.438 7.809 1 98.44 287 ALA B N 1
ATOM 5372 C CA . ALA B 1 287 ? -17.125 -12.305 7.359 1 98.44 287 ALA B CA 1
ATOM 5373 C C . ALA B 1 287 ? -16.594 -13.438 6.488 1 98.44 287 ALA B C 1
ATOM 5375 O O . ALA B 1 287 ? -17.016 -14.586 6.637 1 98.44 287 ALA B O 1
ATOM 5376 N N . GLY B 1 288 ? -15.68 -13.109 5.613 1 98.38 288 GLY B N 1
ATOM 5377 C CA . GLY B 1 288 ? -15.094 -14.117 4.738 1 98.38 288 GLY B CA 1
ATOM 5378 C C . GLY B 1 288 ? -14.305 -15.18 5.484 1 98.38 288 GLY B C 1
ATOM 5379 O O . GLY B 1 288 ? -14.375 -16.359 5.148 1 98.38 288 GLY B O 1
ATOM 5380 N N . ALA B 1 289 ? -13.562 -14.719 6.449 1 97.5 289 ALA B N 1
ATOM 5381 C CA . ALA B 1 289 ? -12.727 -15.633 7.223 1 97.5 289 ALA B CA 1
ATOM 5382 C C . ALA B 1 289 ? -13.578 -16.672 7.957 1 97.5 289 ALA B C 1
ATOM 5384 O O . ALA B 1 289 ? -13.117 -17.781 8.211 1 97.5 289 ALA B O 1
ATOM 5385 N N . SER B 1 290 ? -14.734 -16.344 8.234 1 96.25 290 SER B N 1
ATOM 5386 C CA . SER B 1 290 ? -15.633 -17.266 8.938 1 96.25 290 SER B CA 1
ATOM 5387 C C . SER B 1 290 ? -16.031 -18.438 8.047 1 96.25 290 SER B C 1
ATOM 5389 O O . SER B 1 290 ? -16.578 -19.438 8.531 1 96.25 290 SER B O 1
ATOM 5391 N N . LEU B 1 291 ? -15.773 -18.344 6.77 1 96.5 291 LEU B N 1
ATOM 5392 C CA . LEU B 1 291 ? -16.125 -19.375 5.812 1 96.5 291 LEU B CA 1
ATOM 5393 C C . LEU B 1 291 ? -15.008 -20.406 5.688 1 96.5 291 LEU B C 1
ATOM 5395 O O . LEU B 1 291 ? -15.203 -21.469 5.102 1 96.5 291 LEU B O 1
ATOM 5399 N N . PHE B 1 292 ? -13.82 -20.078 6.184 1 93.5 292 PHE B N 1
ATOM 5400 C CA . PHE B 1 292 ? -12.688 -21.016 6.125 1 93.5 292 PHE B CA 1
ATOM 5401 C C . PHE B 1 292 ? -12.961 -22.25 6.969 1 93.5 292 PHE B C 1
ATOM 5403 O O . PHE B 1 292 ? -13.602 -22.156 8.023 1 93.5 292 PHE B O 1
ATOM 5410 N N . PRO B 1 293 ? -12.609 -23.359 6.492 1 90.5 293 PRO B N 1
ATOM 5411 C CA . PRO B 1 293 ? -11.789 -23.562 5.297 1 90.5 293 PRO B CA 1
ATOM 5412 C C . PRO B 1 293 ? -12.617 -23.922 4.062 1 90.5 293 PRO B C 1
ATOM 5414 O O . PRO B 1 293 ? -12.062 -24.281 3.025 1 90.5 293 PRO B O 1
ATOM 5417 N N . ASN B 1 294 ? -13.969 -23.906 4.211 1 91.88 294 ASN B N 1
ATOM 5418 C CA . ASN B 1 294 ? -14.852 -24.312 3.119 1 91.88 294 ASN B CA 1
ATOM 5419 C C . ASN B 1 294 ? -15.25 -23.125 2.25 1 91.88 294 ASN B C 1
ATOM 5421 O O . ASN B 1 294 ? -16.312 -22.547 2.432 1 91.88 294 ASN B O 1
ATOM 5425 N N . LEU B 1 295 ? -14.492 -22.875 1.268 1 95.69 295 LEU B N 1
ATOM 5426 C CA . LEU B 1 295 ? -14.742 -21.766 0.362 1 95.69 295 LEU B CA 1
ATOM 5427 C C . LEU B 1 295 ? -15.266 -22.266 -0.981 1 95.69 295 LEU B C 1
ATOM 5429 O O . LEU B 1 295 ? -14.57 -22.984 -1.699 1 95.69 295 LEU B O 1
ATOM 5433 N N . GLU B 1 296 ? -16.391 -21.812 -1.331 1 96.12 296 GLU B N 1
ATOM 5434 C CA . GLU B 1 296 ? -17.062 -22.266 -2.547 1 96.12 296 GLU B CA 1
ATOM 5435 C C . GLU B 1 296 ? -16.219 -21.953 -3.785 1 96.12 296 GLU B C 1
ATOM 5437 O O . GLU B 1 296 ? -16.094 -22.781 -4.684 1 96.12 296 GLU B O 1
ATOM 5442 N N . ALA B 1 297 ? -15.711 -20.781 -3.834 1 96.94 297 ALA B N 1
ATOM 5443 C CA . ALA B 1 297 ? -14.914 -20.391 -4.988 1 96.94 297 ALA B CA 1
ATOM 5444 C C . ALA B 1 297 ? -13.703 -21.297 -5.16 1 96.94 297 ALA B C 1
ATOM 5446 O O . ALA B 1 297 ? -13.375 -21.688 -6.281 1 96.94 297 ALA B O 1
ATOM 5447 N N . ILE B 1 298 ? -13.07 -21.672 -4.07 1 97.69 298 ILE B N 1
ATOM 5448 C CA . ILE B 1 298 ? -11.891 -22.531 -4.105 1 97.69 298 ILE B CA 1
ATOM 5449 C C . ILE B 1 298 ? -12.281 -23.922 -4.605 1 97.69 298 ILE B C 1
ATOM 5451 O O . ILE B 1 298 ? -11.57 -24.531 -5.414 1 97.69 298 ILE B O 1
ATOM 5455 N N . SER B 1 299 ? -13.391 -24.375 -4.117 1 96.94 299 SER B N 1
ATOM 5456 C CA . SER B 1 299 ? -13.875 -25.672 -4.582 1 96.94 299 SER B CA 1
ATOM 5457 C C . SER B 1 299 ? -14.117 -25.656 -6.086 1 96.94 299 SER B C 1
ATOM 5459 O O . SER B 1 299 ? -13.797 -26.641 -6.773 1 96.94 299 SER B O 1
ATOM 5461 N N . LYS B 1 300 ? -14.648 -24.641 -6.586 1 97.44 300 LYS B N 1
ATOM 5462 C CA . LYS B 1 300 ? -14.898 -24.516 -8.016 1 97.44 300 LYS B CA 1
ATOM 5463 C C . LYS B 1 300 ? -13.594 -24.469 -8.805 1 97.44 300 LYS B C 1
ATOM 5465 O O . LYS B 1 300 ? -13.469 -25.109 -9.852 1 97.44 300 LYS B O 1
ATOM 5470 N N . TYR B 1 301 ? -12.641 -23.703 -8.336 1 98.06 301 TYR B N 1
ATOM 5471 C CA . TYR B 1 301 ? -11.359 -23.625 -9.016 1 98.06 301 TYR B CA 1
ATOM 5472 C C . TYR B 1 301 ? -10.633 -24.953 -8.984 1 98.06 301 TYR B C 1
ATOM 5474 O O . TYR B 1 301 ? -9.953 -25.328 -9.945 1 98.06 301 TYR B O 1
ATOM 5482 N N . ARG B 1 302 ? -10.766 -25.688 -7.875 1 97.5 302 ARG B N 1
ATOM 5483 C CA . ARG B 1 302 ? -10.172 -27.031 -7.797 1 97.5 302 ARG B CA 1
ATOM 5484 C C . ARG B 1 302 ? -10.812 -27.969 -8.82 1 97.5 302 ARG B C 1
ATOM 5486 O O . ARG B 1 302 ? -10.117 -28.781 -9.438 1 97.5 302 ARG B O 1
ATOM 5493 N N . TYR B 1 303 ? -12.062 -27.844 -8.938 1 97.94 303 TYR B N 1
ATOM 5494 C CA . TYR B 1 303 ? -12.758 -28.641 -9.938 1 97.94 303 TYR B CA 1
ATOM 5495 C C . TYR B 1 303 ? -12.289 -28.297 -11.344 1 97.94 303 TYR B C 1
ATOM 5497 O O . TYR B 1 303 ? -12.008 -29.172 -12.156 1 97.94 303 TYR B O 1
ATOM 5505 N N . ASN B 1 304 ? -12.195 -26.984 -11.633 1 98.5 304 ASN B N 1
ATOM 5506 C CA . ASN B 1 304 ? -11.625 -26.516 -12.898 1 98.5 304 ASN B CA 1
ATOM 5507 C C . ASN B 1 304 ? -10.266 -27.156 -13.164 1 98.5 304 ASN B C 1
ATOM 5509 O O . ASN B 1 304 ? -10 -27.625 -14.273 1 98.5 304 ASN B O 1
ATOM 5513 N N . SER B 1 305 ? -9.484 -27.125 -12.141 1 98.38 305 SER B N 1
ATOM 5514 C CA . SER B 1 305 ? -8.125 -27.656 -12.25 1 98.38 305 SER B CA 1
ATOM 5515 C C . SER B 1 305 ? -8.133 -29.141 -12.562 1 98.38 305 SER B C 1
ATOM 5517 O O . SER B 1 305 ? -7.332 -29.609 -13.375 1 98.38 305 SER B O 1
ATOM 5519 N N . SER B 1 306 ? -8.984 -29.859 -11.922 1 98.06 306 SER B N 1
ATOM 5520 C CA . SER B 1 306 ? -9.078 -31.297 -12.156 1 98.06 306 SER B CA 1
ATOM 5521 C C . SER B 1 306 ? -9.508 -31.594 -13.594 1 98.06 306 SER B C 1
ATOM 5523 O O . SER B 1 306 ? -8.992 -32.531 -14.219 1 98.06 306 SER B O 1
ATOM 5525 N N . LEU B 1 307 ? -10.422 -30.828 -14.117 1 98.19 307 LEU B N 1
ATOM 5526 C CA . LEU B 1 307 ? -10.875 -30.984 -15.5 1 98.19 307 LEU B CA 1
ATOM 5527 C C . LEU B 1 307 ? -9.734 -30.719 -16.469 1 98.19 307 LEU B C 1
ATOM 5529 O O . LEU B 1 307 ? -9.516 -31.5 -17.406 1 98.19 307 LEU B O 1
ATOM 5533 N N . LEU B 1 308 ? -9.055 -29.641 -16.234 1 98.06 308 LEU B N 1
ATOM 5534 C CA . LEU B 1 308 ? -7.957 -29.266 -17.125 1 98.06 308 LEU B CA 1
ATOM 5535 C C . LEU B 1 308 ? -6.844 -30.312 -17.078 1 98.06 308 LEU B C 1
ATOM 5537 O O . LEU B 1 308 ? -6.262 -30.641 -18.125 1 98.06 308 LEU B O 1
ATOM 5541 N N . ARG B 1 309 ? -6.531 -30.734 -15.898 1 97.69 309 ARG B N 1
ATOM 5542 C CA . ARG B 1 309 ? -5.492 -31.75 -15.727 1 97.69 309 ARG B CA 1
ATOM 5543 C C . ARG B 1 309 ? -5.824 -33.031 -16.516 1 97.69 309 ARG B C 1
ATOM 5545 O O . ARG B 1 309 ? -4.977 -33.562 -17.234 1 97.69 309 ARG B O 1
ATOM 5552 N N . GLU B 1 310 ? -7.016 -33.5 -16.406 1 97.06 310 GLU B N 1
ATOM 5553 C CA . GLU B 1 310 ? -7.465 -34.688 -17.125 1 97.06 310 GLU B CA 1
ATOM 5554 C C . GLU B 1 310 ? -7.398 -34.469 -18.641 1 97.06 310 GLU B C 1
ATOM 5556 O O . GLU B 1 310 ? -6.926 -35.344 -19.359 1 97.06 310 GLU B O 1
ATOM 5561 N N . ALA B 1 311 ? -7.867 -33.375 -19.078 1 97 311 ALA B N 1
ATOM 5562 C CA . ALA B 1 311 ? -7.863 -33.062 -20.516 1 97 311 ALA B CA 1
ATOM 5563 C C . ALA B 1 311 ? -6.441 -33.031 -21.062 1 97 311 ALA B C 1
ATOM 5565 O O . ALA B 1 311 ? -6.176 -33.531 -22.156 1 97 311 ALA B O 1
ATOM 5566 N N . LEU B 1 312 ? -5.57 -32.375 -20.328 1 97 312 LEU B N 1
ATOM 5567 C CA . LEU B 1 312 ? -4.176 -32.281 -20.75 1 97 312 LEU B CA 1
ATOM 5568 C C . LEU B 1 312 ? -3.529 -33.656 -20.797 1 97 312 LEU B C 1
ATOM 5570 O O . LEU B 1 312 ? -2.777 -33.969 -21.719 1 97 312 LEU B O 1
ATOM 5574 N N . GLN B 1 313 ? -3.836 -34.469 -19.844 1 95.19 313 GLN B N 1
ATOM 5575 C CA . GLN B 1 313 ? -3.303 -35.812 -19.812 1 95.19 313 GLN B CA 1
ATOM 5576 C C . GLN B 1 313 ? -3.854 -36.656 -20.969 1 95.19 313 GLN B C 1
ATOM 5578 O O . GLN B 1 313 ? -3.119 -37.438 -21.594 1 95.19 313 GLN B O 1
ATOM 5583 N N . LYS B 1 314 ? -5.098 -36.469 -21.25 1 93.94 314 LYS B N 1
ATOM 5584 C CA . LYS B 1 314 ? -5.703 -37.156 -22.391 1 93.94 314 LYS B CA 1
ATOM 5585 C C . LYS B 1 314 ? -5.039 -36.75 -23.688 1 93.94 314 LYS B C 1
ATOM 5587 O O . LYS B 1 314 ? -4.914 -37.562 -24.609 1 93.94 314 LYS B O 1
ATOM 5592 N N . ALA B 1 315 ? -4.707 -35.5 -23.734 1 92.62 315 ALA B N 1
ATOM 5593 C CA . ALA B 1 315 ? -4.008 -35 -24.906 1 92.62 315 ALA B CA 1
ATOM 5594 C C . ALA B 1 315 ? -2.543 -35.406 -24.906 1 92.62 315 ALA B C 1
ATOM 5596 O O . ALA B 1 315 ? -1.763 -34.969 -25.75 1 92.62 315 ALA B O 1
ATOM 5597 N N . GLU B 1 316 ? -2.113 -36.156 -23.891 1 91.81 316 GLU B N 1
ATOM 5598 C CA . GLU B 1 316 ? -0.814 -36.812 -23.781 1 91.81 316 GLU B CA 1
ATOM 5599 C C . GLU B 1 316 ? 0.262 -35.812 -23.328 1 91.81 316 GLU B C 1
ATOM 5601 O O . GLU B 1 316 ? 1.433 -35.969 -23.688 1 91.81 316 GLU B O 1
ATOM 5606 N N . PHE B 1 317 ? -0.139 -34.812 -22.641 1 94.38 317 PHE B N 1
ATOM 5607 C CA . PHE B 1 317 ? 0.82 -33.969 -21.953 1 94.38 317 PHE B CA 1
ATOM 5608 C C . PHE B 1 317 ? 1.146 -34.531 -20.578 1 94.38 317 PHE B C 1
ATOM 5610 O O . PHE B 1 317 ? 0.319 -35.219 -19.969 1 94.38 317 PHE B O 1
ATOM 5617 N N . VAL B 1 318 ? 2.359 -34.312 -20.141 1 95.94 318 VAL B N 1
ATOM 5618 C CA . VAL B 1 318 ? 2.719 -34.594 -18.766 1 95.94 318 VAL B CA 1
ATOM 5619 C C . VAL B 1 318 ? 2.408 -33.375 -17.891 1 95.94 318 VAL B C 1
ATOM 5621 O O . VAL B 1 318 ? 2.832 -32.25 -18.203 1 95.94 318 VAL B O 1
ATOM 5624 N N . VAL B 1 319 ? 1.653 -33.594 -16.797 1 97.88 319 VAL B N 1
ATOM 5625 C CA . VAL B 1 319 ? 1.157 -32.469 -16.016 1 97.88 319 VAL B CA 1
ATOM 5626 C C . VAL B 1 319 ? 1.648 -32.594 -14.57 1 97.88 319 VAL B C 1
ATOM 5628 O O . VAL B 1 319 ? 1.533 -33.656 -13.953 1 97.88 319 VAL B O 1
ATOM 5631 N N . HIS B 1 320 ? 2.242 -31.547 -14.047 1 97.75 320 HIS B N 1
ATOM 5632 C CA . HIS B 1 320 ? 2.584 -31.375 -12.641 1 97.75 320 HIS B CA 1
ATOM 5633 C C . HIS B 1 320 ? 1.727 -30.297 -11.992 1 97.75 320 HIS B C 1
ATOM 5635 O O . HIS B 1 320 ? 1.211 -29.406 -12.68 1 97.75 320 HIS B O 1
ATOM 5641 N N . GLY B 1 321 ? 1.581 -30.375 -10.672 1 96.56 321 GLY B N 1
ATOM 5642 C CA . GLY B 1 321 ? 0.771 -29.391 -9.984 1 96.56 321 GLY B CA 1
ATOM 5643 C C . GLY B 1 321 ? -0.709 -29.5 -10.297 1 96.56 321 GLY B C 1
ATOM 5644 O O . GLY B 1 321 ? -1.153 -30.5 -10.867 1 96.56 321 GLY B O 1
ATOM 5645 N N . GLY B 1 322 ? -1.492 -28.562 -9.844 1 96.38 322 GLY B N 1
ATOM 5646 C CA . GLY B 1 322 ? -2.912 -28.469 -10.148 1 96.38 322 GLY B CA 1
ATOM 5647 C C . GLY B 1 322 ? -3.789 -29.125 -9.102 1 96.38 322 GLY B C 1
ATOM 5648 O O . GLY B 1 322 ? -4.996 -28.891 -9.055 1 96.38 322 GLY B O 1
ATOM 5649 N N . GLU B 1 323 ? -3.189 -29.844 -8.234 1 95.88 323 GLU B N 1
ATOM 5650 C CA . GLU B 1 323 ? -3.977 -30.547 -7.223 1 95.88 323 GLU B CA 1
ATOM 5651 C C . GLU B 1 323 ? -4.227 -29.656 -6.008 1 95.88 323 GLU B C 1
ATOM 5653 O O . GLU B 1 323 ? -5.305 -29.703 -5.414 1 95.88 323 GLU B O 1
ATOM 5658 N N . HIS B 1 324 ? -3.256 -28.859 -5.633 1 96.81 324 HIS B N 1
ATOM 5659 C CA . HIS B 1 324 ? -3.322 -28.047 -4.422 1 96.81 324 HIS B CA 1
ATOM 5660 C C . HIS B 1 324 ? -3.008 -26.594 -4.723 1 96.81 324 HIS B C 1
ATOM 5662 O O . HIS B 1 324 ? -2.561 -25.844 -3.842 1 96.81 324 HIS B O 1
ATOM 5668 N N . ALA B 1 325 ? -3.178 -26.188 -5.945 1 97.38 325 ALA B N 1
ATOM 5669 C CA . ALA B 1 325 ? -2.967 -24.844 -6.477 1 97.38 325 ALA B CA 1
ATOM 5670 C C . ALA B 1 325 ? -3.783 -24.625 -7.746 1 97.38 325 ALA B C 1
ATOM 5672 O O . ALA B 1 325 ? -4.238 -25.578 -8.375 1 97.38 325 ALA B O 1
ATOM 5673 N N . PRO B 1 326 ? -3.963 -23.453 -8.117 1 98.06 326 PRO B N 1
ATOM 5674 C CA . PRO B 1 326 ? -4.742 -23.203 -9.336 1 98.06 326 PRO B CA 1
ATOM 5675 C C . PRO B 1 326 ? -3.889 -23.219 -10.594 1 98.06 326 PRO B C 1
ATOM 5677 O O . PRO B 1 326 ? -4.32 -22.75 -11.648 1 98.06 326 PRO B O 1
ATOM 5680 N N . TYR B 1 327 ? -2.664 -23.688 -10.516 1 98.56 327 TYR B N 1
ATOM 5681 C CA . TYR B 1 327 ? -1.745 -23.672 -11.648 1 98.56 327 TYR B CA 1
ATOM 5682 C C . TYR B 1 327 ? -1.307 -25.078 -12.023 1 98.56 327 TYR B C 1
ATOM 5684 O O . TYR B 1 327 ? -1.021 -25.906 -11.148 1 98.56 327 TYR B O 1
ATOM 5692 N N . LEU B 1 328 ? -1.387 -25.344 -13.266 1 98.69 328 LEU B N 1
ATOM 5693 C CA . LEU B 1 328 ? -0.889 -26.594 -13.836 1 98.69 328 LEU B CA 1
ATOM 5694 C C . LEU B 1 328 ? 0.403 -26.359 -14.609 1 98.69 328 LEU B C 1
ATOM 5696 O O . LEU B 1 328 ? 0.469 -25.484 -15.461 1 98.69 328 LEU B O 1
ATOM 5700 N N . TRP B 1 329 ? 1.364 -27.094 -14.266 1 98.62 329 TRP B N 1
ATOM 5701 C CA . TRP B 1 329 ? 2.693 -27.047 -14.867 1 98.62 329 TRP B CA 1
ATOM 5702 C C . TRP B 1 329 ? 2.881 -28.188 -15.867 1 98.62 329 TRP B C 1
ATOM 5704 O O . TRP B 1 329 ? 3.039 -29.344 -15.477 1 98.62 329 TRP B O 1
ATOM 5714 N N . VAL B 1 330 ? 2.914 -27.844 -17.172 1 98.06 330 VAL B N 1
ATOM 5715 C CA . VAL B 1 330 ? 2.744 -28.844 -18.234 1 98.06 330 VAL B CA 1
ATOM 5716 C C . VAL B 1 330 ? 4.027 -28.938 -19.062 1 98.06 330 VAL B C 1
ATOM 5718 O O . VAL B 1 330 ? 4.543 -27.938 -19.547 1 98.06 330 VAL B O 1
ATOM 5721 N N . GLU B 1 331 ? 4.531 -30.156 -19.219 1 96.38 331 GLU B N 1
ATOM 5722 C CA . GLU B 1 331 ? 5.668 -30.406 -20.094 1 96.38 331 GLU B CA 1
ATOM 5723 C C . GLU B 1 331 ? 5.246 -30.406 -21.562 1 96.38 331 GLU B C 1
ATOM 5725 O O . GLU B 1 331 ? 4.281 -31.078 -21.938 1 96.38 331 GLU B O 1
ATOM 5730 N N . VAL B 1 332 ? 5.957 -29.688 -22.281 1 92.31 332 VAL B N 1
ATOM 5731 C CA . VAL B 1 332 ? 5.695 -29.656 -23.719 1 92.31 332 VAL B CA 1
ATOM 5732 C C . VAL B 1 332 ? 6.715 -30.531 -24.453 1 92.31 332 VAL B C 1
ATOM 5734 O O . VAL B 1 332 ? 7.914 -30.484 -24.156 1 92.31 332 VAL B O 1
ATOM 5737 N N . PRO B 1 333 ? 6.211 -31.312 -25.344 1 89.38 333 PRO B N 1
ATOM 5738 C CA . PRO B 1 333 ? 7.129 -32.188 -26.078 1 89.38 333 PRO B CA 1
ATOM 5739 C C . PRO B 1 333 ? 8.258 -31.438 -26.766 1 89.38 333 PRO B C 1
ATOM 5741 O O . PRO B 1 333 ? 8.031 -30.344 -27.297 1 89.38 333 PRO B O 1
ATOM 5744 N N . SER B 1 334 ? 9.422 -32 -26.875 1 86.75 334 SER B N 1
ATOM 5745 C CA . SER B 1 334 ? 10.664 -31.359 -27.312 1 86.75 334 SER B CA 1
ATOM 5746 C C . SER B 1 334 ? 10.602 -30.984 -28.781 1 86.75 334 SER B C 1
ATOM 5748 O O . SER B 1 334 ? 11.406 -30.188 -29.266 1 86.75 334 SER B O 1
ATOM 5750 N N . MET B 1 335 ? 9.711 -31.531 -29.484 1 85 335 MET B N 1
ATOM 5751 C CA . MET B 1 335 ? 9.602 -31.219 -30.906 1 85 335 MET B CA 1
ATOM 5752 C C . MET B 1 335 ? 9.125 -29.797 -31.125 1 85 335 MET B C 1
ATOM 5754 O O . MET B 1 335 ? 9.266 -29.25 -32.219 1 85 335 MET B O 1
ATOM 5758 N N . ILE B 1 336 ? 8.523 -29.219 -30.156 1 86.88 336 ILE B N 1
ATOM 5759 C CA . ILE B 1 336 ? 8.117 -27.828 -30.219 1 86.88 336 ILE B CA 1
ATOM 5760 C C . ILE B 1 336 ? 9.141 -26.953 -29.5 1 86.88 336 ILE B C 1
ATOM 5762 O O . ILE B 1 336 ? 9.406 -27.141 -28.312 1 86.88 336 ILE B O 1
ATOM 5766 N N . PRO B 1 337 ? 9.727 -25.984 -30.219 1 89.06 337 PRO B N 1
ATOM 5767 C CA . PRO B 1 337 ? 10.68 -25.094 -29.562 1 89.06 337 PRO B CA 1
ATOM 5768 C C . PRO B 1 337 ? 10.031 -24.219 -28.484 1 89.06 337 PRO B C 1
ATOM 5770 O O . PRO B 1 337 ? 8.906 -23.75 -28.672 1 89.06 337 PRO B O 1
ATOM 5773 N N . ASP B 1 338 ? 10.734 -23.953 -27.406 1 88.5 338 ASP B N 1
ATOM 5774 C CA . ASP B 1 338 ? 10.242 -23.188 -26.266 1 88.5 338 ASP B CA 1
ATOM 5775 C C . ASP B 1 338 ? 9.688 -21.828 -26.703 1 88.5 338 ASP B C 1
ATOM 5777 O O . ASP B 1 338 ? 8.656 -21.391 -26.203 1 88.5 338 ASP B O 1
ATOM 5781 N N . GLU B 1 339 ? 10.367 -21.25 -27.672 1 86.94 339 GLU B N 1
ATOM 5782 C CA . GLU B 1 339 ? 10 -19.922 -28.141 1 86.94 339 GLU B CA 1
ATOM 5783 C C . GLU B 1 339 ? 8.633 -19.922 -28.828 1 86.94 339 GLU B C 1
ATOM 5785 O O . GLU B 1 339 ? 7.992 -18.891 -28.953 1 86.94 339 GLU B O 1
ATOM 5790 N N . ASP B 1 340 ? 8.164 -21.141 -29.141 1 90.38 340 ASP B N 1
ATOM 5791 C CA . ASP B 1 340 ? 6.934 -21.25 -29.922 1 90.38 340 ASP B CA 1
ATOM 5792 C C . ASP B 1 340 ? 5.773 -21.734 -29.047 1 90.38 340 ASP B C 1
ATOM 5794 O O . ASP B 1 340 ? 4.648 -21.875 -29.531 1 90.38 340 ASP B O 1
ATOM 5798 N N . PHE B 1 341 ? 6.051 -21.969 -27.812 1 90.5 341 PHE B N 1
ATOM 5799 C CA . PHE B 1 341 ? 5.043 -22.578 -26.953 1 90.5 341 PHE B CA 1
ATOM 5800 C C . PHE B 1 341 ? 3.764 -21.75 -26.938 1 90.5 341 PHE B C 1
ATOM 5802 O O . PHE B 1 341 ? 2.668 -22.297 -27.109 1 90.5 341 PHE B O 1
ATOM 5809 N N . PHE B 1 342 ? 3.92 -20.484 -26.75 1 90.38 342 PHE B N 1
ATOM 5810 C CA . PHE B 1 342 ? 2.756 -19.609 -26.672 1 90.38 342 PHE B CA 1
ATOM 5811 C C . PHE B 1 342 ? 1.957 -19.656 -27.969 1 90.38 342 PHE B C 1
ATOM 5813 O O . PHE B 1 342 ? 0.742 -19.875 -27.938 1 90.38 342 PHE B O 1
ATOM 5820 N N . ASP B 1 343 ? 2.648 -19.5 -29.062 1 89.5 343 ASP B N 1
ATOM 5821 C CA . ASP B 1 343 ? 2 -19.5 -30.375 1 89.5 343 ASP B CA 1
ATOM 5822 C C . ASP B 1 343 ? 1.358 -20.844 -30.672 1 89.5 343 ASP B C 1
ATOM 5824 O O . ASP B 1 343 ? 0.279 -20.922 -31.266 1 89.5 343 ASP B O 1
ATOM 5828 N N . PHE B 1 344 ? 2.039 -21.859 -30.328 1 90.5 344 PHE B N 1
ATOM 5829 C CA . PHE B 1 344 ? 1.519 -23.203 -30.562 1 90.5 344 PHE B CA 1
ATOM 5830 C C . PHE B 1 344 ? 0.149 -23.375 -29.906 1 90.5 344 PHE B C 1
ATOM 5832 O O . PHE B 1 344 ? -0.82 -23.734 -30.578 1 90.5 344 PHE B O 1
ATOM 5839 N N . PHE B 1 345 ? 0.012 -23.062 -28.641 1 93.19 345 PHE B N 1
ATOM 5840 C CA . PHE B 1 345 ? -1.249 -23.234 -27.922 1 93.19 345 PHE B CA 1
ATOM 5841 C C . PHE B 1 345 ? -2.293 -22.25 -28.422 1 93.19 345 PHE B C 1
ATOM 5843 O O . PHE B 1 345 ? -3.479 -22.578 -28.5 1 93.19 345 PHE B O 1
ATOM 5850 N N . LEU B 1 346 ? -1.838 -21.031 -28.703 1 92 346 LEU B N 1
ATOM 5851 C CA . LEU B 1 346 ? -2.75 -20 -29.172 1 92 346 LEU B CA 1
ATOM 5852 C C . LEU B 1 346 ? -3.324 -20.359 -30.531 1 92 346 LEU B C 1
ATOM 5854 O O . LEU B 1 346 ? -4.531 -20.25 -30.766 1 92 346 LEU B O 1
ATOM 5858 N N . TYR B 1 347 ? -2.506 -20.828 -31.453 1 88.19 347 TYR B N 1
ATOM 5859 C CA . TYR B 1 347 ? -2.939 -21.078 -32.812 1 88.19 347 TYR B CA 1
ATOM 5860 C C . TYR B 1 347 ? -3.613 -22.438 -32.938 1 88.19 347 TYR B C 1
ATOM 5862 O O . TYR B 1 347 ? -4.57 -22.609 -33.688 1 88.19 347 TYR B O 1
ATOM 5870 N N . GLN B 1 348 ? -3.135 -23.406 -32.25 1 88.06 348 GLN B N 1
ATOM 5871 C CA . GLN B 1 348 ? -3.643 -24.766 -32.375 1 88.06 348 GLN B CA 1
ATOM 5872 C C . GLN B 1 348 ? -4.898 -24.984 -31.547 1 88.06 348 GLN B C 1
ATOM 5874 O O . GLN B 1 348 ? -5.812 -25.703 -31.953 1 88.06 348 GLN B O 1
ATOM 5879 N N . TYR B 1 349 ? -4.867 -24.375 -30.375 1 91.31 349 TYR B N 1
ATOM 5880 C CA . TYR B 1 349 ? -5.973 -24.656 -29.453 1 91.31 349 TYR B CA 1
ATOM 5881 C C . TYR B 1 349 ? -6.773 -23.391 -29.172 1 91.31 349 TYR B C 1
ATOM 5883 O O . TYR B 1 349 ? -7.852 -23.453 -28.578 1 91.31 349 TYR B O 1
ATOM 5891 N N . HIS B 1 350 ? -6.301 -22.234 -29.516 1 93.94 350 HIS B N 1
ATOM 5892 C CA . HIS B 1 350 ? -6.898 -20.938 -29.203 1 93.94 350 HIS B CA 1
ATOM 5893 C C . HIS B 1 350 ? -6.965 -20.719 -27.688 1 93.94 350 HIS B C 1
ATOM 5895 O O . HIS B 1 350 ? -7.98 -20.25 -27.172 1 93.94 350 HIS B O 1
ATOM 5901 N N . ILE B 1 351 ? -5.949 -21.219 -27.062 1 95.69 351 ILE B N 1
ATOM 5902 C CA . ILE B 1 351 ? -5.773 -21.047 -25.625 1 95.69 351 ILE B CA 1
ATOM 5903 C C . ILE B 1 351 ? -4.496 -20.266 -25.344 1 95.69 351 ILE B C 1
ATOM 5905 O O . ILE B 1 351 ? -3.438 -20.562 -25.906 1 95.69 351 ILE B O 1
ATOM 5909 N N . ALA B 1 352 ? -4.637 -19.219 -24.562 1 96 352 ALA B N 1
ATOM 5910 C CA . ALA B 1 352 ? -3.459 -18.484 -24.125 1 96 352 ALA B CA 1
ATOM 5911 C C . ALA B 1 352 ? -2.898 -19.062 -22.828 1 96 352 ALA B C 1
ATOM 5913 O O . ALA B 1 352 ? -3.646 -19.312 -21.875 1 96 352 ALA B O 1
ATOM 5914 N N . ILE B 1 353 ? -1.652 -19.328 -22.844 1 96.56 353 ILE B N 1
ATOM 5915 C CA . ILE B 1 353 ? -0.948 -19.859 -21.672 1 96.56 353 ILE B CA 1
ATOM 5916 C C . ILE B 1 353 ? 0.291 -19.016 -21.391 1 96.56 353 ILE B C 1
ATOM 5918 O O . ILE B 1 353 ? 0.549 -18.031 -22.094 1 96.56 353 ILE B O 1
ATOM 5922 N N . THR B 1 354 ? 1.031 -19.281 -20.328 1 96 354 THR B N 1
ATOM 5923 C CA . THR B 1 354 ? 2.283 -18.594 -20.047 1 96 354 THR B CA 1
ATOM 5924 C C . THR B 1 354 ? 3.471 -19.547 -20.219 1 96 354 THR B C 1
ATOM 5926 O O . THR B 1 354 ? 3.553 -20.578 -19.547 1 96 354 THR B O 1
ATOM 5929 N N . PRO B 1 355 ? 4.395 -19.188 -21.078 1 95.69 355 PRO B N 1
ATOM 5930 C CA . PRO B 1 355 ? 5.598 -20.016 -21.234 1 95.69 355 PRO B CA 1
ATOM 5931 C C . PRO B 1 355 ? 6.441 -20.062 -19.953 1 95.69 355 PRO B C 1
ATOM 5933 O O . PRO B 1 355 ? 6.676 -19.031 -19.328 1 95.69 355 PRO B O 1
ATOM 5936 N N . GLY B 1 356 ? 6.863 -21.219 -19.609 1 96.44 356 GLY B N 1
ATOM 5937 C CA . GLY B 1 356 ? 7.562 -21.453 -18.344 1 96.44 356 GLY B CA 1
ATOM 5938 C C . GLY B 1 356 ? 8.883 -20.703 -18.25 1 96.44 356 GLY B C 1
ATOM 5939 O O . GLY B 1 356 ? 9.305 -20.312 -17.172 1 96.44 356 GLY B O 1
ATOM 5940 N N . LYS B 1 357 ? 9.531 -20.453 -19.406 1 93.38 357 LYS B N 1
ATOM 5941 C CA . LYS B 1 357 ? 10.82 -19.766 -19.453 1 93.38 357 LYS B CA 1
ATOM 5942 C C . LYS B 1 357 ? 10.711 -18.375 -18.844 1 93.38 357 LYS B C 1
ATOM 5944 O O . LYS B 1 357 ? 11.703 -17.828 -18.328 1 93.38 357 LYS B O 1
ATOM 5949 N N . GLY B 1 358 ? 9.523 -17.812 -18.844 1 92.69 358 GLY B N 1
ATOM 5950 C CA . GLY B 1 358 ? 9.297 -16.5 -18.281 1 92.69 358 GLY B CA 1
ATOM 5951 C C . GLY B 1 358 ? 9.406 -16.469 -16.766 1 92.69 358 GLY B C 1
ATOM 5952 O O . GLY B 1 358 ? 9.555 -15.406 -16.172 1 92.69 358 GLY B O 1
ATOM 5953 N N . PHE B 1 359 ? 9.375 -17.625 -16.109 1 96.06 359 PHE B N 1
ATOM 5954 C CA . PHE B 1 359 ? 9.406 -17.719 -14.648 1 96.06 359 PHE B CA 1
ATOM 5955 C C . PHE B 1 359 ? 10.805 -18.062 -14.156 1 96.06 359 PHE B C 1
ATOM 5957 O O . PHE B 1 359 ? 11.055 -18.109 -12.953 1 96.06 359 PHE B O 1
ATOM 5964 N N . GLY B 1 360 ? 11.703 -18.344 -15.055 1 95.38 360 GLY B N 1
ATOM 5965 C CA . GLY B 1 360 ? 13.062 -18.75 -14.734 1 95.38 360 GLY B CA 1
ATOM 5966 C C . GLY B 1 360 ? 13.609 -19.812 -15.68 1 95.38 360 GLY B C 1
ATOM 5967 O O . GLY B 1 360 ? 12.859 -20.422 -16.438 1 95.38 360 GLY B O 1
ATOM 5968 N N . SER B 1 361 ? 14.875 -20.047 -15.648 1 95.75 361 SER B N 1
ATOM 5969 C CA . SER B 1 361 ? 15.547 -20.953 -16.578 1 95.75 361 SER B CA 1
ATOM 5970 C C . SER B 1 361 ? 15.047 -22.375 -16.422 1 95.75 361 SER B C 1
ATOM 5972 O O . SER B 1 361 ? 14.961 -23.125 -17.406 1 95.75 361 SER B O 1
ATOM 5974 N N . CYS B 1 362 ? 14.656 -22.734 -15.227 1 97.31 362 CYS B N 1
ATOM 5975 C CA . CYS B 1 362 ? 14.156 -24.094 -15.008 1 97.31 362 CYS B CA 1
ATOM 5976 C C . CYS B 1 362 ? 12.727 -24.234 -15.5 1 97.31 362 CYS B C 1
ATOM 5978 O O . CYS B 1 362 ? 12.141 -25.312 -15.414 1 97.31 362 CYS B O 1
ATOM 5980 N N . GLY B 1 363 ? 12.188 -23.203 -16.016 1 96.94 363 GLY B N 1
ATOM 5981 C CA . GLY B 1 363 ? 10.867 -23.25 -16.641 1 96.94 363 GLY B CA 1
ATOM 5982 C C . GLY B 1 363 ? 10.914 -23.656 -18.094 1 96.94 363 GLY B C 1
ATOM 5983 O O . GLY B 1 363 ? 9.867 -23.859 -18.719 1 96.94 363 GLY B O 1
ATOM 5984 N N . THR B 1 364 ? 12.086 -23.719 -18.688 1 95.88 364 THR B N 1
ATOM 5985 C CA . THR B 1 364 ? 12.234 -24.172 -20.078 1 95.88 364 THR B CA 1
ATOM 5986 C C . THR B 1 364 ? 11.602 -25.547 -20.266 1 95.88 364 THR B C 1
ATOM 5988 O O . THR B 1 364 ? 11.789 -26.438 -19.438 1 95.88 364 THR B O 1
ATOM 5991 N N . GLY B 1 365 ? 10.859 -25.641 -21.328 1 96.31 365 GLY B N 1
ATOM 5992 C CA . GLY B 1 365 ? 10.211 -26.922 -21.625 1 96.31 365 GLY B CA 1
ATOM 5993 C C . GLY B 1 365 ? 8.836 -27.047 -21 1 96.31 365 GLY B C 1
ATOM 5994 O O . GLY B 1 365 ? 8.148 -28.047 -21.219 1 96.31 365 GLY B O 1
ATOM 5995 N N . TYR B 1 366 ? 8.438 -26 -20.266 1 97.94 366 TYR B N 1
ATOM 5996 C CA . TYR B 1 366 ? 7.156 -26.062 -19.578 1 97.94 366 TYR B CA 1
ATOM 5997 C C . TYR B 1 366 ? 6.273 -24.891 -19.953 1 97.94 366 TYR B C 1
ATOM 5999 O O . TYR B 1 366 ? 6.762 -23.875 -20.453 1 97.94 366 TYR B O 1
ATOM 6007 N N . VAL B 1 367 ? 4.945 -25 -19.75 1 97.62 367 VAL B N 1
ATOM 6008 C CA . VAL B 1 367 ? 3.982 -23.906 -19.781 1 97.62 367 VAL B CA 1
ATOM 6009 C C . VAL B 1 367 ? 3.082 -23.984 -18.547 1 97.62 367 VAL B C 1
ATOM 6011 O O . VAL B 1 367 ? 2.92 -25.047 -17.953 1 97.62 367 VAL B O 1
ATOM 6014 N N . ARG B 1 368 ? 2.574 -22.859 -18.141 1 98.31 368 ARG B N 1
ATOM 6015 C CA . ARG B 1 368 ? 1.641 -22.812 -17.016 1 98.31 368 ARG B CA 1
ATOM 6016 C C . ARG B 1 368 ? 0.218 -22.547 -17.5 1 98.31 368 ARG B C 1
ATOM 6018 O O . ARG B 1 368 ? -0.014 -21.625 -18.281 1 98.31 368 ARG B O 1
ATOM 6025 N N . PHE B 1 369 ? -0.721 -23.344 -17.094 1 98.25 369 PHE B N 1
ATOM 6026 C CA . PHE B 1 369 ? -2.152 -23.109 -17.234 1 98.25 369 PHE B CA 1
ATOM 6027 C C . PHE B 1 369 ? -2.758 -22.641 -15.914 1 98.25 369 PHE B C 1
ATOM 6029 O O . PHE B 1 369 ? -2.416 -23.156 -14.852 1 98.25 369 PHE B O 1
ATOM 6036 N N . SER B 1 370 ? -3.617 -21.703 -15.961 1 98.25 370 SER B N 1
ATOM 6037 C CA . SER B 1 370 ? -4.363 -21.266 -14.789 1 98.25 370 SER B CA 1
ATOM 6038 C C . SER B 1 370 ? -5.77 -21.859 -14.773 1 98.25 370 SER B C 1
ATOM 6040 O O . SER B 1 370 ? -6.445 -21.891 -15.797 1 98.25 370 SER B O 1
ATOM 6042 N N . SER B 1 371 ? -6.211 -22.344 -13.68 1 98.38 371 SER B N 1
ATOM 6043 C CA . SER B 1 371 ? -7.559 -22.891 -13.539 1 98.38 371 SER B CA 1
ATOM 6044 C C . SER B 1 371 ? -8.508 -21.875 -12.914 1 98.38 371 SER B C 1
ATOM 6046 O O . SER B 1 371 ? -9.617 -22.219 -12.508 1 98.38 371 SER B O 1
ATOM 6048 N N . LEU B 1 372 ? -8.094 -20.609 -12.812 1 98.06 372 LEU B N 1
ATOM 6049 C CA . LEU B 1 372 ? -8.867 -19.562 -12.156 1 98.06 372 LEU B CA 1
ATOM 6050 C C . LEU B 1 372 ? -9.914 -18.984 -13.102 1 98.06 372 LEU B C 1
ATOM 6052 O O . LEU B 1 372 ? -10.711 -18.125 -12.703 1 98.06 372 LEU B O 1
ATOM 6056 N N . GLY B 1 373 ? -9.953 -19.438 -14.344 1 95.88 373 GLY B N 1
ATOM 6057 C CA . GLY B 1 373 ? -10.906 -18.953 -15.312 1 95.88 373 GLY B CA 1
ATOM 6058 C C . GLY B 1 373 ? -12.336 -19.359 -15.016 1 95.88 373 GLY B C 1
ATOM 6059 O O . GLY B 1 373 ? -12.578 -20.172 -14.109 1 95.88 373 GLY B O 1
ATOM 6060 N N . LYS B 1 374 ? -13.258 -18.797 -15.758 1 94.94 374 LYS B N 1
ATOM 6061 C CA . LYS B 1 374 ? -14.656 -19.188 -15.648 1 94.94 374 LYS B CA 1
ATOM 6062 C C . LYS B 1 374 ? -14.844 -20.656 -16.031 1 94.94 374 LYS B C 1
ATOM 6064 O O . LYS B 1 374 ? -14.172 -21.156 -16.938 1 94.94 374 LYS B O 1
ATOM 6069 N N . SER B 1 375 ? -15.773 -21.266 -15.391 1 94.88 375 SER B N 1
ATOM 6070 C CA . SER B 1 375 ? -16.016 -22.688 -15.617 1 94.88 375 SER B CA 1
ATOM 6071 C C . SER B 1 375 ? -16.344 -22.969 -17.078 1 94.88 375 SER B C 1
ATOM 6073 O O . SER B 1 375 ? -15.883 -23.969 -17.641 1 94.88 375 SER B O 1
ATOM 6075 N N . GLU B 1 376 ? -17.062 -22.109 -17.688 1 96.06 376 GLU B N 1
ATOM 6076 C CA . GLU B 1 376 ? -17.438 -22.297 -19.094 1 96.06 376 GLU B CA 1
ATOM 6077 C C . GLU B 1 376 ? -16.203 -22.266 -19.984 1 96.06 376 GLU B C 1
ATOM 6079 O O . GLU B 1 376 ? -16.109 -23.016 -20.953 1 96.06 376 GLU B O 1
ATOM 6084 N N . ASN B 1 377 ? -15.297 -21.391 -19.656 1 96.25 377 ASN B N 1
ATOM 6085 C CA . ASN B 1 377 ? -14.055 -21.297 -20.422 1 96.25 377 ASN B CA 1
ATOM 6086 C C . ASN B 1 377 ? -13.18 -22.531 -20.219 1 96.25 377 ASN B C 1
ATOM 6088 O O . ASN B 1 377 ? -12.547 -23.016 -21.156 1 96.25 377 ASN B O 1
ATOM 6092 N N . ILE B 1 378 ? -13.18 -23.047 -19.016 1 97.81 378 ILE B N 1
ATOM 6093 C CA . ILE B 1 378 ? -12.398 -24.234 -18.688 1 97.81 378 ILE B CA 1
ATOM 6094 C C . ILE B 1 378 ? -12.938 -25.438 -19.453 1 97.81 378 ILE B C 1
ATOM 6096 O O . ILE B 1 378 ? -12.172 -26.188 -20.062 1 97.81 378 ILE B O 1
ATOM 6100 N N . VAL B 1 379 ? -14.211 -25.578 -19.453 1 97.56 379 VAL B N 1
ATOM 6101 C CA . VAL B 1 379 ? -14.844 -26.688 -20.156 1 97.56 379 VAL B CA 1
ATOM 6102 C C . VAL B 1 379 ? -14.555 -26.578 -21.656 1 97.56 379 VAL B C 1
ATOM 6104 O O . VAL B 1 379 ? -14.211 -27.578 -22.297 1 97.56 379 VAL B O 1
ATOM 6107 N N . ALA B 1 380 ? -14.656 -25.375 -22.188 1 96.81 380 ALA B N 1
ATOM 6108 C CA . ALA B 1 380 ? -14.352 -25.156 -23.594 1 96.81 380 ALA B CA 1
ATOM 6109 C C . ALA B 1 380 ? -12.898 -25.484 -23.906 1 96.81 380 ALA B C 1
ATOM 6111 O O . ALA B 1 380 ? -12.594 -26.078 -24.938 1 96.81 380 ALA B O 1
ATOM 6112 N N . ALA B 1 381 ? -12.016 -25.094 -23.047 1 97.38 381 ALA B N 1
ATOM 6113 C CA . ALA B 1 381 ? -10.594 -25.406 -23.219 1 97.38 381 ALA B CA 1
ATOM 6114 C C . ALA B 1 381 ? -10.359 -26.906 -23.219 1 97.38 381 ALA B C 1
ATOM 6116 O O . ALA B 1 381 ? -9.578 -27.422 -24.031 1 97.38 381 ALA B O 1
ATOM 6117 N N . CYS B 1 382 ? -11 -27.594 -22.328 1 97.38 382 CYS B N 1
ATOM 6118 C CA . CYS B 1 382 ? -10.867 -29.031 -22.234 1 97.38 382 CYS B CA 1
ATOM 6119 C C . CYS B 1 382 ? -11.328 -29.703 -23.531 1 97.38 382 CYS B C 1
ATOM 6121 O O . CYS B 1 382 ? -10.688 -30.656 -24 1 97.38 382 CYS B O 1
ATOM 6123 N N . GLN B 1 383 ? -12.375 -29.188 -24.062 1 95.62 383 GLN B N 1
ATOM 6124 C CA . GLN B 1 383 ? -12.883 -29.734 -25.312 1 95.62 383 GLN B CA 1
ATOM 6125 C C . GLN B 1 383 ? -11.883 -29.531 -26.438 1 95.62 383 GLN B C 1
ATOM 6127 O O . GLN B 1 383 ? -11.664 -30.453 -27.25 1 95.62 383 GLN B O 1
ATOM 6132 N N . ARG B 1 384 ? -11.273 -28.453 -26.453 1 94.19 384 ARG B N 1
ATOM 6133 C CA . ARG B 1 384 ? -10.305 -28.156 -27.5 1 94.19 384 ARG B CA 1
ATOM 6134 C C . ARG B 1 384 ? -9.062 -29.031 -27.359 1 94.19 384 ARG B C 1
ATOM 6136 O O . ARG B 1 384 ? -8.508 -29.5 -28.359 1 94.19 384 ARG B O 1
ATOM 6143 N N . LEU B 1 385 ? -8.656 -29.234 -26.172 1 93.94 385 LEU B N 1
ATOM 6144 C CA . LEU B 1 385 ? -7.453 -30 -25.891 1 93.94 385 LEU B CA 1
ATOM 6145 C C . LEU B 1 385 ? -7.672 -31.484 -26.188 1 93.94 385 LEU B C 1
ATOM 6147 O O . LEU B 1 385 ? -6.758 -32.156 -26.656 1 93.94 385 LEU B O 1
ATOM 6151 N N . SER B 1 386 ? -8.852 -31.922 -25.953 1 88.25 386 SER B N 1
ATOM 6152 C CA . SER B 1 386 ? -9.133 -33.344 -26.047 1 88.25 386 SER B CA 1
ATOM 6153 C C . SER B 1 386 ? -9.352 -33.781 -27.484 1 88.25 386 SER B C 1
ATOM 6155 O O . SER B 1 386 ? -9.352 -34.969 -27.797 1 88.25 386 SER B O 1
ATOM 6157 N N . GLN B 1 387 ? -9.477 -32.875 -28.344 1 81.81 387 GLN B N 1
ATOM 6158 C CA . GLN B 1 387 ? -9.812 -33.219 -29.734 1 81.81 387 GLN B CA 1
ATOM 6159 C C . GLN B 1 387 ? -8.602 -33.781 -30.469 1 81.81 387 GLN B C 1
ATOM 6161 O O . GLN B 1 387 ? -8.742 -34.562 -31.406 1 81.81 387 GLN B O 1
ATOM 6166 N N . THR B 1 388 ? -7.492 -33.375 -30.156 1 76.19 388 THR B N 1
ATOM 6167 C CA . THR B 1 388 ? -6.32 -33.812 -30.891 1 76.19 388 THR B CA 1
ATOM 6168 C C . THR B 1 388 ? -5.121 -33.969 -29.969 1 76.19 388 THR B C 1
ATOM 6170 O O . THR B 1 388 ? -4.879 -33.125 -29.109 1 76.19 388 THR B O 1
ATOM 6173 N N . SER B 1 389 ? -4.492 -35.031 -30.266 1 77.25 389 SER B N 1
ATOM 6174 C CA . SER B 1 389 ? -3.23 -35.25 -29.562 1 77.25 389 SER B CA 1
ATOM 6175 C C . SER B 1 389 ? -2.199 -34.188 -29.953 1 77.25 389 SER B C 1
ATOM 6177 O O . SER B 1 389 ? -2.227 -33.688 -31.078 1 77.25 389 SER B O 1
ATOM 6179 N N . VAL B 1 390 ? -1.378 -33.844 -29.047 1 78.25 390 VAL B N 1
ATOM 6180 C CA . VAL B 1 390 ? -0.334 -32.844 -29.312 1 78.25 390 VAL B CA 1
ATOM 6181 C C . VAL B 1 390 ? 0.557 -33.344 -30.453 1 78.25 390 VAL B C 1
ATOM 6183 O O . VAL B 1 390 ? 1.059 -32.562 -31.25 1 78.25 390 VAL B O 1
ATOM 6186 N N . TYR B 1 391 ? 0.705 -34.625 -30.625 1 74.75 391 TYR B N 1
ATOM 6187 C CA . TYR B 1 391 ? 1.557 -35.188 -31.656 1 74.75 391 TYR B CA 1
ATOM 6188 C C . TYR B 1 391 ? 0.883 -35.094 -33.031 1 74.75 391 TYR B C 1
ATOM 6190 O O . TYR B 1 391 ? 1.559 -35 -34.062 1 74.75 391 TYR B O 1
ATOM 6198 N N . ASP B 1 392 ? -0.416 -35.156 -32.969 1 70 392 ASP B N 1
ATOM 6199 C CA . ASP B 1 392 ? -1.154 -35.031 -34.219 1 70 392 ASP B CA 1
ATOM 6200 C C . ASP B 1 392 ? -1.18 -33.594 -34.688 1 70 392 ASP B C 1
ATOM 6202 O O . ASP B 1 392 ? -1.19 -33.312 -35.906 1 70 392 ASP B O 1
ATOM 6206 N N . ARG B 1 393 ? -1.157 -32.688 -33.844 1 66.06 393 ARG B N 1
ATOM 6207 C CA . ARG B 1 393 ? -1.214 -31.266 -34.156 1 66.06 393 ARG B CA 1
ATOM 6208 C C . ARG B 1 393 ? 0.139 -30.75 -34.656 1 66.06 393 ARG B C 1
ATOM 6210 O O . ARG B 1 393 ? 0.204 -29.859 -35.5 1 66.06 393 ARG B O 1
ATOM 6217 N N . THR B 1 394 ? 1.179 -31.219 -34.125 1 59.34 394 THR B N 1
ATOM 6218 C CA . THR B 1 394 ? 2.516 -30.797 -34.531 1 59.34 394 THR B CA 1
ATOM 6219 C C . THR B 1 394 ? 2.826 -31.234 -35.938 1 59.34 394 THR B C 1
ATOM 6221 O O . THR B 1 394 ? 3.578 -30.562 -36.656 1 59.34 394 THR B O 1
ATOM 6224 N N . VAL B 1 395 ? 2.145 -32.312 -36.344 1 51.28 395 VAL B N 1
ATOM 6225 C CA . VAL B 1 395 ? 2.311 -32.844 -37.688 1 51.28 395 VAL B CA 1
ATOM 6226 C C . VAL B 1 395 ? 1.583 -31.938 -38.719 1 51.28 395 VAL B C 1
ATOM 6228 O O . VAL B 1 395 ? 2.07 -31.719 -39.812 1 51.28 395 VAL B O 1
ATOM 6231 N N . LEU B 1 396 ? 0.57 -31.328 -38.25 1 47.72 396 LEU B N 1
ATOM 6232 C CA . LEU B 1 396 ? -0.223 -30.531 -39.188 1 47.72 396 LEU B CA 1
ATOM 6233 C C . LEU B 1 396 ? 0.433 -29.172 -39.438 1 47.72 396 LEU B C 1
ATOM 6235 O O . LEU B 1 396 ? 0.15 -28.516 -40.438 1 47.72 396 LEU B O 1
ATOM 6239 N N . SER B 1 397 ? 1.229 -28.641 -38.469 1 43.75 397 SER B N 1
ATOM 6240 C CA . SER B 1 397 ? 1.845 -27.328 -38.625 1 43.75 397 SER B CA 1
ATOM 6241 C C . SER B 1 397 ? 3.178 -27.406 -39.344 1 43.75 397 SER B C 1
ATOM 6243 O O . SER B 1 397 ? 3.814 -26.391 -39.594 1 43.75 397 SER B O 1
ATOM 6245 N N . LEU B 1 398 ? 3.73 -28.609 -39.594 1 36.09 398 LEU B N 1
ATOM 6246 C CA . LEU B 1 398 ? 4.84 -28.781 -40.531 1 36.09 398 LEU B CA 1
ATOM 6247 C C . LEU B 1 398 ? 4.332 -28.969 -41.969 1 36.09 398 LEU B C 1
ATOM 6249 O O . LEU B 1 398 ? 3.309 -29.625 -42.188 1 36.09 398 LEU B O 1
#

Foldseek 3Di:
DDDDCLVVVDDDDAQVVVLVVVLVVVCVVCVPFDFQEQADFAFDDDFDPLLVVLLVVVVVLCVDPVRNDDFDDLFADLLLLCLCCCFVVVVLAHSLQKGKDQAQLVVLLLVLLLVAAAFEEEEEVLADCSNVSSNSVRHYPYYHYFYQAVVNVGQGDDDDPDQHAEYEEEAVGPAAQHGDFPVSLVVVLVVCVVRVHAYEYELALLLLAPDPRGDSDSVVPVSNLAHYKYWYWCCQVRVCVPVGMTMMGRHQNYAHPVRHGSSVSSVVSSVVPTRHGDPSSSSSVSSSSVCPSPGPSSVQLLVLLVLLCVLCVLLVWDWGHSNRGQKIKTFDDPVDALVCVQVLCCVQQSYGWRQLVSSHPSSGRIIMGGSSDDPVSSVSSSVSSNPHRPVRSVVVVD/DDDDCLVVVDDDDAQVVVLVVVLVVVCVVCVPFDFQEQADFAFDDDFDPLLVVLLVVVVVLCVDPVRNDDFDDLFADLLLLCLCCCFVVVVLAHSLQKGKDQAQLVVLLLVLLLVAAAFEEEEEVLADCSNVSSNSVRHYPYYHYFYQAVVNVGQGDDDPPDQHAEYEEEAVGPAAQHGDFPVSLVVVLVVCVVRVHAYEYELALLLLAPDPRGDSDSVVPVSNLAHYKYWYWCCQVRVCVPVGMTMMGRHQNYAHPVRHGSSVSSVVSSVVPTRHGDPSSSSSVSSSSVCPSPGPSSVQLLVLLVLLCVLLVLLVWDWGHSNRGQKIKTFDDPVDALVCVQVLCCVQQSYGWRQLVSSHPSSGRIIMGGSSDDSVSSVSSSVSSNPHRPVRSSVVVD

Nearest PDB structures (foldseek):
  3asa-assembly1_A-2  TM=9.629E-01  e=1.161E-57  Chlamydia trachomatis
  3asb-assembly1_A-2  TM=9.657E-01  e=3.079E-52  Chlamydia trachomatis
  4fl0-assembly1_A  TM=9.596E-01  e=8.487E-46  Arabidopsis thaliana
  3qgu-assembly1_A  TM=9.456E-01  e=6.456E-43  Chlamydomonas reinhardtii
  6oxm-assembly1_B  TM=9.125E-01  e=1.498E-39  Verrucomicrobium spinosum

Secondary structure (DSSP, 8-state):
-PPPGGGGGS-SS-HHHHHHHHHHHHHHH-TTS--EE-SS----SPPPHHHHHHHHHHHHHTTSTTT---S--TT--HHHHHHHHHHTTTTSS-GGGEEEES-HHHHHHHHHHHH-SS-EEEEEES--HHHHHHHHHTT-SEEEEEE--GGGTT-----TT---SEEEEESS-TTT-----HHHHHHHHHHHHHHT-EEEEE-TTGGG---TTS-SSGGGSGGGGGTEEEEEESTTTT-TTTT--EEEE--TT-B-TTS-BHHHHHHHHHHHH-----HHHHHHHHHHHTTTT--HHHHHHHHHHHHHHHHHHHTT-EEEE-SSSSEEEEEPPTTS-GGGHHHHHHHHH-EE-EEGGGG-GGGTTEEEEE--S-HHHHHHHHHHHHTS-HHHHHHHT-/-PPPGGGGGS-SS-HHHHHHHHHHHHHHH-TTS--EE-SS----SPPPHHHHHHHHHHHHHTTSTTT---S--TT--HHHHHHHHHHTTTTSS-GGGEEEES-HHHHHHHHHHHH-SS-EEEEEES--HHHHHHHHHTT-SEEEEEE--GGGTT-----TT---SEEEEESS-TTT-----HHHHHHHHHHHHHHT-EEEEE-TTGGG---TTS-SSGGGSGGGGGTEEEEEESTTTT-GGGT--EEEE--TT-B-TTS-BHHHHHHHHHHHH-----HHHHHHHHHHHTTTT--HHHHHHHHHHHHHHHHHHHTT-EEE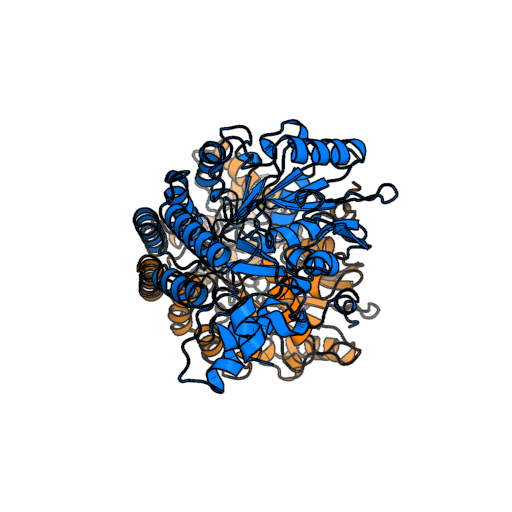E-SSSSEEEEEPPTTS-GGGHHHHHHHHH-EE-EEGGGG-GGGTTEEEEE--S-HHHHHHHHHHHHTS-HHHHHHHT-